Protein 1ZKP (pdb70)

CATH classification: 3.60.15.10

Nearest PDB structures (foldseek):
  1zkp-assembly1_C  TM=1.001E+00  e=1.471E-49  Bacillus anthracis str. Ames
  6kns-assembly1_A  TM=9.919E-01  e=1.277E-35  Bacillus subtilis
  6kns-assembly3_C-2  TM=9.775E-01  e=1.203E-35  Bacillus subtilis
  6kns-assembly2_B-2  TM=9.773E-01  e=1.619E-35  Bacillus subtilis
  6kns-assembly4_D-2  TM=9.733E-01  e=9.485E-36  Bacillus subtilis

Structure (mmCIF, N/CA/C/O backbone):
data_1ZKP
#
_entry.id   1ZKP
#
_cell.length_a   73.375
_cell.length_b   91.190
_cell.length_c   78.466
_cell.angle_alpha   90.00
_cell.angle_beta   115.31
_cell.angle_gamma   90.00
#
_symmetry.space_group_name_H-M   'P 1 21 1'
#
loop_
_entity.id
_entity.type
_entity.pdbx_description
1 polymer 'hypothetical protein BA1088'
2 non-polymer 'ZINC ION'
3 non-polymer 'SODIUM ION'
4 non-polymer 'CHLORIDE ION'
5 water water
#
loop_
_atom_site.group_PDB
_atom_site.id
_atom_site.type_symbol
_atom_site.label_atom_id
_atom_site.label_alt_id
_atom_site.label_comp_id
_atom_site.label_asym_id
_atom_site.label_entity_id
_atom_site.label_seq_id
_atom_site.pdbx_PDB_ins_code
_atom_site.Cartn_x
_atom_site.Cartn_y
_atom_site.Cartn_z
_atom_site.occupancy
_atom_site.B_iso_or_equiv
_atom_site.auth_seq_id
_atom_site.auth_comp_id
_atom_site.auth_asym_id
_atom_site.auth_atom_id
_atom_site.pdbx_PDB_model_num
ATOM 1 N N . LEU A 1 18 ? -29.983 12.026 3.321 1.00 41.19 -6 LEU A N 1
ATOM 2 C CA . LEU A 1 18 ? -29.185 12.567 2.179 1.00 39.53 -6 LEU A CA 1
ATOM 3 C C . LEU A 1 18 ? -27.682 12.411 2.424 1.00 38.08 -6 LEU A C 1
ATOM 4 O O . LEU A 1 18 ? -27.213 12.392 3.571 1.00 37.81 -6 LEU A O 1
ATOM 9 N N . TYR A 1 19 ? -26.939 12.301 1.331 1.00 34.73 -5 TYR A N 1
ATOM 10 C CA . TYR A 1 19 ? -25.518 11.996 1.388 1.00 32.40 -5 TYR A CA 1
ATOM 11 C C . TYR A 1 19 ? -24.666 13.084 0.742 1.00 30.60 -5 TYR A C 1
ATOM 12 O O . TYR A 1 19 ? -23.651 12.796 0.099 1.00 31.14 -5 TYR A O 1
ATOM 21 N N . PHE A 1 20 ? -25.083 14.336 0.918 1.00 29.07 -4 PHE A N 1
ATOM 22 C CA . PHE A 1 20 ? -24.289 15.465 0.439 1.00 26.01 -4 PHE A CA 1
ATOM 23 C C . PHE A 1 20 ? -23.241 15.809 1.480 1.00 24.53 -4 PHE A C 1
ATOM 24 O O . PHE A 1 20 ? -23.551 15.976 2.655 1.00 24.89 -4 PHE A O 1
ATOM 32 N N . GLN A 1 21 ? -22.002 15.915 1.028 1.00 22.62 -3 GLN A N 1
ATOM 33 C CA . GLN A 1 21 ? -20.881 16.123 1.925 1.00 20.73 -3 GLN A CA 1
ATOM 34 C C . GLN A 1 21 ? -20.817 17.563 2.397 1.00 20.99 -3 GLN A C 1
ATOM 35 O O . GLN A 1 21 ? -21.175 18.478 1.647 1.00 21.39 -3 GLN A O 1
ATOM 41 N N . SER A 1 22 ? -20.383 17.740 3.646 1.00 17.63 -2 SER A N 1
ATOM 42 C CA . SER A 1 22 ? -20.047 19.051 4.191 1.00 16.44 -2 SER A CA 1
ATOM 43 C C . SER A 1 22 ? -18.643 19.445 3.758 1.00 15.08 -2 SER A C 1
ATOM 44 O O . SER A 1 22 ? -17.850 18.605 3.304 1.00 16.58 -2 SER A O 1
ATOM 47 N N . ASN A 1 23 ? -18.335 20.732 3.886 1.00 13.56 -1 ASN A N 1
ATOM 48 C CA . ASN A 1 23 ? -16.989 21.239 3.593 1.00 15.00 -1 ASN A CA 1
ATOM 49 C C . ASN A 1 23 ? -16.518 20.967 2.166 1.00 14.73 -1 ASN A C 1
ATOM 50 O O . ASN A 1 23 ? -15.317 20.792 1.899 1.00 17.60 -1 ASN A O 1
ATOM 55 N N . ALA A 1 24 ? -17.481 20.955 1.249 1.00 14.60 0 ALA A N 1
ATOM 56 C CA . ALA A 1 24 ? -17.214 20.686 -0.159 1.00 17.38 0 ALA A CA 1
ATOM 57 C C . ALA A 1 24 ? -17.956 21.678 -1.051 1.00 17.86 0 ALA A C 1
ATOM 58 O O . ALA A 1 24 ? -18.252 21.375 -2.203 1.00 19.64 0 ALA A O 1
ATOM 68 N N . LYS A 1 26 ? -17.944 25.550 -2.793 1.00 14.60 2 LYS A N 1
ATOM 69 C CA . LYS A 1 26 ? -17.087 26.642 -3.238 1.00 13.87 2 LYS A CA 1
ATOM 70 C C . LYS A 1 26 ? -18.006 27.774 -3.683 1.00 16.08 2 LYS A C 1
ATOM 71 O O . LYS A 1 26 ? -18.980 27.537 -4.389 1.00 18.23 2 LYS A O 1
ATOM 85 N N . THR A 1 28 ? -17.776 31.517 -5.581 1.00 11.43 4 THR A N 1
ATOM 86 C CA . THR A 1 28 ? -16.959 32.503 -6.302 1.00 12.07 4 THR A CA 1
ATOM 87 C C . THR A 1 28 ? -17.786 33.765 -6.575 1.00 11.31 4 THR A C 1
ATOM 88 O O . THR A 1 28 ? -18.897 33.679 -7.145 1.00 11.44 4 THR A O 1
ATOM 92 N N . VAL A 1 29 ? -17.257 34.923 -6.200 1.00 11.00 5 VAL A N 1
ATOM 93 C CA . VAL A 1 29 ? -17.909 36.195 -6.521 1.00 9.76 5 VAL A CA 1
ATOM 94 C C . VAL A 1 29 ? -17.753 36.490 -8.002 1.00 10.87 5 VAL A C 1
ATOM 95 O O . VAL A 1 29 ? -16.631 36.618 -8.507 1.00 11.88 5 VAL A O 1
ATOM 99 N N . VAL A 1 30 ? -18.880 36.564 -8.701 1.00 10.29 6 VAL A N 1
ATOM 100 C CA . VAL A 1 30 ? -18.877 36.908 -10.105 1.00 10.57 6 VAL A CA 1
ATOM 101 C C . VAL A 1 30 ? -19.068 38.411 -10.301 1.00 10.47 6 VAL A C 1
ATOM 102 O O . VAL A 1 30 ? -18.297 39.042 -11.041 1.00 11.12 6 VAL A O 1
ATOM 106 N N . GLY A 1 31 ? -20.077 38.981 -9.627 1.00 9.48 7 GLY A N 1
ATOM 107 C CA . GLY A 1 31 ? -20.277 40.436 -9.608 1.00 10.60 7 GLY A CA 1
ATOM 108 C C . GLY A 1 31 ? -20.723 40.896 -8.228 1.00 11.16 7 GLY A C 1
ATOM 109 O O . GLY A 1 31 ? -21.311 40.122 -7.474 1.00 10.86 7 GLY A O 1
ATOM 110 N N . PHE A 1 32 ? -20.426 42.145 -7.893 1.00 11.91 8 PHE A N 1
ATOM 111 C CA . PHE A 1 32 ? -20.559 42.601 -6.511 1.00 11.02 8 PHE A CA 1
ATOM 112 C C . PHE A 1 32 ? -20.947 44.081 -6.381 1.00 11.17 8 PHE A C 1
ATOM 113 O O . PHE A 1 32 ? -21.178 44.536 -5.264 1.00 12.54 8 PHE A O 1
ATOM 121 N N . TRP A 1 33 ? -21.006 44.826 -7.490 1.00 10.66 9 TRP A N 1
ATOM 122 C CA . TRP A 1 33 ? -21.362 46.255 -7.435 1.00 10.91 9 TRP A CA 1
ATOM 123 C C . TRP A 1 33 ? -22.864 46.454 -7.196 1.00 11.35 9 TRP A C 1
ATOM 124 O O . TRP A 1 33 ? -23.671 45.741 -7.765 1.00 12.14 9 TRP A O 1
ATOM 135 N N . GLY A 1 34 ? -23.221 47.434 -6.372 1.00 11.61 10 GLY A N 1
ATOM 136 C CA . GLY A 1 34 ? -24.636 47.778 -6.201 1.00 11.68 10 GLY A CA 1
ATOM 137 C C . GLY A 1 34 ? -25.124 48.631 -7.362 1.00 11.93 10 GLY A C 1
ATOM 138 O O . GLY A 1 34 ? -24.433 49.544 -7.809 1.00 12.00 10 GLY A O 1
ATOM 139 N N . GLY A 1 35 ? -26.325 48.331 -7.848 1.00 10.97 11 GLY A N 1
ATOM 140 C CA . GLY A 1 35 ? -27.021 49.220 -8.806 1.00 12.77 11 GLY A CA 1
ATOM 141 C C . GLY A 1 35 ? -26.566 49.175 -10.260 1.00 11.74 11 GLY A C 1
ATOM 142 O O . GLY A 1 35 ? -27.369 48.971 -11.161 1.00 12.49 11 GLY A O 1
ATOM 143 N N . PHE A 1 36 ? -25.272 49.390 -10.491 1.00 11.82 12 PHE A N 1
ATOM 144 C CA . PHE A 1 36 ? -24.676 49.323 -11.836 1.00 11.44 12 PHE A CA 1
ATOM 145 C C . PHE A 1 36 ? -23.200 48.947 -11.665 1.00 12.49 12 PHE A C 1
ATOM 146 O O . PHE A 1 36 ? -22.635 49.144 -10.590 1.00 12.29 12 PHE A O 1
ATOM 154 N N . PRO A 1 37 ? -22.586 48.359 -12.709 1.00 11.25 13 PRO A N 1
ATOM 155 C CA . PRO A 1 37 ? -21.201 47.911 -12.591 1.00 12.02 13 PRO A CA 1
ATOM 156 C C . PRO A 1 37 ? -20.202 49.022 -12.822 1.00 13.62 13 PRO A C 1
ATOM 157 O O . PRO A 1 37 ? -20.469 49.941 -13.595 1.00 14.72 13 PRO A O 1
ATOM 161 N N A GLU A 1 38 ? -19.068 48.943 -12.131 0.70 14.30 14 GLU A N 1
ATOM 162 N N B GLU A 1 38 ? -19.054 48.938 -12.157 0.30 13.88 14 GLU A N 1
ATOM 163 C CA A GLU A 1 38 ? -17.900 49.748 -12.486 0.70 15.11 14 GLU A CA 1
ATOM 164 C CA B GLU A 1 38 ? -17.915 49.778 -12.523 0.30 14.09 14 GLU A CA 1
ATOM 165 C C A GLU A 1 38 ? -17.225 49.152 -13.723 0.70 15.06 14 GLU A C 1
ATOM 166 C C B GLU A 1 38 ? -17.121 49.092 -13.627 0.30 14.02 14 GLU A C 1
ATOM 167 O O A GLU A 1 38 ? -17.620 48.080 -14.199 0.70 14.14 14 GLU A O 1
ATOM 168 O O B GLU A 1 38 ? -17.331 47.901 -13.902 0.30 13.21 14 GLU A O 1
ATOM 179 N N . ALA A 1 39 ? -16.208 49.845 -14.246 1.00 13.13 15 ALA A N 1
ATOM 180 C CA . ALA A 1 39 ? -15.559 49.429 -15.499 1.00 13.31 15 ALA A CA 1
ATOM 181 C C . ALA A 1 39 ? -15.088 47.975 -15.488 1.00 12.49 15 ALA A C 1
ATOM 182 O O . ALA A 1 39 ? -14.385 47.556 -14.577 1.00 14.14 15 ALA A O 1
ATOM 184 N N . GLY A 1 40 ? -15.479 47.211 -16.516 1.00 13.00 16 GLY A N 1
ATOM 185 C CA . GLY A 1 40 ? -15.024 45.827 -16.686 1.00 14.30 16 GLY A CA 1
ATOM 186 C C . GLY A 1 40 ? -15.498 44.816 -15.654 1.00 14.79 16 GLY A C 1
ATOM 187 O O . GLY A 1 40 ? -14.963 43.701 -15.575 1.00 18.90 16 GLY A O 1
ATOM 188 N N . GLU A 1 41 ? -16.489 45.194 -14.851 1.00 13.02 17 GLU A N 1
ATOM 189 C CA . GLU A 1 41 ? -16.960 44.301 -13.795 1.00 12.84 17 GLU A CA 1
ATOM 190 C C . GLU A 1 41 ? -18.458 44.069 -13.870 1.00 12.37 17 GLU A C 1
ATOM 191 O O . GLU A 1 41 ? -19.035 44.220 -14.953 1.00 12.81 17 GLU A O 1
ATOM 197 N N . ALA A 1 42 ? -19.069 43.646 -12.763 1.00 11.49 18 ALA A N 1
ATOM 198 C CA . ALA A 1 42 ? -20.474 43.226 -12.778 1.00 10.84 18 ALA A CA 1
ATOM 199 C C . ALA A 1 42 ? -21.193 43.565 -11.486 1.00 11.52 18 ALA A C 1
ATOM 200 O O . ALA A 1 42 ? -20.563 43.786 -10.441 1.00 12.10 18 ALA A O 1
ATOM 202 N N . THR A 1 43 ? -22.524 43.598 -11.576 1.00 9.94 19 THR A N 1
ATOM 203 C CA . THR A 1 43 ? -23.371 43.685 -10.384 1.00 11.42 19 THR A CA 1
ATOM 204 C C . THR A 1 43 ? -23.662 42.269 -9.857 1.00 10.87 19 THR A C 1
ATOM 205 O O . THR A 1 43 ? -23.044 41.301 -10.288 1.00 11.24 19 THR A O 1
ATOM 209 N N . SER A 1 44 ? -24.582 42.155 -8.911 1.00 11.18 20 SER A N 1
ATOM 210 C CA . SER A 1 44 ? -24.760 40.936 -8.125 1.00 9.37 20 SER A CA 1
ATOM 211 C C . SER A 1 44 ? -24.800 39.641 -8.915 1.00 9.51 20 SER A C 1
ATOM 212 O O . SER A 1 44 ? -25.648 39.445 -9.793 1.00 11.22 20 SER A O 1
ATOM 215 N N . GLY A 1 45 ? -23.893 38.726 -8.582 1.00 10.12 21 GLY A N 1
ATOM 216 C CA . GLY A 1 45 ? -23.915 37.365 -9.128 1.00 10.45 21 GLY A CA 1
ATOM 217 C C . GLY A 1 45 ? -22.874 36.562 -8.364 1.00 10.11 21 GLY A C 1
ATOM 218 O O . GLY A 1 45 ? -21.722 36.984 -8.243 1.00 10.01 21 GLY A O 1
ATOM 219 N N . TYR A 1 46 ? -23.278 35.415 -7.836 1.00 9.37 22 TYR A N 1
ATOM 220 C CA . TYR A 1 46 ? -22.431 34.584 -6.978 1.00 10.03 22 TYR A CA 1
ATOM 221 C C . TYR A 1 46 ? -22.549 33.143 -7.432 1.00 11.16 22 TYR A C 1
ATOM 222 O O . TYR A 1 46 ? -23.660 32.607 -7.527 1.00 10.89 22 TYR A O 1
ATOM 231 N N . LEU A 1 47 ? -21.422 32.499 -7.725 1.00 10.37 23 LEU A N 1
ATOM 232 C CA . LEU A 1 47 ? -21.450 31.129 -8.212 1.00 10.47 23 LEU A CA 1
ATOM 233 C C . LEU A 1 47 ? -21.193 30.153 -7.061 1.00 10.62 23 LEU A C 1
ATOM 234 O O . LEU A 1 47 ? -20.147 30.212 -6.415 1.00 13.97 23 LEU A O 1
ATOM 239 N N . PHE A 1 48 ? -22.149 29.254 -6.808 1.00 12.09 24 PHE A N 1
ATOM 240 C CA . PHE A 1 48 ? -22.002 28.213 -5.787 1.00 12.13 24 PHE A CA 1
ATOM 241 C C . PHE A 1 48 ? -21.775 26.866 -6.472 1.00 13.28 24 PHE A C 1
ATOM 242 O O . PHE A 1 48 ? -22.515 26.489 -7.369 1.00 13.28 24 PHE A O 1
ATOM 250 N N . GLU A 1 49 ? -20.766 26.115 -6.026 1.00 12.69 25 GLU A N 1
ATOM 251 C CA . GLU A 1 49 ? -20.461 24.815 -6.632 1.00 13.85 25 GLU A CA 1
ATOM 252 C C . GLU A 1 49 ? -20.317 23.759 -5.549 1.00 14.97 25 GLU A C 1
ATOM 253 O O . GLU A 1 49 ? -19.699 24.000 -4.522 1.00 15.00 25 GLU A O 1
ATOM 259 N N . HIS A 1 50 ? -20.893 22.593 -5.793 1.00 14.90 26 HIS A N 1
ATOM 260 C CA . HIS A 1 50 ? -20.797 21.460 -4.868 1.00 15.69 26 HIS A CA 1
ATOM 261 C C . HIS A 1 50 ? -20.877 20.202 -5.714 1.00 17.87 26 HIS A C 1
ATOM 262 O O . HIS A 1 50 ? -21.855 19.999 -6.440 1.00 18.18 26 HIS A O 1
ATOM 269 N N . ASP A 1 51 ? -19.838 19.373 -5.621 1.00 20.14 27 ASP A N 1
ATOM 270 C CA . ASP A 1 51 ? -19.727 18.132 -6.394 1.00 23.26 27 ASP A CA 1
ATOM 271 C C . ASP A 1 51 ? -20.207 18.260 -7.855 1.00 21.08 27 ASP A C 1
ATOM 272 O O . ASP A 1 51 ? -21.031 17.468 -8.330 1.00 22.15 27 ASP A O 1
ATOM 277 N N . GLY A 1 52 ? -19.697 19.274 -8.548 1.00 20.51 28 GLY A N 1
ATOM 278 C CA . GLY A 1 52 ? -19.990 19.461 -9.966 1.00 18.86 28 GLY A CA 1
ATOM 279 C C . GLY A 1 52 ? -21.313 20.136 -10.290 1.00 18.55 28 GLY A C 1
ATOM 280 O O . GLY A 1 52 ? -21.601 20.352 -11.460 1.00 17.67 28 GLY A O 1
ATOM 281 N N . PHE A 1 53 ? -22.115 20.455 -9.274 1.00 16.91 29 PHE A N 1
ATOM 282 C CA . PHE A 1 53 ? -23.382 21.171 -9.492 1.00 15.47 29 PHE A CA 1
ATOM 283 C C . PHE A 1 53 ? -23.111 22.665 -9.383 1.00 16.36 29 PHE A C 1
ATOM 284 O O . PHE A 1 53 ? -22.566 23.120 -8.386 1.00 15.48 29 PHE A O 1
ATOM 292 N N . ARG A 1 54 ? -23.494 23.416 -10.416 1.00 13.74 30 ARG A N 1
ATOM 293 C CA . ARG A 1 54 ? -23.215 24.855 -10.514 1.00 12.62 30 ARG A CA 1
ATOM 294 C C . ARG A 1 54 ? -24.527 25.637 -10.363 1.00 12.68 30 ARG A C 1
ATOM 295 O O . ARG A 1 54 ? -25.386 25.579 -11.246 1.00 12.94 30 ARG A O 1
ATOM 303 N N . LEU A 1 55 ? -24.665 26.347 -9.248 1.00 10.47 31 LEU A N 1
ATOM 304 C CA . LEU A 1 55 ? -25.827 27.198 -8.961 1.00 10.34 31 LEU A CA 1
ATOM 305 C C . LEU A 1 55 ? -25.437 28.666 -9.017 1.00 12.39 31 LEU A C 1
ATOM 306 O O . LEU A 1 55 ? -24.539 29.095 -8.284 1.00 12.41 31 LEU A O 1
ATOM 311 N N . LEU A 1 56 ? -26.103 29.437 -9.871 1.00 10.50 32 LEU A N 1
ATOM 312 C CA . LEU A 1 56 ? -25.849 30.875 -9.938 1.00 10.33 32 LEU A CA 1
ATOM 313 C C . LEU A 1 56 ? -26.884 31.599 -9.083 1.00 11.43 32 LEU A C 1
ATOM 314 O O . LEU A 1 56 ? -28.091 31.460 -9.320 1.00 12.28 32 LEU A O 1
ATOM 319 N N . VAL A 1 57 ? -26.409 32.360 -8.096 1.00 10.79 33 VAL A N 1
ATOM 320 C CA . VAL A 1 57 ? -27.276 33.166 -7.234 1.00 9.78 33 VAL A CA 1
ATOM 321 C C . VAL A 1 57 ? -27.236 34.618 -7.718 1.00 11.21 33 VAL A C 1
ATOM 322 O O . VAL A 1 57 ? -26.199 35.290 -7.646 1.00 10.19 33 VAL A O 1
ATOM 326 N N . ASP A 1 58 ? -28.370 35.077 -8.243 1.00 10.15 34 ASP A N 1
ATOM 327 C CA . ASP A 1 58 ? -28.526 36.378 -8.922 1.00 11.92 34 ASP A CA 1
ATOM 328 C C . ASP A 1 58 ? -27.742 36.463 -10.227 1.00 11.07 34 ASP A C 1
ATOM 329 O O . ASP A 1 58 ? -26.773 35.704 -10.456 1.00 12.03 34 ASP A O 1
ATOM 334 N N . CYS A 1 59 ? -28.183 37.356 -11.115 1.00 10.47 35 CYS A N 1
ATOM 335 C CA . CYS A 1 59 ? -27.694 37.339 -12.476 1.00 10.81 35 CYS A CA 1
ATOM 336 C C . CYS A 1 59 ? -27.774 38.751 -13.061 1.00 10.68 35 CYS A C 1
ATOM 337 O O . CYS A 1 59 ? -28.504 39.019 -14.035 1.00 10.17 35 CYS A O 1
ATOM 340 N N . GLY A 1 60 ? -26.998 39.650 -12.464 1.00 10.65 36 GLY A N 1
ATOM 341 C CA . GLY A 1 60 ? -27.056 41.073 -12.786 1.00 11.09 36 GLY A CA 1
ATOM 342 C C . GLY A 1 60 ? -26.295 41.455 -14.040 1.00 9.21 36 GLY A C 1
ATOM 343 O O . GLY A 1 60 ? -25.938 40.613 -14.867 1.00 11.05 36 GLY A O 1
ATOM 344 N N . SER A 1 61 ? -26.073 42.753 -14.170 1.00 9.90 37 SER A N 1
ATOM 345 C CA . SER A 1 61 ? -25.396 43.322 -15.326 1.00 10.65 37 SER A CA 1
ATOM 346 C C . SER A 1 61 ? -23.928 42.930 -15.348 1.00 12.49 37 SER A C 1
ATOM 347 O O . SER A 1 61 ? -23.234 43.088 -14.358 1.00 11.00 37 SER A O 1
ATOM 350 N N . GLY A 1 62 ? -23.474 42.449 -16.499 1.00 12.25 38 GLY A N 1
ATOM 351 C CA . GLY A 1 62 ? -22.082 42.032 -16.673 1.00 11.29 38 GLY A CA 1
ATOM 352 C C . GLY A 1 62 ? -21.802 40.659 -16.105 1.00 11.06 38 GLY A C 1
ATOM 353 O O . GLY A 1 62 ? -20.670 40.170 -16.226 1.00 12.04 38 GLY A O 1
ATOM 354 N N . VAL A 1 63 ? -22.809 40.008 -15.529 1.00 10.98 39 VAL A N 1
ATOM 355 C CA . VAL A 1 63 ? -22.583 38.721 -14.865 1.00 11.15 39 VAL A CA 1
ATOM 356 C C . VAL A 1 63 ? -22.300 37.601 -15.865 1.00 11.16 39 VAL A C 1
ATOM 357 O O . VAL A 1 63 ? -21.429 36.773 -15.620 1.00 11.54 39 VAL A O 1
ATOM 361 N N . LEU A 1 64 ? -23.010 37.558 -16.986 1.00 11.31 40 LEU A N 1
ATOM 362 C CA . LEU A 1 64 ? -22.765 36.479 -17.950 1.00 11.06 40 LEU A CA 1
ATOM 363 C C . LEU A 1 64 ? -21.348 36.597 -18.523 1.00 11.96 40 LEU A C 1
ATOM 364 O O . LEU A 1 64 ? -20.661 35.588 -18.671 1.00 13.74 40 LEU A O 1
ATOM 369 N N . ALA A 1 65 ? -20.908 37.825 -18.818 1.00 11.92 41 ALA A N 1
ATOM 370 C CA . ALA A 1 65 ? -19.526 38.062 -19.255 1.00 10.82 41 ALA A CA 1
ATOM 371 C C . ALA A 1 65 ? -18.505 37.626 -18.198 1.00 11.49 41 ALA A C 1
ATOM 372 O O . ALA A 1 65 ? -17.533 36.933 -18.519 1.00 11.80 41 ALA A O 1
ATOM 374 N N . GLN A 1 66 ? -18.723 38.007 -16.937 1.00 10.79 42 GLN A N 1
ATOM 375 C CA . GLN A 1 66 ? -17.786 37.662 -15.867 1.00 11.45 42 GLN A CA 1
ATOM 376 C C . GLN A 1 66 ? -17.809 36.181 -15.534 1.00 11.19 42 GLN A C 1
ATOM 377 O O . GLN A 1 66 ? -16.769 35.598 -15.249 1.00 12.30 42 GLN A O 1
ATOM 383 N N . LEU A 1 67 ? -18.991 35.570 -15.599 1.00 10.47 43 LEU A N 1
ATOM 384 C CA . LEU A 1 67 ? -19.153 34.172 -15.217 1.00 11.24 43 LEU A CA 1
ATOM 385 C C . LEU A 1 67 ? -18.233 33.263 -16.027 1.00 12.72 43 LEU A C 1
ATOM 386 O O . LEU A 1 67 ? -17.745 32.262 -15.508 1.00 12.18 43 LEU A O 1
ATOM 391 N N . GLN A 1 68 ? -17.998 33.634 -17.284 1.00 12.34 44 GLN A N 1
ATOM 392 C CA . GLN A 1 68 ? -17.256 32.805 -18.218 1.00 12.58 44 GLN A CA 1
ATOM 393 C C . GLN A 1 68 ? -15.762 32.834 -17.979 1.00 13.90 44 GLN A C 1
ATOM 394 O O . GLN A 1 68 ? -15.018 32.085 -18.627 1.00 14.50 44 GLN A O 1
ATOM 400 N N . LYS A 1 69 ? -15.337 33.621 -16.992 1.00 12.83 45 LYS A N 1
ATOM 401 C CA . LYS A 1 69 ? -13.981 33.474 -16.453 1.00 13.46 45 LYS A CA 1
ATOM 402 C C . LYS A 1 69 ? -13.834 32.178 -15.676 1.00 14.03 45 LYS A C 1
ATOM 403 O O . LYS A 1 69 ? -12.705 31.713 -15.474 1.00 16.39 45 LYS A O 1
ATOM 409 N N . TYR A 1 70 ? -14.961 31.607 -15.231 1.00 12.61 46 TYR A N 1
ATOM 410 C CA . TYR A 1 70 ? -14.999 30.471 -14.291 1.00 13.37 46 TYR A CA 1
ATOM 411 C C . TYR A 1 70 ? -15.612 29.216 -14.897 1.00 15.43 46 TYR A C 1
ATOM 412 O O . TYR A 1 70 ? -15.060 28.125 -14.755 1.00 15.57 46 TYR A O 1
ATOM 421 N N . ILE A 1 71 ? -16.759 29.368 -15.565 1.00 13.69 47 ILE A N 1
ATOM 422 C CA . ILE A 1 71 ? -17.491 28.234 -16.149 1.00 13.66 47 ILE A CA 1
ATOM 423 C C . ILE A 1 71 ? -18.150 28.687 -17.455 1.00 13.88 47 ILE A C 1
ATOM 424 O O . ILE A 1 71 ? -18.253 29.890 -17.701 1.00 15.75 47 ILE A O 1
ATOM 429 N N . THR A 1 72 ? -18.611 27.742 -18.275 1.00 14.09 48 THR A N 1
ATOM 430 C CA . THR A 1 72 ? -19.331 28.072 -19.507 1.00 15.44 48 THR A CA 1
ATOM 431 C C . THR A 1 72 ? -20.819 28.207 -19.204 1.00 15.71 48 THR A C 1
ATOM 432 O O . THR A 1 72 ? -21.284 27.743 -18.160 1.00 15.96 48 THR A O 1
ATOM 436 N N . PRO A 1 73 ? -21.579 28.848 -20.113 1.00 15.24 49 PRO A N 1
ATOM 437 C CA . PRO A 1 73 ? -23.035 28.872 -19.926 1.00 16.00 49 PRO A CA 1
ATOM 438 C C . PRO A 1 73 ? -23.681 27.480 -19.902 1.00 16.05 49 PRO A C 1
ATOM 439 O O . PRO A 1 73 ? -24.701 27.302 -19.228 1.00 17.52 49 PRO A O 1
ATOM 443 N N A SER A 1 74 ? -23.097 26.514 -20.614 0.70 14.75 50 SER A N 1
ATOM 444 N N B SER A 1 74 ? -23.091 26.514 -20.606 0.30 15.75 50 SER A N 1
ATOM 445 C CA A SER A 1 74 ? -23.602 25.135 -20.588 0.70 15.21 50 SER A CA 1
ATOM 446 C CA B SER A 1 74 ? -23.590 25.133 -20.600 0.30 15.90 50 SER A CA 1
ATOM 447 C C A SER A 1 74 ? -23.432 24.509 -19.205 0.70 14.47 50 SER A C 1
ATOM 448 C C B SER A 1 74 ? -23.344 24.423 -19.265 0.30 15.24 50 SER A C 1
ATOM 449 O O A SER A 1 74 ? -24.248 23.680 -18.788 0.70 16.28 50 SER A O 1
ATOM 450 O O B SER A 1 74 ? -24.019 23.442 -18.944 0.30 16.06 50 SER A O 1
ATOM 455 N N . ASP A 1 75 ? -22.374 24.921 -18.498 1.00 14.44 51 ASP A N 1
ATOM 456 C CA . ASP A 1 75 ? -22.049 24.369 -17.183 1.00 14.92 51 ASP A CA 1
ATOM 457 C C . ASP A 1 75 ? -23.059 24.745 -16.089 1.00 13.20 51 ASP A C 1
ATOM 458 O O . ASP A 1 75 ? -23.116 24.102 -15.042 1.00 14.56 51 ASP A O 1
ATOM 463 N N . ILE A 1 76 ? -23.831 25.816 -16.295 1.00 14.11 52 ILE A N 1
ATOM 464 C CA . ILE A 1 76 ? -24.780 26.244 -15.262 1.00 13.01 52 ILE A CA 1
ATOM 465 C C . ILE A 1 76 ? -25.876 25.194 -15.113 1.00 13.75 52 ILE A C 1
ATOM 466 O O . ILE A 1 76 ? -26.467 24.784 -16.106 1.00 12.63 52 ILE A O 1
ATOM 471 N N . ASP A 1 77 ? -26.152 24.766 -13.880 1.00 12.73 53 ASP A N 1
ATOM 472 C CA . ASP A 1 77 ? -27.194 23.772 -13.621 1.00 13.78 53 ASP A CA 1
ATOM 473 C C . ASP A 1 77 ? -28.504 24.396 -13.151 1.00 12.83 53 ASP A C 1
ATOM 474 O O . ASP A 1 77 ? -29.573 23.841 -13.392 1.00 13.80 53 ASP A O 1
ATOM 479 N N . ALA A 1 78 ? -28.418 25.530 -12.458 1.00 11.92 54 ALA A N 1
ATOM 480 C CA . ALA A 1 78 ? -29.614 26.227 -11.980 1.00 11.88 54 ALA A CA 1
ATOM 481 C C . ALA A 1 78 ? -29.271 27.652 -11.641 1.00 12.17 54 ALA A C 1
ATOM 482 O O . ALA A 1 78 ? -28.113 27.955 -11.393 1.00 11.55 54 ALA A O 1
ATOM 484 N N . VAL A 1 79 ? -30.280 28.522 -11.656 1.00 11.18 55 VAL A N 1
ATOM 485 C CA . VAL A 1 79 ? -30.158 29.923 -11.241 1.00 12.50 55 VAL A CA 1
ATOM 486 C C . VAL A 1 79 ? -31.242 30.172 -10.188 1.00 10.56 55 VAL A C 1
ATOM 487 O O . VAL A 1 79 ? -32.361 29.645 -10.312 1.00 11.87 55 VAL A O 1
ATOM 491 N N . VAL A 1 80 ? -30.927 30.964 -9.169 1.00 10.37 56 VAL A N 1
ATOM 492 C CA . VAL A 1 80 ? -31.936 31.404 -8.192 1.00 11.98 56 VAL A CA 1
ATOM 493 C C . VAL A 1 80 ? -31.805 32.901 -7.993 1.00 11.93 56 VAL A C 1
ATOM 494 O O . VAL A 1 80 ? -30.689 33.423 -7.916 1.00 10.68 56 VAL A O 1
ATOM 498 N N . LEU A 1 81 ? -32.943 33.594 -7.926 1.00 11.54 57 LEU A N 1
ATOM 499 C CA . LEU A 1 81 ? -32.969 35.049 -7.928 1.00 10.23 57 LEU A CA 1
ATOM 500 C C . LEU A 1 81 ? -33.631 35.629 -6.677 1.00 11.46 57 LEU A C 1
ATOM 501 O O . LEU A 1 81 ? -34.755 35.233 -6.312 1.00 13.04 57 LEU A O 1
ATOM 506 N N . SER A 1 82 ? -32.967 36.596 -6.046 1.00 10.86 58 SER A N 1
ATOM 507 C CA . SER A 1 82 ? -33.506 37.232 -4.833 1.00 11.61 58 SER A CA 1
ATOM 508 C C . SER A 1 82 ? -34.659 38.177 -5.117 1.00 11.99 58 SER A C 1
ATOM 509 O O . SER A 1 82 ? -35.621 38.260 -4.334 1.00 12.76 58 SER A O 1
ATOM 512 N N . HIS A 1 83 ? -34.528 38.933 -6.199 1.00 10.41 59 HIS A N 1
ATOM 513 C CA . HIS A 1 83 ? -35.526 39.943 -6.597 1.00 11.09 59 HIS A CA 1
ATOM 514 C C . HIS A 1 83 ? -35.293 40.401 -8.025 1.00 12.32 59 HIS A C 1
ATOM 515 O O . HIS A 1 83 ? -34.286 40.024 -8.645 1.00 13.13 59 HIS A O 1
ATOM 522 N N . TYR A 1 84 ? -36.213 41.204 -8.552 1.00 10.43 60 TYR A N 1
ATOM 523 C CA . TYR A 1 84 ? -36.217 41.519 -9.980 1.00 10.20 60 TYR A CA 1
ATOM 524 C C . TYR A 1 84 ? -35.675 42.908 -10.315 1.00 11.58 60 TYR A C 1
ATOM 525 O O . TYR A 1 84 ? -35.855 43.382 -11.436 1.00 13.12 60 TYR A O 1
ATOM 534 N N . HIS A 1 85 ? -34.982 43.537 -9.371 1.00 11.63 61 HIS A N 1
ATOM 535 C CA . HIS A 1 85 ? -34.260 44.762 -9.694 1.00 11.43 61 HIS A CA 1
ATOM 536 C C . HIS A 1 85 ? -33.249 44.490 -10.807 1.00 11.16 61 HIS A C 1
ATOM 537 O O . HIS A 1 85 ? -32.662 43.393 -10.871 1.00 11.41 61 HIS A O 1
ATOM 544 N N . HIS A 1 86 ? -33.032 45.494 -11.654 1.00 10.75 62 HIS A N 1
ATOM 545 C CA . HIS A 1 86 ? -32.182 45.316 -12.843 1.00 11.61 62 HIS A CA 1
ATOM 546 C C . HIS A 1 86 ? -30.789 44.817 -12.508 1.00 11.52 62 HIS A C 1
ATOM 547 O O . HIS A 1 86 ? -30.242 44.009 -13.252 1.00 11.88 62 HIS A O 1
ATOM 554 N N . ASP A 1 87 ? -30.221 45.301 -11.398 1.00 9.77 63 ASP A N 1
ATOM 555 C CA . ASP A 1 87 ? -28.877 44.871 -11.005 1.00 10.61 63 ASP A CA 1
ATOM 556 C C . ASP A 1 87 ? -28.807 43.428 -10.501 1.00 9.44 63 ASP A C 1
ATOM 557 O O . ASP A 1 87 ? -27.712 42.943 -10.166 1.00 10.78 63 ASP A O 1
ATOM 562 N N . HIS A 1 88 ? -29.947 42.728 -10.439 1.00 9.84 64 HIS A N 1
ATOM 563 C CA . HIS A 1 88 ? -29.939 41.313 -10.023 1.00 9.59 64 HIS A CA 1
ATOM 564 C C . HIS A 1 88 ? -30.440 40.367 -11.119 1.00 10.88 64 HIS A C 1
ATOM 565 O O . HIS A 1 88 ? -30.359 39.144 -10.966 1.00 11.21 64 HIS A O 1
ATOM 572 N N . VAL A 1 89 ? -30.976 40.918 -12.210 1.00 11.39 65 VAL A N 1
ATOM 573 C CA . VAL A 1 89 ? -31.533 40.074 -13.270 1.00 11.37 65 VAL A CA 1
ATOM 574 C C . VAL A 1 89 ? -31.195 40.510 -14.697 1.00 11.24 65 VAL A C 1
ATOM 575 O O . VAL A 1 89 ? -31.685 39.896 -15.662 1.00 12.53 65 VAL A O 1
ATOM 579 N N . ALA A 1 90 ? -30.392 41.563 -14.842 1.00 10.29 66 ALA A N 1
ATOM 580 C CA . ALA A 1 90 ? -30.148 42.146 -16.171 1.00 10.45 66 ALA A CA 1
ATOM 581 C C . ALA A 1 90 ? -29.706 41.148 -17.230 1.00 11.23 66 ALA A C 1
ATOM 582 O O . ALA A 1 90 ? -30.086 41.291 -18.397 1.00 12.95 66 ALA A O 1
ATOM 584 N N . ASP A 1 91 ? -28.926 40.140 -16.840 1.00 10.62 67 ASP A N 1
ATOM 585 C CA . ASP A 1 91 ? -28.404 39.193 -17.832 1.00 11.74 67 ASP A CA 1
ATOM 586 C C . ASP A 1 91 ? -29.227 37.917 -18.020 1.00 9.84 67 ASP A C 1
ATOM 587 O O . ASP A 1 91 ? -28.779 37.003 -18.711 1.00 11.24 67 ASP A O 1
ATOM 592 N N . ILE A 1 92 ? -30.423 37.842 -17.436 1.00 10.25 68 ILE A N 1
ATOM 593 C CA . ILE A 1 92 ? -31.247 36.653 -17.666 1.00 11.13 68 ILE A CA 1
ATOM 594 C C . ILE A 1 92 ? -31.576 36.427 -19.143 1.00 10.87 68 ILE A C 1
ATOM 595 O O . ILE A 1 92 ? -31.539 35.301 -19.634 1.00 10.91 68 ILE A O 1
ATOM 600 N N . GLY A 1 93 ? -31.906 37.505 -19.851 1.00 10.34 69 GLY A N 1
ATOM 601 C CA . GLY A 1 93 ? -32.292 37.403 -21.268 1.00 9.76 69 GLY A CA 1
ATOM 602 C C . GLY A 1 93 ? -31.171 36.871 -22.133 1.00 10.05 69 GLY A C 1
ATOM 603 O O . GLY A 1 93 ? -31.362 35.924 -22.893 1.00 10.63 69 GLY A O 1
ATOM 604 N N . VAL A 1 94 ? -29.987 37.476 -22.018 1.00 11.46 70 VAL A N 1
ATOM 605 C CA . VAL A 1 94 ? -28.848 36.957 -22.772 1.00 10.27 70 VAL A CA 1
ATOM 606 C C . VAL A 1 94 ? -28.417 35.563 -22.326 1.00 10.53 70 VAL A C 1
ATOM 607 O O . VAL A 1 94 ? -27.909 34.803 -23.151 1.00 11.90 70 VAL A O 1
ATOM 611 N N . LEU A 1 95 ? -28.641 35.213 -21.058 1.00 10.84 71 LEU A N 1
ATOM 612 C CA . LEU A 1 95 ? -28.425 33.819 -20.638 1.00 10.37 71 LEU A CA 1
ATOM 613 C C . LEU A 1 95 ? -29.376 32.869 -21.386 1.00 11.55 71 LEU A C 1
ATOM 614 O O . LEU A 1 95 ? -28.986 31.800 -21.835 1.00 10.48 71 LEU A O 1
ATOM 619 N N . GLN A 1 96 ? -30.639 33.268 -21.516 1.00 12.35 72 GLN A N 1
ATOM 620 C CA . GLN A 1 96 ? -31.582 32.463 -22.276 1.00 10.83 72 GLN A CA 1
ATOM 621 C C . GLN A 1 96 ? -31.087 32.334 -23.724 1.00 11.36 72 GLN A C 1
ATOM 622 O O . GLN A 1 96 ? -31.125 31.239 -24.312 1.00 11.99 72 GLN A O 1
ATOM 628 N N . TYR A 1 97 ? -30.603 33.438 -24.312 1.00 10.17 73 TYR A N 1
ATOM 629 C CA . TYR A 1 97 ? -30.059 33.356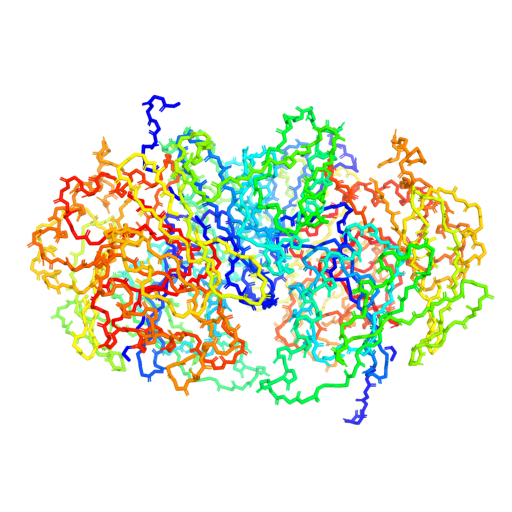 -25.678 1.00 11.30 73 TYR A CA 1
ATOM 630 C C . TYR A 1 97 ? -28.822 32.455 -25.738 1.00 10.89 73 TYR A C 1
ATOM 631 O O . TYR A 1 97 ? -28.661 31.704 -26.712 1.00 12.49 73 TYR A O 1
ATOM 640 N N . ALA A 1 98 ? -27.964 32.526 -24.713 1.00 11.08 74 ALA A N 1
ATOM 641 C CA . ALA A 1 98 ? -26.768 31.689 -24.675 1.00 12.31 74 ALA A CA 1
ATOM 642 C C . ALA A 1 98 ? -27.157 30.214 -24.692 1.00 11.94 74 ALA A C 1
ATOM 643 O O . ALA A 1 98 ? -26.559 29.420 -25.437 1.00 13.32 74 ALA A O 1
ATOM 645 N N . ARG A 1 99 ? -28.175 29.847 -23.915 1.00 10.69 75 ARG A N 1
ATOM 646 C CA . ARG A 1 99 ? -28.586 28.435 -23.882 1.00 12.17 75 ARG A CA 1
ATOM 647 C C . ARG A 1 99 ? -29.161 28.009 -25.226 1.00 14.16 75 ARG A C 1
ATOM 648 O O . ARG A 1 99 ? -28.838 26.938 -25.731 1.00 13.94 75 ARG A O 1
ATOM 656 N N . LEU A 1 100 ? -29.989 28.863 -25.824 1.00 12.49 76 LEU A N 1
ATOM 657 C CA . LEU A 1 100 ? -30.614 28.568 -27.107 1.00 12.89 76 LEU A CA 1
ATOM 658 C C . LEU A 1 100 ? -29.554 28.407 -28.201 1.00 13.79 76 LEU A C 1
ATOM 659 O O . LEU A 1 100 ? -29.581 27.445 -28.976 1.00 14.86 76 LEU A O 1
ATOM 664 N N . ILE A 1 101 ? -28.634 29.364 -28.275 1.00 13.27 77 ILE A N 1
ATOM 665 C CA . ILE A 1 101 ? -27.645 29.374 -29.346 1.00 13.41 77 ILE A CA 1
ATOM 666 C C . ILE A 1 101 ? -26.687 28.205 -29.203 1.00 15.17 77 ILE A C 1
ATOM 667 O O . ILE A 1 101 ? -26.360 27.545 -30.182 1.00 14.36 77 ILE A O 1
ATOM 672 N N . THR A 1 102 ? -26.240 27.958 -27.980 1.00 12.98 78 THR A N 1
ATOM 673 C CA . THR A 1 102 ? -25.347 26.832 -27.701 1.00 13.31 78 THR A CA 1
ATOM 674 C C . THR A 1 102 ? -26.004 25.503 -28.029 1.00 16.04 78 THR A C 1
ATOM 675 O O . THR A 1 102 ? -25.366 24.636 -28.613 1.00 15.89 78 THR A O 1
ATOM 679 N N . SER A 1 103 ? -27.270 25.339 -27.663 1.00 14.87 79 SER A N 1
ATOM 680 C CA . SER A 1 103 ? -27.996 24.108 -27.975 1.00 16.59 79 SER A CA 1
ATOM 681 C C . SER A 1 103 ? -28.043 23.851 -29.463 1.00 18.54 79 SER A C 1
ATOM 682 O O . SER A 1 103 ? -27.831 22.714 -29.897 1.00 21.62 79 SER A O 1
ATOM 685 N N . ALA A 1 104 ? -28.286 24.904 -30.236 1.00 18.65 80 ALA A N 1
ATOM 686 C CA . ALA A 1 104 ? -28.444 24.797 -31.683 1.00 19.41 80 ALA A CA 1
ATOM 687 C C . ALA A 1 104 ? -27.119 24.468 -32.367 1.00 21.76 80 ALA A C 1
ATOM 688 O O . ALA A 1 104 ? -27.082 23.691 -33.332 1.00 24.47 80 ALA A O 1
ATOM 690 N N . THR A 1 105 ? -26.031 25.038 -31.859 1.00 18.73 81 THR A N 1
ATOM 691 C CA . THR A 1 105 ? -24.767 25.028 -32.600 1.00 19.52 81 THR A CA 1
ATOM 692 C C . THR A 1 105 ? -23.734 24.065 -32.057 1.00 21.02 81 THR A C 1
ATOM 693 O O . THR A 1 105 ? -22.809 23.670 -32.789 1.00 24.03 81 THR A O 1
ATOM 697 N N . LYS A 1 106 ? -23.852 23.701 -30.784 1.00 20.28 82 LYS A N 1
ATOM 698 C CA . LYS A 1 106 ? -22.869 22.824 -30.171 1.00 20.77 82 LYS A CA 1
ATOM 699 C C . LYS A 1 106 ? -23.433 21.500 -29.662 1.00 22.66 82 LYS A C 1
ATOM 700 O O . LYS A 1 106 ? -22.664 20.572 -29.413 1.00 25.59 82 LYS A O 1
ATOM 706 N N . GLY A 1 107 ? -24.752 21.407 -29.512 1.00 22.54 83 GLY A N 1
ATOM 707 C CA . GLY A 1 107 ? -25.383 20.200 -28.973 1.00 22.51 83 GLY A CA 1
ATOM 708 C C . GLY A 1 107 ? -26.422 20.570 -27.936 1.00 22.11 83 GLY A C 1
ATOM 709 O O . GLY A 1 107 ? -26.188 21.436 -27.088 1.00 21.78 83 GLY A O 1
ATOM 710 N N A GLN A 1 108 ? -27.564 19.895 -28.001 0.80 20.68 84 GLN A N 1
ATOM 711 N N B GLN A 1 108 ? -27.574 19.909 -28.001 0.20 20.40 84 GLN A N 1
ATOM 712 C CA A GLN A 1 108 ? -28.707 20.201 -27.158 0.80 21.64 84 GLN A CA 1
ATOM 713 C CA B GLN A 1 108 ? -28.737 20.269 -27.190 0.20 19.37 84 GLN A CA 1
ATOM 714 C C A GLN A 1 108 ? -28.329 20.190 -25.675 0.80 19.16 84 GLN A C 1
ATOM 715 C C B GLN A 1 108 ? -28.493 20.147 -25.681 0.20 18.61 84 GLN A C 1
ATOM 716 O O A GLN A 1 108 ? -27.694 19.249 -25.188 0.80 21.72 84 GLN A O 1
ATOM 717 O O B GLN A 1 108 ? -28.114 19.083 -25.183 0.20 18.69 84 GLN A O 1
ATOM 728 N N . LEU A 1 109 ? -28.729 21.253 -24.975 1.00 17.30 85 LEU A N 1
ATOM 729 C CA . LEU A 1 109 ? -28.595 21.337 -23.526 1.00 17.06 85 LEU A CA 1
ATOM 730 C C . LEU A 1 109 ? -29.920 20.983 -22.831 1.00 17.12 85 LEU A C 1
ATOM 731 O O . LEU A 1 109 ? -30.989 21.154 -23.416 1.00 18.15 85 LEU A O 1
ATOM 736 N N . PRO A 1 110 ? -29.850 20.509 -21.572 1.00 17.14 86 PRO A N 1
ATOM 737 C CA . PRO A 1 110 ? -31.084 20.349 -20.803 1.00 17.36 86 PRO A CA 1
ATOM 738 C C . PRO A 1 110 ? -31.683 21.699 -20.433 1.00 17.86 86 PRO A C 1
ATOM 739 O O . PRO A 1 110 ? -30.973 22.716 -20.417 1.00 19.07 86 PRO A O 1
ATOM 743 N N . GLU A 1 111 ? -32.990 21.696 -20.182 1.00 17.15 87 GLU A N 1
ATOM 744 C CA . GLU A 1 111 ? -33.719 22.888 -19.805 1.00 18.11 87 GLU A CA 1
ATOM 745 C C . GLU A 1 111 ? -33.109 23.417 -18.517 1.00 17.27 87 GLU A C 1
ATOM 746 O O . GLU A 1 111 ? -32.875 22.661 -17.579 1.00 20.99 87 GLU A O 1
ATOM 752 N N . LEU A 1 112 ? -32.812 24.714 -18.500 1.00 14.84 88 LEU A N 1
ATOM 753 C CA . LEU A 1 112 ? -32.232 25.350 -17.322 1.00 14.18 88 LEU A CA 1
ATOM 754 C C . LEU A 1 112 ? -33.323 25.884 -16.378 1.00 13.52 88 LEU A C 1
ATOM 755 O O . LEU A 1 112 ? -34.087 26.769 -16.767 1.00 13.81 88 LEU A O 1
ATOM 760 N N . PRO A 1 113 ? -33.415 25.336 -15.153 1.00 13.42 89 PRO A N 1
ATOM 761 C CA . PRO A 1 113 ? -34.392 25.900 -14.218 1.00 13.73 89 PRO A CA 1
ATOM 762 C C . PRO A 1 113 ? -33.894 27.205 -13.612 1.00 13.92 89 PRO A C 1
ATOM 763 O O . PRO A 1 113 ? -32.725 27.309 -13.206 1.00 13.10 89 PRO A O 1
ATOM 767 N N . ILE A 1 114 ? -34.777 28.194 -13.561 1.00 12.64 90 ILE A N 1
ATOM 768 C CA . ILE A 1 114 ? -34.469 29.480 -12.962 1.00 11.70 90 ILE A CA 1
ATOM 769 C C . ILE A 1 114 ? -35.521 29.727 -11.903 1.00 12.16 90 ILE A C 1
ATOM 770 O O . ILE A 1 114 ? -36.711 29.860 -12.208 1.00 13.80 90 ILE A O 1
ATOM 775 N N . TYR A 1 115 ? -35.081 29.745 -10.656 1.00 11.30 91 TYR A N 1
ATOM 776 C CA . TYR A 1 115 ? -35.968 29.843 -9.499 1.00 11.61 91 TYR A CA 1
ATOM 777 C C . TYR A 1 115 ? -36.177 31.293 -9.094 1.00 12.52 91 TYR A C 1
ATOM 778 O O . TYR A 1 115 ? -35.211 32.037 -8.870 1.00 13.55 91 TYR A O 1
ATOM 787 N N . GLY A 1 116 ? -37.437 31.712 -9.003 1.00 12.53 92 GLY A N 1
ATOM 788 C CA . GLY A 1 116 ? -37.741 33.072 -8.606 1.00 13.00 92 GLY A CA 1
ATOM 789 C C . GLY A 1 116 ? -39.037 33.142 -7.811 1.00 12.30 92 GLY A C 1
ATOM 790 O O . GLY A 1 116 ? -39.795 32.162 -7.760 1.00 14.27 92 GLY A O 1
ATOM 791 N N . HIS A 1 117 ? -39.304 34.302 -7.227 1.00 11.17 93 HIS A N 1
ATOM 792 C CA . HIS A 1 117 ? -40.560 34.524 -6.490 1.00 12.08 93 HIS A CA 1
ATOM 793 C C . HIS A 1 117 ? -41.657 34.978 -7.449 1.00 13.53 93 HIS A C 1
ATOM 794 O O . HIS A 1 117 ? -41.387 35.455 -8.537 1.00 12.63 93 HIS A O 1
ATOM 801 N N . THR A 1 118 ? -42.909 34.786 -7.049 1.00 14.07 94 THR A N 1
ATOM 802 C CA . THR A 1 118 ? -44.030 35.067 -7.940 1.00 16.44 94 THR A CA 1
ATOM 803 C C . THR A 1 118 ? -44.821 36.310 -7.536 1.00 15.90 94 THR A C 1
ATOM 804 O O . THR A 1 118 ? -45.944 36.516 -8.011 1.00 17.80 94 THR A O 1
ATOM 808 N N . PHE A 1 119 ? -44.223 37.147 -6.698 1.00 14.47 95 PHE A N 1
ATOM 809 C CA . PHE A 1 119 ? -44.864 38.394 -6.265 1.00 14.85 95 PHE A CA 1
ATOM 810 C C . PHE A 1 119 ? -44.782 39.486 -7.339 1.00 15.90 95 PHE A C 1
ATOM 811 O O . PHE A 1 119 ? -45.547 40.442 -7.307 1.00 16.32 95 PHE A O 1
ATOM 819 N N . ASP A 1 120 ? -43.853 39.333 -8.288 1.00 13.18 96 ASP A N 1
ATOM 820 C CA . ASP A 1 120 ? -43.780 40.157 -9.495 1.00 13.27 96 ASP A CA 1
ATOM 821 C C . ASP A 1 120 ? -44.041 39.186 -10.647 1.00 13.30 96 ASP A C 1
ATOM 822 O O . ASP A 1 120 ? -43.140 38.441 -11.077 1.00 14.27 96 ASP A O 1
ATOM 827 N N . GLU A 1 121 ? -45.293 39.129 -11.101 1.00 14.60 97 GLU A N 1
ATOM 828 C CA . GLU A 1 121 ? -45.694 38.163 -12.130 1.00 15.84 97 GLU A CA 1
ATOM 829 C C . GLU A 1 121 ? -44.973 38.368 -13.472 1.00 14.96 97 GLU A C 1
ATOM 830 O O . GLU A 1 121 ? -44.519 37.413 -14.078 1.00 14.96 97 GLU A O 1
ATOM 836 N N . ASN A 1 122 ? -44.832 39.617 -13.889 1.00 15.04 98 ASN A N 1
ATOM 837 C CA . ASN A 1 122 ? -44.124 39.942 -15.119 1.00 15.68 98 ASN A CA 1
ATOM 838 C C . ASN A 1 122 ? -42.665 39.493 -15.027 1.00 14.22 98 ASN A C 1
ATOM 839 O O . ASN A 1 122 ? -42.138 38.860 -15.946 1.00 15.42 98 ASN A O 1
ATOM 844 N N . GLY A 1 123 ? -42.024 39.781 -13.897 1.00 13.86 99 GLY A N 1
ATOM 845 C CA . GLY A 1 123 ? -40.635 39.363 -13.671 1.00 13.72 99 GLY A CA 1
ATOM 846 C C . GLY A 1 123 ? -40.534 37.850 -13.735 1.00 13.31 99 GLY A C 1
ATOM 847 O O . GLY A 1 123 ? -39.674 37.295 -14.427 1.00 13.91 99 GLY A O 1
ATOM 848 N N . PHE A 1 124 ? -41.407 37.159 -13.006 1.00 11.91 100 PHE A N 1
ATOM 849 C CA . PHE A 1 124 ? -41.374 35.709 -13.010 1.00 11.57 100 PHE A CA 1
ATOM 850 C C . PHE A 1 124 ? -41.607 35.110 -14.405 1.00 13.55 100 PHE A C 1
ATOM 851 O O . PHE A 1 124 ? -40.905 34.176 -14.809 1.00 13.07 100 PHE A O 1
ATOM 859 N N A HIS A 1 125 ? -42.585 35.648 -15.133 0.70 14.25 101 HIS A N 1
ATOM 860 N N B HIS A 1 125 ? -42.589 35.645 -15.132 0.30 13.59 101 HIS A N 1
ATOM 861 C CA A HIS A 1 125 ? -42.893 35.180 -16.487 0.70 15.99 101 HIS A CA 1
ATOM 862 C CA B HIS A 1 125 ? -42.893 35.172 -16.487 0.30 14.40 101 HIS A CA 1
ATOM 863 C C A HIS A 1 125 ? -41.664 35.261 -17.399 0.70 16.61 101 HIS A C 1
ATOM 864 C C B HIS A 1 125 ? -41.680 35.276 -17.417 0.30 15.25 101 HIS A C 1
ATOM 865 O O A HIS A 1 125 ? -41.438 34.370 -18.234 0.70 17.52 101 HIS A O 1
ATOM 866 O O B HIS A 1 125 ? -41.482 34.420 -18.288 0.30 15.92 101 HIS A O 1
ATOM 879 N N . SER A 1 126 ? -40.877 36.321 -17.217 1.00 15.08 102 SER A N 1
ATOM 880 C CA . SER A 1 126 ? -39.684 36.582 -18.042 1.00 15.92 102 SER A CA 1
ATOM 881 C C . SER A 1 126 ? -38.610 35.488 -17.919 1.00 15.65 102 SER A C 1
ATOM 882 O O . SER A 1 126 ? -37.733 35.381 -18.784 1.00 17.22 102 SER A O 1
ATOM 885 N N . LEU A 1 127 ? -38.691 34.676 -16.869 1.00 13.19 103 LEU A N 1
ATOM 886 C CA . LEU A 1 127 ? -37.691 33.626 -16.619 1.00 11.19 103 LEU A CA 1
ATOM 887 C C . LEU A 1 127 ? -37.821 32.424 -17.547 1.00 13.33 103 LEU A C 1
ATOM 888 O O . LEU A 1 127 ? -36.879 31.639 -17.681 1.00 13.84 103 LEU A O 1
ATOM 893 N N . THR A 1 128 ? -38.990 32.266 -18.169 1.00 12.92 104 THR A N 1
ATOM 894 C CA . THR A 1 128 ? -39.242 31.142 -19.055 1.00 13.81 104 THR A CA 1
ATOM 895 C C . THR A 1 128 ? -38.983 31.520 -20.507 1.00 16.24 104 THR A C 1
ATOM 896 O O . THR A 1 128 ? -39.559 32.474 -21.027 1.00 16.76 104 THR A O 1
ATOM 900 N N . HIS A 1 129 ? -38.106 30.757 -21.151 1.00 17.41 105 HIS A N 1
ATOM 901 C CA . HIS A 1 129 ? -37.956 30.822 -22.596 1.00 17.70 105 HIS A CA 1
ATOM 902 C C . HIS A 1 129 ? -37.925 29.383 -23.065 1.00 18.65 105 HIS A C 1
ATOM 903 O O . HIS A 1 129 ? -36.865 28.763 -23.125 1.00 16.63 105 HIS A O 1
ATOM 910 N N . GLU A 1 130 ? -39.098 28.841 -23.371 1.00 21.73 106 GLU A N 1
ATOM 911 C CA . GLU A 1 130 ? -39.216 27.411 -23.666 1.00 23.28 106 GLU A CA 1
ATOM 912 C C . GLU A 1 130 ? -38.562 27.098 -25.011 1.00 21.84 106 GLU A C 1
ATOM 913 O O . GLU A 1 130 ? -38.695 27.881 -25.952 1.00 23.98 106 GLU A O 1
ATOM 919 N N . PRO A 1 131 ? -37.837 25.971 -25.099 1.00 22.69 107 PRO A N 1
ATOM 920 C CA . PRO A 1 131 ? -37.542 24.952 -24.097 1.00 22.39 107 PRO A CA 1
ATOM 921 C C . PRO A 1 131 ? -36.189 25.108 -23.387 1.00 23.23 107 PRO A C 1
ATOM 922 O O . PRO A 1 131 ? -35.698 24.165 -22.763 1.00 26.71 107 PRO A O 1
ATOM 926 N N . HIS A 1 132 ? -35.591 26.293 -23.472 1.00 18.59 108 HIS A N 1
ATOM 927 C CA . HIS A 1 132 ? -34.236 26.507 -22.984 1.00 18.83 108 HIS A CA 1
ATOM 928 C C . HIS A 1 132 ? -34.122 26.822 -21.507 1.00 17.22 108 HIS A C 1
ATOM 929 O O . HIS A 1 132 ? -33.174 26.383 -20.864 1.00 17.03 108 HIS A O 1
ATOM 936 N N . THR A 1 133 ? -35.060 27.612 -20.981 1.00 15.06 109 THR A N 1
ATOM 937 C CA . THR A 1 133 ? -35.099 27.896 -19.559 1.00 14.28 109 THR A CA 1
ATOM 938 C C . THR A 1 133 ? -36.542 27.836 -19.089 1.00 14.20 109 THR A C 1
ATOM 939 O O . THR A 1 133 ? -37.477 28.069 -19.866 1.00 15.69 109 THR A O 1
ATOM 943 N N . LYS A 1 134 ? -36.698 27.531 -17.807 1.00 15.07 110 LYS A N 1
ATOM 944 C CA . LYS A 1 134 ? -38.020 27.410 -17.206 1.00 15.44 110 LYS A CA 1
ATOM 945 C C . LYS A 1 134 ? -38.028 28.073 -15.842 1.00 14.50 110 LYS A C 1
ATOM 946 O O . LYS A 1 134 ? -37.221 27.747 -14.968 1.00 15.36 110 LYS A O 1
ATOM 952 N N . GLY A 1 135 ? -38.929 29.033 -15.673 1.00 14.04 111 GLY A N 1
ATOM 953 C CA . GLY A 1 135 ? -39.159 29.636 -14.380 1.00 13.36 111 GLY A CA 1
ATOM 954 C C . GLY A 1 135 ? -39.792 28.620 -13.449 1.00 13.96 111 GLY A C 1
ATOM 955 O O . GLY A 1 135 ? -40.794 27.983 -13.812 1.00 15.53 111 GLY A O 1
ATOM 956 N N A ILE A 1 136 ? -39.207 28.452 -12.271 0.60 14.40 112 ILE A N 1
ATOM 957 N N B ILE A 1 136 ? -39.184 28.444 -12.277 0.40 13.92 112 ILE A N 1
ATOM 958 C CA A ILE A 1 136 ? -39.786 27.598 -11.236 0.60 15.51 112 ILE A CA 1
ATOM 959 C CA B ILE A 1 136 ? -39.713 27.589 -11.211 0.40 14.03 112 ILE A CA 1
ATOM 960 C C A ILE A 1 136 ? -39.998 28.447 -9.999 0.60 15.95 112 ILE A C 1
ATOM 961 C C B ILE A 1 136 ? -39.997 28.501 -10.016 0.40 15.30 112 ILE A C 1
ATOM 962 O O A ILE A 1 136 ? -39.072 29.095 -9.520 0.60 14.16 112 ILE A O 1
ATOM 963 O O B ILE A 1 136 ? -39.115 29.243 -9.584 0.40 13.31 112 ILE A O 1
ATOM 972 N N . PRO A 1 137 ? -41.233 28.483 -9.491 1.00 15.72 113 PRO A N 1
ATOM 973 C CA . PRO A 1 137 ? -41.503 29.354 -8.354 1.00 16.22 113 PRO A CA 1
ATOM 974 C C . PRO A 1 137 ? -40.821 28.813 -7.107 1.00 18.26 113 PRO A C 1
ATOM 975 O O . PRO A 1 137 ? -40.707 27.584 -6.959 1.00 20.73 113 PRO A O 1
ATOM 979 N N . TYR A 1 138 ? -40.341 29.699 -6.239 1.00 18.24 114 TYR A N 1
ATOM 980 C CA . TYR A 1 138 ? -40.039 29.282 -4.882 1.00 17.01 114 TYR A CA 1
ATOM 981 C C . TYR A 1 138 ? -41.058 29.868 -3.915 1.00 20.15 114 TYR A C 1
ATOM 982 O O . TYR A 1 138 ? -41.639 30.924 -4.175 1.00 18.29 114 TYR A O 1
ATOM 991 N N . ASN A 1 139 ? -41.261 29.151 -2.813 1.00 21.89 115 ASN A N 1
ATOM 992 C CA . ASN A 1 139 ? -42.217 29.505 -1.788 1.00 22.30 115 ASN A CA 1
ATOM 993 C C . ASN A 1 139 ? -41.389 29.927 -0.585 1.00 21.66 115 ASN A C 1
ATOM 994 O O . ASN A 1 139 ? -40.723 29.090 0.021 1.00 20.39 115 ASN A O 1
ATOM 999 N N . PRO A 1 140 ? -41.399 31.231 -0.258 1.00 21.82 116 PRO A N 1
ATOM 1000 C CA . PRO A 1 140 ? -40.521 31.709 0.803 1.00 22.69 116 PRO A CA 1
ATOM 1001 C C . PRO A 1 140 ? -40.820 31.143 2.189 1.00 23.02 116 PRO A C 1
ATOM 1002 O O . PRO A 1 140 ? -40.005 31.291 3.096 1.00 24.52 116 PRO A O 1
ATOM 1006 N N . GLU A 1 141 ? -41.964 30.484 2.340 1.00 24.95 117 GLU A N 1
ATOM 1007 C CA . GLU A 1 141 ? -42.340 29.889 3.623 1.00 27.30 117 GLU A CA 1
ATOM 1008 C C . GLU A 1 141 ? -41.888 28.433 3.738 1.00 26.84 117 GLU A C 1
ATOM 1009 O O . GLU A 1 141 ? -42.118 27.779 4.762 1.00 27.70 117 GLU A O 1
ATOM 1015 N N . GLU A 1 142 ? -41.229 27.934 2.693 1.00 25.66 118 GLU A N 1
ATOM 1016 C CA . GLU A 1 142 ? -40.764 26.558 2.655 1.00 26.18 118 GLU A CA 1
ATOM 1017 C C . GLU A 1 142 ? -39.285 26.449 2.305 1.00 26.05 118 GLU A C 1
ATOM 1018 O O . GLU A 1 142 ? -38.637 27.430 1.912 1.00 25.51 118 GLU A O 1
ATOM 1024 N N . THR A 1 143 ? -38.752 25.246 2.451 1.00 24.11 119 THR A N 1
ATOM 1025 C CA . THR A 1 143 ? -37.355 24.994 2.126 1.00 24.60 119 THR A CA 1
ATOM 1026 C C . THR A 1 143 ? -37.264 24.403 0.728 1.00 24.31 119 THR A C 1
ATOM 1027 O O . THR A 1 143 ? -37.918 23.400 0.408 1.00 25.92 119 THR A O 1
ATOM 1031 N N . LEU A 1 144 ? -36.457 25.049 -0.108 1.00 20.74 120 LEU A N 1
ATOM 1032 C CA . LEU A 1 144 ? -36.259 24.647 -1.493 1.00 19.96 120 LEU A CA 1
ATOM 1033 C C . LEU A 1 144 ? -35.010 23.781 -1.628 1.00 20.63 120 LEU A C 1
ATOM 1034 O O . LEU A 1 144 ? -33.972 24.097 -1.054 1.00 22.74 120 LEU A O 1
ATOM 1039 N N . GLN A 1 145 ? -35.106 22.700 -2.396 1.00 20.75 121 GLN A N 1
ATOM 1040 C CA . GLN A 1 145 ? -33.938 21.889 -2.716 1.00 19.69 121 GLN A CA 1
ATOM 1041 C C . GLN A 1 145 ? -33.546 22.105 -4.172 1.00 20.54 121 GLN A C 1
ATOM 1042 O O . GLN A 1 145 ? -34.362 21.895 -5.075 1.00 21.47 121 GLN A O 1
ATOM 1048 N N . ILE A 1 146 ? -32.300 22.520 -4.396 1.00 18.22 122 ILE A N 1
ATOM 1049 C CA . ILE A 1 146 ? -31.772 22.688 -5.756 1.00 17.25 122 ILE A CA 1
ATOM 1050 C C . ILE A 1 146 ? -30.489 21.879 -5.822 1.00 18.18 122 ILE A C 1
ATOM 1051 O O . ILE A 1 146 ? -29.460 22.311 -5.283 1.00 17.63 122 ILE A O 1
ATOM 1056 N N . GLY A 1 147 ? -30.555 20.697 -6.437 1.00 16.98 123 GLY A N 1
ATOM 1057 C CA . GLY A 1 147 ? -29.418 19.778 -6.428 1.00 17.40 123 GLY A CA 1
ATOM 1058 C C . GLY A 1 147 ? -29.006 19.481 -4.990 1.00 17.41 123 GLY A C 1
ATOM 1059 O O . GLY A 1 147 ? -29.842 19.074 -4.180 1.00 19.47 123 GLY A O 1
ATOM 1060 N N . PRO A 1 148 ? -27.720 19.690 -4.650 1.00 18.45 124 PRO A N 1
ATOM 1061 C CA . PRO A 1 148 ? -27.216 19.410 -3.299 1.00 17.47 124 PRO A CA 1
ATOM 1062 C C . PRO A 1 148 ? -27.528 20.532 -2.302 1.00 17.35 124 PRO A C 1
ATOM 1063 O O . PRO A 1 148 ? -27.211 20.417 -1.114 1.00 18.69 124 PRO A O 1
ATOM 1067 N N . PHE A 1 149 ? -28.105 21.635 -2.785 1.00 15.92 125 PHE A N 1
ATOM 1068 C CA . PHE A 1 149 ? -28.349 22.804 -1.952 1.00 16.11 125 PHE A CA 1
ATOM 1069 C C . PHE A 1 149 ? -29.761 22.849 -1.385 1.00 17.53 125 PHE A C 1
ATOM 1070 O O . PHE A 1 149 ? -30.733 22.657 -2.121 1.00 18.24 125 PHE A O 1
ATOM 1078 N N . SER A 1 150 ? -29.861 23.116 -0.086 1.00 15.55 126 SER A N 1
ATOM 1079 C CA . SER A 1 150 ? -31.147 23.367 0.573 1.00 18.90 126 SER A CA 1
ATOM 1080 C C . SER A 1 150 ? -31.199 24.854 0.882 1.00 18.86 126 SER A C 1
ATOM 1081 O O . SER A 1 150 ? -30.253 25.399 1.438 1.00 19.92 126 SER A O 1
ATOM 1084 N N . ILE A 1 151 ? -32.294 25.515 0.510 1.00 17.01 127 ILE A N 1
ATOM 1085 C CA . ILE A 1 151 ? -32.375 26.955 0.653 1.00 16.91 127 ILE A CA 1
ATOM 1086 C C . ILE A 1 151 ? -33.639 27.332 1.392 1.00 16.30 127 ILE A C 1
ATOM 1087 O O . ILE A 1 151 ? -34.731 26.897 1.021 1.00 18.81 127 ILE A O 1
ATOM 1092 N N . SER A 1 152 ? -33.490 28.136 2.433 1.00 13.72 128 SER A N 1
ATOM 1093 C CA . SER A 1 152 ? -34.650 28.779 3.055 1.00 15.89 128 SER A CA 1
ATOM 1094 C C . SER A 1 152 ? -34.555 30.291 2.869 1.00 15.51 128 SER A C 1
ATOM 1095 O O . SER A 1 152 ? -33.503 30.815 2.493 1.00 17.11 128 SER A O 1
ATOM 1098 N N . PHE A 1 153 ? -35.651 30.992 3.146 1.00 15.84 129 PHE A N 1
ATOM 1099 C CA . PHE A 1 153 ? -35.786 32.390 2.744 1.00 16.23 129 PHE A CA 1
ATOM 1100 C C . PHE A 1 153 ? -36.252 33.277 3.875 1.00 17.58 129 PHE A C 1
ATOM 1101 O O . PHE A 1 153 ? -36.987 32.829 4.765 1.00 18.20 129 PHE A O 1
ATOM 1109 N N . LEU A 1 154 ? -35.824 34.540 3.812 1.00 15.30 130 LEU A N 1
ATOM 1110 C CA . LEU A 1 154 ? -36.274 35.610 4.698 1.00 16.06 130 LEU A CA 1
ATOM 1111 C C . LEU A 1 154 ? -36.694 36.817 3.864 1.00 17.48 130 LEU A C 1
ATOM 1112 O O . LEU A 1 154 ? -35.910 37.341 3.065 1.00 16.57 130 LEU A O 1
ATOM 1117 N N . LYS A 1 155 ? -37.924 37.278 4.054 1.00 15.87 131 LYS A N 1
ATOM 1118 C CA . LYS A 1 155 ? -38.395 38.458 3.351 1.00 15.86 131 LYS A CA 1
ATOM 1119 C C . LYS A 1 155 ? -37.678 39.708 3.859 1.00 15.44 131 LYS A C 1
ATOM 1120 O O . LYS A 1 155 ? -37.668 39.976 5.064 1.00 17.05 131 LYS A O 1
ATOM 1126 N N . THR A 1 156 ? -37.032 40.451 2.954 1.00 15.09 132 THR A N 1
ATOM 1127 C CA . THR A 1 156 ? -36.277 41.637 3.368 1.00 14.41 132 THR A CA 1
ATOM 1128 C C . THR A 1 156 ? -37.133 42.896 3.274 1.00 14.78 132 THR A C 1
ATOM 1129 O O . THR A 1 156 ? -38.280 42.825 2.808 1.00 15.27 132 THR A O 1
ATOM 1133 N N . VAL A 1 157 ? -36.587 44.032 3.717 1.00 14.56 133 VAL A N 1
ATOM 1134 C CA . VAL A 1 157 ? -37.261 45.326 3.584 1.00 16.16 133 VAL A CA 1
ATOM 1135 C C . VAL A 1 157 ? -36.507 46.110 2.525 1.00 16.39 133 VAL A C 1
ATOM 1136 O O . VAL A 1 157 ? -35.349 46.462 2.714 1.00 14.73 133 VAL A O 1
ATOM 1140 N N . HIS A 1 158 ? -37.168 46.358 1.398 1.00 15.69 134 HIS A N 1
ATOM 1141 C CA . HIS A 1 158 ? -36.516 46.868 0.178 1.00 13.83 134 HIS A CA 1
ATOM 1142 C C . HIS A 1 158 ? -37.644 47.379 -0.722 1.00 15.23 134 HIS A C 1
ATOM 1143 O O . HIS A 1 158 ? -38.789 46.935 -0.576 1.00 17.48 134 HIS A O 1
ATOM 1150 N N . PRO A 1 159 ? -37.353 48.354 -1.609 1.00 16.05 135 PRO A N 1
ATOM 1151 C CA . PRO A 1 159 ? -38.444 48.943 -2.420 1.00 16.06 135 PRO A CA 1
ATOM 1152 C C . PRO A 1 159 ? -39.257 47.992 -3.297 1.00 17.67 135 PRO A C 1
ATOM 1153 O O . PRO A 1 159 ? -40.347 48.369 -3.737 1.00 18.91 135 PRO A O 1
ATOM 1157 N N . VAL A 1 160 ? -38.736 46.799 -3.589 1.00 13.03 136 VAL A N 1
ATOM 1158 C CA . VAL A 1 160 ? -39.518 45.752 -4.255 1.00 13.45 136 VAL A CA 1
ATOM 1159 C C . VAL A 1 160 ? -39.378 44.472 -3.428 1.00 14.08 136 VAL A C 1
ATOM 1160 O O . VAL A 1 160 ? -38.456 44.377 -2.600 1.00 14.11 136 VAL A O 1
ATOM 1164 N N . THR A 1 161 ? -40.286 43.515 -3.625 1.00 13.50 137 THR A N 1
ATOM 1165 C CA . THR A 1 161 ? -40.233 42.229 -2.913 1.00 13.27 137 THR A CA 1
ATOM 1166 C C . THR A 1 161 ? -38.884 41.560 -3.125 1.00 13.20 137 THR A C 1
ATOM 1167 O O . THR A 1 161 ? -38.412 41.435 -4.262 1.00 14.05 137 THR A O 1
ATOM 1171 N N . CYS A 1 162 ? -38.288 41.101 -2.029 1.00 13.42 138 CYS A N 1
ATOM 1172 C CA . CYS A 1 162 ? -36.948 40.546 -2.080 1.00 13.25 138 CYS A CA 1
ATOM 1173 C C . CYS A 1 162 ? -36.778 39.520 -0.974 1.00 14.71 138 CYS A C 1
ATOM 1174 O O . CYS A 1 162 ? -37.344 39.662 0.102 1.00 14.32 138 CYS A O 1
ATOM 1177 N N . PHE A 1 163 ? -35.981 38.490 -1.253 1.00 12.69 139 PHE A N 1
ATOM 1178 C CA . PHE A 1 163 ? -35.710 37.451 -0.279 1.00 12.29 139 PHE A CA 1
ATOM 1179 C C . PHE A 1 163 ? -34.228 37.193 -0.096 1.00 11.33 139 PHE A C 1
ATOM 1180 O O . PHE A 1 163 ? -33.502 36.954 -1.072 1.00 13.24 139 PHE A O 1
ATOM 1188 N N . ALA A 1 164 ? -33.814 37.257 1.167 1.00 12.21 140 ALA A N 1
ATOM 1189 C CA . ALA A 1 164 ? -32.500 36.736 1.581 1.00 12.07 140 ALA A CA 1
ATOM 1190 C C . ALA A 1 164 ? -32.554 35.212 1.604 1.00 13.38 140 ALA A C 1
ATOM 1191 O O . ALA A 1 164 ? -33.638 34.613 1.655 1.00 13.36 140 ALA A O 1
ATOM 1201 N N . ARG A 1 166 ? -30.709 31.390 2.945 1.00 14.13 142 ARG A N 1
ATOM 1202 C CA . ARG A 1 166 ? -29.825 30.612 3.817 1.00 13.92 142 ARG A CA 1
ATOM 1203 C C . ARG A 1 166 ? -29.581 29.314 3.055 1.00 14.36 142 ARG A C 1
ATOM 1204 O O . ARG A 1 166 ? -30.489 28.477 2.909 1.00 14.19 142 ARG A O 1
ATOM 1212 N N . ILE A 1 167 ? -28.364 29.168 2.539 1.00 15.02 143 ILE A N 1
ATOM 1213 C CA . ILE A 1 167 ? -28.030 28.104 1.616 1.00 14.49 143 ILE A CA 1
ATOM 1214 C C . ILE A 1 167 ? -27.186 27.072 2.356 1.00 16.06 143 ILE A C 1
ATOM 1215 O O . ILE A 1 167 ? -26.157 27.412 2.946 1.00 15.80 143 ILE A O 1
ATOM 1220 N N . THR A 1 168 ? -27.629 25.819 2.328 1.00 16.80 144 THR A N 1
ATOM 1221 C CA . THR A 1 168 ? -26.923 24.771 3.061 1.00 18.58 144 THR A CA 1
ATOM 1222 C C . THR A 1 168 ? -26.615 23.568 2.185 1.00 18.77 144 THR A C 1
ATOM 1223 O O . THR A 1 168 ? -27.302 23.302 1.208 1.00 17.37 144 THR A O 1
ATOM 1227 N N . ALA A 1 169 ? -25.542 22.873 2.543 1.00 18.51 145 ALA A N 1
ATOM 1228 C CA . ALA A 1 169 ? -25.210 21.576 1.975 1.00 18.21 145 ALA A CA 1
ATOM 1229 C C . ALA A 1 169 ? -24.505 20.831 3.090 1.00 19.02 145 ALA A C 1
ATOM 1230 O O . ALA A 1 169 ? -23.501 21.305 3.622 1.00 19.79 145 ALA A O 1
ATOM 1232 N N . GLY A 1 170 ? -25.054 19.684 3.472 1.00 20.54 146 GLY A N 1
ATOM 1233 C CA . GLY A 1 170 ? -24.603 19.018 4.680 1.00 21.76 146 GLY A CA 1
ATOM 1234 C C . GLY A 1 170 ? -24.731 20.012 5.819 1.00 21.94 146 GLY A C 1
ATOM 1235 O O . GLY A 1 170 ? -25.789 20.627 6.005 1.00 23.38 146 GLY A O 1
ATOM 1236 N N . ASN A 1 171 ? -23.643 20.205 6.551 1.00 22.43 147 ASN A N 1
ATOM 1237 C CA . ASN A 1 171 ? -23.665 21.059 7.721 1.00 20.58 147 ASN A CA 1
ATOM 1238 C C . ASN A 1 171 ? -23.227 22.494 7.414 1.00 19.13 147 ASN A C 1
ATOM 1239 O O . ASN A 1 171 ? -23.201 23.337 8.311 1.00 19.67 147 ASN A O 1
ATOM 1244 N N . ASP A 1 172 ? -22.908 22.769 6.146 1.00 15.79 148 ASP A N 1
ATOM 1245 C CA . ASP A 1 172 ? -22.465 24.112 5.754 1.00 17.09 148 ASP A CA 1
ATOM 1246 C C . ASP A 1 172 ? -23.633 25.104 5.802 1.00 15.62 148 ASP A C 1
ATOM 1247 O O . ASP A 1 172 ? -24.766 24.752 5.457 1.00 17.43 148 ASP A O 1
ATOM 1252 N N . ILE A 1 173 ? -23.335 26.340 6.186 1.00 14.69 149 ILE A N 1
ATOM 1253 C CA . ILE A 1 173 ? -24.334 27.421 6.171 1.00 14.88 149 ILE A CA 1
ATOM 1254 C C . ILE A 1 173 ? -23.745 28.673 5.546 1.00 14.17 149 ILE A C 1
ATOM 1255 O O . ILE A 1 173 ? -22.782 29.236 6.052 1.00 14.75 149 ILE A O 1
ATOM 1260 N N . VAL A 1 174 ? -24.314 29.080 4.411 1.00 13.87 150 VAL A N 1
ATOM 1261 C CA . VAL A 1 174 ? -24.005 30.371 3.810 1.00 14.25 150 VAL A CA 1
ATOM 1262 C C . VAL A 1 174 ? -25.290 31.201 3.768 1.00 13.94 150 VAL A C 1
ATOM 1263 O O . VAL A 1 174 ? -26.312 30.730 3.266 1.00 15.12 150 VAL A O 1
ATOM 1267 N N . VAL A 1 175 ? -25.232 32.418 4.300 1.00 11.25 151 VAL A N 1
ATOM 1268 C CA . VAL A 1 175 ? -26.363 33.328 4.207 1.00 12.28 151 VAL A CA 1
ATOM 1269 C C . VAL A 1 175 ? -26.061 34.477 3.259 1.00 12.50 151 VAL A C 1
ATOM 1270 O O . VAL A 1 175 ? -25.025 35.119 3.368 1.00 12.34 151 VAL A O 1
ATOM 1274 N N . TYR A 1 176 ? -26.988 34.721 2.338 1.00 12.51 152 TYR A N 1
ATOM 1275 C CA . TYR A 1 176 ? -26.918 35.839 1.403 1.00 13.59 152 TYR A CA 1
ATOM 1276 C C . TYR A 1 176 ? -28.028 36.818 1.757 1.00 12.78 152 TYR A C 1
ATOM 1277 O O . TYR A 1 176 ? -29.207 36.441 1.736 1.00 13.34 152 TYR A O 1
ATOM 1286 N N . SER A 1 177 ? -27.665 38.053 2.091 1.00 12.45 153 SER A N 1
ATOM 1287 C CA . SER A 1 177 ? -28.644 39.036 2.567 1.00 13.33 153 SER A CA 1
ATOM 1288 C C . SER A 1 177 ? -29.576 39.506 1.452 1.00 13.88 153 SER A C 1
ATOM 1289 O O . SER A 1 177 ? -30.627 40.083 1.738 1.00 14.87 153 SER A O 1
ATOM 1292 N N . ALA A 1 178 ? -29.194 39.301 0.190 1.00 12.80 154 ALA A N 1
ATOM 1293 C CA . ALA A 1 178 ? -29.805 40.059 -0.910 1.00 12.21 154 ALA A CA 1
ATOM 1294 C C . ALA A 1 178 ? -29.774 41.551 -0.498 1.00 13.65 154 ALA A C 1
ATOM 1295 O O . ALA A 1 178 ? -28.788 42.007 0.075 1.00 14.41 154 ALA A O 1
ATOM 1297 N N . ASP A 1 179 ? -30.832 42.306 -0.758 1.00 11.54 155 ASP A N 1
ATOM 1298 C CA . ASP A 1 179 ? -30.831 43.727 -0.419 1.00 12.84 155 ASP A CA 1
ATOM 1299 C C . ASP A 1 179 ? -31.852 43.962 0.686 1.00 11.68 155 ASP A C 1
ATOM 1300 O O . ASP A 1 179 ? -32.960 43.424 0.629 1.00 14.44 155 ASP A O 1
ATOM 1305 N N . SER A 1 180 ? -31.492 44.772 1.679 1.00 12.64 156 SER A N 1
ATOM 1306 C CA . SER A 1 180 ? -32.421 45.053 2.792 1.00 12.27 156 SER A CA 1
ATOM 1307 C C . SER A 1 180 ? -31.964 46.228 3.623 1.00 13.73 156 SER A C 1
ATOM 1308 O O . SER A 1 180 ? -30.757 46.500 3.720 1.00 14.33 156 SER A O 1
ATOM 1311 N N . SER A 1 181 ? -32.914 46.908 4.259 1.00 14.44 157 SER A N 1
ATOM 1312 C CA . SER A 1 181 ? -32.569 47.736 5.410 1.00 15.33 157 SER A CA 1
ATOM 1313 C C . SER A 1 181 ? -32.500 46.814 6.631 1.00 15.16 157 SER A C 1
ATOM 1314 O O . SER A 1 181 ? -32.967 45.670 6.592 1.00 16.01 157 SER A O 1
ATOM 1317 N N . TYR A 1 182 ? -31.932 47.313 7.722 1.00 17.23 158 TYR A N 1
ATOM 1318 C CA . TYR A 1 182 ? -31.754 46.484 8.903 1.00 18.32 158 TYR A CA 1
ATOM 1319 C C . TYR A 1 182 ? -33.079 46.022 9.501 1.00 18.73 158 TYR A C 1
ATOM 1320 O O . TYR A 1 182 ? -34.018 46.830 9.670 1.00 19.59 158 TYR A O 1
ATOM 1329 N N . ILE A 1 183 ? -33.156 44.723 9.791 1.00 18.56 159 ILE A N 1
ATOM 1330 C CA . ILE A 1 183 ? -34.288 44.151 10.532 1.00 19.92 159 ILE A CA 1
ATOM 1331 C C . ILE A 1 183 ? -33.762 43.114 11.516 1.00 20.02 159 ILE A C 1
ATOM 1332 O O . ILE A 1 183 ? -32.855 42.350 11.180 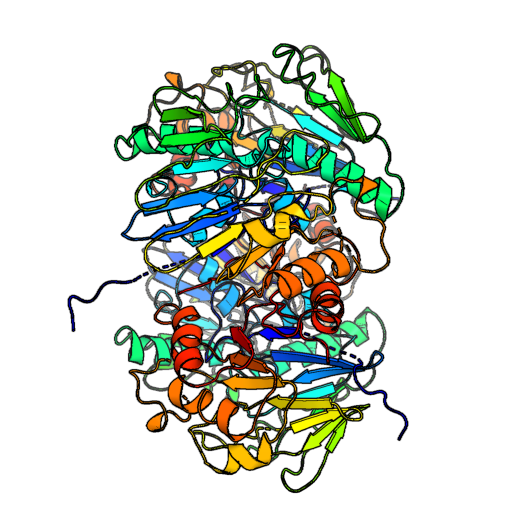1.00 18.67 159 ILE A O 1
ATOM 1337 N N . PRO A 1 184 ? -34.324 43.082 12.742 1.00 20.97 160 PRO A N 1
ATOM 1338 C CA . PRO A 1 184 ? -33.768 42.158 13.732 1.00 21.39 160 PRO A CA 1
ATOM 1339 C C . PRO A 1 184 ? -33.925 40.687 13.370 1.00 19.82 160 PRO A C 1
ATOM 1340 O O . PRO A 1 184 ? -33.200 39.850 13.917 1.00 21.26 160 PRO A O 1
ATOM 1344 N N . GLU A 1 185 ? -34.854 40.368 12.470 1.00 18.93 161 GLU A N 1
ATOM 1345 C CA . GLU A 1 185 ? -35.082 38.997 12.008 1.00 20.75 161 GLU A CA 1
ATOM 1346 C C . GLU A 1 185 ? -33.848 38.404 11.335 1.00 20.05 161 GLU A C 1
ATOM 1347 O O . GLU A 1 185 ? -33.747 37.186 11.192 1.00 19.01 161 GLU A O 1
ATOM 1353 N N . PHE A 1 186 ? -32.920 39.267 10.928 1.00 19.23 162 PHE A N 1
ATOM 1354 C CA . PHE A 1 186 ? -31.659 38.793 10.358 1.00 17.78 162 PHE A CA 1
ATOM 1355 C C . PHE A 1 186 ? -30.827 37.985 11.332 1.00 18.72 162 PHE A C 1
ATOM 1356 O O . PHE A 1 186 ? -30.070 37.109 10.908 1.00 19.02 162 PHE A O 1
ATOM 1364 N N . ILE A 1 187 ? -30.973 38.268 12.629 1.00 18.98 163 ILE A N 1
ATOM 1365 C CA . ILE A 1 187 ? -30.124 37.635 13.651 1.00 20.89 163 ILE A CA 1
ATOM 1366 C C . ILE A 1 187 ? -30.366 36.125 13.771 1.00 21.34 163 ILE A C 1
ATOM 1367 O O . ILE A 1 187 ? -29.425 35.346 13.600 1.00 22.50 163 ILE A O 1
ATOM 1372 N N . PRO A 1 188 ? -31.613 35.700 14.075 1.00 22.11 164 PRO A N 1
ATOM 1373 C CA . PRO A 1 188 ? -31.895 34.262 14.077 1.00 22.12 164 PRO A CA 1
ATOM 1374 C C . PRO A 1 188 ? -31.667 33.592 12.714 1.00 20.93 164 PRO A C 1
ATOM 1375 O O . PRO A 1 188 ? -31.231 32.436 12.656 1.00 22.09 164 PRO A O 1
ATOM 1379 N N . PHE A 1 189 ? -31.955 34.312 11.626 1.00 19.32 165 PHE A N 1
ATOM 1380 C CA . PHE A 1 189 ? -31.852 33.737 10.293 1.00 17.78 165 PHE A CA 1
ATOM 1381 C C . PHE A 1 189 ? -30.392 33.415 9.965 1.00 16.94 165 PHE A C 1
ATOM 1382 O O . PHE A 1 189 ? -30.096 32.389 9.357 1.00 17.43 165 PHE A O 1
ATOM 1390 N N . THR A 1 190 ? -29.506 34.303 10.395 1.00 17.59 166 THR A N 1
ATOM 1391 C CA . THR A 1 190 ? -28.082 34.244 10.060 1.00 16.82 166 THR A CA 1
ATOM 1392 C C . THR A 1 190 ? -27.261 33.470 11.109 1.00 18.06 166 THR A C 1
ATOM 1393 O O . THR A 1 190 ? -26.054 33.267 10.948 1.00 17.36 166 THR A O 1
ATOM 1397 N N . LYS A 1 191 ? -27.939 32.997 12.157 1.00 17.57 167 LYS A N 1
ATOM 1398 C CA . LYS A 1 191 ? -27.280 32.301 13.268 1.00 19.45 167 LYS A CA 1
ATOM 1399 C C . LYS A 1 191 ? -26.244 31.261 12.822 1.00 16.59 167 LYS A C 1
ATOM 1400 O O . LYS A 1 191 ? -26.558 30.332 12.074 1.00 18.17 167 LYS A O 1
ATOM 1406 N N . ASP A 1 192 ? -25.009 31.465 13.282 1.00 16.84 168 ASP A N 1
ATOM 1407 C CA . ASP A 1 192 ? -23.896 30.515 13.117 1.00 18.57 168 ASP A CA 1
ATOM 1408 C C . ASP A 1 192 ? -23.473 30.281 11.659 1.00 18.02 168 ASP A C 1
ATOM 1409 O O . ASP A 1 192 ? -22.828 29.274 11.354 1.00 19.15 168 ASP A O 1
ATOM 1414 N N . ALA A 1 193 ? -23.807 31.217 10.768 1.00 16.12 169 ALA A N 1
ATOM 1415 C CA . ALA A 1 193 ? -23.424 31.075 9.362 1.00 15.56 169 ALA A CA 1
ATOM 1416 C C . ALA A 1 193 ? -21.924 30.992 9.229 1.00 14.54 169 ALA A C 1
ATOM 1417 O O . ALA A 1 193 ? -21.200 31.745 9.876 1.00 17.71 169 ALA A O 1
ATOM 1419 N N . ASP A 1 194 ? -21.468 30.094 8.362 1.00 13.92 170 ASP A N 1
ATOM 1420 C CA . ASP A 1 194 ? -20.042 29.989 8.029 1.00 14.61 170 ASP A CA 1
ATOM 1421 C C . ASP A 1 194 ? -19.595 31.176 7.184 1.00 15.47 170 ASP A C 1
ATOM 1422 O O . ASP A 1 194 ? -18.479 31.678 7.336 1.00 16.23 170 ASP A O 1
ATOM 1427 N N . LEU A 1 195 ? -20.485 31.626 6.305 1.00 14.03 171 LEU A N 1
ATOM 1428 C CA . LEU A 1 195 ? -20.236 32.822 5.503 1.00 15.18 171 LEU A CA 1
ATOM 1429 C C . LEU A 1 195 ? -21.518 33.636 5.429 1.00 12.60 171 LEU A C 1
ATOM 1430 O O . LEU A 1 195 ? -22.577 33.085 5.126 1.00 14.09 171 LEU A O 1
ATOM 1435 N N . PHE A 1 196 ? -21.408 34.929 5.708 1.00 13.36 172 PHE A N 1
ATOM 1436 C CA . PHE A 1 196 ? -22.538 35.859 5.570 1.00 12.68 172 PHE A CA 1
ATOM 1437 C C . PHE A 1 196 ? -22.132 36.827 4.472 1.00 12.79 172 PHE A C 1
ATOM 1438 O O . PHE A 1 196 ? -21.225 37.633 4.661 1.00 12.78 172 PHE A O 1
ATOM 1446 N N . ILE A 1 197 ? -22.776 36.703 3.314 1.00 13.00 173 ILE A N 1
ATOM 1447 C CA . ILE A 1 197 ? -22.587 37.594 2.170 1.00 12.19 173 ILE A CA 1
ATOM 1448 C C . ILE A 1 197 ? -23.624 38.680 2.331 1.00 11.89 173 ILE A C 1
ATOM 1449 O O . ILE A 1 197 ? -24.820 38.428 2.107 1.00 12.60 173 ILE A O 1
ATOM 1454 N N . CYS A 1 198 ? -23.191 39.853 2.773 1.00 11.09 174 CYS A N 1
ATOM 1455 C CA . CYS A 1 198 ? -24.125 40.898 3.161 1.00 11.79 174 CYS A CA 1
ATOM 1456 C C . CYS A 1 198 ? -23.929 42.181 2.367 1.00 11.82 174 CYS A C 1
ATOM 1457 O O . CYS A 1 198 ? -22.825 42.713 2.272 1.00 13.39 174 CYS A O 1
ATOM 1460 N N . GLU A 1 199 ? -25.028 42.712 1.840 1.00 12.94 175 GLU A N 1
ATOM 1461 C CA . GLU A 1 199 ? -24.994 44.010 1.189 1.00 12.83 175 GLU A CA 1
ATOM 1462 C C . GLU A 1 199 ? -24.510 45.070 2.173 1.00 14.15 175 GLU A C 1
ATOM 1463 O O . GLU A 1 199 ? -24.866 45.052 3.355 1.00 17.11 175 GLU A O 1
ATOM 1469 N N . CYS A 1 200 ? -23.691 45.985 1.684 1.00 14.45 176 CYS A N 1
ATOM 1470 C CA . CYS A 1 200 ? -23.207 47.068 2.511 1.00 13.75 176 CYS A CA 1
ATOM 1471 C C . CYS A 1 200 ? -23.110 48.289 1.609 1.00 14.20 176 CYS A C 1
ATOM 1472 O O . CYS A 1 200 ? -22.028 48.696 1.220 1.00 15.77 176 CYS A O 1
ATOM 1475 N N . ASN A 1 201 ? -24.266 48.852 1.268 1.00 14.94 177 ASN A N 1
ATOM 1476 C CA . ASN A 1 201 ? -24.308 49.945 0.300 1.00 14.32 177 ASN A CA 1
ATOM 1477 C C . ASN A 1 201 ? -23.906 51.304 0.871 1.00 14.78 177 ASN A C 1
ATOM 1478 O O . ASN A 1 201 ? -23.555 52.212 0.116 1.00 16.15 177 ASN A O 1
ATOM 1491 N N . TYR A 1 203 ? -21.755 53.747 3.861 1.00 15.52 179 TYR A N 1
ATOM 1492 C CA . TYR A 1 203 ? -20.720 53.929 4.881 1.00 15.02 179 TYR A CA 1
ATOM 1493 C C . TYR A 1 203 ? -21.362 54.252 6.234 1.00 16.53 179 TYR A C 1
ATOM 1494 O O . TYR A 1 203 ? -22.535 54.623 6.294 1.00 16.65 179 TYR A O 1
ATOM 1503 N N . ALA A 1 204 ? -20.578 54.118 7.302 1.00 17.79 180 ALA A N 1
ATOM 1504 C CA . ALA A 1 204 ? -21.049 54.315 8.683 1.00 19.87 180 ALA A CA 1
ATOM 1505 C C . ALA A 1 204 ? -21.752 55.667 8.912 1.00 20.79 180 ALA A C 1
ATOM 1506 O O . ALA A 1 204 ? -22.729 55.753 9.671 1.00 22.42 180 ALA A O 1
ATOM 1508 N N . HIS A 1 205 ? -21.273 56.710 8.247 1.00 21.66 181 HIS A N 1
ATOM 1509 C CA . HIS A 1 205 ? -21.829 58.055 8.431 1.00 23.45 181 HIS A CA 1
ATOM 1510 C C . HIS A 1 205 ? -23.123 58.305 7.653 1.00 23.73 181 HIS A C 1
ATOM 1511 O O . HIS A 1 205 ? -23.690 59.398 7.719 1.00 24.27 181 HIS A O 1
ATOM 1518 N N . GLN A 1 206 ? -23.596 57.292 6.931 1.00 22.57 182 GLN A N 1
ATOM 1519 C CA . GLN A 1 206 ? -24.735 57.470 6.032 1.00 22.01 182 GLN A CA 1
ATOM 1520 C C . GLN A 1 206 ? -25.972 56.714 6.487 1.00 23.08 182 GLN A C 1
ATOM 1521 O O . GLN A 1 206 ? -25.887 55.543 6.863 1.00 23.69 182 GLN A O 1
ATOM 1527 N N . GLU A 1 207 ? -27.126 57.375 6.415 1.00 24.76 183 GLU A N 1
ATOM 1528 C CA . GLU A 1 207 ? -28.405 56.716 6.663 1.00 26.17 183 GLU A CA 1
ATOM 1529 C C . GLU A 1 207 ? -28.736 55.787 5.497 1.00 25.51 183 GLU A C 1
ATOM 1530 O O . GLU A 1 207 ? -28.649 56.185 4.336 1.00 24.69 183 GLU A O 1
ATOM 1536 N N . ALA A 1 208 ? -29.113 54.552 5.816 1.00 23.72 184 ALA A N 1
ATOM 1537 C CA . ALA A 1 208 ? -29.318 53.516 4.801 1.00 24.15 184 ALA A CA 1
ATOM 1538 C C . ALA A 1 208 ? -30.747 52.980 4.713 1.00 24.99 184 ALA A C 1
ATOM 1539 O O . ALA A 1 208 ? -31.176 52.511 3.645 1.00 22.55 184 ALA A O 1
ATOM 1541 N N . ALA A 1 209 ? -31.475 53.039 5.830 1.00 25.27 185 ALA A N 1
ATOM 1542 C CA . ALA A 1 209 ? -32.775 52.374 5.934 1.00 27.95 185 ALA A CA 1
ATOM 1543 C C . ALA A 1 209 ? -33.812 52.916 4.952 1.00 29.33 185 ALA A C 1
ATOM 1544 O O . ALA A 1 209 ? -34.529 52.141 4.315 1.00 28.52 185 ALA A O 1
ATOM 1546 N N . LYS A 1 210 ? -33.880 54.239 4.818 1.00 30.44 186 LYS A N 1
ATOM 1547 C CA . LYS A 1 210 ? -34.793 54.873 3.859 1.00 32.17 186 LYS A CA 1
ATOM 1548 C C . LYS A 1 210 ? -34.687 54.296 2.444 1.00 31.10 186 LYS A C 1
ATOM 1549 O O . LYS A 1 210 ? -35.684 54.223 1.721 1.00 33.63 186 LYS A O 1
ATOM 1555 N N . ALA A 1 211 ? -33.481 53.876 2.070 1.00 28.43 187 ALA A N 1
ATOM 1556 C CA . ALA A 1 211 ? -33.186 53.391 0.719 1.00 25.65 187 ALA A CA 1
ATOM 1557 C C . ALA A 1 211 ? -33.328 51.862 0.577 1.00 23.66 187 ALA A C 1
ATOM 1558 O O . ALA A 1 211 ? -33.142 51.310 -0.512 1.00 23.81 187 ALA A O 1
ATOM 1560 N N . GLY A 1 212 ? -33.658 51.172 1.664 1.00 20.16 188 GLY A N 1
ATOM 1561 C CA . GLY A 1 212 ? -33.728 49.715 1.605 1.00 17.07 188 GLY A CA 1
ATOM 1562 C C . GLY A 1 212 ? -32.364 49.050 1.584 1.00 15.75 188 GLY A C 1
ATOM 1563 O O . GLY A 1 212 ? -32.221 47.968 1.030 1.00 14.41 188 GLY A O 1
ATOM 1564 N N . HIS A 1 213 ? -31.389 49.687 2.236 1.00 15.98 189 HIS A N 1
ATOM 1565 C CA . HIS A 1 213 ? -30.010 49.190 2.316 1.00 15.35 189 HIS A CA 1
ATOM 1566 C C . HIS A 1 213 ? -29.502 49.237 3.752 1.00 16.08 189 HIS A C 1
ATOM 1567 O O . HIS A 1 213 ? -30.199 49.706 4.660 1.00 16.43 189 HIS A O 1
ATOM 1582 N N . ASN A 1 215 ? -25.876 50.087 6.298 1.00 14.66 191 ASN A N 1
ATOM 1583 C CA . ASN A 1 215 ? -24.521 50.609 6.445 1.00 15.69 191 ASN A CA 1
ATOM 1584 C C . ASN A 1 215 ? -23.593 49.629 7.175 1.00 16.59 191 ASN A C 1
ATOM 1585 O O . ASN A 1 215 ? -24.034 48.585 7.683 1.00 16.60 191 ASN A O 1
ATOM 1590 N N . SER A 1 216 ? -22.298 49.935 7.177 1.00 14.71 192 SER A N 1
ATOM 1591 C CA . SER A 1 216 ? -21.304 49.023 7.757 1.00 16.10 192 SER A CA 1
ATOM 1592 C C . SER A 1 216 ? -21.549 48.716 9.236 1.00 16.90 192 SER A C 1
ATOM 1593 O O . SER A 1 216 ? -21.275 47.598 9.694 1.00 16.18 192 SER A O 1
ATOM 1596 N N . THR A 1 217 ? -22.068 49.703 9.966 1.00 16.97 193 THR A N 1
ATOM 1597 C CA . THR A 1 217 ? -22.397 49.553 11.397 1.00 18.19 193 THR A CA 1
ATOM 1598 C C . THR A 1 217 ? -23.459 48.476 11.586 1.00 19.41 193 THR A C 1
ATOM 1599 O O . THR A 1 217 ? -23.337 47.589 12.439 1.00 20.11 193 THR A O 1
ATOM 1603 N N . GLU A 1 218 ? -24.508 48.571 10.780 1.00 17.14 194 GLU A N 1
ATOM 1604 C CA . GLU A 1 218 ? -25.647 47.673 10.868 1.00 18.10 194 GLU A CA 1
ATOM 1605 C C . GLU A 1 218 ? -25.250 46.267 10.479 1.00 18.22 194 GLU A C 1
ATOM 1606 O O . GLU A 1 218 ? -25.592 45.300 11.166 1.00 17.98 194 GLU A O 1
ATOM 1612 N N . VAL A 1 219 ? -24.516 46.163 9.370 1.00 16.95 195 VAL A N 1
ATOM 1613 C CA . VAL A 1 219 ? -24.047 44.873 8.886 1.00 16.25 195 VAL A CA 1
ATOM 1614 C C . VAL A 1 219 ? -23.173 44.190 9.941 1.00 16.25 195 VAL A C 1
ATOM 1615 O O . VAL A 1 219 ? -23.384 43.026 10.271 1.00 17.07 195 VAL A O 1
ATOM 1619 N N . ALA A 1 220 ? -22.219 44.931 10.489 1.00 17.54 196 ALA A N 1
ATOM 1620 C CA . ALA A 1 220 ? -21.320 44.383 11.494 1.00 17.83 196 ALA A CA 1
ATOM 1621 C C . ALA A 1 220 ? -22.086 43.896 12.730 1.00 19.56 196 ALA A C 1
ATOM 1622 O O . ALA A 1 220 ? -21.724 42.865 13.333 1.00 19.02 196 ALA A O 1
ATOM 1624 N N A SER A 1 221 ? -23.146 44.625 13.092 0.70 19.26 197 SER A N 1
ATOM 1625 N N B SER A 1 221 ? -23.151 44.610 13.089 0.30 18.82 197 SER A N 1
ATOM 1626 C CA A SER A 1 221 ? -23.982 44.247 14.241 0.70 20.85 197 SER A CA 1
ATOM 1627 C CA B SER A 1 221 ? -23.971 44.243 14.246 0.30 19.25 197 SER A CA 1
ATOM 1628 C C A SER A 1 221 ? -24.615 42.870 14.053 0.70 20.14 197 SER A C 1
ATOM 1629 C C B SER A 1 221 ? -24.700 42.912 14.073 0.30 18.94 197 SER A C 1
ATOM 1630 O O A SER A 1 221 ? -24.642 42.057 14.982 0.70 19.85 197 SER A O 1
ATOM 1631 O O B SER A 1 221 ? -24.882 42.173 15.041 0.30 18.84 197 SER A O 1
ATOM 1636 N N . ILE A 1 222 ? -25.117 42.610 12.843 1.00 17.78 198 ILE A N 1
ATOM 1637 C CA . ILE A 1 222 ? -25.707 41.316 12.526 1.00 17.71 198 ILE A CA 1
ATOM 1638 C C . ILE A 1 222 ? -24.638 40.224 12.614 1.00 17.34 198 ILE A C 1
ATOM 1639 O O . ILE A 1 222 ? -24.855 39.182 13.232 1.00 17.47 198 ILE A O 1
ATOM 1644 N N . ALA A 1 223 ? -23.480 40.474 12.011 1.00 17.47 199 ALA A N 1
ATOM 1645 C CA . ALA A 1 223 ? -22.399 39.508 12.026 1.00 17.78 199 ALA A CA 1
ATOM 1646 C C . ALA A 1 223 ? -22.032 39.124 13.462 1.00 17.72 199 ALA A C 1
ATOM 1647 O O . ALA A 1 223 ? -21.869 37.948 13.766 1.00 19.00 199 ALA A O 1
ATOM 1649 N N . LYS A 1 224 ? -21.916 40.130 14.327 1.00 18.69 200 LYS A N 1
ATOM 1650 C CA . LYS A 1 224 ? -21.602 39.912 15.739 1.00 19.27 200 LYS A CA 1
ATOM 1651 C C . LYS A 1 224 ? -22.698 39.128 16.473 1.00 21.23 200 LYS A C 1
ATOM 1652 O O . LYS A 1 224 ? -22.409 38.105 17.112 1.00 21.53 200 LYS A O 1
ATOM 1658 N N . ASP A 1 225 ? -23.942 39.601 16.376 1.00 21.81 201 ASP A N 1
ATOM 1659 C CA . ASP A 1 225 ? -25.072 38.984 17.095 1.00 23.26 201 ASP A CA 1
ATOM 1660 C C . ASP A 1 225 ? -25.373 37.555 16.645 1.00 25.11 201 ASP A C 1
ATOM 1661 O O . ASP A 1 225 ? -25.780 36.713 17.458 1.00 24.71 201 ASP A O 1
ATOM 1666 N N . ALA A 1 226 ? -25.177 37.282 15.355 1.00 21.83 202 ALA A N 1
ATOM 1667 C CA . ALA A 1 226 ? -25.472 35.968 14.799 1.00 21.55 202 ALA A CA 1
ATOM 1668 C C . ALA A 1 226 ? -24.260 35.041 14.877 1.00 20.83 202 ALA A C 1
ATOM 1669 O O . ALA A 1 226 ? -24.354 33.873 14.498 1.00 21.73 202 ALA A O 1
ATOM 1671 N N . ASN A 1 227 ? -23.139 35.556 15.375 1.00 20.92 203 ASN A N 1
ATOM 1672 C CA . ASN A 1 227 ? -21.910 34.781 15.500 1.00 22.71 203 ASN A CA 1
ATOM 1673 C C . ASN A 1 227 ? -21.488 34.128 14.192 1.00 21.15 203 ASN A C 1
ATOM 1674 O O . ASN A 1 227 ? -21.252 32.912 14.128 1.00 21.67 203 ASN A O 1
ATOM 1679 N N . VAL A 1 228 ? -21.402 34.936 13.139 1.00 19.33 204 VAL A N 1
ATOM 1680 C CA . VAL A 1 228 ? -20.959 34.409 11.854 1.00 19.43 204 VAL A CA 1
ATOM 1681 C C . VAL A 1 228 ? -19.441 34.229 11.851 1.00 19.34 204 VAL A C 1
ATOM 1682 O O . VAL A 1 228 ? -18.704 34.942 12.551 1.00 19.79 204 VAL A O 1
ATOM 1686 N N . LYS A 1 229 ? -18.980 33.254 11.078 1.00 18.58 205 LYS A N 1
ATOM 1687 C CA . LYS A 1 229 ? -17.556 32.975 10.985 1.00 19.03 205 LYS A CA 1
ATOM 1688 C C . LYS A 1 229 ? -16.833 33.971 10.099 1.00 19.48 205 LYS A C 1
ATOM 1689 O O . LYS A 1 229 ? -15.779 34.461 10.478 1.00 21.73 205 LYS A O 1
ATOM 1695 N N . GLU A 1 230 ? -17.387 34.266 8.922 1.00 16.27 206 GLU A N 1
ATOM 1696 C CA . GLU A 1 230 ? -16.785 35.235 8.013 1.00 16.97 206 GLU A CA 1
ATOM 1697 C C . GLU A 1 230 ? -17.880 36.117 7.447 1.00 13.93 206 GLU A C 1
ATOM 1698 O O . GLU A 1 230 ? -18.958 35.632 7.107 1.00 15.54 206 GLU A O 1
ATOM 1704 N N . LEU A 1 231 ? -17.574 37.406 7.367 1.00 14.32 207 LEU A N 1
ATOM 1705 C CA . LEU A 1 231 ? -18.453 38.402 6.777 1.00 13.11 207 LEU A CA 1
ATOM 1706 C C . LEU A 1 231 ? -17.862 38.901 5.456 1.00 15.63 207 LEU A C 1
ATOM 1707 O O . LEU A 1 231 ? -16.729 39.396 5.418 1.00 15.17 207 LEU A O 1
ATOM 1712 N N . LEU A 1 232 ? -18.645 38.783 4.389 1.00 12.58 208 LEU A N 1
ATOM 1713 C CA . LEU A 1 232 ? -18.273 39.291 3.067 1.00 11.98 208 LEU A CA 1
ATOM 1714 C C . LEU A 1 232 ? -19.154 40.502 2.729 1.00 11.58 208 LEU A C 1
ATOM 1715 O O . LEU A 1 232 ? -20.376 40.356 2.569 1.00 12.98 208 LEU A O 1
ATOM 1720 N N . LEU A 1 233 ? -18.547 41.681 2.658 1.00 12.31 209 LEU A N 1
ATOM 1721 C CA . LEU A 1 233 ? -19.235 42.933 2.341 1.00 10.93 209 LEU A CA 1
ATOM 1722 C C . LEU A 1 233 ? -19.391 43.062 0.845 1.00 13.16 209 LEU A C 1
ATOM 1723 O O . LEU A 1 233 ? -18.404 43.027 0.105 1.00 12.36 209 LEU A O 1
ATOM 1728 N N . THR A 1 234 ? -20.631 43.219 0.389 1.00 12.65 210 THR A N 1
ATOM 1729 C CA . THR A 1 234 ? -20.886 43.274 -1.037 1.00 11.42 210 THR A CA 1
ATOM 1730 C C . THR A 1 234 ? -21.921 44.352 -1.429 1.00 11.94 210 THR A C 1
ATOM 1731 O O . THR A 1 234 ? -22.294 45.182 -0.595 1.00 12.20 210 THR A O 1
ATOM 1735 N N . HIS A 1 235 ? -22.350 44.343 -2.695 1.00 10.70 211 HIS A N 1
ATOM 1736 C CA . HIS A 1 235 ? -23.325 45.327 -3.214 1.00 10.89 211 HIS A CA 1
ATOM 1737 C C . HIS A 1 235 ? -22.785 46.732 -2.961 1.00 11.24 211 HIS A C 1
ATOM 1738 O O . HIS A 1 235 ? -23.459 47.597 -2.404 1.00 11.84 211 HIS A O 1
ATOM 1745 N N . LEU A 1 236 ? -21.537 46.929 -3.365 1.00 12.42 212 LEU A N 1
ATOM 1746 C CA . LEU A 1 236 ? -20.727 48.086 -2.956 1.00 12.24 212 LEU A CA 1
ATOM 1747 C C . LEU A 1 236 ? -21.135 49.391 -3.641 1.00 13.84 212 LEU A C 1
ATOM 1748 O O . LEU A 1 236 ? -21.614 49.381 -4.774 1.00 14.24 212 LEU A O 1
ATOM 1753 N N . PRO A 1 237 ? -20.930 50.528 -2.950 1.00 13.65 213 PRO A N 1
ATOM 1754 C CA . PRO A 1 237 ? -21.234 51.869 -3.476 1.00 15.04 213 PRO A CA 1
ATOM 1755 C C . PRO A 1 237 ? -20.173 52.400 -4.435 1.00 14.13 213 PRO A C 1
ATOM 1756 O O . PRO A 1 237 ? -19.075 51.838 -4.554 1.00 14.97 213 PRO A O 1
ATOM 1760 N N . HIS A 1 238 ? -20.501 53.517 -5.068 1.00 15.35 214 HIS A N 1
ATOM 1761 C CA . HIS A 1 238 ? -19.695 54.090 -6.135 1.00 16.82 214 HIS A CA 1
ATOM 1762 C C . HIS A 1 238 ? -19.058 55.418 -5.739 1.00 18.06 214 HIS A C 1
ATOM 1763 O O . HIS A 1 238 ? -18.536 56.131 -6.589 1.00 20.66 214 HIS A O 1
ATOM 1770 N N . THR A 1 239 ? -19.122 55.742 -4.450 1.00 19.03 215 THR A N 1
ATOM 1771 C CA . THR A 1 239 ? -18.376 56.880 -3.902 1.00 19.56 215 THR A CA 1
ATOM 1772 C C . THR A 1 239 ? -17.406 56.351 -2.853 1.00 20.23 215 THR A C 1
ATOM 1773 O O . THR A 1 239 ? -17.565 55.231 -2.347 1.00 21.04 215 THR A O 1
ATOM 1777 N N . GLY A 1 240 ? -16.395 57.154 -2.536 1.00 20.93 216 GLY A N 1
ATOM 1778 C CA . GLY A 1 240 ? -15.451 56.830 -1.469 1.00 20.74 216 GLY A CA 1
ATOM 1779 C C . GLY A 1 240 ? -14.518 55.680 -1.792 1.00 20.99 216 GLY A C 1
ATOM 1780 O O . GLY A 1 240 ? -14.388 55.259 -2.954 1.00 22.14 216 GLY A O 1
ATOM 1781 N N . ASN A 1 241 ? -13.859 55.188 -0.751 1.00 19.11 217 ASN A N 1
ATOM 1782 C CA . ASN A 1 241 ? -12.974 54.037 -0.842 1.00 19.63 217 ASN A CA 1
ATOM 1783 C C . ASN A 1 241 ? -13.656 52.879 -0.106 1.00 18.21 217 ASN A C 1
ATOM 1784 O O . ASN A 1 241 ? -13.697 52.879 1.113 1.00 17.02 217 ASN A O 1
ATOM 1789 N N . PRO A 1 242 ? -14.235 51.919 -0.849 1.00 18.33 218 PRO A N 1
ATOM 1790 C CA . PRO A 1 242 ? -14.972 50.845 -0.183 1.00 17.39 218 PRO A CA 1
ATOM 1791 C C . PRO A 1 242 ? -14.181 50.058 0.882 1.00 17.60 218 PRO A C 1
ATOM 1792 O O . PRO A 1 242 ? -14.781 49.462 1.768 1.00 16.89 218 PRO A O 1
ATOM 1796 N N . ALA A 1 243 ? -12.852 50.046 0.815 1.00 17.15 219 ALA A N 1
ATOM 1797 C CA . ALA A 1 243 ? -12.051 49.408 1.869 1.00 17.68 219 ALA A CA 1
ATOM 1798 C C . ALA A 1 243 ? -12.347 49.994 3.262 1.00 16.64 219 ALA A C 1
ATOM 1799 O O . ALA A 1 243 ? -12.190 49.318 4.288 1.00 18.13 219 ALA A O 1
ATOM 1801 N N . ASP A 1 244 ? -12.810 51.243 3.288 1.00 17.75 220 ASP A N 1
ATOM 1802 C CA . ASP A 1 244 ? -13.200 51.899 4.540 1.00 17.61 220 ASP A CA 1
ATOM 1803 C C . ASP A 1 244 ? -14.370 51.190 5.216 1.00 17.92 220 ASP A C 1
ATOM 1804 O O . ASP A 1 244 ? -14.481 51.206 6.445 1.00 19.22 220 ASP A O 1
ATOM 1809 N N . LEU A 1 245 ? -15.233 50.545 4.424 1.00 15.59 221 LEU A N 1
ATOM 1810 C CA . LEU A 1 245 ? -16.311 49.730 5.000 1.00 15.89 221 LEU A CA 1
ATOM 1811 C C . LEU A 1 245 ? -15.776 48.619 5.905 1.00 15.98 221 LEU A C 1
ATOM 1812 O O . LEU A 1 245 ? -16.369 48.301 6.940 1.00 17.22 221 LEU A O 1
ATOM 1817 N N . VAL A 1 246 ? -14.643 48.028 5.517 1.00 15.25 222 VAL A N 1
ATOM 1818 C CA . VAL A 1 246 ? -14.030 46.980 6.319 1.00 16.41 222 VAL A CA 1
ATOM 1819 C C . VAL A 1 246 ? -13.531 47.570 7.646 1.00 17.65 222 VAL A C 1
ATOM 1820 O O . VAL A 1 246 ? -13.768 47.003 8.701 1.00 18.44 222 VAL A O 1
ATOM 1824 N N . THR A 1 247 ? -12.867 48.717 7.567 1.00 17.15 223 THR A N 1
ATOM 1825 C CA . THR A 1 247 ? -12.363 49.393 8.766 1.00 18.81 223 THR A CA 1
ATOM 1826 C C . THR A 1 247 ? -13.494 49.739 9.726 1.00 19.03 223 THR A C 1
ATOM 1827 O O . THR A 1 247 ? -13.370 49.566 10.938 1.00 20.95 223 THR A O 1
ATOM 1831 N N . GLU A 1 248 ? -14.601 50.215 9.179 1.00 17.89 224 GLU A N 1
ATOM 1832 C CA . GLU A 1 248 ? -15.748 50.575 9.997 1.00 17.90 224 GLU A CA 1
ATOM 1833 C C . GLU A 1 248 ? -16.337 49.325 10.643 1.00 19.25 224 GLU A C 1
ATOM 1834 O O . GLU A 1 248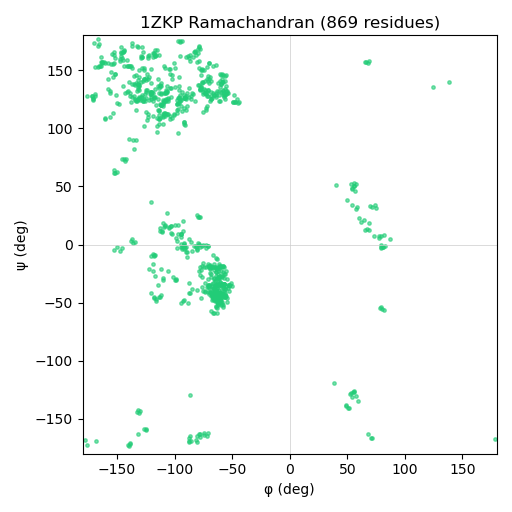 ? -16.610 49.306 11.846 1.00 19.75 224 GLU A O 1
ATOM 1840 N N . ALA A 1 249 ? -16.525 48.268 9.851 1.00 17.21 225 ALA A N 1
ATOM 1841 C CA . ALA A 1 249 ? -17.131 47.046 10.367 1.00 17.43 225 ALA A CA 1
ATOM 1842 C C . ALA A 1 249 ? -16.286 46.382 11.457 1.00 18.63 225 ALA A C 1
ATOM 1843 O O . ALA A 1 249 ? -16.835 45.812 12.403 1.00 19.65 225 ALA A O 1
ATOM 1845 N N . LYS A 1 250 ? -14.963 46.475 11.318 1.00 19.17 226 LYS A N 1
ATOM 1846 C CA . LYS A 1 250 ? -14.017 45.853 12.251 1.00 21.53 226 LYS A CA 1
ATOM 1847 C C . LYS A 1 250 ? -14.109 46.427 13.658 1.00 22.67 226 LYS A C 1
ATOM 1848 O O . LYS A 1 250 ? -13.716 45.769 14.626 1.00 24.85 226 LYS A O 1
ATOM 1854 N N . GLN A 1 251 ? -14.601 47.657 13.765 1.00 23.87 227 GLN A N 1
ATOM 1855 C CA . GLN A 1 251 ? -14.769 48.291 15.083 1.00 24.44 227 GLN A CA 1
ATOM 1856 C C . GLN A 1 251 ? -15.798 47.537 15.930 1.00 24.95 227 GLN A C 1
ATOM 1857 O O . GLN A 1 251 ? -15.770 47.607 17.164 1.00 26.69 227 GLN A O 1
ATOM 1863 N N . ILE A 1 252 ? -16.689 46.804 15.261 1.00 22.81 228 ILE A N 1
ATOM 1864 C CA . ILE A 1 252 ? -17.835 46.150 15.886 1.00 23.05 228 ILE A CA 1
ATOM 1865 C C . ILE A 1 252 ? -17.736 44.624 15.858 1.00 22.41 228 ILE A C 1
ATOM 1866 O O . ILE A 1 252 ? -18.001 43.965 16.866 1.00 23.42 228 ILE A O 1
ATOM 1871 N N . PHE A 1 253 ? -17.358 44.070 14.703 1.00 20.04 229 PHE A N 1
ATOM 1872 C CA . PHE A 1 253 ? -17.313 42.622 14.507 1.00 20.49 229 PHE A CA 1
ATOM 1873 C C . PHE A 1 253 ? -15.849 42.189 14.484 1.00 21.07 229 PHE A C 1
ATOM 1874 O O . PHE A 1 253 ? -15.049 42.769 13.752 1.00 21.76 229 PHE A O 1
ATOM 1882 N N A SER A 1 254 ? -15.519 41.189 15.299 0.80 21.72 230 SER A N 1
ATOM 1883 N N B SER A 1 254 ? -15.517 41.182 15.293 0.20 20.82 230 SER A N 1
ATOM 1884 C CA A SER A 1 254 ? -14.124 40.748 15.471 0.80 21.83 230 SER A CA 1
ATOM 1885 C CA B SER A 1 254 ? -14.129 40.730 15.479 0.20 20.39 230 SER A CA 1
ATOM 1886 C C A SER A 1 254 ? -13.719 39.575 14.576 0.80 22.05 230 SER A C 1
ATOM 1887 C C B SER A 1 254 ? -13.781 39.428 14.745 0.20 20.54 230 SER A C 1
ATOM 1888 O O A SER A 1 254 ? -12.531 39.232 14.511 0.80 23.70 230 SER A O 1
ATOM 1889 O O B SER A 1 254 ? -12.709 38.852 14.953 0.20 20.44 230 SER A O 1
ATOM 1894 N N . GLY A 1 255 ? -14.688 38.966 13.893 1.00 20.83 231 GLY A N 1
ATOM 1895 C CA . GLY A 1 255 ? -14.418 37.828 13.006 1.00 20.18 231 GLY A CA 1
ATOM 1896 C C . GLY A 1 255 ? -13.766 38.282 11.704 1.00 18.10 231 GLY A C 1
ATOM 1897 O O . GLY A 1 255 ? -13.437 39.448 11.537 1.00 18.96 231 GLY A O 1
ATOM 1898 N N . HIS A 1 256 ? -13.584 37.348 10.776 1.00 18.98 232 HIS A N 1
ATOM 1899 C CA . HIS A 1 256 ? -12.981 37.667 9.482 1.00 17.56 232 HIS A CA 1
ATOM 1900 C C . HIS A 1 256 ? -13.926 38.491 8.607 1.00 16.61 232 HIS A C 1
ATOM 1901 O O . HIS A 1 256 ? -15.112 38.164 8.489 1.00 16.38 232 HIS A O 1
ATOM 1908 N N . ILE A 1 257 ? -13.384 39.563 8.029 1.00 15.31 233 ILE A N 1
ATOM 1909 C CA . ILE A 1 257 ? -14.140 40.458 7.142 1.00 15.05 233 ILE A CA 1
ATOM 1910 C C . ILE A 1 257 ? -13.419 40.569 5.798 1.00 16.90 233 ILE A C 1
ATOM 1911 O O . ILE A 1 257 ? -12.216 40.855 5.736 1.00 17.74 233 ILE A O 1
ATOM 1916 N N . THR A 1 258 ? -14.155 40.296 4.727 1.00 15.86 234 THR A N 1
ATOM 1917 C CA . THR A 1 258 ? -13.633 40.367 3.374 1.00 14.97 234 THR A CA 1
ATOM 1918 C C . THR A 1 258 ? -14.460 41.391 2.614 1.00 14.61 234 THR A C 1
ATOM 1919 O O . THR A 1 258 ? -15.677 41.454 2.797 1.00 14.37 234 THR A O 1
ATOM 1923 N N . LEU A 1 259 ? -13.794 42.205 1.797 1.00 14.16 235 LEU A N 1
ATOM 1924 C CA . LEU A 1 259 ? -14.460 43.076 0.835 1.00 13.01 235 LEU A CA 1
ATOM 1925 C C . LEU A 1 259 ? -14.612 42.325 -0.492 1.00 13.64 235 LEU A C 1
ATOM 1926 O O . LEU A 1 259 ? -13.615 41.857 -1.062 1.00 13.27 235 LEU A O 1
ATOM 1931 N N . ALA A 1 260 ? -15.842 42.235 -0.994 1.00 12.77 236 ALA A N 1
ATOM 1932 C CA . ALA A 1 260 ? -16.091 41.542 -2.255 1.00 12.85 236 ALA A CA 1
ATOM 1933 C C . ALA A 1 260 ? -15.271 42.173 -3.371 1.00 11.33 236 ALA A C 1
ATOM 1934 O O . ALA A 1 260 ? -15.091 43.399 -3.419 1.00 12.33 236 ALA A O 1
ATOM 1936 N N . HIS A 1 261 ? -14.747 41.300 -4.223 1.00 11.80 237 HIS A N 1
ATOM 1937 C CA . HIS A 1 261 ? -14.015 41.661 -5.428 1.00 11.63 237 HIS A CA 1
ATOM 1938 C C . HIS A 1 261 ? -14.188 40.538 -6.450 1.00 11.60 237 HIS A C 1
ATOM 1939 O O . HIS A 1 261 ? -14.536 39.409 -6.095 1.00 11.44 237 HIS A O 1
ATOM 1946 N N . SER A 1 262 ? -13.946 40.852 -7.723 1.00 12.02 238 SER A N 1
ATOM 1947 C CA . SER A 1 262 ? -14.124 39.828 -8.775 1.00 11.61 238 SER A CA 1
ATOM 1948 C C . SER A 1 262 ? -13.252 38.600 -8.499 1.00 12.49 238 SER A C 1
ATOM 1949 O O . SER A 1 262 ? -12.043 38.718 -8.260 1.00 14.21 238 SER A O 1
ATOM 1952 N N . GLY A 1 263 ? -13.870 37.432 -8.523 1.00 10.68 239 GLY A N 1
ATOM 1953 C CA . GLY A 1 263 ? -13.123 36.183 -8.376 1.00 11.86 239 GLY A CA 1
ATOM 1954 C C . GLY A 1 263 ? -12.728 35.800 -6.973 1.00 13.35 239 GLY A C 1
ATOM 1955 O O . GLY A 1 263 ? -11.998 34.814 -6.804 1.00 13.53 239 GLY A O 1
ATOM 1956 N N . TYR A 1 264 ? -13.204 36.525 -5.958 1.00 11.65 240 TYR A N 1
ATOM 1957 C CA . TYR A 1 264 ? -13.000 36.055 -4.593 1.00 10.89 240 TYR A CA 1
ATOM 1958 C C . TYR A 1 264 ? -13.588 34.666 -4.444 1.00 13.71 240 TYR A C 1
ATOM 1959 O O . TYR A 1 264 ? -14.747 34.448 -4.802 1.00 12.37 240 TYR A O 1
ATOM 1968 N N . VAL A 1 265 ? -12.791 33.722 -3.948 1.00 12.03 241 VAL A N 1
ATOM 1969 C CA . VAL A 1 265 ? -13.238 32.344 -3.711 1.00 12.38 241 VAL A CA 1
ATOM 1970 C C . VAL A 1 265 ? -13.302 32.029 -2.221 1.00 13.74 241 VAL A C 1
ATOM 1971 O O . VAL A 1 265 ? -12.314 32.227 -1.503 1.00 13.88 241 VAL A O 1
ATOM 1975 N N . TRP A 1 266 ? -14.434 31.492 -1.775 1.00 13.11 242 TRP A N 1
ATOM 1976 C CA . TRP A 1 266 ? -14.575 30.986 -0.414 1.00 13.63 242 TRP A CA 1
ATOM 1977 C C . TRP A 1 266 ? -14.856 29.490 -0.490 1.00 12.87 242 TRP A C 1
ATOM 1978 O O . TRP A 1 266 ? -15.674 29.044 -1.308 1.00 14.61 242 TRP A O 1
ATOM 1989 N N . ASN A 1 267 ? -14.156 28.710 0.336 1.00 12.80 243 ASN A N 1
ATOM 1990 C CA . ASN A 1 267 ? -14.379 27.266 0.425 1.00 13.19 243 ASN A CA 1
ATOM 1991 C C . ASN A 1 267 ? -14.926 26.929 1.794 1.00 13.88 243 ASN A C 1
ATOM 1992 O O . ASN A 1 267 ? -14.382 27.374 2.805 1.00 16.46 243 ASN A O 1
ATOM 1997 N N . SER A 1 268 ? -16.018 26.166 1.839 1.00 14.49 244 SER A N 1
ATOM 1998 C CA . SER A 1 268 ? -16.610 25.777 3.113 1.00 15.77 244 SER A CA 1
ATOM 1999 C C . SER A 1 268 ? -15.765 24.725 3.802 1.00 18.41 244 SER A C 1
ATOM 2000 O O . SER A 1 268 ? -14.927 24.092 3.159 1.00 21.08 244 SER A O 1
ATOM 2004 N N . ASN B 1 17 ? -15.067 66.071 11.913 1.00 40.33 -7 ASN B N 1
ATOM 2005 C CA . ASN B 1 17 ? -14.184 67.261 11.740 1.00 38.48 -7 ASN B CA 1
ATOM 2006 C C . ASN B 1 17 ? -13.659 67.351 10.307 1.00 38.86 -7 ASN B C 1
ATOM 2007 O O . ASN B 1 17 ? -13.054 66.402 9.797 1.00 39.15 -7 ASN B O 1
ATOM 2012 N N . LEU B 1 18 ? -13.893 68.499 9.667 1.00 36.93 -6 LEU B N 1
ATOM 2013 C CA . LEU B 1 18 ? -13.559 68.693 8.249 1.00 35.99 -6 LEU B CA 1
ATOM 2014 C C . LEU B 1 18 ? -12.060 68.671 7.947 1.00 34.20 -6 LEU B C 1
ATOM 2015 O O . LEU B 1 18 ? -11.661 68.517 6.788 1.00 32.37 -6 LEU B O 1
ATOM 2020 N N . TYR B 1 19 ? -11.240 68.831 8.985 1.00 32.70 -5 TYR B N 1
ATOM 2021 C CA . TYR B 1 19 ? -9.791 68.874 8.822 1.00 31.63 -5 TYR B CA 1
ATOM 2022 C C . TYR B 1 19 ? -9.115 67.542 9.142 1.00 31.25 -5 TYR B C 1
ATOM 2023 O O . TYR B 1 19 ? -7.884 67.456 9.149 1.00 30.73 -5 TYR B O 1
ATOM 2032 N N . PHE B 1 20 ? -9.919 66.513 9.411 1.00 31.65 -4 PHE B N 1
ATOM 2033 C CA . PHE B 1 20 ? -9.403 65.157 9.609 1.00 33.30 -4 PHE B CA 1
ATOM 2034 C C . PHE B 1 20 ? -8.675 64.664 8.360 1.00 32.44 -4 PHE B C 1
ATOM 2035 O O . PHE B 1 20 ? -9.157 64.855 7.244 1.00 32.75 -4 PHE B O 1
ATOM 2043 N N . GLN B 1 21 ? -7.510 64.052 8.553 1.00 32.40 -3 GLN B N 1
ATOM 2044 C CA . GLN B 1 21 ? -6.815 63.341 7.478 1.00 34.10 -3 GLN B CA 1
ATOM 2045 C C . GLN B 1 21 ? -6.454 61.936 7.967 1.00 36.30 -3 GLN B C 1
ATOM 2046 O O . GLN B 1 21 ? -6.408 61.695 9.172 1.00 37.28 -3 GLN B O 1
ATOM 2052 N N . SER B 1 22 ? -6.195 61.020 7.038 1.00 37.67 -2 SER B N 1
ATOM 2053 C CA . SER B 1 22 ? -5.906 59.625 7.397 1.00 39.52 -2 SER B CA 1
ATOM 2054 C C . SER B 1 22 ? -4.410 59.306 7.319 1.00 39.64 -2 SER B C 1
ATOM 2055 O O . SER B 1 22 ? -3.914 58.821 6.296 1.00 40.14 -2 SER B O 1
ATOM 2058 N N . ALA B 1 24 ? -2.823 56.966 9.612 1.00 29.98 0 ALA B N 1
ATOM 2059 C CA . ALA B 1 24 ? -2.395 55.590 9.846 1.00 27.33 0 ALA B CA 1
ATOM 2060 C C . ALA B 1 24 ? -1.818 54.924 8.601 1.00 24.30 0 ALA B C 1
ATOM 2061 O O . ALA B 1 24 ? -2.101 55.326 7.466 1.00 25.29 0 ALA B O 1
ATOM 2070 N N . LYS B 1 26 ? -1.276 52.431 5.577 1.00 13.76 2 LYS B N 1
ATOM 2071 C CA . LYS B 1 26 ? -2.103 51.699 4.625 1.00 14.00 2 LYS B CA 1
ATOM 2072 C C . LYS B 1 26 ? -1.158 50.880 3.754 1.00 14.26 2 LYS B C 1
ATOM 2073 O O . LYS B 1 26 ? -0.078 51.356 3.390 1.00 16.91 2 LYS B O 1
ATOM 2087 N N . THR B 1 28 ? -1.316 48.614 0.147 1.00 10.29 4 THR B N 1
ATOM 2088 C CA . THR B 1 28 ? -2.053 48.119 -1.013 1.00 10.58 4 THR B CA 1
ATOM 2089 C C . THR B 1 28 ? -1.221 47.100 -1.782 1.00 9.99 4 THR B C 1
ATOM 2090 O O . THR B 1 28 ? -0.067 47.376 -2.142 1.00 9.99 4 THR B O 1
ATOM 2094 N N . VAL B 1 29 ? -1.794 45.924 -2.035 1.00 9.11 5 VAL B N 1
ATOM 2095 C CA . VAL B 1 29 ? -1.147 44.921 -2.883 1.00 9.76 5 VAL B CA 1
ATOM 2096 C C . VAL B 1 29 ? -1.186 45.387 -4.327 1.00 10.43 5 VAL B C 1
ATOM 2097 O O . VAL B 1 29 ? -2.265 45.567 -4.911 1.00 10.67 5 VAL B O 1
ATOM 2101 N N . VAL B 1 30 ? -0.008 45.569 -4.915 1.00 8.77 6 VAL B N 1
ATOM 2102 C CA . VAL B 1 30 ? 0.091 45.937 -6.322 1.00 10.32 6 VAL B CA 1
ATOM 2103 C C . VAL B 1 30 ? 0.264 44.687 -7.181 1.00 9.08 6 VAL B C 1
ATOM 2104 O O . VAL B 1 30 ? -0.468 44.490 -8.150 1.00 11.70 6 VAL B O 1
ATOM 2108 N N . GLY B 1 31 ? 1.212 43.832 -6.804 1.00 9.44 7 GLY B N 1
ATOM 2109 C CA . GLY B 1 31 ? 1.355 42.527 -7.423 1.00 9.76 7 GLY B CA 1
ATOM 2110 C C . GLY B 1 31 ? 1.725 41.463 -6.406 1.00 9.43 7 GLY B C 1
ATOM 2111 O O . GLY B 1 31 ? 2.261 41.782 -5.330 1.00 9.80 7 GLY B O 1
ATOM 2112 N N . PHE B 1 32 ? 1.456 40.207 -6.748 1.00 9.32 8 PHE B N 1
ATOM 2113 C CA . PHE B 1 32 ? 1.497 39.148 -5.730 1.00 10.47 8 PHE B CA 1
ATOM 2114 C C . PHE B 1 32 ? 1.819 37.744 -6.276 1.00 9.86 8 PHE B C 1
ATOM 2115 O O . PHE B 1 32 ? 1.915 36.808 -5.490 1.00 11.05 8 PHE B O 1
ATOM 2123 N N . TRP B 1 33 ? 1.924 37.599 -7.603 1.00 9.28 9 TRP B N 1
ATOM 2124 C CA . TRP B 1 33 ? 2.217 36.292 -8.210 1.00 9.53 9 TRP B CA 1
ATOM 2125 C C . TRP B 1 33 ? 3.664 35.919 -7.996 1.00 10.04 9 TRP B C 1
ATOM 2126 O O . TRP B 1 33 ? 4.540 36.778 -8.076 1.00 12.22 9 TRP B O 1
ATOM 2137 N N . GLY B 1 34 ? 3.918 34.645 -7.718 1.00 9.68 10 GLY B N 1
ATOM 2138 C CA . GLY B 1 34 ? 5.307 34.196 -7.649 1.00 10.69 10 GLY B CA 1
ATOM 2139 C C . GLY B 1 34 ? 5.877 33.953 -9.041 1.00 12.51 10 GLY B C 1
ATOM 2140 O O . GLY B 1 34 ? 5.229 33.377 -9.896 1.00 12.15 10 GLY B O 1
ATOM 2141 N N . GLY B 1 35 ? 7.112 34.389 -9.267 1.00 10.87 11 GLY B N 1
ATOM 2142 C CA . GLY B 1 35 ? 7.840 33.999 -10.470 1.00 13.15 11 GLY B CA 1
ATOM 2143 C C . GLY B 1 35 ? 7.503 34.760 -11.738 1.00 12.43 11 GLY B C 1
ATOM 2144 O O . GLY B 1 35 ? 8.377 35.324 -12.386 1.00 13.24 11 GLY B O 1
ATOM 2145 N N . PHE B 1 36 ? 6.222 34.763 -12.089 1.00 10.18 12 PHE B N 1
ATOM 2146 C CA . PHE B 1 36 ? 5.721 35.473 -13.263 1.00 10.33 12 PHE B CA 1
ATOM 2147 C C . PHE B 1 36 ? 4.238 35.790 -13.054 1.00 10.57 12 PHE B C 1
ATOM 2148 O O . PHE B 1 36 ? 3.589 35.132 -12.261 1.00 11.13 12 PHE B O 1
ATOM 2156 N N . PRO B 1 37 ? 3.722 36.833 -13.727 1.00 10.87 13 PRO B N 1
ATOM 2157 C CA . PRO B 1 37 ? 2.334 37.234 -13.491 1.00 10.77 13 PRO B CA 1
ATOM 2158 C C . PRO B 1 37 ? 1.347 36.423 -14.307 1.00 13.18 13 PRO B C 1
ATOM 2159 O O . PRO B 1 37 ? 1.662 35.975 -15.408 1.00 13.48 13 PRO B O 1
ATOM 2163 N N A GLU B 1 38 ? 0.149 36.247 -13.754 0.70 12.81 14 GLU B N 1
ATOM 2164 N N B GLU B 1 38 ? 0.144 36.244 -13.777 0.30 12.67 14 GLU B N 1
ATOM 2165 C CA A GLU B 1 38 ? -0.999 35.777 -14.533 0.70 13.90 14 GLU B CA 1
ATOM 2166 C CA B GLU B 1 38 ? -0.953 35.757 -14.607 0.30 13.06 14 GLU B CA 1
ATOM 2167 C C A GLU B 1 38 ? -1.596 36.940 -15.338 0.70 14.23 14 GLU B C 1
ATOM 2168 C C B GLU B 1 38 ? -1.665 36.939 -15.267 0.30 13.42 14 GLU B C 1
ATOM 2169 O O A GLU B 1 38 ? -1.178 38.094 -15.195 0.70 14.26 14 GLU B O 1
ATOM 2170 O O B GLU B 1 38 ? -1.374 38.101 -14.957 0.30 13.31 14 GLU B O 1
ATOM 2181 N N . ALA B 1 39 ? -2.583 36.634 -16.184 1.00 13.39 15 ALA B N 1
ATOM 2182 C CA . ALA B 1 39 ? -3.182 37.636 -17.071 1.00 13.17 15 ALA B CA 1
ATOM 2183 C C . ALA B 1 39 ? -3.635 38.892 -16.356 1.00 13.33 15 ALA B C 1
ATOM 2184 O O . ALA B 1 39 ? -4.393 38.809 -15.380 1.00 14.60 15 ALA B O 1
ATOM 2186 N N . GLY B 1 40 ? -3.164 40.046 -16.833 1.00 13.42 16 GLY B N 1
ATOM 2187 C CA . GLY B 1 40 ? -3.590 41.337 -16.328 1.00 13.39 16 GLY B CA 1
ATOM 2188 C C . GLY B 1 40 ? -3.159 41.685 -14.908 1.00 14.32 16 GLY B C 1
ATOM 2189 O O . GLY B 1 40 ? -3.742 42.584 -14.260 1.00 16.69 16 GLY B O 1
ATOM 2190 N N . GLU B 1 41 ? -2.152 40.981 -14.403 1.00 13.36 17 GLU B N 1
ATOM 2191 C CA . GLU B 1 41 ? -1.755 41.172 -13.007 1.00 12.49 17 GLU B CA 1
ATOM 2192 C C . GLU B 1 41 ? -0.249 41.342 -12.902 1.00 11.68 17 GLU B C 1
ATOM 2193 O O . GLU B 1 41 ? 0.400 41.667 -13.896 1.00 12.77 17 GLU B O 1
ATOM 2199 N N . ALA B 1 42 ? 0.306 41.181 -11.704 1.00 10.44 18 ALA B N 1
ATOM 2200 C CA . ALA B 1 42 ? 1.715 41.534 -11.488 1.00 10.24 18 ALA B CA 1
ATOM 2201 C C . ALA B 1 42 ? 2.379 40.590 -10.494 1.00 10.72 18 ALA B C 1
ATOM 2202 O O . ALA B 1 42 ? 1.694 39.930 -9.701 1.00 10.40 18 ALA B O 1
ATOM 2204 N N . THR B 1 43 ? 3.712 40.513 -10.541 1.00 9.77 19 THR B N 1
ATOM 2205 C CA . THR B 1 43 ? 4.474 39.829 -9.481 1.00 10.01 19 THR B CA 1
ATOM 2206 C C . THR B 1 43 ? 4.749 40.832 -8.335 1.00 9.92 19 THR B C 1
ATOM 2207 O O . THR B 1 43 ? 4.157 41.901 -8.281 1.00 10.40 19 THR B O 1
ATOM 2211 N N . SER B 1 44 ? 5.610 40.461 -7.391 1.00 10.32 20 SER B N 1
ATOM 2212 C CA . SER B 1 44 ? 5.756 41.171 -6.114 1.00 10.06 20 SER B CA 1
ATOM 2213 C C . SER B 1 44 ? 5.871 42.686 -6.186 1.00 10.49 20 SER B C 1
ATOM 2214 O O . SER B 1 44 ? 6.780 43.215 -6.827 1.00 10.39 20 SER B O 1
ATOM 2217 N N . GLY B 1 45 ? 4.961 43.370 -5.492 1.00 9.56 21 GLY B N 1
ATOM 2218 C CA . GLY B 1 45 ? 4.982 44.830 -5.355 1.00 9.33 21 GLY B CA 1
ATOM 2219 C C . GLY B 1 45 ? 3.942 45.232 -4.330 1.00 9.40 21 GLY B C 1
ATOM 2220 O O . GLY B 1 45 ? 2.778 44.869 -4.470 1.00 9.95 21 GLY B O 1
ATOM 2221 N N . TYR B 1 46 ? 4.343 45.959 -3.293 1.00 8.77 22 TYR B N 1
ATOM 2222 C CA . TYR B 1 46 ? 3.433 46.318 -2.196 1.00 9.68 22 TYR B CA 1
ATOM 2223 C C . TYR B 1 46 ? 3.610 47.792 -1.876 1.00 9.65 22 TYR B C 1
ATOM 2224 O O . TYR B 1 46 ? 4.736 48.231 -1.624 1.00 10.49 22 TYR B O 1
ATOM 2233 N N . LEU B 1 47 ? 2.527 48.572 -1.922 1.00 10.06 23 LEU B N 1
ATOM 2234 C CA . LEU B 1 47 ? 2.612 50.019 -1.715 1.00 9.40 23 LEU B CA 1
ATOM 2235 C C . LEU B 1 47 ? 2.252 50.350 -0.281 1.00 10.54 23 LEU B C 1
ATOM 2236 O O . LEU B 1 47 ? 1.156 50.036 0.160 1.00 11.91 23 LEU B O 1
ATOM 2241 N N . PHE B 1 48 ? 3.174 50.971 0.438 1.00 10.12 24 PHE B N 1
ATOM 2242 C CA . PHE B 1 48 ? 2.962 51.378 1.812 1.00 10.35 24 PHE B CA 1
ATOM 2243 C C . PHE B 1 48 ? 2.813 52.899 1.830 1.00 11.33 24 PHE B C 1
ATOM 2244 O O . PHE B 1 48 ? 3.614 53.597 1.200 1.00 11.11 24 PHE B O 1
ATOM 2252 N N . GLU B 1 49 ? 1.793 53.410 2.536 1.00 11.93 25 GLU B N 1
ATOM 2253 C CA . GLU B 1 49 ? 1.603 54.857 2.653 1.00 11.42 25 GLU B CA 1
ATOM 2254 C C . GLU B 1 49 ? 1.375 55.258 4.098 1.00 11.91 25 GLU B C 1
ATOM 2255 O O . GLU B 1 49 ? 0.603 54.618 4.825 1.00 14.20 25 GLU B O 1
ATOM 2261 N N . HIS B 1 50 ? 2.048 56.321 4.514 1.00 11.38 26 HIS B N 1
ATOM 2262 C CA . HIS B 1 50 ? 1.856 56.876 5.859 1.00 13.11 26 HIS B CA 1
ATOM 2263 C C . HIS B 1 50 ? 2.262 58.340 5.807 1.00 13.75 26 HIS B C 1
ATOM 2264 O O . HIS B 1 50 ? 3.323 58.654 5.287 1.00 13.48 26 HIS B O 1
ATOM 2271 N N . ASP B 1 51 ? 1.413 59.240 6.310 1.00 16.15 27 ASP B N 1
ATOM 2272 C CA . ASP B 1 51 ? 1.757 60.681 6.339 1.00 17.60 27 ASP B CA 1
ATOM 2273 C C . ASP B 1 51 ? 2.081 61.244 4.939 1.00 16.24 27 ASP B C 1
ATOM 2274 O O . ASP B 1 51 ? 2.908 62.157 4.813 1.00 17.93 27 ASP B O 1
ATOM 2279 N N . GLY B 1 52 ? 1.459 60.697 3.893 1.00 14.56 28 GLY B N 1
ATOM 2280 C CA . GLY B 1 52 ? 1.746 61.151 2.527 1.00 15.53 28 GLY B CA 1
ATOM 2281 C C . GLY B 1 52 ? 3.047 60.638 1.930 1.00 15.77 28 GLY B C 1
ATOM 2282 O O . GLY B 1 52 ? 3.435 61.037 0.837 1.00 15.56 28 GLY B O 1
ATOM 2283 N N . PHE B 1 53 ? 3.726 59.753 2.648 1.00 13.27 29 PHE B N 1
ATOM 2284 C CA . PHE B 1 53 ? 4.944 59.136 2.136 1.00 11.44 29 PHE B CA 1
ATOM 2285 C C . PHE B 1 53 ? 4.596 57.807 1.479 1.00 11.86 29 PHE B C 1
ATOM 2286 O O . PHE B 1 53 ? 3.981 56.943 2.108 1.00 12.87 29 PHE B O 1
ATOM 2294 N N . ARG B 1 54 ? 4.981 57.664 0.209 1.00 10.08 30 ARG B N 1
ATOM 2295 C CA . ARG B 1 54 ? 4.679 56.465 -0.575 1.00 11.02 30 ARG B CA 1
ATOM 2296 C C . ARG B 1 54 ? 5.936 55.645 -0.760 1.00 10.73 30 ARG B C 1
ATOM 2297 O O . ARG B 1 54 ? 6.860 56.077 -1.458 1.00 11.85 30 ARG B O 1
ATOM 2305 N N . LEU B 1 55 ? 5.945 54.469 -0.126 1.00 10.03 31 LEU B N 1
ATOM 2306 C CA . LEU B 1 55 ? 7.081 53.537 -0.174 1.00 9.66 31 LEU B CA 1
ATOM 2307 C C . LEU B 1 55 ? 6.656 52.290 -0.942 1.00 10.66 31 LEU B C 1
ATOM 2308 O O . LEU B 1 55 ? 5.688 51.620 -0.549 1.00 10.90 31 LEU B O 1
ATOM 2313 N N . LEU B 1 56 ? 7.349 51.988 -2.034 1.00 9.84 32 LEU B N 1
ATOM 2314 C CA . LEU B 1 56 ? 7.074 50.771 -2.786 1.00 9.53 32 LEU B CA 1
ATOM 2315 C C . LEU B 1 56 ? 8.064 49.690 -2.376 1.00 10.32 32 LEU B C 1
ATOM 2316 O O . LEU B 1 56 ? 9.284 49.897 -2.470 1.00 10.32 32 LEU B O 1
ATOM 2321 N N . VAL B 1 57 ? 7.536 48.543 -1.941 1.00 10.31 33 VAL B N 1
ATOM 2322 C CA . VAL B 1 57 ? 8.321 47.387 -1.489 1.00 9.17 33 VAL B CA 1
ATOM 2323 C C . VAL B 1 57 ? 8.269 46.359 -2.609 1.00 9.75 33 VAL B C 1
ATOM 2324 O O . VAL B 1 57 ? 7.213 45.787 -2.915 1.00 10.39 33 VAL B O 1
ATOM 2328 N N . ASP B 1 58 ? 9.425 46.167 -3.240 1.00 9.50 34 ASP B N 1
ATOM 2329 C CA . ASP B 1 58 ? 9.597 45.351 -4.442 1.00 9.72 34 ASP B CA 1
ATOM 2330 C C . ASP B 1 58 ? 8.929 45.944 -5.690 1.00 10.34 34 ASP B C 1
ATOM 2331 O O . ASP B 1 58 ? 8.010 46.769 -5.607 1.00 10.80 34 ASP B O 1
ATOM 2336 N N . CYS B 1 59 ? 9.435 45.556 -6.852 1.00 10.09 35 CYS B N 1
ATOM 2337 C CA . CYS B 1 59 ? 9.070 46.224 -8.086 1.00 10.77 35 CYS B CA 1
ATOM 2338 C C . CYS B 1 59 ? 9.127 45.244 -9.251 1.00 10.08 35 CYS B C 1
ATOM 2339 O O . CYS B 1 59 ? 9.890 45.420 -10.207 1.00 10.70 35 CYS B O 1
ATOM 2342 N N . GLY B 1 60 ? 8.288 44.217 -9.163 1.00 9.84 36 GLY B N 1
ATOM 2343 C CA . GLY B 1 60 ? 8.316 43.124 -10.133 1.00 10.97 36 GLY B CA 1
ATOM 2344 C C . GLY B 1 60 ? 7.640 43.405 -11.464 1.00 8.10 36 GLY B C 1
ATOM 2345 O O . GLY B 1 60 ? 7.368 44.557 -11.836 1.00 10.10 36 GLY B O 1
ATOM 2346 N N . SER B 1 61 ? 7.361 42.326 -12.180 1.00 9.80 37 SER B N 1
ATOM 2347 C CA . SER B 1 61 ? 6.778 42.418 -13.513 1.00 10.50 37 SER B CA 1
ATOM 2348 C C . SER B 1 61 ? 5.311 42.823 -13.465 1.00 11.59 37 SER B C 1
ATOM 2349 O O . SER B 1 61 ? 4.530 42.251 -12.696 1.00 10.97 37 SER B O 1
ATOM 2352 N N . GLY B 1 62 ? 4.963 43.828 -14.257 1.00 11.47 38 GLY B N 1
ATOM 2353 C CA . GLY B 1 62 ? 3.604 44.373 -14.286 1.00 11.43 38 GLY B CA 1
ATOM 2354 C C . GLY B 1 62 ? 3.312 45.349 -13.169 1.00 12.33 38 GLY B C 1
ATOM 2355 O O . GLY B 1 62 ? 2.187 45.889 -13.091 1.00 12.45 38 GLY B O 1
ATOM 2356 N N . VAL B 1 63 ? 4.279 45.570 -12.283 1.00 10.61 39 VAL B N 1
ATOM 2357 C CA . VAL B 1 63 ? 4.045 46.412 -11.104 1.00 9.32 39 VAL B CA 1
ATOM 2358 C C . VAL B 1 63 ? 3.864 47.875 -11.449 1.00 10.52 39 VAL B C 1
ATOM 2359 O O . VAL B 1 63 ? 2.982 48.530 -10.889 1.00 10.84 39 VAL B O 1
ATOM 2363 N N . LEU B 1 64 ? 4.660 48.404 -12.378 1.00 10.26 40 LEU B N 1
ATOM 2364 C CA . LEU B 1 64 ? 4.497 49.811 -12.749 1.00 10.72 40 LEU B CA 1
ATOM 2365 C C . LEU B 1 64 ? 3.119 50.034 -13.382 1.00 10.88 40 LEU B C 1
ATOM 2366 O O . LEU B 1 64 ? 2.457 51.023 -13.068 1.00 11.96 40 LEU B O 1
ATOM 2371 N N . ALA B 1 65 ? 2.684 49.105 -14.234 1.00 10.46 41 ALA B N 1
ATOM 2372 C CA . ALA B 1 65 ? 1.336 49.188 -14.815 1.00 10.93 41 ALA B CA 1
ATOM 2373 C C . ALA B 1 65 ? 0.233 49.142 -13.738 1.00 12.98 41 ALA B C 1
ATOM 2374 O O . ALA B 1 65 ? -0.727 49.939 -13.759 1.00 13.33 41 ALA B O 1
ATOM 2376 N N . GLN B 1 66 ? 0.345 48.195 -12.818 1.00 11.01 42 GLN B N 1
ATOM 2377 C CA . GLN B 1 66 ? -0.676 48.070 -11.764 1.00 11.37 42 GLN B CA 1
ATOM 2378 C C . GLN B 1 66 ? -0.643 49.209 -10.763 1.00 10.97 42 GLN B C 1
ATOM 2379 O O . GLN B 1 66 ? -1.677 49.618 -10.260 1.00 11.56 42 GLN B O 1
ATOM 2385 N N . LEU B 1 67 ? 0.542 49.730 -10.462 1.00 10.60 43 LEU B N 1
ATOM 2386 C CA . LEU B 1 67 ? 0.677 50.772 -9.453 1.00 10.81 43 LEU B CA 1
ATOM 2387 C C . LEU B 1 67 ? -0.159 51.992 -9.766 1.00 11.39 43 LEU B C 1
ATOM 2388 O O . LEU B 1 67 ? -0.676 52.656 -8.856 1.00 11.46 43 LEU B O 1
ATOM 2393 N N . GLN B 1 68 ? -0.258 52.294 -11.055 1.00 10.96 44 GLN B N 1
ATOM 2394 C CA . GLN B 1 68 ? -0.928 53.501 -11.483 1.00 10.88 44 GLN B CA 1
ATOM 2395 C C . GLN B 1 68 ? -2.456 53.422 -11.400 1.00 12.11 44 GLN B C 1
ATOM 2396 O O . GLN B 1 68 ? -3.133 54.408 -11.703 1.00 14.36 44 GLN B O 1
ATOM 2402 N N . LYS B 1 69 ? -2.989 52.279 -10.964 1.00 12.47 45 LYS B N 1
ATOM 2403 C CA . LYS B 1 69 ? -4.368 52.242 -10.460 1.00 13.83 45 LYS B CA 1
ATOM 2404 C C . LYS B 1 69 ? -4.537 52.996 -9.134 1.00 15.29 45 LYS B C 1
ATOM 2405 O O . LYS B 1 69 ? -5.666 53.364 -8.782 1.00 17.04 45 LYS B O 1
ATOM 2411 N N . TYR B 1 70 ? -3.437 53.228 -8.402 1.00 12.94 46 TYR B N 1
ATOM 2412 C CA . TYR B 1 70 ? -3.465 53.757 -7.026 1.00 12.67 46 TYR B CA 1
ATOM 2413 C C . TYR B 1 70 ? -2.771 55.110 -6.900 1.00 13.93 46 TYR B C 1
ATOM 2414 O O . TYR B 1 70 ? -3.294 56.027 -6.262 1.00 16.19 46 TYR B O 1
ATOM 2423 N N . ILE B 1 71 ? -1.583 55.223 -7.499 1.00 12.39 47 ILE B N 1
ATOM 2424 C CA . ILE B 1 71 ? -0.805 56.465 -7.474 1.00 12.38 47 ILE B CA 1
ATOM 2425 C C . ILE B 1 71 ? -0.075 56.655 -8.802 1.00 12.64 47 ILE B C 1
ATOM 2426 O O . ILE B 1 71 ? 0.049 55.721 -9.563 1.00 15.07 47 ILE B O 1
ATOM 2431 N N . THR B 1 72 ? 0.448 57.853 -9.049 1.00 14.16 48 THR B N 1
ATOM 2432 C CA . THR B 1 72 ? 1.264 58.079 -10.240 1.00 14.08 48 THR B CA 1
ATOM 2433 C C . THR B 1 72 ? 2.732 57.744 -9.933 1.00 14.04 48 THR B C 1
ATOM 2434 O O . THR B 1 72 ? 3.132 57.698 -8.771 1.00 13.84 48 THR B O 1
ATOM 2438 N N . PRO B 1 73 ? 3.554 57.503 -10.970 1.00 14.95 49 PRO B N 1
ATOM 2439 C CA . PRO B 1 73 ? 4.996 57.306 -10.747 1.00 13.88 49 PRO B CA 1
ATOM 2440 C C . PRO B 1 73 ? 5.682 58.490 -10.070 1.00 14.68 49 PRO B C 1
ATOM 2441 O O . PRO B 1 73 ? 6.660 58.271 -9.351 1.00 14.89 49 PRO B O 1
ATOM 2445 N N . SER B 1 74 ? 5.152 59.699 -10.252 1.00 14.55 50 SER B N 1
ATOM 2446 C CA . SER B 1 74 ? 5.675 60.896 -9.574 1.00 14.69 50 SER B CA 1
ATOM 2447 C C . SER B 1 74 ? 5.477 60.849 -8.073 1.00 14.26 50 SER B C 1
ATOM 2448 O O . SER B 1 74 ? 6.257 61.441 -7.316 1.00 16.10 50 SER B O 1
ATOM 2451 N N . ASP B 1 75 ? 4.416 60.165 -7.646 1.00 13.55 51 ASP B N 1
ATOM 2452 C CA . ASP B 1 75 ? 4.068 60.080 -6.227 1.00 13.87 51 ASP B CA 1
ATOM 2453 C C . ASP B 1 75 ? 4.960 59.129 -5.421 1.00 13.06 51 ASP B C 1
ATOM 2454 O O . ASP B 1 75 ? 4.947 59.182 -4.191 1.00 13.65 51 ASP B O 1
ATOM 2459 N N . ILE B 1 76 ? 5.715 58.251 -6.084 1.00 11.88 52 ILE B N 1
ATOM 2460 C CA . ILE B 1 76 ? 6.592 57.344 -5.343 1.00 11.91 52 ILE B CA 1
ATOM 2461 C C . ILE B 1 76 ? 7.688 58.173 -4.647 1.00 11.70 52 ILE B C 1
ATOM 2462 O O . ILE B 1 76 ? 8.363 58.991 -5.294 1.00 12.55 52 ILE B O 1
ATOM 2467 N N . ASP B 1 77 ? 7.866 57.955 -3.347 1.00 12.13 53 ASP B N 1
ATOM 2468 C CA . ASP B 1 77 ? 8.913 58.657 -2.589 1.00 11.95 53 ASP B CA 1
ATOM 2469 C C . ASP B 1 77 ? 10.171 57.825 -2.400 1.00 12.52 53 ASP B C 1
ATOM 2470 O O . ASP B 1 77 ? 11.274 58.375 -2.294 1.00 13.58 53 ASP B O 1
ATOM 2475 N N . ALA B 1 78 ? 10.027 56.500 -2.346 1.00 11.65 54 ALA B N 1
ATOM 2476 C CA . ALA B 1 78 ? 11.181 55.600 -2.227 1.00 10.34 54 ALA B CA 1
ATOM 2477 C C . ALA B 1 78 ? 10.723 54.220 -2.619 1.00 10.56 54 ALA B C 1
ATOM 2478 O O . ALA B 1 78 ? 9.531 53.926 -2.559 1.00 11.71 54 ALA B O 1
ATOM 2480 N N . VAL B 1 79 ? 11.682 53.392 -3.024 1.00 9.96 55 VAL B N 1
ATOM 2481 C CA . VAL B 1 79 ? 11.501 51.982 -3.338 1.00 10.08 55 VAL B CA 1
ATOM 2482 C C . VAL B 1 79 ? 12.479 51.220 -2.441 1.00 10.41 55 VAL B C 1
ATOM 2483 O O . VAL B 1 79 ? 13.596 51.710 -2.183 1.00 11.20 55 VAL B O 1
ATOM 2487 N N . VAL B 1 80 ? 12.082 50.057 -1.936 1.00 9.73 56 VAL B N 1
ATOM 2488 C CA . VAL B 1 80 ? 13.028 49.198 -1.219 1.00 9.62 56 VAL B CA 1
ATOM 2489 C C . VAL B 1 80 ? 12.876 47.791 -1.772 1.00 10.77 56 VAL B C 1
ATOM 2490 O O . VAL B 1 80 ? 11.741 47.340 -1.999 1.00 11.08 56 VAL B O 1
ATOM 2494 N N . LEU B 1 81 ? 14.004 47.105 -1.985 1.00 9.65 57 LEU B N 1
ATOM 2495 C CA . LEU B 1 81 ? 14.010 45.824 -2.692 1.00 9.82 57 LEU B CA 1
ATOM 2496 C C . LEU B 1 81 ? 14.518 44.697 -1.813 1.00 10.15 57 LEU B C 1
ATOM 2497 O O . LEU B 1 81 ? 15.591 44.818 -1.197 1.00 10.96 57 LEU B O 1
ATOM 2502 N N . SER B 1 82 ? 13.776 43.589 -1.765 1.00 9.12 58 SER B N 1
ATOM 2503 C CA . SER B 1 82 ? 14.189 42.422 -0.961 1.00 9.49 58 SER B CA 1
ATOM 2504 C C . SER B 1 82 ? 15.352 41.647 -1.579 1.00 11.50 58 SER B C 1
ATOM 2505 O O . SER B 1 82 ? 16.253 41.163 -0.865 1.00 9.97 58 SER B O 1
ATOM 2508 N N . HIS B 1 83 ? 15.301 41.490 -2.899 1.00 9.70 59 HIS B N 1
ATOM 2509 C CA . HIS B 1 83 ? 16.318 40.776 -3.655 1.00 10.52 59 HIS B CA 1
ATOM 2510 C C . HIS B 1 83 ? 16.137 41.056 -5.130 1.00 10.51 59 HIS B C 1
ATOM 2511 O O . HIS B 1 83 ? 15.185 41.742 -5.518 1.00 11.62 59 HIS B O 1
ATOM 2518 N N . TYR B 1 84 ? 17.041 40.526 -5.944 1.00 10.33 60 TYR B N 1
ATOM 2519 C CA . TYR B 1 84 ? 17.135 40.918 -7.346 1.00 11.01 60 TYR B CA 1
ATOM 2520 C C . TYR B 1 84 ? 16.663 39.856 -8.350 1.00 11.55 60 TYR B C 1
ATOM 2521 O O . TYR B 1 84 ? 16.907 39.969 -9.548 1.00 11.94 60 TYR B O 1
ATOM 2530 N N . HIS B 1 85 ? 15.935 38.857 -7.862 1.00 11.20 61 HIS B N 1
ATOM 2531 C CA . HIS B 1 85 ? 15.202 37.978 -8.773 1.00 11.55 61 HIS B CA 1
ATOM 2532 C C . HIS B 1 85 ? 14.269 38.801 -9.682 1.00 9.95 61 HIS B C 1
ATOM 2533 O O . HIS B 1 85 ? 13.720 39.838 -9.261 1.00 10.46 61 HIS B O 1
ATOM 2540 N N . HIS B 1 86 ? 14.098 38.350 -10.925 1.00 10.44 62 HIS B N 1
ATOM 2541 C CA . HIS B 1 86 ? 13.341 39.096 -11.931 1.00 10.99 62 HIS B CA 1
ATOM 2542 C C . HIS B 1 86 ? 11.948 39.462 -11.441 1.00 10.32 62 HIS B C 1
ATOM 2543 O O . HIS B 1 86 ? 11.454 40.540 -11.756 1.00 10.68 62 HIS B O 1
ATOM 2550 N N . ASP B 1 87 ? 11.309 38.567 -10.683 1.00 10.56 63 ASP B N 1
ATOM 2551 C CA . ASP B 1 87 ? 9.941 38.812 -10.215 1.00 10.72 63 ASP B CA 1
ATOM 2552 C C . ASP B 1 87 ? 9.845 39.879 -9.117 1.00 10.91 63 ASP B C 1
ATOM 2553 O O . ASP B 1 87 ? 8.748 40.238 -8.696 1.00 10.89 63 ASP B O 1
ATOM 2558 N N . HIS B 1 88 ? 10.993 40.394 -8.678 1.00 9.78 64 HIS B N 1
ATOM 2559 C CA . HIS B 1 88 ? 11.019 41.433 -7.681 1.00 9.67 64 HIS B CA 1
ATOM 2560 C C . HIS B 1 88 ? 11.627 42.731 -8.180 1.00 10.17 64 HIS B C 1
ATOM 2561 O O . HIS B 1 88 ? 11.520 43.746 -7.491 1.00 11.88 64 HIS B O 1
ATOM 2568 N N . VAL B 1 89 ? 12.218 42.720 -9.379 1.00 9.24 65 VAL B N 1
ATOM 2569 C CA . VAL B 1 89 ? 12.868 43.934 -9.916 1.00 11.70 65 VAL B CA 1
ATOM 2570 C C . VAL B 1 89 ? 12.622 44.248 -11.400 1.00 11.67 65 VAL B C 1
ATOM 2571 O O . VAL B 1 89 ? 13.155 45.232 -11.940 1.00 12.19 65 VAL B O 1
ATOM 2575 N N . ALA B 1 90 ? 11.770 43.463 -12.050 1.00 10.15 66 ALA B N 1
ATOM 2576 C CA . ALA B 1 90 ? 11.585 43.581 -13.502 1.00 11.07 66 ALA B CA 1
ATOM 2577 C C . ALA B 1 90 ? 11.255 44.990 -13.974 1.00 12.22 66 ALA B C 1
ATOM 2578 O O . ALA B 1 90 ? 11.681 45.371 -15.062 1.00 13.41 66 ALA B O 1
ATOM 2580 N N . ASP B 1 91 ? 10.506 45.752 -13.171 1.00 9.99 67 ASP B N 1
ATOM 2581 C CA . ASP B 1 91 ? 10.056 47.076 -13.614 1.00 10.10 67 ASP B CA 1
ATOM 2582 C C . ASP B 1 91 ? 10.906 48.247 -13.151 1.00 10.91 67 ASP B C 1
ATOM 2583 O O . ASP B 1 91 ? 10.547 49.405 -13.370 1.00 11.22 67 ASP B O 1
ATOM 2588 N N . ILE B 1 92 ? 12.054 47.973 -12.553 1.00 10.00 68 ILE B N 1
ATOM 2589 C CA . ILE B 1 92 ? 12.896 49.093 -12.140 1.00 10.73 68 ILE B CA 1
ATOM 2590 C C . ILE B 1 92 ? 13.346 49.971 -13.323 1.00 9.80 68 ILE B C 1
ATOM 2591 O O . ILE B 1 92 ? 13.346 51.197 -13.220 1.00 9.91 68 ILE B O 1
ATOM 2596 N N . GLY B 1 93 ? 13.721 49.354 -14.443 1.00 9.94 69 GLY B N 1
ATOM 2597 C CA . GLY B 1 93 ? 14.213 50.122 -15.592 1.00 10.71 69 GLY B CA 1
ATOM 2598 C C . GLY B 1 93 ? 13.137 51.037 -16.167 1.00 9.79 69 GLY B C 1
ATOM 2599 O O . GLY B 1 93 ? 13.375 52.232 -16.409 1.00 10.89 69 GLY B O 1
ATOM 2600 N N . VAL B 1 94 ? 11.936 50.509 -16.387 1.00 10.97 70 VAL B N 1
ATOM 2601 C CA . VAL B 1 94 ? 10.860 51.378 -16.896 1.00 10.20 70 VAL B CA 1
ATOM 2602 C C . VAL B 1 94 ? 10.414 52.419 -15.867 1.00 9.79 70 VAL B C 1
ATOM 2603 O O . VAL B 1 94 ? 9.971 53.503 -16.257 1.00 10.79 70 VAL B O 1
ATOM 2607 N N . LEU B 1 95 ? 10.561 52.114 -14.576 1.00 9.20 71 LEU B N 1
ATOM 2608 C CA . LEU B 1 95 ? 10.348 53.145 -13.561 1.00 10.07 71 LEU B CA 1
ATOM 2609 C C . LEU B 1 95 ? 11.365 54.286 -13.722 1.00 9.61 71 LEU B C 1
ATOM 2610 O O . LEU B 1 95 ? 11.004 55.467 -13.643 1.00 10.25 71 LEU B O 1
ATOM 2615 N N . GLN B 1 96 ? 12.629 53.943 -13.938 1.00 11.12 72 GLN B N 1
ATOM 2616 C CA . GLN B 1 96 ? 13.642 54.961 -14.214 1.00 11.29 72 GLN B CA 1
ATOM 2617 C C . GLN B 1 96 ? 13.233 55.803 -15.426 1.00 11.77 72 GLN B C 1
ATOM 2618 O O . GLN B 1 96 ? 13.291 57.033 -15.363 1.00 12.24 72 GLN B O 1
ATOM 2624 N N . TYR B 1 97 ? 12.744 55.157 -16.485 1.00 11.22 73 TYR B N 1
ATOM 2625 C CA . TYR B 1 97 ? 12.280 55.901 -17.652 1.00 11.97 73 TYR B CA 1
ATOM 2626 C C . TYR B 1 97 ? 11.059 56.762 -17.310 1.00 13.19 73 TYR B C 1
ATOM 2627 O O . TYR B 1 97 ? 10.948 57.899 -17.782 1.00 12.89 73 TYR B O 1
ATOM 2636 N N . ALA B 1 98 ? 10.144 56.251 -16.484 1.00 10.97 74 ALA B N 1
ATOM 2637 C CA . ALA B 1 98 ? 8.957 57.024 -16.144 1.00 11.97 74 ALA B CA 1
ATOM 2638 C C . ALA B 1 98 ? 9.359 58.316 -15.430 1.00 11.33 74 ALA B C 1
ATOM 2639 O O . ALA B 1 98 ? 8.782 59.388 -15.663 1.00 12.82 74 ALA B O 1
ATOM 2641 N N . ARG B 1 99 ? 10.354 58.227 -14.557 1.00 10.21 75 ARG B N 1
ATOM 2642 C CA . ARG B 1 99 ? 10.803 59.423 -13.826 1.00 10.80 75 ARG B CA 1
ATOM 2643 C C . ARG B 1 99 ? 11.477 60.413 -14.774 1.00 12.67 75 ARG B C 1
ATOM 2644 O O . ARG B 1 99 ? 11.204 61.614 -14.726 1.00 14.79 75 ARG B O 1
ATOM 2652 N N . LEU B 1 100 ? 12.341 59.899 -15.649 1.00 11.14 76 LEU B N 1
ATOM 2653 C CA . LEU B 1 100 ? 13.010 60.736 -16.661 1.00 12.09 76 LEU B CA 1
ATOM 2654 C C . LEU B 1 100 ? 11.982 61.445 -17.555 1.00 13.44 76 LEU B C 1
ATOM 2655 O O . LEU B 1 100 ? 12.041 62.671 -17.737 1.00 15.18 76 LEU B O 1
ATOM 2660 N N . ILE B 1 101 ? 11.050 60.680 -18.115 1.00 13.65 77 ILE B N 1
ATOM 2661 C CA . ILE B 1 101 ? 10.090 61.219 -19.076 1.00 14.92 77 ILE B CA 1
ATOM 2662 C C . ILE B 1 101 ? 9.202 62.257 -18.405 1.00 15.07 77 ILE B C 1
ATOM 2663 O O . ILE B 1 101 ? 8.989 63.349 -18.951 1.00 14.44 77 ILE B O 1
ATOM 2668 N N . THR B 1 102 ? 8.702 61.931 -17.221 1.00 14.28 78 THR B N 1
ATOM 2669 C CA . THR B 1 102 ? 7.845 62.855 -16.480 1.00 13.69 78 THR B CA 1
ATOM 2670 C C . THR B 1 102 ? 8.564 64.153 -16.119 1.00 14.83 78 THR B C 1
ATOM 2671 O O . THR B 1 102 ? 7.995 65.228 -16.266 1.00 16.13 78 THR B O 1
ATOM 2675 N N . SER B 1 103 ? 9.810 64.057 -15.659 1.00 14.76 79 SER B N 1
ATOM 2676 C CA . SER B 1 103 ? 10.615 65.241 -15.370 1.00 14.72 79 SER B CA 1
ATOM 2677 C C . SER B 1 103 ? 10.776 66.163 -16.573 1.00 17.14 79 SER B C 1
ATOM 2678 O O . SER B 1 103 ? 10.701 67.384 -16.428 1.00 17.98 79 SER B O 1
ATOM 2681 N N . ALA B 1 104 ? 10.967 65.578 -17.753 1.00 15.67 80 ALA B N 1
ATOM 2682 C CA . ALA B 1 104 ? 11.267 66.352 -18.960 1.00 17.25 80 ALA B CA 1
ATOM 2683 C C . ALA B 1 104 ? 10.041 67.002 -19.560 1.00 20.63 80 ALA B C 1
ATOM 2684 O O . ALA B 1 104 ? 10.150 68.034 -20.236 1.00 23.55 80 ALA B O 1
ATOM 2686 N N . THR B 1 105 ? 8.879 66.412 -19.315 1.00 18.96 81 THR B N 1
ATOM 2687 C CA . THR B 1 105 ? 7.668 66.806 -20.026 1.00 20.88 81 THR B CA 1
ATOM 2688 C C . THR B 1 105 ? 6.660 67.536 -19.144 1.00 22.31 81 THR B C 1
ATOM 2689 O O . THR B 1 105 ? 5.917 68.390 -19.633 1.00 27.37 81 THR B O 1
ATOM 2693 N N . LYS B 1 106 ? 6.626 67.215 -17.854 1.00 20.19 82 LYS B N 1
ATOM 2694 C CA . LYS B 1 106 ? 5.601 67.769 -16.964 1.00 20.66 82 LYS B CA 1
ATOM 2695 C C . LYS B 1 106 ? 6.177 68.686 -15.893 1.00 21.99 82 LYS B C 1
ATOM 2696 O O . LYS B 1 106 ? 5.544 69.671 -15.507 1.00 24.07 82 LYS B O 1
ATOM 2702 N N . GLY B 1 107 ? 7.367 68.358 -15.410 1.00 19.47 83 GLY B N 1
ATOM 2703 C CA . GLY B 1 107 ? 8.033 69.150 -14.384 1.00 16.19 83 GLY B CA 1
ATOM 2704 C C . GLY B 1 107 ? 9.026 68.292 -13.629 1.00 17.26 83 GLY B C 1
ATOM 2705 O O . GLY B 1 107 ? 8.755 67.118 -13.354 1.00 17.47 83 GLY B O 1
ATOM 2706 N N A GLN B 1 108 ? 10.174 68.872 -13.304 0.80 17.69 84 GLN B N 1
ATOM 2707 N N B GLN B 1 108 ? 10.163 68.884 -13.267 0.20 16.68 84 GLN B N 1
ATOM 2708 C CA A GLN B 1 108 ? 11.235 68.143 -12.631 0.80 18.08 84 GLN B CA 1
ATOM 2709 C CA B GLN B 1 108 ? 11.263 68.174 -12.598 0.20 16.23 84 GLN B CA 1
ATOM 2710 C C A GLN B 1 108 ? 10.769 67.445 -11.352 0.80 16.37 84 GLN B C 1
ATOM 2711 C C B GLN B 1 108 ? 10.872 67.472 -11.295 0.20 15.68 84 GLN B C 1
ATOM 2712 O O A GLN B 1 108 ? 10.103 68.051 -10.497 0.80 18.03 84 GLN B O 1
ATOM 2713 O O B GLN B 1 108 ? 10.366 68.104 -10.362 0.20 15.57 84 GLN B O 1
ATOM 2724 N N . LEU B 1 109 ? 11.126 66.166 -11.244 1.00 15.41 85 LEU B N 1
ATOM 2725 C CA . LEU B 1 109 ? 10.890 65.369 -10.049 1.00 15.17 85 LEU B CA 1
ATOM 2726 C C . LEU B 1 109 ? 12.175 65.249 -9.227 1.00 15.07 85 LEU B C 1
ATOM 2727 O O . LEU B 1 109 ? 13.280 65.324 -9.783 1.00 15.23 85 LEU B O 1
ATOM 2732 N N . PRO B 1 110 ? 12.044 65.035 -7.907 1.00 14.05 86 PRO B N 1
ATOM 2733 C CA . PRO B 1 110 ? 13.257 64.778 -7.152 1.00 14.09 86 PRO B CA 1
ATOM 2734 C C . PRO B 1 110 ? 13.845 63.413 -7.487 1.00 14.86 86 PRO B C 1
ATOM 2735 O O . PRO B 1 110 ? 13.108 62.515 -7.913 1.00 14.63 86 PRO B O 1
ATOM 2739 N N . GLU B 1 111 ? 15.145 63.247 -7.272 1.00 12.29 87 GLU B N 1
ATOM 2740 C CA . GLU B 1 111 ? 15.804 61.958 -7.397 1.00 12.36 87 GLU B CA 1
ATOM 2741 C C . GLU B 1 111 ? 15.083 60.934 -6.522 1.00 13.87 87 GLU B C 1
ATOM 2742 O O . GLU B 1 111 ? 14.822 61.177 -5.342 1.00 14.83 87 GLU B O 1
ATOM 2748 N N . LEU B 1 112 ? 14.763 59.787 -7.121 1.00 11.42 88 LEU B N 1
ATOM 2749 C CA . LEU B 1 112 ? 14.074 58.715 -6.412 1.00 10.77 88 LEU B CA 1
ATOM 2750 C C . LEU B 1 112 ? 15.093 57.751 -5.802 1.00 11.15 88 LEU B C 1
ATOM 2751 O O . LEU B 1 112 ? 15.847 57.120 -6.544 1.00 11.59 88 LEU B O 1
ATOM 2756 N N . PRO B 1 113 ? 15.127 57.629 -4.453 1.00 11.57 89 PRO B N 1
ATOM 2757 C CA . PRO B 1 113 ? 16.048 56.634 -3.851 1.00 10.01 89 PRO B CA 1
ATOM 2758 C C . PRO B 1 113 ? 15.480 55.237 -3.958 1.00 11.57 89 PRO B C 1
ATOM 2759 O O . PRO B 1 113 ? 14.289 55.018 -3.688 1.00 12.82 89 PRO B O 1
ATOM 2763 N N . ILE B 1 114 ? 16.324 54.314 -4.387 1.00 11.33 90 ILE B N 1
ATOM 2764 C CA . ILE B 1 114 ? 15.960 52.916 -4.473 1.00 10.85 90 ILE B CA 1
ATOM 2765 C C . ILE B 1 114 ? 16.913 52.173 -3.547 1.00 10.61 90 ILE B C 1
ATOM 2766 O O . ILE B 1 114 ? 18.116 52.070 -3.820 1.00 12.25 90 ILE B O 1
ATOM 2771 N N . TYR B 1 115 ? 16.378 51.653 -2.450 1.00 10.90 91 TYR B N 1
ATOM 2772 C CA . TYR B 1 115 ? 17.195 51.010 -1.424 1.00 11.82 91 TYR B CA 1
ATOM 2773 C C . TYR B 1 115 ? 17.310 49.530 -1.752 1.00 11.88 91 TYR B C 1
ATOM 2774 O O . TYR B 1 115 ? 16.300 48.855 -1.993 1.00 12.26 91 TYR B O 1
ATOM 2783 N N . GLY B 1 116 ? 18.530 49.007 -1.804 1.00 12.42 92 GLY B N 1
ATOM 2784 C CA . GLY B 1 116 ? 18.769 47.608 -2.119 1.00 12.31 92 GLY B CA 1
ATOM 2785 C C . GLY B 1 116 ? 19.990 47.117 -1.362 1.00 12.14 92 GLY B C 1
ATOM 2786 O O . GLY B 1 116 ? 20.789 47.934 -0.867 1.00 13.79 92 GLY B O 1
ATOM 2787 N N . HIS B 1 117 ? 20.131 45.801 -1.253 1.00 11.27 93 HIS B N 1
ATOM 2788 C CA . HIS B 1 117 ? 21.341 45.237 -0.645 1.00 12.66 93 HIS B CA 1
ATOM 2789 C C . HIS B 1 117 ? 22.463 45.267 -1.677 1.00 14.23 93 HIS B C 1
ATOM 2790 O O . HIS B 1 117 ? 22.225 45.366 -2.889 1.00 12.24 93 HIS B O 1
ATOM 2797 N N . THR B 1 118 ? 23.702 45.225 -1.192 1.00 14.86 94 THR B N 1
ATOM 2798 C CA . THR B 1 118 ? 24.840 45.377 -2.096 1.00 15.95 94 THR B CA 1
ATOM 2799 C C . THR B 1 118 ? 25.543 44.059 -2.368 1.00 17.06 94 THR B C 1
ATOM 2800 O O . THR B 1 118 ? 26.662 44.056 -2.876 1.00 18.46 94 THR B O 1
ATOM 2804 N N . PHE B 1 119 ? 24.898 42.942 -2.041 1.00 15.34 95 PHE B N 1
ATOM 2805 C CA . PHE B 1 119 ? 25.500 41.627 -2.268 1.00 16.10 95 PHE B CA 1
ATOM 2806 C C . PHE B 1 119 ? 25.410 41.169 -3.715 1.00 17.41 95 PHE B C 1
ATOM 2807 O O . PHE B 1 119 ? 26.181 40.323 -4.145 1.00 22.15 95 PHE B O 1
ATOM 2815 N N . ASP B 1 120 ? 24.461 41.718 -4.462 1.00 15.17 96 ASP B N 1
ATOM 2816 C CA . ASP B 1 120 ? 24.378 41.515 -5.898 1.00 13.44 96 ASP B CA 1
ATOM 2817 C C . ASP B 1 120 ? 24.892 42.809 -6.503 1.00 14.06 96 ASP B C 1
ATOM 2818 O O . ASP B 1 120 ? 24.157 43.795 -6.603 1.00 13.01 96 ASP B O 1
ATOM 2823 N N A GLU B 1 121 ? 26.157 42.800 -6.920 0.50 12.78 97 GLU B N 1
ATOM 2824 N N B GLU B 1 121 ? 26.156 42.830 -6.920 0.50 12.72 97 GLU B N 1
ATOM 2825 C CA A GLU B 1 121 ? 26.814 44.025 -7.349 0.50 13.76 97 GLU B CA 1
ATOM 2826 C CA B GLU B 1 121 ? 26.754 44.099 -7.318 0.50 13.39 97 GLU B CA 1
ATOM 2827 C C A GLU B 1 121 ? 26.173 44.641 -8.576 0.50 13.04 97 GLU B C 1
ATOM 2828 C C B GLU B 1 121 ? 26.172 44.671 -8.599 0.50 12.98 97 GLU B C 1
ATOM 2829 O O A GLU B 1 121 ? 25.899 45.842 -8.599 0.50 12.80 97 GLU B O 1
ATOM 2830 O O B GLU B 1 121 ? 25.942 45.877 -8.685 0.50 13.20 97 GLU B O 1
ATOM 2841 N N . ASN B 1 122 ? 25.934 43.807 -9.584 1.00 13.11 98 ASN B N 1
ATOM 2842 C CA . ASN B 1 122 ? 25.382 44.279 -10.852 1.00 12.39 98 ASN B CA 1
ATOM 2843 C C . ASN B 1 122 ? 23.944 44.782 -10.646 1.00 12.71 98 ASN B C 1
ATOM 2844 O O . ASN B 1 122 ? 23.563 45.809 -11.207 1.00 13.56 98 ASN B O 1
ATOM 2849 N N . GLY B 1 123 ? 23.159 44.039 -9.868 1.00 13.21 99 GLY B N 1
ATOM 2850 C CA . GLY B 1 123 ? 21.793 44.455 -9.567 1.00 12.92 99 GLY B CA 1
ATOM 2851 C C . GLY B 1 123 ? 21.764 45.782 -8.838 1.00 12.52 99 GLY B C 1
ATOM 2852 O O . GLY B 1 123 ? 20.984 46.677 -9.182 1.00 13.79 99 GLY B O 1
ATOM 2853 N N . PHE B 1 124 ? 22.592 45.926 -7.804 1.00 11.35 100 PHE B N 1
ATOM 2854 C CA . PHE B 1 124 ? 22.628 47.184 -7.082 1.00 11.69 100 PHE B CA 1
ATOM 2855 C C . PHE B 1 124 ? 23.028 48.349 -7.994 1.00 11.94 100 PHE B C 1
ATOM 2856 O O . PHE B 1 124 ? 22.447 49.438 -7.934 1.00 12.96 100 PHE B O 1
ATOM 2864 N N . HIS B 1 125 ? 24.046 48.137 -8.827 1.00 12.27 101 HIS B N 1
ATOM 2865 C CA . HIS B 1 125 ? 24.493 49.172 -9.738 1.00 15.35 101 HIS B CA 1
ATOM 2866 C C . HIS B 1 125 ? 23.388 49.652 -10.676 1.00 15.33 101 HIS B C 1
ATOM 2867 O O . HIS B 1 125 ? 23.296 50.856 -10.972 1.00 15.22 101 HIS B O 1
ATOM 2874 N N A SER B 1 126 ? 22.544 48.712 -11.112 0.60 13.20 102 SER B N 1
ATOM 2875 N N B SER B 1 126 ? 22.549 48.720 -11.123 0.40 14.20 102 SER B N 1
ATOM 2876 C CA A SER B 1 126 ? 21.469 49.005 -12.066 0.60 15.22 102 SER B CA 1
ATOM 2877 C CA B SER B 1 126 ? 21.489 49.031 -12.082 0.40 15.27 102 SER B CA 1
ATOM 2878 C C A SER B 1 126 ? 20.501 50.047 -11.503 0.60 14.04 102 SER B C 1
ATOM 2879 C C B SER B 1 126 ? 20.374 49.887 -11.480 0.40 14.40 102 SER B C 1
ATOM 2880 O O A SER B 1 126 ? 19.823 50.751 -12.259 0.60 13.96 102 SER B O 1
ATOM 2881 O O B SER B 1 126 ? 19.459 50.302 -12.190 0.40 12.60 102 SER B O 1
ATOM 2886 N N . LEU B 1 127 ? 20.449 50.141 -10.176 1.00 13.01 103 LEU B N 1
ATOM 2887 C CA . LEU B 1 127 ? 19.437 50.974 -9.509 1.00 12.82 103 LEU B CA 1
ATOM 2888 C C . LEU B 1 127 ? 19.629 52.450 -9.737 1.00 12.65 103 LEU B C 1
ATOM 2889 O O . LEU B 1 127 ? 18.696 53.229 -9.540 1.00 13.89 103 LEU B O 1
ATOM 2894 N N . THR B 1 128 ? 20.837 52.843 -10.145 1.00 13.12 104 THR B N 1
ATOM 2895 C CA . THR B 1 128 ? 21.139 54.245 -10.385 1.00 14.73 104 THR B CA 1
ATOM 2896 C C . THR B 1 128 ? 20.974 54.582 -11.847 1.00 15.69 104 THR B C 1
ATOM 2897 O O . THR B 1 128 ? 21.556 53.934 -12.714 1.00 16.33 104 THR B O 1
ATOM 2901 N N . HIS B 1 129 ? 20.149 55.587 -12.114 1.00 14.60 105 HIS B N 1
ATOM 2902 C CA . HIS B 1 129 ? 20.063 56.215 -13.424 1.00 15.41 105 HIS B CA 1
ATOM 2903 C C . HIS B 1 129 ? 20.028 57.709 -13.123 1.00 16.17 105 HIS B C 1
ATOM 2904 O O . HIS B 1 129 ? 18.974 58.303 -12.909 1.00 14.57 105 HIS B O 1
ATOM 2911 N N . GLU B 1 130 ? 21.216 58.301 -13.079 1.00 17.86 106 GLU B N 1
ATOM 2912 C CA . GLU B 1 130 ? 21.377 59.699 -12.701 1.00 18.80 106 GLU B CA 1
ATOM 2913 C C . GLU B 1 130 ? 20.778 60.612 -13.769 1.00 17.52 106 GLU B C 1
ATOM 2914 O O . GLU B 1 130 ? 20.920 60.326 -14.961 1.00 18.07 106 GLU B O 1
ATOM 2920 N N . PRO B 1 131 ? 20.115 61.713 -13.359 1.00 17.38 107 PRO B N 1
ATOM 2921 C CA . PRO B 1 131 ? 19.812 62.159 -12.000 1.00 16.93 107 PRO B CA 1
ATOM 2922 C C . PRO B 1 131 ? 18.457 61.702 -11.446 1.00 16.54 107 PRO B C 1
ATOM 2923 O O . PRO B 1 131 ? 18.026 62.197 -10.400 1.00 19.27 107 PRO B O 1
ATOM 2927 N N . HIS B 1 132 ? 17.805 60.770 -12.143 1.00 14.23 108 HIS B N 1
ATOM 2928 C CA . HIS B 1 132 ? 16.417 60.390 -11.859 1.00 14.19 108 HIS B CA 1
ATOM 2929 C C . HIS B 1 132 ? 16.220 59.425 -10.705 1.00 14.91 108 HIS B C 1
ATOM 2930 O O . HIS B 1 132 ? 15.232 59.531 -9.981 1.00 12.76 108 HIS B O 1
ATOM 2937 N N . THR B 1 133 ? 17.106 58.440 -10.575 1.00 12.30 109 THR B N 1
ATOM 2938 C CA . THR B 1 133 ? 17.018 57.482 -9.481 1.00 12.62 109 THR B CA 1
ATOM 2939 C C . THR B 1 133 ? 18.415 57.213 -8.973 1.00 11.72 109 THR B C 1
ATOM 2940 O O . THR B 1 133 ? 19.407 57.357 -9.716 1.00 13.21 109 THR B O 1
ATOM 2944 N N . LYS B 1 134 ? 18.499 56.827 -7.708 1.00 11.14 110 LYS B N 1
ATOM 2945 C CA . LYS B 1 134 ? 19.792 56.522 -7.106 1.00 13.48 110 LYS B CA 1
ATOM 2946 C C . LYS B 1 134 ? 19.704 55.301 -6.222 1.00 12.61 110 LYS B C 1
ATOM 2947 O O . LYS B 1 134 ? 18.852 55.231 -5.326 1.00 12.01 110 LYS B O 1
ATOM 2953 N N . GLY B 1 135 ? 20.593 54.345 -6.461 1.00 11.82 111 GLY B N 1
ATOM 2954 C CA . GLY B 1 135 ? 20.741 53.203 -5.566 1.00 11.70 111 GLY B CA 1
ATOM 2955 C C . GLY B 1 135 ? 21.323 53.611 -4.221 1.00 13.29 111 GLY B C 1
ATOM 2956 O O . GLY B 1 135 ? 22.376 54.257 -4.159 1.00 13.72 111 GLY B O 1
ATOM 2957 N N . ILE B 1 136 ? 20.632 53.265 -3.147 1.00 12.14 112 ILE B N 1
ATOM 2958 C CA . ILE B 1 136 ? 21.108 53.542 -1.786 1.00 13.47 112 ILE B CA 1
ATOM 2959 C C . ILE B 1 136 ? 21.238 52.214 -1.045 1.00 14.75 112 ILE B C 1
ATOM 2960 O O . ILE B 1 136 ? 20.291 51.448 -0.988 1.00 13.75 112 ILE B O 1
ATOM 2965 N N . PRO B 1 137 ? 22.410 51.909 -0.479 1.00 15.01 113 PRO B N 1
ATOM 2966 C CA . PRO B 1 137 ? 22.516 50.631 0.197 1.00 16.06 113 PRO B CA 1
ATOM 2967 C C . PRO B 1 137 ? 21.691 50.589 1.473 1.00 17.57 113 PRO B C 1
ATOM 2968 O O . PRO B 1 137 ? 21.540 51.608 2.164 1.00 20.15 113 PRO B O 1
ATOM 2972 N N . TYR B 1 138 ? 21.111 49.432 1.763 1.00 14.84 114 TYR B N 1
ATOM 2973 C CA . TYR B 1 138 ? 20.740 49.141 3.140 1.00 15.00 114 TYR B CA 1
ATOM 2974 C C . TYR B 1 138 ? 21.725 48.146 3.728 1.00 16.20 114 TYR B C 1
ATOM 2975 O O . TYR B 1 138 ? 22.326 47.336 3.012 1.00 16.35 114 TYR B O 1
ATOM 2984 N N . ASN B 1 139 ? 21.885 48.243 5.042 1.00 19.34 115 ASN B N 1
ATOM 2985 C CA . ASN B 1 139 ? 22.793 47.404 5.795 1.00 20.78 115 ASN B CA 1
ATOM 2986 C C . ASN B 1 139 ? 21.890 46.548 6.673 1.00 19.94 115 ASN B C 1
ATOM 2987 O O . ASN B 1 139 ? 21.237 47.076 7.569 1.00 19.59 115 ASN B O 1
ATOM 2992 N N . PRO B 1 140 ? 21.827 45.234 6.398 1.00 19.79 116 PRO B N 1
ATOM 2993 C CA . PRO B 1 140 ? 20.906 44.350 7.107 1.00 21.44 116 PRO B CA 1
ATOM 2994 C C . PRO B 1 140 ? 21.141 44.256 8.606 1.00 22.41 116 PRO B C 1
ATOM 2995 O O . PRO B 1 140 ? 20.242 43.815 9.331 1.00 23.24 116 PRO B O 1
ATOM 2999 N N . GLU B 1 141 ? 22.324 44.681 9.059 1.00 20.95 117 GLU B N 1
ATOM 3000 C CA . GLU B 1 141 ? 22.676 44.723 10.482 1.00 25.35 117 GLU B CA 1
ATOM 3001 C C . GLU B 1 141 ? 22.236 46.002 11.203 1.00 23.02 117 GLU B C 1
ATOM 3002 O O . GLU B 1 141 ? 22.530 46.182 12.387 1.00 24.94 117 GLU B O 1
ATOM 3008 N N . GLU B 1 142 ? 21.558 46.898 10.490 1.00 19.68 118 GLU B N 1
ATOM 3009 C CA . GLU B 1 142 ? 21.153 48.188 11.040 1.00 20.24 118 GLU B CA 1
ATOM 3010 C C . GLU B 1 142 ? 19.697 48.461 10.692 1.00 18.14 118 GLU B C 1
ATOM 3011 O O . GLU B 1 142 ? 19.239 48.074 9.621 1.00 19.67 118 GLU B O 1
ATOM 3017 N N . THR B 1 143 ? 18.976 49.125 11.590 1.00 17.55 119 THR B N 1
ATOM 3018 C CA . THR B 1 143 ? 17.625 49.575 11.290 1.00 15.55 119 THR B CA 1
ATOM 3019 C C . THR B 1 143 ? 17.712 50.773 10.349 1.00 15.45 119 THR B C 1
ATOM 3020 O O . THR B 1 143 ? 18.535 51.672 10.541 1.00 16.77 119 THR B O 1
ATOM 3024 N N . LEU B 1 144 ? 16.888 50.750 9.309 1.00 13.48 120 LEU B N 1
ATOM 3025 C CA . LEU B 1 144 ? 16.867 51.785 8.279 1.00 14.69 120 LEU B CA 1
ATOM 3026 C C . LEU B 1 144 ? 15.641 52.668 8.429 1.00 13.94 120 LEU B C 1
ATOM 3027 O O . LEU B 1 144 ? 14.551 52.159 8.670 1.00 15.02 120 LEU B O 1
ATOM 3032 N N . GLN B 1 145 ? 15.803 53.983 8.300 1.00 14.83 121 GLN B N 1
ATOM 3033 C CA . GLN B 1 145 ? 14.663 54.898 8.338 1.00 15.91 121 GLN B CA 1
ATOM 3034 C C . GLN B 1 145 ? 14.414 55.356 6.912 1.00 15.94 121 GLN B C 1
ATOM 3035 O O . GLN B 1 145 ? 15.321 55.883 6.256 1.00 17.30 121 GLN B O 1
ATOM 3041 N N . ILE B 1 146 ? 13.197 55.134 6.420 1.00 14.65 122 ILE B N 1
ATOM 3042 C CA . ILE B 1 146 ? 12.801 55.662 5.111 1.00 14.43 122 ILE B CA 1
ATOM 3043 C C . ILE B 1 146 ? 11.547 56.498 5.336 1.00 15.45 122 ILE B C 1
ATOM 3044 O O . ILE B 1 146 ? 10.474 55.963 5.607 1.00 14.67 122 ILE B O 1
ATOM 3049 N N . GLY B 1 147 ? 11.691 57.816 5.261 1.00 14.65 123 GLY B N 1
ATOM 3050 C CA . GLY B 1 147 ? 10.588 58.689 5.641 1.00 15.37 123 GLY B CA 1
ATOM 3051 C C . GLY B 1 147 ? 10.096 58.336 7.038 1.00 13.97 123 GLY B C 1
ATOM 3052 O O . GLY B 1 147 ? 10.901 58.235 7.967 1.00 15.91 123 GLY B O 1
ATOM 3053 N N . PRO B 1 148 ? 8.781 58.105 7.202 1.00 13.69 124 PRO B N 1
ATOM 3054 C CA . PRO B 1 148 ? 8.252 57.819 8.531 1.00 14.41 124 PRO B CA 1
ATOM 3055 C C . PRO B 1 148 ? 8.307 56.342 8.878 1.00 14.28 124 PRO B C 1
ATOM 3056 O O . PRO B 1 148 ? 7.789 55.955 9.923 1.00 14.38 124 PRO B O 1
ATOM 3060 N N . PHE B 1 149 ? 8.900 55.534 7.997 1.00 12.35 125 PHE B N 1
ATOM 3061 C CA . PHE B 1 149 ? 8.985 54.090 8.191 1.00 13.14 125 PHE B CA 1
ATOM 3062 C C . PHE B 1 149 ? 10.327 53.682 8.764 1.00 13.55 125 PHE B C 1
ATOM 3063 O O . PHE B 1 149 ? 11.372 54.178 8.341 1.00 13.69 125 PHE B O 1
ATOM 3071 N N A SER B 1 150 ? 10.280 52.788 9.743 0.60 12.81 126 SER B N 1
ATOM 3072 N N B SER B 1 150 ? 10.306 52.758 9.718 0.40 12.44 126 SER B N 1
ATOM 3073 C CA A SER B 1 150 ? 11.464 52.142 10.275 0.60 13.61 126 SER B CA 1
ATOM 3074 C CA B SER B 1 150 ? 11.537 52.174 10.233 0.40 12.52 126 SER B CA 1
ATOM 3075 C C A SER B 1 150 ? 11.475 50.734 9.688 0.60 12.49 126 SER B C 1
ATOM 3076 C C B SER B 1 150 ? 11.558 50.687 9.913 0.40 12.04 126 SER B C 1
ATOM 3077 O O A SER B 1 150 ? 10.431 50.091 9.602 0.60 12.33 126 SER B O 1
ATOM 3078 O O B SER B 1 150 ? 10.619 49.954 10.258 0.40 10.57 126 SER B O 1
ATOM 3083 N N . ILE B 1 151 ? 12.634 50.252 9.259 1.00 12.07 127 ILE B N 1
ATOM 3084 C CA . ILE B 1 151 ? 12.709 48.901 8.706 1.00 11.26 127 ILE B CA 1
ATOM 3085 C C . ILE B 1 151 ? 13.884 48.112 9.266 1.00 12.14 127 ILE B C 1
ATOM 3086 O O . ILE B 1 151 ? 15.029 48.593 9.214 1.00 13.15 127 ILE B O 1
ATOM 3091 N N . SER B 1 152 ? 13.606 46.927 9.816 1.00 12.60 128 SER B N 1
ATOM 3092 C CA . SER B 1 152 ? 14.663 45.993 10.249 1.00 10.83 128 SER B CA 1
ATOM 3093 C C . SER B 1 152 ? 14.649 44.817 9.287 1.00 13.46 128 SER B C 1
ATOM 3094 O O . SER B 1 152 ? 13.606 44.496 8.710 1.00 12.48 128 SER B O 1
ATOM 3097 N N . PHE B 1 153 ? 15.784 44.143 9.134 1.00 11.66 129 PHE B N 1
ATOM 3098 C CA . PHE B 1 153 ? 15.942 43.113 8.118 1.00 11.44 129 PHE B CA 1
ATOM 3099 C C . PHE B 1 153 ? 16.281 41.762 8.722 1.00 12.56 129 PHE B C 1
ATOM 3100 O O . PHE B 1 153 ? 16.890 41.678 9.797 1.00 15.35 129 PHE B O 1
ATOM 3108 N N . LEU B 1 154 ? 15.874 40.712 8.019 1.00 11.43 130 LEU B N 1
ATOM 3109 C CA . LEU B 1 154 ? 16.244 39.348 8.373 1.00 12.28 130 LEU B CA 1
ATOM 3110 C C . LEU B 1 154 ? 16.697 38.633 7.117 1.00 13.20 130 LEU B C 1
ATOM 3111 O O . LEU B 1 154 ? 15.940 38.546 6.144 1.00 12.02 130 LEU B O 1
ATOM 3116 N N . LYS B 1 155 ? 17.922 38.105 7.126 1.00 12.72 131 LYS B N 1
ATOM 3117 C CA . LYS B 1 155 ? 18.421 37.368 5.978 1.00 12.35 131 LYS B CA 1
ATOM 3118 C C . LYS B 1 155 ? 17.638 36.069 5.840 1.00 12.87 131 LYS B C 1
ATOM 3119 O O . LYS B 1 155 ? 17.498 35.302 6.806 1.00 13.60 131 LYS B O 1
ATOM 3125 N N . THR B 1 156 ? 17.114 35.838 4.646 1.00 11.92 132 THR B N 1
ATOM 3126 C CA . THR B 1 156 ? 16.315 34.640 4.393 1.00 12.73 132 THR B CA 1
ATOM 3127 C C . THR B 1 156 ? 17.165 33.531 3.761 1.00 13.31 132 THR B C 1
ATOM 3128 O O . THR B 1 156 ? 18.339 33.739 3.443 1.00 13.65 132 THR B O 1
ATOM 3132 N N . VAL B 1 157 ? 16.571 32.358 3.581 1.00 12.27 133 VAL B N 1
ATOM 3133 C CA . VAL B 1 157 ? 17.245 31.235 2.921 1.00 13.69 133 VAL B CA 1
ATOM 3134 C C . VAL B 1 157 ? 16.566 31.054 1.561 1.00 14.10 133 VAL B C 1
ATOM 3135 O O . VAL B 1 157 ? 15.391 30.692 1.482 1.00 13.28 133 VAL B O 1
ATOM 3139 N N . HIS B 1 158 ? 17.299 31.338 0.489 1.00 11.72 134 HIS B N 1
ATOM 3140 C CA . HIS B 1 158 ? 16.749 31.433 -0.861 1.00 13.73 134 HIS B CA 1
ATOM 3141 C C . HIS B 1 158 ? 17.944 31.353 -1.820 1.00 14.58 134 HIS B C 1
ATOM 3142 O O . HIS B 1 158 ? 19.080 31.647 -1.418 1.00 18.55 134 HIS B O 1
ATOM 3149 N N . PRO B 1 159 ? 17.721 30.929 -3.073 1.00 14.63 135 PRO B N 1
ATOM 3150 C CA . PRO B 1 159 ? 18.880 30.731 -3.961 1.00 15.17 135 PRO B CA 1
ATOM 3151 C C . PRO B 1 159 ? 19.740 31.963 -4.253 1.00 15.67 135 PRO B C 1
ATOM 3152 O O . PRO B 1 159 ? 20.883 31.808 -4.706 1.00 17.78 135 PRO B O 1
ATOM 3156 N N . VAL B 1 160 ? 19.209 33.168 -4.048 1.00 14.40 136 VAL B N 1
ATOM 3157 C CA . VAL B 1 160 ? 20.041 34.384 -4.049 1.00 14.29 136 VAL B CA 1
ATOM 3158 C C . VAL B 1 160 ? 19.879 35.119 -2.722 1.00 13.08 136 VAL B C 1
ATOM 3159 O O . VAL B 1 160 ? 18.903 34.895 -2.000 1.00 14.31 136 VAL B O 1
ATOM 3163 N N . THR B 1 161 ? 20.816 36.018 -2.419 1.00 14.28 137 THR B N 1
ATOM 3164 C CA . THR B 1 161 ? 20.754 36.808 -1.186 1.00 13.70 137 THR B CA 1
ATOM 3165 C C . THR B 1 161 ? 19.444 37.587 -1.141 1.00 13.34 137 THR B C 1
ATOM 3166 O O . THR B 1 161 ? 19.051 38.218 -2.136 1.00 13.18 137 THR B O 1
ATOM 3170 N N . CYS B 1 162 ? 18.763 37.510 -0.004 1.00 12.27 138 CYS B N 1
ATOM 3171 C CA . CYS B 1 162 ? 17.429 38.090 0.135 1.00 12.35 138 CYS B CA 1
ATOM 3172 C C . CYS B 1 162 ? 17.173 38.481 1.586 1.00 13.00 138 CYS B C 1
ATOM 3173 O O . CYS B 1 162 ? 17.662 37.824 2.506 1.00 13.32 138 CYS B O 1
ATOM 3176 N N . PHE B 1 163 ? 16.413 39.563 1.786 1.00 10.21 139 PHE B N 1
ATOM 3177 C CA . PHE B 1 163 ? 16.078 40.015 3.122 1.00 10.79 139 PHE B CA 1
ATOM 3178 C C . PHE B 1 163 ? 14.592 40.240 3.313 1.00 9.87 139 PHE B C 1
ATOM 3179 O O . PHE B 1 163 ? 13.946 40.973 2.533 1.00 11.66 139 PHE B O 1
ATOM 3187 N N . ALA B 1 164 ? 14.066 39.610 4.359 1.00 10.44 140 ALA B N 1
ATOM 3188 C CA . ALA B 1 164 ? 12.725 39.926 4.880 1.00 10.03 140 ALA B CA 1
ATOM 3189 C C . ALA B 1 164 ? 12.777 41.256 5.635 1.00 12.12 140 ALA B C 1
ATOM 3190 O O . ALA B 1 164 ? 13.862 41.706 6.056 1.00 12.79 140 ALA B O 1
ATOM 3200 N N . ARG B 1 166 ? 10.798 44.011 8.588 1.00 11.08 142 ARG B N 1
ATOM 3201 C CA . ARG B 1 166 ? 9.815 44.390 9.605 1.00 11.29 142 ARG B CA 1
ATOM 3202 C C . ARG B 1 166 ? 9.675 45.897 9.513 1.00 11.70 142 ARG B C 1
ATOM 3203 O O . ARG B 1 166 ? 10.643 46.622 9.780 1.00 12.54 142 ARG B O 1
ATOM 3211 N N . ILE B 1 167 ? 8.490 46.354 9.096 1.00 12.01 143 ILE B N 1
ATOM 3212 C CA . ILE B 1 167 ? 8.237 47.747 8.722 1.00 11.17 143 ILE B CA 1
ATOM 3213 C C . ILE B 1 167 ? 7.277 48.357 9.734 1.00 12.61 143 ILE B C 1
ATOM 3214 O O . ILE B 1 167 ? 6.146 47.862 9.918 1.00 14.05 143 ILE B O 1
ATOM 3219 N N A THR B 1 168 ? 7.716 49.420 10.404 0.70 13.20 144 THR B N 1
ATOM 3220 N N B THR B 1 168 ? 7.723 49.421 10.398 0.30 13.28 144 THR B N 1
ATOM 3221 C CA A THR B 1 168 ? 6.905 50.047 11.446 0.70 13.70 144 THR B CA 1
ATOM 3222 C CA B THR B 1 168 ? 6.941 50.068 11.449 0.30 13.62 144 THR B CA 1
ATOM 3223 C C A THR B 1 168 ? 6.710 51.547 11.216 0.70 14.28 144 THR B C 1
ATOM 3224 C C B THR B 1 168 ? 6.691 51.544 11.137 0.30 14.64 144 THR B C 1
ATOM 3225 O O A THR B 1 168 ? 7.637 52.252 10.802 0.70 14.04 144 THR B O 1
ATOM 3226 O O B THR B 1 168 ? 7.568 52.233 10.605 0.30 14.27 144 THR B O 1
ATOM 3233 N N . ALA B 1 169 ? 5.484 52.010 11.457 1.00 15.61 145 ALA B N 1
ATOM 3234 C CA . ALA B 1 169 ? 5.129 53.432 11.372 1.00 18.16 145 ALA B CA 1
ATOM 3235 C C . ALA B 1 169 ? 3.994 53.633 12.353 1.00 20.44 145 ALA B C 1
ATOM 3236 O O . ALA B 1 169 ? 3.060 52.816 12.414 1.00 19.20 145 ALA B O 1
ATOM 3238 N N . GLY B 1 170 ? 4.074 54.706 13.133 1.00 23.56 146 GLY B N 1
ATOM 3239 C CA . GLY B 1 170 ? 3.091 54.909 14.195 1.00 24.72 146 GLY B CA 1
ATOM 3240 C C . GLY B 1 170 ? 3.030 53.680 15.078 1.00 24.77 146 GLY B C 1
ATOM 3241 O O . GLY B 1 170 ? 4.061 53.148 15.499 1.00 26.89 146 GLY B O 1
ATOM 3242 N N . ASN B 1 171 ? 1.815 53.204 15.327 1.00 25.58 147 ASN B N 1
ATOM 3243 C CA . ASN B 1 171 ? 1.609 52.054 16.203 1.00 24.99 147 ASN B CA 1
ATOM 3244 C C . ASN B 1 171 ? 1.399 50.718 15.479 1.00 24.14 147 ASN B C 1
ATOM 3245 O O . ASN B 1 171 ? 0.922 49.753 16.074 1.00 24.74 147 ASN B O 1
ATOM 3250 N N . ASP B 1 172 ? 1.766 50.666 14.202 1.00 19.60 148 ASP B N 1
ATOM 3251 C CA . ASP B 1 172 ? 1.504 49.489 13.372 1.00 19.11 148 ASP B CA 1
ATOM 3252 C C . ASP B 1 172 ? 2.779 48.782 12.932 1.00 16.11 148 ASP B C 1
ATOM 3253 O O . ASP B 1 172 ? 3.778 49.432 12.645 1.00 16.43 148 ASP B O 1
ATOM 3258 N N . ILE B 1 173 ? 2.734 47.454 12.886 1.00 13.68 149 ILE B N 1
ATOM 3259 C CA . ILE B 1 173 ? 3.890 46.642 12.483 1.00 14.06 149 ILE B CA 1
ATOM 3260 C C . ILE B 1 173 ? 3.456 45.694 11.374 1.00 12.63 149 ILE B C 1
ATOM 3261 O O . ILE B 1 173 ? 2.503 44.933 11.563 1.00 11.55 149 ILE B O 1
ATOM 3266 N N . VAL B 1 174 ? 4.146 45.765 10.232 1.00 11.66 150 VAL B N 1
ATOM 3267 C CA . VAL B 1 174 ? 3.912 44.860 9.111 1.00 11.77 150 VAL B CA 1
ATOM 3268 C C . VAL B 1 174 ? 5.219 44.130 8.831 1.00 11.33 150 VAL B C 1
ATOM 3269 O O . VAL B 1 174 ? 6.268 44.762 8.670 1.00 12.56 150 VAL B O 1
ATOM 3273 N N . VAL B 1 175 ? 5.150 42.809 8.743 1.00 10.50 151 VAL B N 1
ATOM 3274 C CA . VAL B 1 175 ? 6.294 41.995 8.362 1.00 10.80 151 VAL B CA 1
ATOM 3275 C C . VAL B 1 175 ? 6.088 41.434 6.963 1.00 11.61 151 VAL B C 1
ATOM 3276 O O . VAL B 1 175 ? 5.035 40.859 6.668 1.00 11.71 151 VAL B O 1
ATOM 3280 N N . TYR B 1 176 ? 7.097 41.597 6.113 1.00 10.05 152 TYR B N 1
ATOM 3281 C CA . TYR B 1 176 ? 7.103 41.042 4.765 1.00 10.81 152 TYR B CA 1
ATOM 3282 C C . TYR B 1 176 ? 8.170 39.967 4.716 1.00 11.72 152 TYR B C 1
ATOM 3283 O O . TYR B 1 176 ? 9.352 40.255 4.947 1.00 12.10 152 TYR B O 1
ATOM 3292 N N . SER B 1 177 ? 7.775 38.738 4.415 1.00 11.74 153 SER B N 1
ATOM 3293 C CA . SER B 1 177 ? 8.733 37.613 4.425 1.00 10.92 153 SER B CA 1
ATOM 3294 C C . SER B 1 177 ? 9.769 37.683 3.309 1.00 11.56 153 SER B C 1
ATOM 3295 O O . SER B 1 177 ? 10.767 36.974 3.365 1.00 12.55 153 SER B O 1
ATOM 3298 N N . ALA B 1 178 ? 9.502 38.466 2.265 1.00 10.66 154 ALA B N 1
ATOM 3299 C CA . ALA B 1 178 ? 10.179 38.289 0.972 1.00 11.12 154 ALA B CA 1
ATOM 3300 C C . ALA B 1 178 ? 10.109 36.794 0.597 1.00 13.03 154 ALA B C 1
ATOM 3301 O O . ALA B 1 178 ? 9.062 36.173 0.802 1.00 15.86 154 ALA B O 1
ATOM 3303 N N . ASP B 1 179 ? 11.183 36.197 0.082 1.00 11.99 155 ASP B N 1
ATOM 3304 C CA . ASP B 1 179 ? 11.138 34.782 -0.302 1.00 12.87 155 ASP B CA 1
ATOM 3305 C C . ASP B 1 179 ? 12.074 34.018 0.641 1.00 12.24 155 ASP B C 1
ATOM 3306 O O . ASP B 1 179 ? 13.200 34.463 0.913 1.00 12.90 155 ASP B O 1
ATOM 3311 N N . SER B 1 180 ? 11.612 32.879 1.152 1.00 11.23 156 SER B N 1
ATOM 3312 C CA . SER B 1 180 ? 12.447 32.061 2.033 1.00 12.35 156 SER B CA 1
ATOM 3313 C C . SER B 1 180 ? 11.908 30.660 2.192 1.00 12.54 156 SER B C 1
ATOM 3314 O O . SER B 1 180 ? 10.700 30.432 2.124 1.00 11.90 156 SER B O 1
ATOM 3317 N N . SER B 1 181 ? 12.807 29.725 2.477 1.00 13.42 157 SER B N 1
ATOM 3318 C CA . SER B 1 181 ? 12.401 28.471 3.100 1.00 12.18 157 SER B CA 1
ATOM 3319 C C . SER B 1 181 ? 12.281 28.710 4.598 1.00 14.26 157 SER B C 1
ATOM 3320 O O . SER B 1 181 ? 12.756 29.726 5.131 1.00 14.56 157 SER B O 1
ATOM 3323 N N . TYR B 1 182 ? 11.641 27.773 5.285 1.00 14.52 158 TYR B N 1
ATOM 3324 C CA . TYR B 1 182 ? 11.351 27.962 6.686 1.00 15.70 158 TYR B CA 1
ATOM 3325 C C . TYR B 1 182 ? 12.617 28.061 7.540 1.00 15.66 158 TYR B C 1
ATOM 3326 O O . TYR B 1 182 ? 13.505 27.191 7.453 1.00 16.42 158 TYR B O 1
ATOM 3335 N N . ILE B 1 183 ? 12.686 29.114 8.358 1.00 17.24 159 ILE B N 1
ATOM 3336 C CA . ILE B 1 183 ? 13.697 29.256 9.426 1.00 16.57 159 ILE B CA 1
ATOM 3337 C C . ILE B 1 183 ? 13.020 29.710 10.727 1.00 16.29 159 ILE B C 1
ATOM 3338 O O . ILE B 1 183 ? 12.129 30.571 10.707 1.00 17.17 159 ILE B O 1
ATOM 3343 N N . PRO B 1 184 ? 13.432 29.137 11.874 1.00 17.08 160 PRO B N 1
ATOM 3344 C CA . PRO B 1 184 ? 12.801 29.503 13.140 1.00 17.26 160 PRO B CA 1
ATOM 3345 C C . PRO B 1 184 ? 13.020 30.975 13.534 1.00 15.30 160 PRO B C 1
ATOM 3346 O O . PRO B 1 184 ? 12.243 31.521 14.322 1.00 17.18 160 PRO B O 1
ATOM 3350 N N . GLU B 1 185 ? 14.036 31.618 12.960 1.00 17.68 161 GLU B N 1
ATOM 3351 C CA . GLU B 1 185 ? 14.293 33.043 13.234 1.00 17.84 161 GLU B CA 1
ATOM 3352 C C . GLU B 1 185 ? 13.114 33.933 12.793 1.00 17.02 161 GLU B C 1
ATOM 3353 O O . GLU B 1 185 ? 12.976 35.070 13.236 1.00 15.79 161 GLU B O 1
ATOM 3359 N N . PHE B 1 186 ? 12.248 33.408 11.928 1.00 13.64 162 PHE B N 1
ATOM 3360 C CA . PHE B 1 186 ? 11.050 34.161 11.567 1.00 13.53 162 PHE B CA 1
ATOM 3361 C C . PHE B 1 186 ? 10.147 34.428 12.755 1.00 13.08 162 PHE B C 1
ATOM 3362 O O . PHE B 1 186 ? 9.443 35.433 12.786 1.00 14.26 162 PHE B O 1
ATOM 3370 N N . ILE B 1 187 ? 10.177 33.547 13.749 1.00 14.12 163 ILE B N 1
ATOM 3371 C CA . ILE B 1 187 ? 9.211 33.652 14.840 1.00 15.14 163 ILE B CA 1
ATOM 3372 C C . ILE B 1 187 ? 9.415 34.930 15.664 1.00 15.84 163 ILE B C 1
ATOM 3373 O O . ILE B 1 187 ? 8.504 35.752 15.737 1.00 15.82 163 ILE B O 1
ATOM 3378 N N . PRO B 1 188 ? 10.611 35.123 16.264 1.00 16.91 164 PRO B N 1
ATOM 3379 C CA . PRO B 1 188 ? 10.808 36.408 16.951 1.00 16.05 164 PRO B CA 1
ATOM 3380 C C . PRO B 1 188 ? 10.738 37.645 16.040 1.00 15.09 164 PRO B C 1
ATOM 3381 O O . PRO B 1 188 ? 10.274 38.713 16.480 1.00 16.58 164 PRO B O 1
ATOM 3385 N N . PHE B 1 189 ? 11.179 37.498 14.792 1.00 14.56 165 PHE B N 1
ATOM 3386 C CA . PHE B 1 189 ? 11.145 38.613 13.848 1.00 13.54 165 PHE B CA 1
ATOM 3387 C C . PHE B 1 189 ? 9.716 39.091 13.601 1.00 13.37 165 PHE B C 1
ATOM 3388 O O . PHE B 1 189 ? 9.476 40.281 13.459 1.00 13.59 165 PHE B O 1
ATOM 3396 N N . THR B 1 190 ? 8.772 38.151 13.588 1.00 12.65 166 THR B N 1
ATOM 3397 C CA . THR B 1 190 ? 7.393 38.420 13.198 1.00 12.81 166 THR B CA 1
ATOM 3398 C C . THR B 1 190 ? 6.459 38.587 14.405 1.00 13.72 166 THR B C 1
ATOM 3399 O O . THR B 1 190 ? 5.271 38.868 14.253 1.00 13.80 166 THR B O 1
ATOM 3403 N N A LYS B 1 191 ? 7.006 38.405 15.606 0.50 14.35 167 LYS B N 1
ATOM 3404 N N B LYS B 1 191 ? 7.027 38.462 15.602 0.50 14.58 167 LYS B N 1
ATOM 3405 C CA A LYS B 1 191 ? 6.186 38.386 16.815 0.50 14.77 167 LYS B CA 1
ATOM 3406 C CA B LYS B 1 191 ? 6.274 38.565 16.852 0.50 15.30 167 LYS B CA 1
ATOM 3407 C C A LYS B 1 191 ? 5.276 39.606 16.923 0.50 14.46 167 LYS B C 1
ATOM 3408 C C B LYS B 1 191 ? 5.248 39.688 16.869 0.50 14.68 167 LYS B C 1
ATOM 3409 O O A LYS B 1 191 ? 5.717 40.749 16.811 0.50 15.37 167 LYS B O 1
ATOM 3410 O O B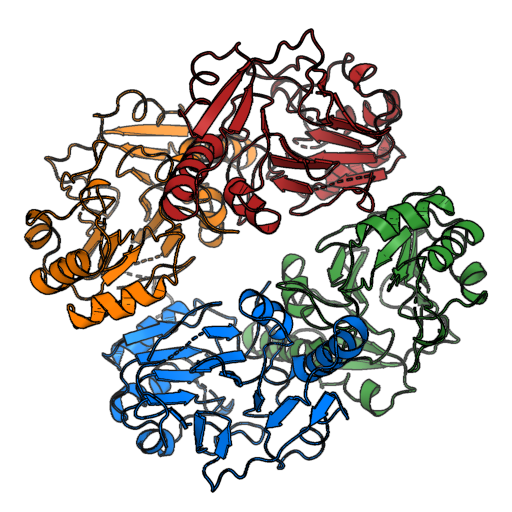 LYS B 1 191 ? 5.586 40.860 16.670 0.50 15.19 167 LYS B O 1
ATOM 3421 N N . ASP B 1 192 ? 3.989 39.318 17.109 1.00 14.95 168 ASP B N 1
ATOM 3422 C CA . ASP B 1 192 ? 2.923 40.295 17.348 1.00 14.08 168 ASP B CA 1
ATOM 3423 C C . ASP B 1 192 ? 2.681 41.256 16.186 1.00 13.56 168 ASP B C 1
ATOM 3424 O O . ASP B 1 192 ? 2.086 42.328 16.374 1.00 15.65 168 ASP B O 1
ATOM 3429 N N . ALA B 1 193 ? 3.128 40.875 14.991 1.00 13.89 169 ALA B N 1
ATOM 3430 C CA . ALA B 1 193 ? 2.846 41.681 13.800 1.00 12.52 169 ALA B CA 1
ATOM 3431 C C . ALA B 1 193 ? 1.343 41.925 13.610 1.00 11.78 169 ALA B C 1
ATOM 3432 O O . ALA B 1 193 ? 0.541 41.005 13.735 1.00 13.73 169 ALA B O 1
ATOM 3434 N N . ASP B 1 194 ? 0.971 43.160 13.282 1.00 11.89 170 ASP B N 1
ATOM 3435 C CA . ASP B 1 194 ? -0.417 43.436 12.870 1.00 12.45 170 ASP B CA 1
ATOM 3436 C C . ASP B 1 194 ? -0.773 42.742 11.553 1.00 14.31 170 ASP B C 1
ATOM 3437 O O . ASP B 1 194 ? -1.897 42.260 11.383 1.00 15.63 170 ASP B O 1
ATOM 3442 N N . LEU B 1 195 ? 0.188 42.697 10.631 1.00 12.83 171 LEU B N 1
ATOM 3443 C CA . LEU B 1 195 ? 0.035 42.007 9.364 1.00 11.24 171 LEU B CA 1
ATOM 3444 C C . LEU B 1 195 ? 1.328 41.293 9.004 1.00 11.32 171 LEU B C 1
ATOM 3445 O O . LEU B 1 195 ? 2.392 41.900 9.061 1.00 11.58 171 LEU B O 1
ATOM 3450 N N . PHE B 1 196 ? 1.215 40.026 8.621 1.00 11.05 172 PHE B N 1
ATOM 3451 C CA . PHE B 1 196 ? 2.331 39.225 8.107 1.00 9.71 172 PHE B CA 1
ATOM 3452 C C . PHE B 1 196 ? 2.037 38.932 6.644 1.00 11.39 172 PHE B C 1
ATOM 3453 O O . PHE B 1 196 ? 1.098 38.170 6.332 1.00 11.57 172 PHE B O 1
ATOM 3461 N N . ILE B 1 197 ? 2.792 39.582 5.756 1.00 9.61 173 ILE B N 1
ATOM 3462 C CA . ILE B 1 197 ? 2.684 39.339 4.321 1.00 8.97 173 ILE B CA 1
ATOM 3463 C C . ILE B 1 197 ? 3.707 38.262 4.036 1.00 10.33 173 ILE B C 1
ATOM 3464 O O . ILE B 1 197 ? 4.907 38.530 4.057 1.00 11.19 173 ILE B O 1
ATOM 3469 N N . CYS B 1 198 ? 3.250 37.030 3.815 1.00 11.45 174 CYS B N 1
ATOM 3470 C CA . CYS B 1 198 ? 4.171 35.912 3.757 1.00 10.61 174 CYS B CA 1
ATOM 3471 C C . CYS B 1 198 ? 4.034 35.137 2.466 1.00 11.66 174 CYS B C 1
ATOM 3472 O O . CYS B 1 198 ? 2.912 34.780 2.056 1.00 11.28 174 CYS B O 1
ATOM 3475 N N . GLU B 1 199 ? 5.168 34.849 1.837 1.00 10.03 175 GLU B N 1
ATOM 3476 C CA . GLU B 1 199 ? 5.168 34.029 0.646 1.00 11.18 175 GLU B CA 1
ATOM 3477 C C . GLU B 1 199 ? 4.598 32.652 0.980 1.00 12.30 175 GLU B C 1
ATOM 3478 O O . GLU B 1 199 ? 4.870 32.096 2.056 1.00 14.09 175 GLU B O 1
ATOM 3484 N N . CYS B 1 200 ? 3.805 32.109 0.073 1.00 12.56 176 CYS B N 1
ATOM 3485 C CA . CYS B 1 200 ? 3.272 30.778 0.255 1.00 13.44 176 CYS B CA 1
ATOM 3486 C C . CYS B 1 200 ? 3.227 30.102 -1.097 1.00 11.92 176 CYS B C 1
ATOM 3487 O O . CYS B 1 200 ? 2.146 29.903 -1.670 1.00 13.17 176 CYS B O 1
ATOM 3490 N N . ASN B 1 201 ? 4.398 29.742 -1.607 1.00 11.55 177 ASN B N 1
ATOM 3491 C CA . ASN B 1 201 ? 4.483 29.286 -2.984 1.00 12.75 177 ASN B CA 1
ATOM 3492 C C . ASN B 1 201 ? 4.040 27.842 -3.161 1.00 11.82 177 ASN B C 1
ATOM 3493 O O . ASN B 1 201 ? 3.694 27.438 -4.279 1.00 14.09 177 ASN B O 1
ATOM 3506 N N . TYR B 1 203 ? 1.754 24.308 -1.855 1.00 12.08 179 TYR B N 1
ATOM 3507 C CA . TYR B 1 203 ? 0.657 23.691 -1.107 1.00 11.58 179 TYR B CA 1
ATOM 3508 C C . TYR B 1 203 ? 1.205 22.761 -0.018 1.00 12.01 179 TYR B C 1
ATOM 3509 O O . TYR B 1 203 ? 2.386 22.361 -0.062 1.00 12.65 179 TYR B O 1
ATOM 3518 N N . ALA B 1 204 ? 0.342 22.435 0.945 1.00 12.24 180 ALA B N 1
ATOM 3519 C CA . ALA B 1 204 ? 0.740 21.658 2.138 1.00 13.75 180 ALA B CA 1
ATOM 3520 C C . ALA B 1 204 ? 1.462 20.330 1.829 1.00 16.67 180 ALA B C 1
ATOM 3521 O O . ALA B 1 204 ? 2.392 19.932 2.551 1.00 17.04 180 ALA B O 1
ATOM 3523 N N . HIS B 1 205 ? 1.072 19.670 0.740 1.00 15.21 181 HIS B N 1
ATOM 3524 C CA . HIS B 1 205 ? 1.664 18.378 0.383 1.00 16.44 181 HIS B CA 1
ATOM 3525 C C . HIS B 1 205 ? 2.986 18.480 -0.371 1.00 16.61 181 HIS B C 1
ATOM 3526 O O . HIS B 1 205 ? 3.597 17.463 -0.702 1.00 18.40 181 HIS B O 1
ATOM 3533 N N . GLN B 1 206 ? 3.437 19.704 -0.644 1.00 14.93 182 GLN B N 1
ATOM 3534 C CA . GLN B 1 206 ? 4.560 19.906 -1.540 1.00 17.64 182 GLN B CA 1
ATOM 3535 C C . GLN B 1 206 ? 5.831 20.240 -0.791 1.00 17.88 182 GLN B C 1
ATOM 3536 O O . GLN B 1 206 ? 5.796 20.861 0.280 1.00 17.91 182 GLN B O 1
ATOM 3542 N N A GLU B 1 207 ? 6.954 19.816 -1.360 0.50 19.88 183 GLU B N 1
ATOM 3543 N N B GLU B 1 207 ? 6.950 19.804 -1.365 0.50 19.37 183 GLU B N 1
ATOM 3544 C CA A GLU B 1 207 ? 8.262 20.175 -0.843 0.50 21.21 183 GLU B CA 1
ATOM 3545 C CA B GLU B 1 207 ? 8.285 20.159 -0.902 0.50 20.29 183 GLU B CA 1
ATOM 3546 C C A GLU B 1 207 ? 8.639 21.567 -1.308 0.50 20.10 183 GLU B C 1
ATOM 3547 C C B GLU B 1 207 ? 8.567 21.595 -1.321 0.50 19.43 183 GLU B C 1
ATOM 3548 O O A GLU B 1 207 ? 8.775 21.823 -2.509 0.50 20.44 183 GLU B O 1
ATOM 3549 O O B GLU B 1 207 ? 8.569 21.910 -2.516 0.50 20.06 183 GLU B O 1
ATOM 3560 N N . ALA B 1 208 ? 8.801 22.458 -0.335 1.00 19.58 184 ALA B N 1
ATOM 3561 C CA . ALA B 1 208 ? 9.055 23.875 -0.596 1.00 19.67 184 ALA B CA 1
ATOM 3562 C C . ALA B 1 208 ? 10.491 24.301 -0.342 1.00 19.29 184 ALA B C 1
ATOM 3563 O O . ALA B 1 208 ? 11.014 25.151 -1.063 1.00 18.00 184 ALA B O 1
ATOM 3565 N N . ALA B 1 209 ? 11.111 23.741 0.694 1.00 20.04 185 ALA B N 1
ATOM 3566 C CA . ALA B 1 209 ? 12.445 24.187 1.113 1.00 21.70 185 ALA B CA 1
ATOM 3567 C C . ALA B 1 209 ? 13.474 24.113 -0.010 1.00 21.88 185 ALA B C 1
ATOM 3568 O O . ALA B 1 209 ? 14.311 25.009 -0.142 1.00 21.52 185 ALA B O 1
ATOM 3570 N N . LYS B 1 210 ? 13.399 23.064 -0.832 1.00 23.12 186 LYS B N 1
ATOM 3571 C CA . LYS B 1 210 ? 14.366 22.855 -1.928 1.00 23.99 186 LYS B CA 1
ATOM 3572 C C . LYS B 1 210 ? 14.443 24.025 -2.917 1.00 23.63 186 LYS B C 1
ATOM 3573 O O . LYS B 1 210 ? 15.494 24.275 -3.510 1.00 24.72 186 LYS B O 1
ATOM 3579 N N . ALA B 1 211 ? 13.333 24.747 -3.073 1.00 20.27 187 ALA B N 1
ATOM 3580 C CA . ALA B 1 211 ? 13.253 25.894 -3.974 1.00 19.56 187 ALA B CA 1
ATOM 3581 C C . ALA B 1 211 ? 13.431 27.234 -3.254 1.00 18.40 187 ALA B C 1
ATOM 3582 O O . ALA B 1 211 ? 13.298 28.285 -3.876 1.00 20.18 187 ALA B O 1
ATOM 3584 N N . GLY B 1 212 ? 13.693 27.199 -1.950 1.00 17.13 188 GLY B N 1
ATOM 3585 C CA . GLY B 1 212 ? 13.843 28.427 -1.181 1.00 15.24 188 GLY B CA 1
ATOM 3586 C C . GLY B 1 212 ? 12.505 29.094 -0.940 1.00 15.01 188 GLY B C 1
ATOM 3587 O O . GLY B 1 212 ? 12.426 30.322 -0.893 1.00 14.09 188 GLY B O 1
ATOM 3588 N N . HIS B 1 213 ? 11.471 28.264 -0.778 1.00 15.14 189 HIS B N 1
ATOM 3589 C CA . HIS B 1 213 ? 10.102 28.728 -0.519 1.00 13.73 189 HIS B CA 1
ATOM 3590 C C . HIS B 1 213 ? 9.503 28.010 0.669 1.00 14.99 189 HIS B C 1
ATOM 3591 O O . HIS B 1 213 ? 10.129 27.128 1.248 1.00 13.51 189 HIS B O 1
ATOM 3606 N N . ASN B 1 215 ? 5.673 26.279 2.300 1.00 13.11 191 ASN B N 1
ATOM 3607 C CA . ASN B 1 215 ? 4.319 25.808 2.041 1.00 11.91 191 ASN B CA 1
ATOM 3608 C C . ASN B 1 215 ? 3.346 26.309 3.110 1.00 12.62 191 ASN B C 1
ATOM 3609 O O . ASN B 1 215 ? 3.747 26.924 4.110 1.00 13.14 191 ASN B O 1
ATOM 3614 N N . SER B 1 216 ? 2.059 26.061 2.901 1.00 12.93 192 SER B N 1
ATOM 3615 C CA . SER B 1 216 ? 1.042 26.646 3.764 1.00 13.48 192 SER B CA 1
ATOM 3616 C C . SER B 1 216 ? 1.150 26.221 5.228 1.00 13.71 192 SER B C 1
ATOM 3617 O O . SER B 1 216 ? 0.896 27.022 6.122 1.00 14.53 192 SER B O 1
ATOM 3620 N N . THR B 1 217 ? 1.576 24.976 5.452 1.00 15.13 193 THR B N 1
ATOM 3621 C CA . THR B 1 217 ? 1.804 24.462 6.806 1.00 16.43 193 THR B CA 1
ATOM 3622 C C . THR B 1 217 ? 2.886 25.272 7.544 1.00 13.94 193 THR B C 1
ATOM 3623 O O . THR B 1 217 ? 2.688 25.693 8.702 1.00 16.14 193 THR B O 1
ATOM 3627 N N . GLU B 1 218 ? 4.006 25.495 6.864 1.00 14.42 194 GLU B N 1
ATOM 3628 C CA . GLU B 1 218 ? 5.151 26.206 7.461 1.00 14.36 194 GLU B CA 1
ATOM 3629 C C . GLU B 1 218 ? 4.798 27.669 7.724 1.00 13.46 194 GLU B C 1
ATOM 3630 O O . GLU B 1 218 ? 5.114 28.207 8.778 1.00 14.11 194 GLU B O 1
ATOM 3636 N N . VAL B 1 219 ? 4.110 28.302 6.770 1.00 12.36 195 VAL B N 1
ATOM 3637 C CA . VAL B 1 219 ? 3.662 29.695 6.937 1.00 12.07 195 VAL B CA 1
ATOM 3638 C C . VAL B 1 219 ? 2.720 29.831 8.120 1.00 11.65 195 VAL B C 1
ATOM 3639 O O . VAL B 1 219 ? 2.864 30.716 8.936 1.00 12.59 195 VAL B O 1
ATOM 3643 N N . ALA B 1 220 ? 1.745 28.941 8.197 1.00 12.80 196 ALA B N 1
ATOM 3644 C CA . ALA B 1 220 ? 0.762 28.989 9.253 1.00 14.23 196 ALA B CA 1
ATOM 3645 C C . ALA B 1 220 ? 1.417 28.758 10.611 1.00 12.72 196 ALA B C 1
ATOM 3646 O O . ALA B 1 220 ? 0.987 29.338 11.597 1.00 13.69 196 ALA B O 1
ATOM 3648 N N . SER B 1 221 ? 2.446 27.906 10.644 1.00 14.46 197 SER B N 1
ATOM 3649 C CA . SER B 1 221 ? 3.198 27.682 11.879 1.00 15.21 197 SER B CA 1
ATOM 3650 C C . SER B 1 221 ? 3.834 28.961 12.392 1.00 13.35 197 SER B C 1
ATOM 3651 O O . SER B 1 221 ? 3.783 29.235 13.596 1.00 15.97 197 SER B O 1
ATOM 3654 N N . ILE B 1 222 ? 4.408 29.752 11.482 1.00 13.38 198 ILE B N 1
ATOM 3655 C CA . ILE B 1 222 ? 4.967 31.061 11.871 1.00 13.68 198 ILE B CA 1
ATOM 3656 C C . ILE B 1 222 ? 3.874 31.979 12.409 1.00 12.91 198 ILE B C 1
ATOM 3657 O O . ILE B 1 222 ? 4.035 32.591 13.462 1.00 14.58 198 ILE B O 1
ATOM 3662 N N . ALA B 1 223 ? 2.769 32.112 11.671 1.00 12.78 199 ALA B N 1
ATOM 3663 C CA . ALA B 1 223 ? 1.688 32.997 12.116 1.00 12.15 199 ALA B CA 1
ATOM 3664 C C . ALA B 1 223 ? 1.199 32.621 13.516 1.00 12.79 199 ALA B C 1
ATOM 3665 O O . ALA B 1 223 ? 0.975 33.490 14.362 1.00 14.45 199 ALA B O 1
ATOM 3667 N N . LYS B 1 224 ? 1.036 31.320 13.754 1.00 13.42 200 LYS B N 1
ATOM 3668 C CA . LYS B 1 224 ? 0.629 30.823 15.071 1.00 15.00 200 LYS B CA 1
ATOM 3669 C C . LYS B 1 224 ? 1.680 31.126 16.145 1.00 13.04 200 LYS B C 1
ATOM 3670 O O . LYS B 1 224 ? 1.363 31.712 17.184 1.00 16.38 200 LYS B O 1
ATOM 3676 N N . ASP B 1 225 ? 2.916 30.711 15.882 1.00 13.96 201 ASP B N 1
ATOM 3677 C CA . ASP B 1 225 ? 3.997 30.825 16.878 1.00 15.43 201 ASP B CA 1
ATOM 3678 C C . ASP B 1 225 ? 4.344 32.286 17.214 1.00 15.46 201 ASP B C 1
ATOM 3679 O O . ASP B 1 225 ? 4.722 32.599 18.349 1.00 17.03 201 ASP B O 1
ATOM 3684 N N . ALA B 1 226 ? 4.191 33.177 16.235 1.00 13.51 202 ALA B N 1
ATOM 3685 C CA . ALA B 1 226 ? 4.460 34.606 16.410 1.00 14.35 202 ALA B CA 1
ATOM 3686 C C . ALA B 1 226 ? 3.236 35.398 16.868 1.00 14.26 202 ALA B C 1
ATOM 3687 O O . ALA B 1 226 ? 3.349 36.592 17.169 1.00 16.67 202 ALA B O 1
ATOM 3689 N N . ASN B 1 227 ? 2.071 34.752 16.920 1.00 14.73 203 ASN B N 1
ATOM 3690 C CA . ASN B 1 227 ? 0.837 35.405 17.335 1.00 16.48 203 ASN B CA 1
ATOM 3691 C C . ASN B 1 227 ? 0.513 36.636 16.466 1.00 15.22 203 ASN B C 1
ATOM 3692 O O . ASN B 1 227 ? 0.183 37.705 16.971 1.00 17.32 203 ASN B O 1
ATOM 3697 N N . VAL B 1 228 ? 0.623 36.489 15.141 1.00 14.31 204 VAL B N 1
ATOM 3698 C CA . VAL B 1 228 ? 0.282 37.612 14.263 1.00 14.39 204 VAL B CA 1
ATOM 3699 C C . VAL B 1 228 ? -1.230 37.834 14.250 1.00 14.74 204 VAL B C 1
ATOM 3700 O O . VAL B 1 228 ? -2.013 36.890 14.503 1.00 15.45 204 VAL B O 1
ATOM 3704 N N A LYS B 1 229 ? -1.637 39.079 14.017 0.50 14.56 205 LYS B N 1
ATOM 3705 N N B LYS B 1 229 ? -1.650 39.044 13.900 0.50 14.38 205 LYS B N 1
ATOM 3706 C CA A LYS B 1 229 ? -3.050 39.468 14.122 0.50 14.35 205 LYS B CA 1
ATOM 3707 C CA B LYS B 1 229 ? -3.078 39.338 13.810 0.50 14.44 205 LYS B CA 1
ATOM 3708 C C A LYS B 1 229 ? -3.784 39.128 12.839 0.50 14.85 205 LYS B C 1
ATOM 3709 C C B LYS B 1 229 ? -3.657 38.849 12.490 0.50 15.66 205 LYS B C 1
ATOM 3710 O O A LYS B 1 229 ? -4.983 38.832 12.851 0.50 15.84 205 LYS B O 1
ATOM 3711 O O B LYS B 1 229 ? -4.652 38.102 12.491 0.50 16.49 205 LYS B O 1
ATOM 3722 N N A GLU B 1 230 ? -3.050 39.199 11.719 0.40 13.14 206 GLU B N 1
ATOM 3723 N N B GLU B 1 230 ? -3.038 39.263 11.377 0.60 13.44 206 GLU B N 1
ATOM 3724 C CA A GLU B 1 230 ? -3.534 38.803 10.378 0.40 13.22 206 GLU B CA 1
ATOM 3725 C CA B GLU B 1 230 ? -3.578 39.021 10.056 0.60 13.65 206 GLU B CA 1
ATOM 3726 C C A GLU B 1 230 ? -2.401 38.237 9.519 0.40 12.23 206 GLU B C 1
ATOM 3727 C C B GLU B 1 230 ? -2.467 38.452 9.233 0.60 12.38 206 GLU B C 1
ATOM 3728 O O A GLU B 1 230 ? -1.243 38.658 9.647 0.40 12.11 206 GLU B O 1
ATOM 3729 O O B GLU B 1 230 ? -1.361 39.005 9.190 0.60 11.23 206 GLU B O 1
ATOM 3740 N N . LEU B 1 231 ? -2.760 37.312 8.625 1.00 11.49 207 LEU B N 1
ATOM 3741 C CA . LEU B 1 231 ? -1.843 36.647 7.736 1.00 11.64 207 LEU B CA 1
ATOM 3742 C C . LEU B 1 231 ? -2.318 36.856 6.304 1.00 12.49 207 LEU B C 1
ATOM 3743 O O . LEU B 1 231 ? -3.461 36.534 5.982 1.00 12.50 207 LEU B O 1
ATOM 3748 N N . LEU B 1 232 ? -1.447 37.388 5.451 1.00 10.48 208 LEU B N 1
ATOM 3749 C CA . LEU B 1 232 ? -1.734 37.566 4.029 1.00 9.23 208 LEU B CA 1
ATOM 3750 C C . LEU B 1 232 ? -0.795 36.651 3.239 1.00 9.99 208 LEU B C 1
ATOM 3751 O O . LEU B 1 232 ? 0.431 36.825 3.263 1.00 12.06 208 LEU B O 1
ATOM 3756 N N . LEU B 1 233 ? -1.372 35.670 2.543 1.00 10.29 209 LEU B N 1
ATOM 3757 C CA . LEU B 1 233 ? -0.614 34.694 1.759 1.00 8.85 209 LEU B CA 1
ATOM 3758 C C . LEU B 1 233 ? -0.362 35.278 0.387 1.00 10.75 209 LEU B C 1
ATOM 3759 O O . LEU B 1 233 ? -1.291 35.705 -0.293 1.00 11.06 209 LEU B O 1
ATOM 3764 N N . THR B 1 234 ? 0.898 35.285 -0.037 1.00 10.30 210 THR B N 1
ATOM 3765 C CA . THR B 1 234 ? 1.267 35.923 -1.297 1.00 9.68 210 THR B CA 1
ATOM 3766 C C . THR B 1 234 ? 2.323 35.098 -2.048 1.00 10.52 210 THR B C 1
ATOM 3767 O O . THR B 1 234 ? 2.629 33.969 -1.657 1.00 10.38 210 THR B O 1
ATOM 3771 N N . HIS B 1 235 ? 2.856 35.655 -3.133 1.00 10.80 211 HIS B N 1
ATOM 3772 C CA . HIS B 1 235 ? 3.856 34.960 -3.981 1.00 10.67 211 HIS B CA 1
ATOM 3773 C C . HIS B 1 235 ? 3.289 33.612 -4.452 1.00 11.89 211 HIS B C 1
ATOM 3774 O O . HIS B 1 235 ? 3.907 32.557 -4.321 1.00 11.69 211 HIS B O 1
ATOM 3781 N N . LEU B 1 236 ? 2.087 33.699 -4.996 1.00 9.74 212 LEU B N 1
ATOM 3782 C CA . LEU B 1 236 ? 1.233 32.550 -5.216 1.00 11.75 212 LEU B CA 1
ATOM 3783 C C . LEU B 1 236 ? 1.631 31.688 -6.402 1.00 11.24 212 LEU B C 1
ATOM 3784 O O . LEU B 1 236 ? 2.201 32.180 -7.391 1.00 11.24 212 LEU B O 1
ATOM 3789 N N . PRO B 1 237 ? 1.339 30.378 -6.307 1.00 12.25 213 PRO B N 1
ATOM 3790 C CA . PRO B 1 237 ? 1.669 29.427 -7.367 1.00 13.07 213 PRO B CA 1
ATOM 3791 C C . PRO B 1 237 ? 0.693 29.428 -8.536 1.00 13.88 213 PRO B C 1
ATOM 3792 O O . PRO B 1 237 ? -0.407 29.992 -8.455 1.00 13.58 213 PRO B O 1
ATOM 3796 N N . HIS B 1 238 ? 1.105 28.748 -9.603 1.00 14.29 214 HIS B N 1
ATOM 3797 C CA . HIS B 1 238 ? 0.396 28.763 -10.873 1.00 15.26 214 HIS B CA 1
ATOM 3798 C C . HIS B 1 238 ? -0.276 27.427 -11.216 1.00 16.85 214 HIS B C 1
ATOM 3799 O O . HIS B 1 238 ? -0.756 27.236 -12.336 1.00 20.32 214 HIS B O 1
ATOM 3806 N N . THR B 1 239 ? -0.315 26.529 -10.245 1.00 16.04 215 THR B N 1
ATOM 3807 C CA . THR B 1 239 ? -1.087 25.289 -10.365 1.00 16.98 215 THR B CA 1
ATOM 3808 C C . THR B 1 239 ? -2.155 25.289 -9.291 1.00 15.41 215 THR B C 1
ATOM 3809 O O . THR B 1 239 ? -2.090 26.065 -8.335 1.00 17.12 215 THR B O 1
ATOM 3813 N N . GLY B 1 240 ? -3.134 24.410 -9.446 1.00 15.54 216 GLY B N 1
ATOM 3814 C CA . GLY B 1 240 ? -4.152 24.227 -8.416 1.00 15.58 216 GLY B CA 1
ATOM 3815 C C . GLY B 1 240 ? -5.059 25.431 -8.256 1.00 15.33 216 GLY B C 1
ATOM 3816 O O . GLY B 1 240 ? -5.144 26.308 -9.137 1.00 16.64 216 GLY B O 1
ATOM 3817 N N . ASN B 1 241 ? -5.744 25.453 -7.118 1.00 15.11 217 ASN B N 1
ATOM 3818 C CA . ASN B 1 241 ? -6.665 26.518 -6.755 1.00 13.83 217 ASN B CA 1
ATOM 3819 C C . ASN B 1 241 ? -6.093 27.219 -5.535 1.00 14.58 217 ASN B C 1
ATOM 3820 O O . ASN B 1 241 ? -6.183 26.677 -4.435 1.00 14.12 217 ASN B O 1
ATOM 3825 N N . PRO B 1 242 ? -5.465 28.402 -5.726 1.00 13.84 218 PRO B N 1
ATOM 3826 C CA . PRO B 1 242 ? -4.738 28.999 -4.600 1.00 14.13 218 PRO B CA 1
ATOM 3827 C C . PRO B 1 242 ? -5.534 29.284 -3.325 1.00 13.86 218 PRO B C 1
ATOM 3828 O O . PRO B 1 242 ? -4.939 29.330 -2.252 1.00 13.11 218 PRO B O 1
ATOM 3832 N N . ALA B 1 243 ? -6.854 29.443 -3.403 1.00 13.32 219 ALA B N 1
ATOM 3833 C CA . ALA B 1 243 ? -7.634 29.597 -2.185 1.00 14.69 219 ALA B CA 1
ATOM 3834 C C . ALA B 1 243 ? -7.534 28.374 -1.269 1.00 13.37 219 ALA B C 1
ATOM 3835 O O . ALA B 1 243 ? -7.797 28.468 -0.070 1.00 14.87 219 ALA B O 1
ATOM 3837 N N . ASP B 1 244 ? -7.139 27.225 -1.831 1.00 13.33 220 ASP B N 1
ATOM 3838 C CA . ASP B 1 244 ? -6.897 26.030 -1.020 1.00 13.10 220 ASP B CA 1
ATOM 3839 C C . ASP B 1 244 ? -5.786 26.273 0.022 1.00 12.33 220 ASP B C 1
ATOM 3840 O O . ASP B 1 244 ? -5.762 25.648 1.083 1.00 12.50 220 ASP B O 1
ATOM 3845 N N . LEU B 1 245 ? -4.866 27.190 -0.278 1.00 11.77 221 LEU B N 1
ATOM 3846 C CA . LEU B 1 245 ? -3.824 27.556 0.692 1.00 12.03 221 LEU B CA 1
ATOM 3847 C C . LEU B 1 245 ? -4.441 28.130 1.972 1.00 10.65 221 LEU B C 1
ATOM 3848 O O . LEU B 1 245 ? -3.926 27.922 3.071 1.00 12.67 221 LEU B O 1
ATOM 3853 N N . VAL B 1 246 ? -5.543 28.863 1.825 1.00 11.31 222 VAL B N 1
ATOM 3854 C CA . VAL B 1 246 ? -6.254 29.422 2.966 1.00 12.40 222 VAL B CA 1
ATOM 3855 C C . VAL B 1 246 ? -6.846 28.293 3.809 1.00 13.48 222 VAL B C 1
ATOM 3856 O O . VAL B 1 246 ? -6.666 28.269 5.034 1.00 12.83 222 VAL B O 1
ATOM 3860 N N . THR B 1 247 ? -7.514 27.350 3.143 1.00 13.54 223 THR B N 1
ATOM 3861 C CA . THR B 1 247 ? -8.066 26.176 3.821 1.00 14.30 223 THR B CA 1
ATOM 3862 C C . THR B 1 247 ? -7.017 25.431 4.620 1.00 14.92 223 THR B C 1
ATOM 3863 O O . THR B 1 247 ? -7.253 25.066 5.785 1.00 17.23 223 THR B O 1
ATOM 3867 N N . GLU B 1 248 ? -5.855 25.223 3.997 1.00 13.26 224 GLU B N 1
ATOM 3868 C CA . GLU B 1 248 ? -4.741 24.491 4.620 1.00 12.54 224 GLU B CA 1
ATOM 3869 C C . GLU B 1 248 ? -4.193 25.246 5.833 1.00 14.48 224 GLU B C 1
ATOM 3870 O O . GLU B 1 248 ? -4.015 24.678 6.922 1.00 15.52 224 GLU B O 1
ATOM 3876 N N . ALA B 1 249 ? -3.943 26.531 5.656 1.00 13.14 225 ALA B N 1
ATOM 3877 C CA . ALA B 1 249 ? -3.382 27.346 6.720 1.00 12.42 225 ALA B CA 1
ATOM 3878 C C . ALA B 1 249 ? -4.311 27.471 7.927 1.00 13.22 225 ALA B C 1
ATOM 3879 O O . ALA B 1 249 ? -3.833 27.516 9.061 1.00 14.15 225 ALA B O 1
ATOM 3881 N N . LYS B 1 250 ? -5.627 27.528 7.701 1.00 13.64 226 LYS B N 1
ATOM 3882 C CA . LYS B 1 250 ? -6.587 27.718 8.805 1.00 15.02 226 LYS B CA 1
ATOM 3883 C C . LYS B 1 250 ? -6.626 26.527 9.779 1.00 15.66 226 LYS B C 1
ATOM 3884 O O . LYS B 1 250 ? -7.053 26.661 10.924 1.00 17.21 226 LYS B O 1
ATOM 3890 N N . GLN B 1 251 ? -6.187 25.361 9.318 1.00 13.66 227 GLN B N 1
ATOM 3891 C CA . GLN B 1 251 ? -6.122 24.184 10.193 1.00 14.64 227 GLN B CA 1
ATOM 3892 C C . GLN B 1 251 ? -5.049 24.313 11.269 1.00 15.88 227 GLN B C 1
ATOM 3893 O O . GLN B 1 251 ? -5.101 23.595 12.273 1.00 17.84 227 GLN B O 1
ATOM 3899 N N . ILE B 1 252 ? -4.100 25.238 11.067 1.00 13.82 228 ILE B N 1
ATOM 3900 C CA . ILE B 1 252 ? -2.971 25.415 11.979 1.00 14.43 228 ILE B CA 1
ATOM 3901 C C . ILE B 1 252 ? -3.053 26.770 12.686 1.00 13.34 228 ILE B C 1
ATOM 3902 O O . ILE B 1 252 ? -2.852 26.855 13.908 1.00 16.53 228 ILE B O 1
ATOM 3907 N N . PHE B 1 253 ? -3.351 27.826 11.919 1.00 12.69 229 PHE B N 1
ATOM 3908 C CA . PHE B 1 253 ? -3.416 29.191 12.449 1.00 14.10 229 PHE B CA 1
ATOM 3909 C C . PHE B 1 253 ? -4.878 29.631 12.563 1.00 14.93 229 PHE B C 1
ATOM 3910 O O . PHE B 1 253 ? -5.641 29.557 11.576 1.00 14.94 229 PHE B O 1
ATOM 3918 N N . SER B 1 254 ? -5.264 30.075 13.761 1.00 16.66 230 SER B N 1
ATOM 3919 C CA . SER B 1 254 ? -6.665 30.404 14.077 1.00 17.09 230 SER B CA 1
ATOM 3920 C C . SER B 1 254 ? -7.075 31.855 13.794 1.00 18.50 230 SER B C 1
ATOM 3921 O O . SER B 1 254 ? -8.250 32.199 13.910 1.00 20.08 230 SER B O 1
ATOM 3924 N N . GLY B 1 255 ? -6.122 32.701 13.425 1.00 17.08 231 GLY B N 1
ATOM 3925 C CA . GLY B 1 255 ? -6.419 34.105 13.188 1.00 15.35 231 GLY B CA 1
ATOM 3926 C C . GLY B 1 255 ? -6.889 34.385 11.769 1.00 14.29 231 GLY B C 1
ATOM 3927 O O . GLY B 1 255 ? -7.247 33.476 11.027 1.00 14.72 231 GLY B O 1
ATOM 3928 N N . HIS B 1 256 ? -6.869 35.660 11.395 1.00 13.80 232 HIS B N 1
ATOM 3929 C CA . HIS B 1 256 ? -7.399 36.063 10.084 1.00 13.84 232 HIS B CA 1
ATOM 3930 C C . HIS B 1 256 ? -6.430 35.695 8.976 1.00 13.11 232 HIS B C 1
ATOM 3931 O O . HIS B 1 256 ? -5.236 35.999 9.077 1.00 13.39 232 HIS B O 1
ATOM 3938 N N . ILE B 1 257 ? -6.942 35.059 7.919 1.00 12.05 233 ILE B N 1
ATOM 3939 C CA . ILE B 1 257 ? -6.106 34.637 6.795 1.00 12.54 233 ILE B CA 1
ATOM 3940 C C . ILE B 1 257 ? -6.744 35.091 5.497 1.00 13.84 233 ILE B C 1
ATOM 3941 O O . ILE B 1 257 ? -7.925 34.805 5.232 1.00 14.88 233 ILE B O 1
ATOM 3946 N N . THR B 1 258 ? -5.951 35.795 4.697 1.00 14.19 234 THR B N 1
ATOM 3947 C CA . THR B 1 258 ? -6.416 36.362 3.435 1.00 14.19 234 THR B CA 1
ATOM 3948 C C . THR B 1 258 ? -5.440 35.966 2.334 1.00 11.78 234 THR B C 1
ATOM 3949 O O . THR B 1 258 ? -4.232 35.998 2.552 1.00 12.88 234 THR B O 1
ATOM 3953 N N . LEU B 1 259 ? -5.960 35.632 1.155 1.00 11.68 235 LEU B N 1
ATOM 3954 C CA . LEU B 1 259 ? -5.157 35.443 -0.043 1.00 12.55 235 LEU B CA 1
ATOM 3955 C C . LEU B 1 259 ? -4.925 36.791 -0.719 1.00 12.66 235 LEU B C 1
ATOM 3956 O O . LEU B 1 259 ? -5.862 37.571 -0.946 1.00 13.10 235 LEU B O 1
ATOM 3961 N N . ALA B 1 260 ? -3.672 37.080 -1.052 1.00 12.24 236 ALA B N 1
ATOM 3962 C CA . ALA B 1 260 ? -3.380 38.297 -1.784 1.00 12.35 236 ALA B CA 1
ATOM 3963 C C . ALA B 1 260 ? -4.113 38.309 -3.122 1.00 11.61 236 ALA B C 1
ATOM 3964 O O . ALA B 1 260 ? -4.291 37.278 -3.764 1.00 12.47 236 ALA B O 1
ATOM 3966 N N . HIS B 1 261 ? -4.512 39.515 -3.517 1.00 11.75 237 HIS B N 1
ATOM 3967 C CA . HIS B 1 261 ? -5.115 39.777 -4.814 1.00 11.95 237 HIS B CA 1
ATOM 3968 C C . HIS B 1 261 ? -4.872 41.250 -5.192 1.00 10.53 237 HIS B C 1
ATOM 3969 O O . HIS B 1 261 ? -4.545 42.068 -4.330 1.00 10.94 237 HIS B O 1
ATOM 3976 N N . SER B 1 262 ? -5.054 41.586 -6.479 1.00 10.91 238 SER B N 1
ATOM 3977 C CA . SER B 1 262 ? -4.838 42.951 -6.933 1.00 11.29 238 SER B CA 1
ATOM 3978 C C . SER B 1 262 ? -5.667 43.963 -6.165 1.00 11.78 238 SER B C 1
ATOM 3979 O O . SER B 1 262 ? -6.902 43.854 -6.090 1.00 12.82 238 SER B O 1
ATOM 3982 N N . GLY B 1 263 ? -5.004 44.959 -5.600 1.00 10.85 239 GLY B N 1
ATOM 3983 C CA . GLY B 1 263 ? -5.720 46.036 -4.925 1.00 12.08 239 GLY B CA 1
ATOM 3984 C C . GLY B 1 263 ? -6.250 45.731 -3.548 1.00 12.33 239 GLY B C 1
ATOM 3985 O O . GLY B 1 263 ? -6.979 46.560 -2.986 1.00 13.70 239 GLY B O 1
ATOM 3986 N N . TYR B 1 264 ? -5.899 44.571 -2.981 1.00 11.10 240 TYR B N 1
ATOM 3987 C CA . TYR B 1 264 ? -6.202 44.337 -1.560 1.00 11.43 240 TYR B CA 1
ATOM 3988 C C . TYR B 1 264 ? -5.623 45.483 -0.721 1.00 12.70 240 TYR B C 1
ATOM 3989 O O . TYR B 1 264 ? -4.443 45.821 -0.869 1.00 11.65 240 TYR B O 1
ATOM 3998 N N . VAL B 1 265 ? -6.420 46.050 0.183 1.00 13.22 241 VAL B N 1
ATOM 3999 C CA . VAL B 1 265 ? -5.970 47.129 1.066 1.00 12.28 241 VAL B CA 1
ATOM 4000 C C . VAL B 1 265 ? -6.025 46.683 2.533 1.00 13.46 241 VAL B C 1
ATOM 4001 O O . VAL B 1 265 ? -7.055 46.175 3.003 1.00 15.19 241 VAL B O 1
ATOM 4005 N N . TRP B 1 266 ? -4.900 46.838 3.234 1.00 12.56 242 TRP B N 1
ATOM 4006 C CA . TRP B 1 266 ? -4.854 46.652 4.673 1.00 12.87 242 TRP B CA 1
ATOM 4007 C C . TRP B 1 266 ? -4.704 48.013 5.363 1.00 14.42 242 TRP B C 1
ATOM 4008 O O . TRP B 1 266 ? -3.858 48.832 4.993 1.00 14.62 242 TRP B O 1
ATOM 4019 N N . ASN B 1 267 ? -5.539 48.251 6.372 1.00 16.48 243 ASN B N 1
ATOM 4020 C CA . ASN B 1 267 ? -5.540 49.510 7.106 1.00 21.54 243 ASN B CA 1
ATOM 4021 C C . ASN B 1 267 ? -5.372 49.167 8.560 1.00 25.75 243 ASN B C 1
ATOM 4022 O O . ASN B 1 267 ? -5.908 48.163 9.036 1.00 24.19 243 ASN B O 1
ATOM 4027 N N . SER B 1 268 ? -4.631 50.020 9.258 1.00 29.74 244 SER B N 1
ATOM 4028 C CA . SER B 1 268 ? -4.605 50.045 10.714 1.00 32.78 244 SER B CA 1
ATOM 4029 C C . SER B 1 268 ? -6.005 50.085 11.318 1.00 34.95 244 SER B C 1
ATOM 4030 O O . SER B 1 268 ? -6.930 50.675 10.760 1.00 35.14 244 SER B O 1
ATOM 4034 N N . ALA C 1 24 ? -14.180 65.975 -35.628 1.00 30.12 0 ALA C N 1
ATOM 4035 C CA . ALA C 1 24 ? -14.911 65.098 -36.586 1.00 28.98 0 ALA C CA 1
ATOM 4036 C C . ALA C 1 24 ? -15.383 63.812 -35.896 1.00 26.90 0 ALA C C 1
ATOM 4037 O O . ALA C 1 24 ? -14.970 63.510 -34.774 1.00 29.09 0 ALA C O 1
ATOM 4047 N N . LYS C 1 26 ? -16.107 60.113 -34.514 1.00 17.37 2 LYS C N 1
ATOM 4048 C CA . LYS C 1 26 ? -15.345 58.971 -34.021 1.00 17.24 2 LYS C CA 1
ATOM 4049 C C . LYS C 1 26 ? -16.351 57.882 -33.619 1.00 15.59 2 LYS C C 1
ATOM 4050 O O . LYS C 1 26 ? -17.452 58.196 -33.171 1.00 15.91 2 LYS C O 1
ATOM 4064 N N . THR C 1 28 ? -16.286 54.114 -31.376 1.00 10.49 4 THR C N 1
ATOM 4065 C CA . THR C 1 28 ? -15.593 53.089 -30.593 1.00 10.07 4 THR C CA 1
ATOM 4066 C C . THR C 1 28 ? -16.507 51.875 -30.426 1.00 10.23 4 THR C C 1
ATOM 4067 O O . THR C 1 28 ? -17.654 52.025 -29.990 1.00 10.68 4 THR C O 1
ATOM 4071 N N . VAL C 1 29 ? -16.003 50.689 -30.763 1.00 10.91 5 VAL C N 1
ATOM 4072 C CA . VAL C 1 29 ? -16.723 49.441 -30.482 1.00 11.02 5 VAL C CA 1
ATOM 4073 C C . VAL C 1 29 ? -16.652 49.155 -28.984 1.00 11.87 5 VAL C C 1
ATOM 4074 O O . VAL C 1 29 ? -15.566 48.933 -28.419 1.00 12.08 5 VAL C O 1
ATOM 4078 N N . VAL C 1 30 ? -17.809 49.176 -28.332 1.00 10.29 6 VAL C N 1
ATOM 4079 C CA . VAL C 1 30 ? -17.909 48.863 -26.905 1.00 10.07 6 VAL C CA 1
ATOM 4080 C C . VAL C 1 30 ? -18.189 47.365 -26.752 1.00 11.16 6 VAL C C 1
ATOM 4081 O O . VAL C 1 30 ? -17.519 46.673 -25.964 1.00 11.51 6 VAL C O 1
ATOM 4085 N N . GLY C 1 31 ? -19.165 46.856 -27.515 1.00 9.47 7 GLY C N 1
ATOM 4086 C CA . GLY C 1 31 ? -19.458 45.414 -27.540 1.00 11.06 7 GLY C CA 1
ATOM 4087 C C . GLY C 1 31 ? -19.856 44.988 -28.939 1.00 9.43 7 GLY C C 1
ATOM 4088 O O . GLY C 1 31 ? -20.379 45.804 -29.714 1.00 10.17 7 GLY C O 1
ATOM 4089 N N . PHE C 1 32 ? -19.636 43.714 -29.258 1.00 9.23 8 PHE C N 1
ATOM 4090 C CA . PHE C 1 32 ? -19.744 43.257 -30.645 1.00 8.88 8 PHE C CA 1
ATOM 4091 C C . PHE C 1 32 ? -20.183 41.787 -30.786 1.00 10.19 8 PHE C C 1
ATOM 4092 O O . PHE C 1 32 ? -20.326 41.297 -31.907 1.00 10.68 8 PHE C O 1
ATOM 4100 N N . TRP C 1 33 ? -20.372 41.074 -29.680 1.00 9.33 9 TRP C N 1
ATOM 4101 C CA . TRP C 1 33 ? -20.775 39.664 -29.764 1.00 9.82 9 TRP C CA 1
ATOM 4102 C C . TRP C 1 33 ? -22.241 39.540 -30.120 1.00 10.57 9 TRP C C 1
ATOM 4103 O O . TRP C 1 33 ? -23.074 40.294 -29.608 1.00 11.01 9 TRP C O 1
ATOM 4114 N N . GLY C 1 34 ? -22.553 38.578 -30.981 1.00 9.95 10 GLY C N 1
ATOM 4115 C CA . GLY C 1 34 ? -23.963 38.272 -31.259 1.00 11.06 10 GLY C CA 1
ATOM 4116 C C . GLY C 1 34 ? -24.614 37.470 -30.142 1.00 10.89 10 GLY C C 1
ATOM 4117 O O . GLY C 1 34 ? -24.025 36.515 -29.650 1.00 11.22 10 GLY C O 1
ATOM 4118 N N . GLY C 1 35 ? -25.831 37.848 -29.760 1.00 10.97 11 GLY C N 1
ATOM 4119 C CA . GLY C 1 35 ? -26.639 37.017 -28.871 1.00 11.06 11 GLY C CA 1
ATOM 4120 C C . GLY C 1 35 ? -26.302 37.070 -27.393 1.00 9.78 11 GLY C C 1
ATOM 4121 O O . GLY C 1 35 ? -27.173 37.320 -26.554 1.00 10.92 11 GLY C O 1
ATOM 4122 N N . PHE C 1 36 ? -25.033 36.834 -27.062 1.00 10.95 12 PHE C N 1
ATOM 4123 C CA . PHE C 1 36 ? -24.575 36.831 -25.677 1.00 9.55 12 PHE C CA 1
ATOM 4124 C C . PHE C 1 36 ? -23.066 37.091 -25.717 1.00 9.23 12 PHE C C 1
ATOM 4125 O O . PHE C 1 36 ? -22.425 36.844 -26.741 1.00 10.42 12 PHE C O 1
ATOM 4133 N N . PRO C 1 37 ? -22.503 37.617 -24.621 1.00 10.55 13 PRO C N 1
ATOM 4134 C CA . PRO C 1 37 ? -21.093 37.990 -24.676 1.00 10.71 13 PRO C CA 1
ATOM 4135 C C . PRO C 1 37 ? -20.182 36.824 -24.343 1.00 11.02 13 PRO C C 1
ATOM 4136 O O . PRO C 1 37 ? -20.564 35.928 -23.592 1.00 14.06 13 PRO C O 1
ATOM 4140 N N A GLU C 1 38 ? -18.982 36.855 -24.908 0.80 12.63 14 GLU C N 1
ATOM 4141 N N B GLU C 1 38 ? -18.973 36.839 -24.890 0.20 12.14 14 GLU C N 1
ATOM 4142 C CA A GLU C 1 38 ? -17.886 35.983 -24.459 0.80 12.95 14 GLU C CA 1
ATOM 4143 C CA B GLU C 1 38 ? -17.937 35.926 -24.415 0.20 12.33 14 GLU C CA 1
ATOM 4144 C C A GLU C 1 38 ? -17.261 36.553 -23.191 0.80 13.02 14 GLU C C 1
ATOM 4145 C C B GLU C 1 38 ? -17.214 36.564 -23.236 0.20 12.66 14 GLU C C 1
ATOM 4146 O O A GLU C 1 38 ? -17.574 37.678 -22.781 0.80 12.78 14 GLU C O 1
ATOM 4147 O O B GLU C 1 38 ? -17.423 37.745 -22.939 0.20 12.52 14 GLU C O 1
ATOM 4158 N N . ALA C 1 39 ? -16.373 35.779 -22.564 1.00 13.58 15 ALA C N 1
ATOM 4159 C CA . ALA C 1 39 ? -15.764 36.186 -21.305 1.00 13.29 15 ALA C CA 1
ATOM 4160 C C . ALA C 1 39 ? -15.210 37.595 -21.303 1.00 11.98 15 ALA C C 1
ATOM 4161 O O . ALA C 1 39 ? -14.431 37.979 -22.190 1.00 14.71 15 ALA C O 1
ATOM 4163 N N . GLY C 1 40 ? -15.606 38.368 -20.291 1.00 12.64 16 GLY C N 1
ATOM 4164 C CA . GLY C 1 40 ? -15.094 39.720 -20.104 1.00 13.61 16 GLY C CA 1
ATOM 4165 C C . GLY C 1 40 ? -15.450 40.755 -21.167 1.00 14.57 16 GLY C C 1
ATOM 4166 O O . GLY C 1 40 ? -14.857 41.848 -21.205 1.00 17.35 16 GLY C O 1
ATOM 4167 N N . GLU C 1 41 ? -16.397 40.428 -22.043 1.00 13.08 17 GLU C N 1
ATOM 4168 C CA . GLU C 1 41 ? -16.740 41.348 -23.138 1.00 12.25 17 GLU C CA 1
ATOM 4169 C C . GLU C 1 41 ? -18.222 41.693 -23.160 1.00 11.39 17 GLU C C 1
ATOM 4170 O O . GLU C 1 41 ? -18.876 41.589 -22.118 1.00 11.91 17 GLU C O 1
ATOM 4176 N N . ALA C 1 42 ? -18.732 42.134 -24.305 1.00 12.01 18 ALA C N 1
ATOM 4177 C CA . ALA C 1 42 ? -20.105 42.660 -24.373 1.00 10.82 18 ALA C CA 1
ATOM 4178 C C . ALA C 1 42 ? -20.759 42.362 -25.716 1.00 10.08 18 ALA C C 1
ATOM 4179 O O . ALA C 1 42 ? -20.076 42.115 -26.714 1.00 10.69 18 ALA C O 1
ATOM 4181 N N . THR C 1 43 ? -22.099 42.406 -25.727 1.00 8.81 19 THR C N 1
ATOM 4182 C CA . THR C 1 43 ? -22.849 42.349 -26.971 1.00 9.13 19 THR C CA 1
ATOM 4183 C C . THR C 1 43 ? -23.019 43.774 -27.536 1.00 10.35 19 THR C C 1
ATOM 4184 O O . THR C 1 43 ? -22.338 44.708 -27.096 1.00 11.00 19 THR C O 1
ATOM 4188 N N . SER C 1 44 ? -23.897 43.941 -28.514 1.00 9.78 20 SER C N 1
ATOM 4189 C CA . SER C 1 44 ? -23.945 45.161 -29.306 1.00 9.72 20 SER C CA 1
ATOM 4190 C C . SER C 1 44 ? -23.954 46.467 -28.505 1.00 10.04 20 SER C C 1
ATOM 4191 O O . SER C 1 44 ? -24.850 46.700 -27.718 1.00 9.86 20 SER C O 1
ATOM 4194 N N . GLY C 1 45 ? -22.972 47.329 -28.776 1.00 9.06 21 GLY C N 1
ATOM 4195 C CA . GLY C 1 45 ? -22.946 48.693 -28.255 1.00 9.43 21 GLY C CA 1
ATOM 4196 C C . GLY C 1 45 ? -21.816 49.450 -28.941 1.00 9.03 21 GLY C C 1
ATOM 4197 O O . GLY C 1 45 ? -20.659 49.003 -28.936 1.00 9.86 21 GLY C O 1
ATOM 4198 N N . TYR C 1 46 ? -22.136 50.585 -29.545 1.00 9.06 22 TYR C N 1
ATOM 4199 C CA . TYR C 1 46 ? -21.166 51.373 -30.336 1.00 8.01 22 TYR C CA 1
ATOM 4200 C C . TYR C 1 46 ? -21.251 52.802 -29.885 1.00 9.64 22 TYR C C 1
ATOM 4201 O O . TYR C 1 46 ? -22.342 53.395 -29.877 1.00 10.70 22 TYR C O 1
ATOM 4210 N N . LEU C 1 47 ? -20.118 53.374 -29.494 1.00 9.04 23 LEU C N 1
ATOM 4211 C CA . LEU C 1 47 ? -20.099 54.741 -29.009 1.00 9.25 23 LEU C CA 1
ATOM 4212 C C . LEU C 1 47 ? -19.677 55.694 -30.111 1.00 10.44 23 LEU C C 1
ATOM 4213 O O . LEU C 1 47 ? -18.547 55.617 -30.598 1.00 10.80 23 LEU C O 1
ATOM 4218 N N . PHE C 1 48 ? -20.587 56.573 -30.499 1.00 10.62 24 PHE C N 1
ATOM 4219 C CA . PHE C 1 48 ? -20.319 57.622 -31.485 1.00 12.05 24 PHE C CA 1
ATOM 4220 C C . PHE C 1 48 ? -20.041 58.942 -30.778 1.00 12.15 24 PHE C C 1
ATOM 4221 O O . PHE C 1 48 ? -20.721 59.301 -29.806 1.00 12.35 24 PHE C O 1
ATOM 4229 N N . GLU C 1 49 ? -19.005 59.633 -31.243 1.00 13.91 25 GLU C N 1
ATOM 4230 C CA . GLU C 1 49 ? -18.646 60.942 -30.679 1.00 14.07 25 GLU C CA 1
ATOM 4231 C C . GLU C 1 49 ? -18.406 61.964 -31.785 1.00 15.10 25 GLU C C 1
ATOM 4232 O O . GLU C 1 49 ? -17.698 61.685 -32.747 1.00 16.09 25 GLU C O 1
ATOM 4238 N N . HIS C 1 50 ? -19.008 63.142 -31.640 1.00 14.12 26 HIS C N 1
ATOM 4239 C CA . HIS C 1 50 ? -18.798 64.240 -32.583 1.00 15.29 26 HIS C CA 1
ATOM 4240 C C . HIS C 1 50 ? -18.986 65.527 -31.809 1.00 15.70 26 HIS C C 1
ATOM 4241 O O . HIS C 1 50 ? -19.993 65.692 -31.122 1.00 15.30 26 HIS C O 1
ATOM 4248 N N . ASP C 1 51 ? -18.017 66.440 -31.917 1.00 16.98 27 ASP C N 1
ATOM 4249 C CA . ASP C 1 51 ? -18.104 67.760 -31.254 1.00 18.23 27 ASP C CA 1
ATOM 4250 C C . ASP C 1 51 ? -18.478 67.678 -29.758 1.00 17.56 27 ASP C C 1
ATOM 4251 O O . ASP C 1 51 ? -19.233 68.511 -29.253 1.00 18.18 27 ASP C O 1
ATOM 4256 N N . GLY C 1 52 ? -17.950 66.669 -29.065 1.00 16.02 28 GLY C N 1
ATOM 4257 C CA . GLY C 1 52 ? -18.176 66.468 -27.636 1.00 16.21 28 GLY C CA 1
ATOM 4258 C C . GLY C 1 52 ? -19.480 65.763 -27.295 1.00 14.99 28 GLY C C 1
ATOM 4259 O O . GLY C 1 52 ? -19.769 65.535 -26.126 1.00 14.96 28 GLY C O 1
ATOM 4260 N N . PHE C 1 53 ? -20.269 65.441 -28.313 1.00 13.27 29 PHE C N 1
ATOM 4261 C CA . PHE C 1 53 ? -21.539 64.755 -28.094 1.00 12.48 29 PHE C CA 1
ATOM 4262 C C . PHE C 1 53 ? -21.337 63.246 -28.162 1.00 14.02 29 PHE C C 1
ATOM 4263 O O . PHE C 1 53 ? -20.789 62.738 -29.147 1.00 14.24 29 PHE C O 1
ATOM 4271 N N . ARG C 1 54 ? -21.795 62.555 -27.124 1.00 12.52 30 ARG C N 1
ATOM 4272 C CA . ARG C 1 54 ? -21.619 61.100 -26.971 1.00 10.94 30 ARG C CA 1
ATOM 4273 C C . ARG C 1 54 ? -22.954 60.395 -27.179 1.00 11.50 30 ARG C C 1
ATOM 4274 O O . ARG C 1 54 ? -23.890 60.541 -26.357 1.00 12.02 30 ARG C O 1
ATOM 4282 N N . LEU C 1 55 ? -23.036 59.677 -28.295 1.00 11.08 31 LEU C N 1
ATOM 4283 C CA . LEU C 1 55 ? -24.232 58.923 -28.663 1.00 10.51 31 LEU C CA 1
ATOM 4284 C C . LEU C 1 55 ? -23.955 57.428 -28.604 1.00 9.65 31 LEU C C 1
ATOM 4285 O O . LEU C 1 55 ? -23.077 56.943 -29.304 1.00 11.37 31 LEU C O 1
ATOM 4290 N N . LEU C 1 56 ? -24.699 56.707 -27.770 1.00 10.00 32 LEU C N 1
ATOM 4291 C CA . LEU C 1 56 ? -24.506 55.265 -27.663 1.00 9.69 32 LEU C CA 1
ATOM 4292 C C . LEU C 1 56 ? -25.542 54.597 -28.553 1.00 9.85 32 LEU C C 1
ATOM 4293 O O . LEU C 1 56 ? -26.746 54.853 -28.384 1.00 10.04 32 LEU C O 1
ATOM 4298 N N . VAL C 1 57 ? -25.076 53.798 -29.511 1.00 9.78 33 VAL C N 1
ATOM 4299 C CA . VAL C 1 57 ? -25.931 53.029 -30.421 1.00 9.24 33 VAL C CA 1
ATOM 4300 C C . VAL C 1 57 ? -25.978 51.578 -29.923 1.00 11.31 33 VAL C C 1
ATOM 4301 O O . VAL C 1 57 ? -24.979 50.858 -29.963 1.00 10.70 33 VAL C O 1
ATOM 4305 N N . ASP C 1 58 ? -27.163 51.196 -29.454 1.00 10.39 34 ASP C N 1
ATOM 4306 C CA . ASP C 1 58 ? -27.461 49.914 -28.805 1.00 9.25 34 ASP C CA 1
ATOM 4307 C C . ASP C 1 58 ? -26.790 49.806 -27.429 1.00 9.78 34 ASP C C 1
ATOM 4308 O O . ASP C 1 58 ? -25.871 50.552 -27.125 1.00 12.37 34 ASP C O 1
ATOM 4313 N N . CYS C 1 59 ? -27.318 48.944 -26.574 1.00 9.84 35 CYS C N 1
ATOM 4314 C CA . CYS C 1 59 ? -26.948 48.935 -25.163 1.00 10.16 35 CYS C CA 1
ATOM 4315 C C . CYS C 1 59 ? -27.142 47.531 -24.601 1.00 10.86 35 CYS C C 1
ATOM 4316 O O . CYS C 1 59 ? -27.939 47.294 -23.672 1.00 10.56 35 CYS C O 1
ATOM 4319 N N . GLY C 1 60 ? -26.398 46.599 -25.172 1.00 9.69 36 GLY C N 1
ATOM 4320 C CA . GLY C 1 60 ? -26.532 45.171 -24.829 1.00 9.08 36 GLY C CA 1
ATOM 4321 C C . GLY C 1 60 ? -25.876 44.742 -23.532 1.00 10.03 36 GLY C C 1
ATOM 4322 O O . GLY C 1 60 ? -25.533 45.571 -22.663 1.00 11.31 36 GLY C O 1
ATOM 4323 N N . SER C 1 61 ? -25.696 43.430 -23.409 1.00 10.32 37 SER C N 1
ATOM 4324 C CA . SER C 1 61 ? -25.168 42.846 -22.178 1.00 10.48 37 SER C CA 1
ATOM 4325 C C . SER C 1 61 ? -23.679 43.135 -22.043 1.00 11.02 37 SER C C 1
ATOM 4326 O O . SER C 1 61 ? -22.913 42.962 -22.996 1.00 11.69 37 SER C O 1
ATOM 4329 N N . GLY C 1 62 ? -23.276 43.587 -20.856 1.00 10.50 38 GLY C N 1
ATOM 4330 C CA . GLY C 1 62 ? -21.882 43.930 -20.605 1.00 11.62 38 GLY C CA 1
ATOM 4331 C C . GLY C 1 62 ? -21.482 45.290 -21.141 1.00 12.19 38 GLY C C 1
ATOM 4332 O O . GLY C 1 62 ? -20.326 45.714 -20.959 1.00 12.79 38 GLY C O 1
ATOM 4333 N N . VAL C 1 63 ? -22.403 45.978 -21.819 1.00 11.34 39 VAL C N 1
ATOM 4334 C CA . VAL C 1 63 ? -22.079 47.267 -22.436 1.00 10.82 39 VAL C CA 1
ATOM 4335 C C . VAL C 1 63 ? -21.815 48.362 -21.419 1.00 11.01 39 VAL C C 1
ATOM 4336 O O . VAL C 1 63 ? -20.878 49.143 -21.592 1.00 12.14 39 VAL C O 1
ATOM 4340 N N . LEU C 1 64 ? -22.603 48.445 -20.349 1.00 10.91 40 LEU C N 1
ATOM 4341 C CA . LEU C 1 64 ? -22.329 49.506 -19.364 1.00 11.16 40 LEU C CA 1
ATOM 4342 C C . LEU C 1 64 ? -20.958 49.294 -18.689 1.00 12.64 40 LEU C C 1
ATOM 4343 O O . LEU C 1 64 ? -20.207 50.256 -18.497 1.00 14.20 40 LEU C O 1
ATOM 4348 N N . ALA C 1 65 ? -20.619 48.048 -18.370 1.00 12.48 41 ALA C N 1
ATOM 4349 C CA . ALA C 1 65 ? -19.285 47.733 -17.840 1.00 12.73 41 ALA C CA 1
ATOM 4350 C C . ALA C 1 65 ? -18.165 48.111 -18.814 1.00 12.86 41 ALA C C 1
ATOM 4351 O O . ALA C 1 65 ? -17.163 48.733 -18.403 1.00 13.77 41 ALA C O 1
ATOM 4353 N N . GLN C 1 66 ? -18.319 47.755 -20.090 1.00 11.85 42 GLN C N 1
ATOM 4354 C CA . GLN C 1 66 ? -17.285 48.039 -21.086 1.00 10.51 42 GLN C CA 1
ATOM 4355 C C . GLN C 1 66 ? -17.202 49.519 -21.415 1.00 10.89 42 GLN C C 1
ATOM 4356 O O . GLN C 1 66 ? -16.110 50.040 -21.655 1.00 11.33 42 GLN C O 1
ATOM 4362 N N . LEU C 1 67 ? -18.346 50.198 -21.418 1.00 10.55 43 LEU C N 1
ATOM 4363 C CA . LEU C 1 67 ? -18.422 51.593 -21.822 1.00 10.77 43 LEU C CA 1
ATOM 4364 C C . LEU C 1 67 ? -17.503 52.464 -20.981 1.00 11.24 43 LEU C C 1
ATOM 4365 O O . LEU C 1 67 ? -16.932 53.442 -21.476 1.00 11.71 43 LEU C O 1
ATOM 4370 N N . GLN C 1 68 ? -17.360 52.079 -19.715 1.00 11.13 44 GLN C N 1
ATOM 4371 C CA . GLN C 1 68 ? -16.639 52.903 -18.748 1.00 11.58 44 GLN C CA 1
ATOM 4372 C C . GLN C 1 68 ? -15.128 52.775 -18.870 1.00 13.56 44 GLN C C 1
ATOM 4373 O O . GLN C 1 68 ? -14.392 53.423 -18.120 1.00 15.25 44 GLN C O 1
ATOM 4379 N N . LYS C 1 69 ? -14.676 51.946 -19.807 1.00 13.36 45 LYS C N 1
ATOM 4380 C CA . LYS C 1 69 ? -13.281 52.003 -20.261 1.00 12.67 45 LYS C CA 1
ATOM 4381 C C . LYS C 1 69 ? -13.025 53.279 -21.063 1.00 16.04 45 LYS C C 1
ATOM 4382 O O . LYS C 1 69 ? -11.870 53.696 -21.196 1.00 17.34 45 LYS C O 1
ATOM 4388 N N . TYR C 1 70 ? -14.094 53.913 -21.557 1.00 13.13 46 TYR C N 1
ATOM 4389 C CA . TYR C 1 70 ? -13.991 55.040 -22.498 1.00 14.72 46 TYR C CA 1
ATOM 4390 C C . TYR C 1 70 ? -14.544 56.339 -21.934 1.00 15.90 46 TYR C C 1
ATOM 4391 O O . TYR C 1 70 ? -13.896 57.385 -22.039 1.00 16.63 46 TYR C O 1
ATOM 4400 N N . ILE C 1 71 ? -15.750 56.271 -21.371 1.00 13.78 47 ILE C N 1
ATOM 4401 C CA . ILE C 1 71 ? -16.448 57.434 -20.826 1.00 12.82 47 ILE C CA 1
ATOM 4402 C C . ILE C 1 71 ? -17.220 57.029 -19.581 1.00 13.78 47 ILE C C 1
ATOM 4403 O O . ILE C 1 71 ? -17.414 55.839 -19.320 1.00 15.38 47 ILE C O 1
ATOM 4408 N N . THR C 1 72 ? -17.695 58.016 -18.829 1.00 15.05 48 THR C N 1
ATOM 4409 C CA . THR C 1 72 ? -18.498 57.740 -17.645 1.00 14.00 48 THR C CA 1
ATOM 4410 C C . THR C 1 72 ? -19.975 57.684 -18.015 1.00 14.24 48 THR C C 1
ATOM 4411 O O . THR C 1 72 ? -20.373 58.184 -19.076 1.00 14.41 48 THR C O 1
ATOM 4415 N N . PRO C 1 73 ? -20.810 57.068 -17.157 1.00 15.37 49 PRO C N 1
ATOM 4416 C CA . PRO C 1 73 ? -22.250 57.125 -17.452 1.00 15.84 49 PRO C CA 1
ATOM 4417 C C . PRO C 1 73 ? -22.815 58.546 -17.551 1.00 15.67 49 PRO C C 1
ATOM 4418 O O . PRO C 1 73 ? -23.737 58.771 -18.342 1.00 14.16 49 PRO C O 1
ATOM 4422 N N A SER C 1 74 ? -22.261 59.481 -16.779 0.50 14.85 50 SER C N 1
ATOM 4423 N N B SER C 1 74 ? -22.264 59.495 -16.796 0.50 15.61 50 SER C N 1
ATOM 4424 C CA A SER C 1 74 ? -22.660 60.888 -16.853 0.50 14.57 50 SER C CA 1
ATOM 4425 C CA B SER C 1 74 ? -22.719 60.886 -16.879 0.50 16.08 50 SER C CA 1
ATOM 4426 C C A SER C 1 74 ? -22.396 61.475 -18.234 0.50 15.28 50 SER C C 1
ATOM 4427 C C B SER C 1 74 ? -22.354 61.537 -18.213 0.50 16.17 50 SER C C 1
ATOM 4428 O O A SER C 1 74 ? -23.154 62.327 -18.705 0.50 16.09 50 SER C O 1
ATOM 4429 O O B SER C 1 74 ? -22.992 62.511 -18.623 0.50 17.22 50 SER C O 1
ATOM 4434 N N . ASP C 1 75 ? -21.321 61.006 -18.869 1.00 15.22 51 ASP C N 1
ATOM 4435 C CA . ASP C 1 75 ? -20.866 61.530 -20.165 1.00 14.95 51 ASP C CA 1
ATOM 4436 C C . ASP C 1 75 ? -21.808 61.200 -21.326 1.00 14.98 51 ASP C C 1
ATOM 4437 O O . ASP C 1 75 ? -21.761 61.857 -22.368 1.00 14.63 51 ASP C O 1
ATOM 4442 N N . ILE C 1 76 ? -22.640 60.168 -21.180 1.00 12.88 52 ILE C N 1
ATOM 4443 C CA . ILE C 1 76 ? -23.566 59.815 -22.262 1.00 13.48 52 ILE C CA 1
ATOM 4444 C C . ILE C 1 76 ? -24.561 60.946 -22.487 1.00 12.88 52 ILE C C 1
ATOM 4445 O O . ILE C 1 76 ? -25.189 61.410 -21.538 1.00 13.32 52 ILE C O 1
ATOM 4450 N N . ASP C 1 77 ? -24.725 61.364 -23.745 1.00 11.25 53 ASP C N 1
ATOM 4451 C CA . ASP C 1 77 ? -25.660 62.439 -24.068 1.00 12.28 53 ASP C CA 1
ATOM 4452 C C . ASP C 1 77 ? -26.986 61.904 -24.583 1.00 12.16 53 ASP C C 1
ATOM 4453 O O . ASP C 1 77 ? -28.023 62.530 -24.367 1.00 13.59 53 ASP C O 1
ATOM 4458 N N . ALA C 1 78 ? -26.956 60.747 -25.243 1.00 11.77 54 ALA C N 1
ATOM 4459 C CA . ALA C 1 78 ? -28.169 60.129 -25.771 1.00 11.28 54 ALA C CA 1
ATOM 4460 C C . ALA C 1 78 ? -27.876 58.676 -26.091 1.00 11.27 54 ALA C C 1
ATOM 4461 O O . ALA C 1 78 ? -26.717 58.304 -26.272 1.00 10.57 54 ALA C O 1
ATOM 4463 N N . VAL C 1 79 ? -28.940 57.876 -26.209 1.00 9.28 55 VAL C N 1
ATOM 4464 C CA . VAL C 1 79 ? -28.851 56.479 -26.609 1.00 9.69 55 VAL C CA 1
ATOM 4465 C C . VAL C 1 79 ? -29.880 56.286 -27.711 1.00 10.62 55 VAL C C 1
ATOM 4466 O O . VAL C 1 79 ? -30.936 56.907 -27.657 1.00 10.90 55 VAL C O 1
ATOM 4470 N N . VAL C 1 80 ? -29.576 55.452 -28.698 1.00 11.13 56 VAL C N 1
ATOM 4471 C CA . VAL C 1 80 ? -30.542 55.097 -29.748 1.00 10.42 56 VAL C CA 1
ATOM 4472 C C . VAL C 1 80 ? -30.496 53.586 -29.967 1.00 11.10 56 VAL C C 1
ATOM 4473 O O . VAL C 1 80 ? -29.409 53.001 -29.956 1.00 10.67 56 VAL C O 1
ATOM 4477 N N . LEU C 1 81 ? -31.662 52.955 -30.117 1.00 10.36 57 LEU C N 1
ATOM 4478 C CA . LEU C 1 81 ? -31.782 51.484 -30.115 1.00 9.79 57 LEU C CA 1
ATOM 4479 C C . LEU C 1 81 ? -32.374 50.955 -31.401 1.00 9.54 57 LEU C C 1
ATOM 4480 O O . LEU C 1 81 ? -33.411 51.449 -31.857 1.00 11.18 57 LEU C O 1
ATOM 4485 N N . SER C 1 82 ? -31.742 49.944 -31.986 1.00 10.09 58 SER C N 1
ATOM 4486 C CA . SER C 1 82 ? -32.217 49.372 -33.231 1.00 9.33 58 SER C CA 1
ATOM 4487 C C . SER C 1 82 ? -33.441 48.492 -33.031 1.00 10.00 58 SER C C 1
ATOM 4488 O O . SER C 1 82 ? -34.335 48.465 -33.882 1.00 10.44 58 SER C O 1
ATOM 4491 N N . HIS C 1 83 ? -33.444 47.722 -31.947 1.00 9.17 59 HIS C N 1
ATOM 4492 C CA . HIS C 1 83 ? -34.492 46.757 -31.644 1.00 9.68 59 HIS C CA 1
ATOM 4493 C C . HIS C 1 83 ? -34.360 46.298 -30.206 1.00 10.26 59 HIS C C 1
ATOM 4494 O O . HIS C 1 83 ? -33.378 46.650 -29.532 1.00 11.51 59 HIS C O 1
ATOM 4501 N N . TYR C 1 84 ? -35.358 45.553 -29.738 1.00 9.78 60 TYR C N 1
ATOM 4502 C CA . TYR C 1 84 ? -35.465 45.235 -28.321 1.00 9.77 60 TYR C CA 1
ATOM 4503 C C . TYR C 1 84 ? -35.050 43.825 -27.925 1.00 10.00 60 TYR C C 1
ATOM 4504 O O . TYR C 1 84 ? -35.346 43.380 -26.805 1.00 12.20 60 TYR C O 1
ATOM 4513 N N . HIS C 1 85 ? -34.337 43.125 -28.816 1.00 9.47 61 HIS C N 1
ATOM 4514 C CA . HIS C 1 85 ? -33.712 41.856 -28.451 1.00 8.91 61 HIS C CA 1
ATOM 4515 C C . HIS C 1 85 ? -32.757 42.097 -27.273 1.00 9.35 61 HIS C C 1
ATOM 4516 O O . HIS C 1 85 ? -32.122 43.168 -27.159 1.00 9.14 61 HIS C O 1
ATOM 4523 N N . HIS C 1 86 ? -32.659 41.096 -26.403 1.00 9.54 62 HIS C N 1
ATOM 4524 C CA . HIS C 1 86 ? -31.862 41.255 -25.171 1.00 9.97 62 HIS C CA 1
ATOM 4525 C C . HIS C 1 86 ? -30.410 41.682 -25.425 1.00 10.57 62 HIS C C 1
ATOM 4526 O O . HIS C 1 86 ? -29.847 42.438 -24.640 1.00 10.37 62 HIS C O 1
ATOM 4533 N N . ASP C 1 87 ? -29.807 41.189 -26.506 1.00 9.02 63 ASP C N 1
ATOM 4534 C CA . ASP C 1 87 ? -28.408 41.502 -26.806 1.00 9.96 63 ASP C CA 1
ATOM 4535 C C . ASP C 1 87 ? -28.211 42.935 -27.294 1.00 10.37 63 ASP C C 1
ATOM 4536 O O . ASP C 1 87 ? -27.071 43.355 -27.510 1.00 9.60 63 ASP C O 1
ATOM 4541 N N . HIS C 1 88 ? -29.295 43.710 -27.397 1.00 8.30 64 HIS C N 1
ATOM 4542 C CA . HIS C 1 88 ? -29.204 45.105 -27.807 1.00 9.49 64 HIS C CA 1
ATOM 4543 C C . HIS C 1 88 ? -29.749 46.063 -26.761 1.00 9.50 64 HIS C C 1
ATOM 4544 O O . HIS C 1 88 ? -29.582 47.283 -26.919 1.00 10.28 64 HIS C O 1
ATOM 4551 N N . VAL C 1 89 ? -30.420 45.541 -25.717 1.00 10.54 65 VAL C N 1
ATOM 4552 C CA . VAL C 1 89 ? -31.002 46.410 -24.687 1.00 10.68 65 VAL C CA 1
ATOM 4553 C C . VAL C 1 89 ? -30.755 45.974 -23.241 1.00 10.54 65 VAL C C 1
ATOM 4554 O O . VAL C 1 89 ? -31.238 46.629 -22.312 1.00 12.40 65 VAL C O 1
ATOM 4558 N N . ALA C 1 90 ? -30.005 44.895 -23.033 1.00 9.88 66 ALA C N 1
ATOM 4559 C CA . ALA C 1 90 ? -29.893 44.321 -21.677 1.00 10.17 66 ALA C CA 1
ATOM 4560 C C . ALA C 1 90 ? -29.483 45.305 -20.581 1.00 12.26 66 ALA C C 1
ATOM 4561 O O . ALA C 1 90 ? -29.942 45.183 -19.432 1.00 13.72 66 ALA C O 1
ATOM 4563 N N . ASP C 1 91 ? -28.631 46.271 -20.927 1.00 9.86 67 ASP C N 1
ATOM 4564 C CA . ASP C 1 91 ? -28.114 47.181 -19.917 1.00 10.62 67 ASP C CA 1
ATOM 4565 C C . ASP C 1 91 ? -28.875 48.489 -19.766 1.00 10.50 67 ASP C C 1
ATOM 4566 O O . ASP C 1 91 ? -28.436 49.378 -19.029 1.00 12.01 67 ASP C O 1
ATOM 4571 N N . ILE C 1 92 ? -30.030 48.616 -20.416 1.00 10.67 68 ILE C N 1
ATOM 4572 C CA . ILE C 1 92 ? -30.784 49.864 -20.279 1.00 11.56 68 ILE C CA 1
ATOM 4573 C C . ILE C 1 92 ? -31.209 50.115 -18.828 1.00 10.86 68 ILE C C 1
ATOM 4574 O O . ILE C 1 92 ? -31.126 51.248 -18.347 1.00 10.87 68 ILE C O 1
ATOM 4579 N N . GLY C 1 93 ? -31.655 49.064 -18.150 1.00 10.41 69 GLY C N 1
ATOM 4580 C CA . GLY C 1 93 ? -32.146 49.202 -16.770 1.00 12.47 69 GLY C CA 1
ATOM 4581 C C . GLY C 1 93 ? -31.052 49.671 -15.825 1.00 12.07 69 GLY C C 1
ATOM 4582 O O . GLY C 1 93 ? -31.231 50.626 -15.050 1.00 11.99 69 GLY C O 1
ATOM 4583 N N . VAL C 1 94 ? -29.887 49.014 -15.870 1.00 10.97 70 VAL C N 1
ATOM 4584 C CA . VAL C 1 94 ? -28.806 49.447 -14.977 1.00 10.94 70 VAL C CA 1
ATOM 4585 C C . VAL C 1 94 ? -28.243 50.810 -15.380 1.00 12.05 70 VAL C C 1
ATOM 4586 O O . VAL C 1 94 ? -27.668 51.510 -14.545 1.00 12.44 70 VAL C O 1
ATOM 4590 N N . LEU C 1 95 ? -28.383 51.171 -16.655 1.00 11.15 71 LEU C N 1
ATOM 4591 C CA . LEU C 1 95 ? -28.039 52.526 -17.077 1.00 10.91 71 LEU C CA 1
ATOM 4592 C C . LEU C 1 95 ? -28.975 53.553 -16.438 1.00 11.43 71 LEU C C 1
ATOM 4593 O O . LEU C 1 95 ? -28.523 54.611 -15.960 1.00 11.78 71 LEU C O 1
ATOM 4598 N N . GLN C 1 96 ? -30.270 53.231 -16.415 1.00 11.10 72 GLN C N 1
ATOM 4599 C CA . GLN C 1 96 ? -31.217 54.064 -15.657 1.00 12.32 72 GLN C CA 1
ATOM 4600 C C . GLN C 1 96 ? -30.812 54.189 -14.191 1.00 11.90 72 GLN C C 1
ATOM 4601 O O . GLN C 1 96 ? -30.812 55.296 -13.636 1.00 13.82 72 GLN C O 1
ATOM 4607 N N . TYR C 1 97 ? -30.422 53.075 -13.566 1.00 11.68 73 TYR C N 1
ATOM 4608 C CA . TYR C 1 97 ? -29.954 53.141 -12.177 1.00 12.68 73 TYR C CA 1
ATOM 4609 C C . TYR C 1 97 ? -28.675 53.965 -12.055 1.00 13.52 73 TYR C C 1
ATOM 4610 O O . TYR C 1 97 ? -28.525 54.710 -11.094 1.00 15.07 73 TYR C O 1
ATOM 4619 N N . ALA C 1 98 ? -27.752 53.824 -13.010 1.00 12.83 74 ALA C N 1
ATOM 4620 C CA . ALA C 1 98 ? -26.498 54.596 -12.989 1.00 13.32 74 ALA C CA 1
ATOM 4621 C C . ALA C 1 98 ? -26.781 56.097 -12.994 1.00 13.55 74 ALA C C 1
ATOM 4622 O O . ALA C 1 98 ? -26.128 56.850 -12.263 1.00 14.66 74 ALA C O 1
ATOM 4624 N N . ARG C 1 99 ? -27.758 56.521 -13.794 1.00 13.27 75 ARG C N 1
ATOM 4625 C CA . ARG C 1 99 ? -28.076 57.955 -13.856 1.00 12.25 75 ARG C CA 1
ATOM 4626 C C . ARG C 1 99 ? -28.716 58.410 -12.555 1.00 14.47 75 ARG C C 1
ATOM 4627 O O . ARG C 1 99 ? -28.350 59.454 -12.052 1.00 16.27 75 ARG C O 1
ATOM 4635 N N . LEU C 1 100 ? -29.639 57.602 -12.021 1.00 12.94 76 LEU C N 1
ATOM 4636 C CA . LEU C 1 100 ? -30.330 57.894 -10.754 1.00 16.35 76 LEU C CA 1
ATOM 4637 C C . LEU C 1 100 ? -29.332 58.023 -9.613 1.00 16.71 76 LEU C C 1
ATOM 4638 O O . LEU C 1 100 ? -29.328 59.011 -8.869 1.00 17.04 76 LEU C O 1
ATOM 4643 N N . ILE C 1 101 ? -28.475 57.017 -9.478 1.00 16.63 77 ILE C N 1
ATOM 4644 C CA . ILE C 1 101 ? -27.522 56.956 -8.376 1.00 17.23 77 ILE C CA 1
ATOM 4645 C C . ILE C 1 101 ? -26.524 58.108 -8.463 1.00 17.29 77 ILE C C 1
ATOM 4646 O O . ILE C 1 101 ? -26.247 58.772 -7.461 1.00 18.80 77 ILE C O 1
ATOM 4651 N N . THR C 1 102 ? -26.003 58.352 -9.662 1.00 17.70 78 THR C N 1
ATOM 4652 C CA . THR C 1 102 ? -25.035 59.424 -9.866 1.00 17.24 78 THR C CA 1
ATOM 4653 C C . THR C 1 102 ? -25.654 60.784 -9.549 1.00 19.02 78 THR C C 1
ATOM 4654 O O . THR C 1 102 ? -25.024 61.609 -8.884 1.00 19.56 78 THR C O 1
ATOM 4658 N N . SER C 1 103 ? -26.890 61.003 -9.984 1.00 18.54 79 SER C N 1
ATOM 4659 C CA . SER C 1 103 ? -27.573 62.270 -9.695 1.00 19.60 79 SER C CA 1
ATOM 4660 C C . SER C 1 103 ? -27.728 62.496 -8.195 1.00 22.78 79 SER C C 1
ATOM 4661 O O . SER C 1 103 ? -27.524 63.617 -7.713 1.00 25.32 79 SER C O 1
ATOM 4664 N N . ALA C 1 104 ? -28.079 61.434 -7.473 1.00 22.66 80 ALA C N 1
ATOM 4665 C CA . ALA C 1 104 ? -28.335 61.519 -6.032 1.00 23.29 80 ALA C CA 1
ATOM 4666 C C 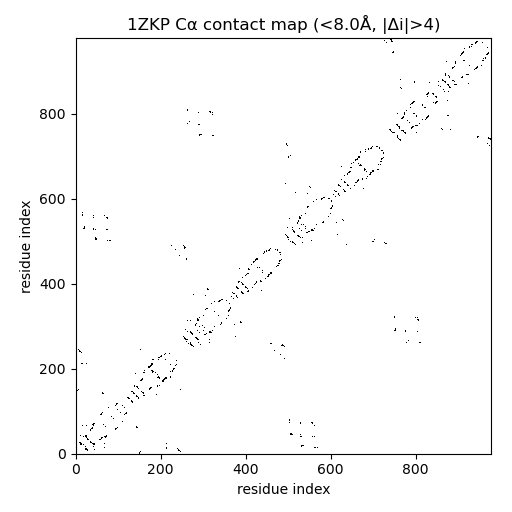. ALA C 1 104 ? -27.066 61.740 -5.216 1.00 25.56 80 ALA C C 1
ATOM 4667 O O . ALA C 1 104 ? -27.111 62.365 -4.157 1.00 28.06 80 ALA C O 1
ATOM 4669 N N . THR C 1 105 ? -25.936 61.244 -5.711 1.00 26.02 81 THR C N 1
ATOM 4670 C CA . THR C 1 105 ? -24.710 61.211 -4.913 1.00 27.14 81 THR C CA 1
ATOM 4671 C C . THR C 1 105 ? -23.626 62.167 -5.374 1.00 29.01 81 THR C C 1
ATOM 4672 O O . THR C 1 105 ? -22.820 62.625 -4.560 1.00 31.05 81 THR C O 1
ATOM 4676 N N . LYS C 1 106 ? -23.593 62.470 -6.668 1.00 29.33 82 LYS C N 1
ATOM 4677 C CA . LYS C 1 106 ? -22.509 63.278 -7.228 1.00 31.99 82 LYS C CA 1
ATOM 4678 C C . LYS C 1 106 ? -22.990 64.592 -7.852 1.00 32.35 82 LYS C C 1
ATOM 4679 O O . LYS C 1 106 ? -22.179 65.442 -8.216 1.00 35.12 82 LYS C O 1
ATOM 4685 N N . GLY C 1 107 ? -24.307 64.758 -7.957 1.00 31.87 83 GLY C N 1
ATOM 4686 C CA . GLY C 1 107 ? -24.889 65.967 -8.538 1.00 30.97 83 GLY C CA 1
ATOM 4687 C C . GLY C 1 107 ? -25.835 65.663 -9.688 1.00 30.24 83 GLY C C 1
ATOM 4688 O O . GLY C 1 107 ? -25.525 64.848 -10.564 1.00 28.62 83 GLY C O 1
ATOM 4689 N N . GLN C 1 108 ? -26.984 66.334 -9.675 1.00 28.48 84 GLN C N 1
ATOM 4690 C CA . GLN C 1 108 ? -28.047 66.141 -10.655 1.00 29.06 84 GLN C CA 1
ATOM 4691 C C . GLN C 1 108 ? -27.562 66.152 -12.111 1.00 27.51 84 GLN C C 1
ATOM 4692 O O . GLN C 1 108 ? -26.842 67.058 -12.537 1.00 26.80 84 GLN C O 1
ATOM 4698 N N . LEU C 1 109 ? -27.950 65.119 -12.853 1.00 23.98 85 LEU C N 1
ATOM 4699 C CA . LEU C 1 109 ? -27.657 65.017 -14.277 1.00 21.47 85 LEU C CA 1
ATOM 4700 C C . LEU C 1 109 ? -28.873 65.420 -15.097 1.00 20.10 85 LEU C C 1
ATOM 4701 O O . LEU C 1 109 ? -30.000 65.326 -14.610 1.00 22.43 85 LEU C O 1
ATOM 4706 N N . PRO C 1 110 ? -28.656 65.858 -16.352 1.00 19.66 86 PRO C N 1
ATOM 4707 C CA . PRO C 1 110 ? -29.791 66.095 -17.241 1.00 19.94 86 PRO C CA 1
ATOM 4708 C C . PRO C 1 110 ? -30.537 64.792 -17.525 1.00 19.02 86 PRO C C 1
ATOM 4709 O O . PRO C 1 110 ? -29.960 63.701 -17.464 1.00 17.76 86 PRO C O 1
ATOM 4713 N N . GLU C 1 111 ? -31.814 64.904 -17.849 1.00 17.35 87 GLU C N 1
ATOM 4714 C CA . GLU C 1 111 ? -32.589 63.742 -18.271 1.00 17.13 87 GLU C CA 1
ATOM 4715 C C . GLU C 1 111 ? -31.972 63.166 -19.552 1.00 18.06 87 GLU C C 1
ATOM 4716 O O . GLU C 1 111 ? -31.641 63.914 -20.486 1.00 20.25 87 GLU C O 1
ATOM 4722 N N . LEU C 1 112 ? -31.784 61.845 -19.570 1.00 14.82 88 LEU C N 1
ATOM 4723 C CA . LEU C 1 112 ? -31.125 61.162 -20.705 1.00 14.16 88 LEU C CA 1
ATOM 4724 C C . LEU C 1 112 ? -32.170 60.658 -21.701 1.00 13.89 88 LEU C C 1
ATOM 4725 O O . LEU C 1 112 ? -32.984 59.814 -21.345 1.00 13.36 88 LEU C O 1
ATOM 4730 N N . PRO C 1 113 ? -32.174 61.199 -22.935 1.00 12.25 89 PRO C N 1
ATOM 4731 C CA . PRO C 1 113 ? -33.096 60.689 -23.948 1.00 12.95 89 PRO C CA 1
ATOM 4732 C C . PRO C 1 113 ? -32.604 59.359 -24.527 1.00 12.01 89 PRO C C 1
ATOM 4733 O O . PRO C 1 113 ? -31.413 59.207 -24.851 1.00 12.60 89 PRO C O 1
ATOM 4737 N N . ILE C 1 114 ? -33.522 58.408 -24.626 1.00 11.84 90 ILE C N 1
ATOM 4738 C CA . ILE C 1 114 ? -33.267 57.092 -25.181 1.00 11.39 90 ILE C CA 1
ATOM 4739 C C . ILE C 1 114 ? -34.248 56.912 -26.315 1.00 12.13 90 ILE C C 1
ATOM 4740 O O . ILE C 1 114 ? -35.458 56.840 -26.079 1.00 12.28 90 ILE C O 1
ATOM 4745 N N . TYR C 1 115 ? -33.732 56.922 -27.537 1.00 11.05 91 TYR C N 1
ATOM 4746 C CA . TYR C 1 115 ? -34.549 56.867 -28.734 1.00 11.15 91 TYR C CA 1
ATOM 4747 C C . TYR C 1 115 ? -34.795 55.418 -29.136 1.00 12.00 91 TYR C C 1
ATOM 4748 O O . TYR C 1 115 ? -33.860 54.622 -29.245 1.00 12.57 91 TYR C O 1
ATOM 4757 N N . GLY C 1 116 ? -36.050 55.074 -29.393 1.00 11.82 92 GLY C N 1
ATOM 4758 C CA . GLY C 1 116 ? -36.384 53.725 -29.801 1.00 12.42 92 GLY C CA 1
ATOM 4759 C C . GLY C 1 116 ? -37.637 53.739 -30.641 1.00 13.04 92 GLY C C 1
ATOM 4760 O O . GLY C 1 116 ? -38.362 54.750 -30.685 1.00 13.49 92 GLY C O 1
ATOM 4761 N N . HIS C 1 117 ? -37.891 52.627 -31.312 1.00 11.37 93 HIS C N 1
ATOM 4762 C CA . HIS C 1 117 ? -39.132 52.524 -32.093 1.00 12.36 93 HIS C CA 1
ATOM 4763 C C . HIS C 1 117 ? -40.311 52.180 -31.188 1.00 12.66 93 HIS C C 1
ATOM 4764 O O . HIS C 1 117 ? -40.137 51.665 -30.088 1.00 11.79 93 HIS C O 1
ATOM 4771 N N . THR C 1 118 ? -41.521 52.502 -31.641 1.00 13.17 94 THR C N 1
ATOM 4772 C CA . THR C 1 118 ? -42.679 52.361 -30.772 1.00 15.80 94 THR C CA 1
ATOM 4773 C C . THR C 1 118 ? -43.521 51.136 -31.081 1.00 16.55 94 THR C C 1
ATOM 4774 O O . THR C 1 118 ? -44.614 50.971 -30.508 1.00 18.15 94 THR C O 1
ATOM 4778 N N . PHE C 1 119 ? -43.024 50.248 -31.938 1.00 16.16 95 PHE C N 1
ATOM 4779 C CA . PHE C 1 119 ? -43.813 49.075 -32.337 1.00 15.83 95 PHE C CA 1
ATOM 4780 C C . PHE C 1 119 ? -43.849 48.010 -31.257 1.00 17.37 95 PHE C C 1
ATOM 4781 O O . PHE C 1 119 ? -44.817 47.253 -31.163 1.00 19.66 95 PHE C O 1
ATOM 4789 N N . ASP C 1 120 ? -42.802 47.956 -30.435 1.00 14.89 96 ASP C N 1
ATOM 4790 C CA . ASP C 1 120 ? -42.763 47.082 -29.262 1.00 14.65 96 ASP C CA 1
ATOM 4791 C C . ASP C 1 120 ? -43.171 47.982 -28.103 1.00 14.70 96 ASP C C 1
ATOM 4792 O O . ASP C 1 120 ? -42.360 48.725 -27.535 1.00 14.30 96 ASP C O 1
ATOM 4797 N N . GLU C 1 121 ? -44.462 47.944 -27.751 1.00 13.07 97 GLU C N 1
ATOM 4798 C CA . GLU C 1 121 ? -44.991 48.903 -26.806 1.00 13.39 97 GLU C CA 1
ATOM 4799 C C . GLU C 1 121 ? -44.363 48.780 -25.429 1.00 11.75 97 GLU C C 1
ATOM 4800 O O . GLU C 1 121 ? -44.043 49.806 -24.813 1.00 13.56 97 GLU C O 1
ATOM 4806 N N . ASN C 1 122 ? -44.196 47.538 -24.955 1.00 13.55 98 ASN C N 1
ATOM 4807 C CA . ASN C 1 122 ? -43.663 47.300 -23.613 1.00 13.44 98 ASN C CA 1
ATOM 4808 C C . ASN C 1 122 ? -42.192 47.726 -23.591 1.00 12.37 98 ASN C C 1
ATOM 4809 O O . ASN C 1 122 ? -41.727 48.337 -22.632 1.00 14.08 98 ASN C O 1
ATOM 4814 N N . GLY C 1 123 ? -41.485 47.392 -24.669 1.00 13.19 99 GLY C N 1
ATOM 4815 C CA . GLY C 1 123 ? -40.053 47.727 -24.772 1.00 12.10 99 GLY C CA 1
ATOM 4816 C C . GLY C 1 123 ? -39.870 49.237 -24.788 1.00 13.16 99 GLY C C 1
ATOM 4817 O O . GLY C 1 123 ? -39.039 49.799 -24.061 1.00 12.91 99 GLY C O 1
ATOM 4818 N N . PHE C 1 124 ? -40.661 49.924 -25.602 1.00 11.57 100 PHE C N 1
ATOM 4819 C CA . PHE C 1 124 ? -40.566 51.379 -25.627 1.00 12.71 100 PHE C CA 1
ATOM 4820 C C . PHE C 1 124 ? -40.906 51.999 -24.265 1.00 14.52 100 PHE C C 1
ATOM 4821 O O . PHE C 1 124 ? -40.230 52.906 -23.789 1.00 13.43 100 PHE C O 1
ATOM 4829 N N . HIS C 1 125 ? -41.965 51.509 -23.627 1.00 14.29 101 HIS C N 1
ATOM 4830 C CA . HIS C 1 125 ? -42.366 52.056 -22.337 1.00 15.65 101 HIS C CA 1
ATOM 4831 C C . HIS C 1 125 ? -41.249 51.945 -21.277 1.00 14.72 101 HIS C C 1
ATOM 4832 O O . HIS C 1 125 ? -41.071 52.847 -20.435 1.00 15.47 101 HIS C O 1
ATOM 4839 N N A SER C 1 126 ? -40.503 50.840 -21.333 0.50 13.68 102 SER C N 1
ATOM 4840 N N B SER C 1 126 ? -40.497 50.851 -21.339 0.50 14.43 102 SER C N 1
ATOM 4841 C CA A SER C 1 126 ? -39.422 50.561 -20.382 0.50 13.54 102 SER C CA 1
ATOM 4842 C CA B SER C 1 126 ? -39.441 50.568 -20.370 0.50 14.44 102 SER C CA 1
ATOM 4843 C C A SER C 1 126 ? -38.332 51.629 -20.366 0.50 12.93 102 SER C C 1
ATOM 4844 C C B SER C 1 126 ? -38.229 51.492 -20.450 0.50 14.26 102 SER C C 1
ATOM 4845 O O A SER C 1 126 ? -37.655 51.821 -19.350 0.50 14.20 102 SER C O 1
ATOM 4846 O O B SER C 1 126 ? -37.357 51.447 -19.573 0.50 14.87 102 SER C O 1
ATOM 4851 N N . LEU C 1 127 ? -38.178 52.318 -21.495 1.00 12.30 103 LEU C N 1
ATOM 4852 C CA . LEU C 1 127 ? -37.082 53.275 -21.676 1.00 13.66 103 LEU C CA 1
ATOM 4853 C C . LEU C 1 127 ? -37.199 54.493 -20.770 1.00 14.45 103 LEU C C 1
ATOM 4854 O O . LEU C 1 127 ? -36.197 55.189 -20.540 1.00 13.27 103 LEU C O 1
ATOM 4859 N N . THR C 1 128 ? -38.416 54.748 -20.278 1.00 14.30 104 THR C N 1
ATOM 4860 C CA . THR C 1 128 ? -38.641 55.885 -19.400 1.00 16.73 104 THR C CA 1
ATOM 4861 C C . THR C 1 128 ? -38.481 55.510 -17.928 1.00 16.63 104 THR C C 1
ATOM 4862 O O . THR C 1 128 ? -39.101 54.564 -17.435 1.00 18.21 104 THR C O 1
ATOM 4866 N N . HIS C 1 129 ? -37.627 56.258 -17.240 1.00 17.57 105 HIS C N 1
ATOM 4867 C CA . HIS C 1 129 ? -37.552 56.193 -15.788 1.00 18.38 105 HIS C CA 1
ATOM 4868 C C . HIS C 1 129 ? -37.374 57.628 -15.324 1.00 19.18 105 HIS C C 1
ATOM 4869 O O . HIS C 1 129 ? -36.252 58.113 -15.204 1.00 17.70 105 HIS C O 1
ATOM 4876 N N . GLU C 1 130 ? -38.500 58.299 -15.068 1.00 20.69 106 GLU C N 1
ATOM 4877 C CA . GLU C 1 130 ? -38.519 59.735 -14.785 1.00 23.01 106 GLU C CA 1
ATOM 4878 C C . GLU C 1 130 ? -37.895 60.009 -13.425 1.00 21.36 106 GLU C C 1
ATOM 4879 O O . GLU C 1 130 ? -38.073 59.204 -12.503 1.00 22.45 106 GLU C O 1
ATOM 4885 N N . PRO C 1 131 ? -37.133 61.118 -13.302 1.00 21.49 107 PRO C N 1
ATOM 4886 C CA . PRO C 1 131 ? -36.688 62.086 -14.298 1.00 21.86 107 PRO C CA 1
ATOM 4887 C C . PRO C 1 131 ? -35.316 61.780 -14.919 1.00 20.62 107 PRO C C 1
ATOM 4888 O O . PRO C 1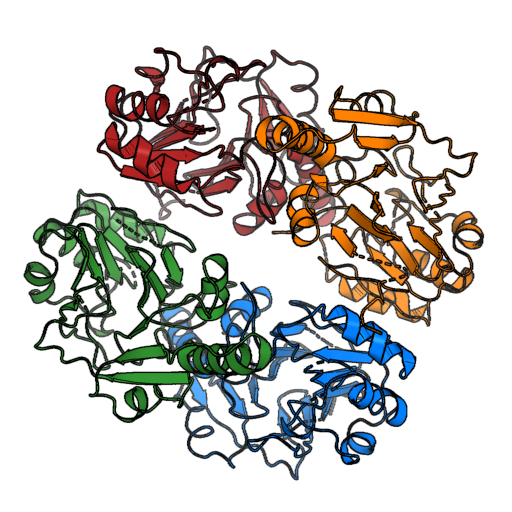 131 ? -34.667 62.673 -15.478 1.00 22.66 107 PRO C O 1
ATOM 4892 N N . HIS C 1 132 ? -34.885 60.526 -14.833 1.00 17.34 108 HIS C N 1
ATOM 4893 C CA . HIS C 1 132 ? -33.503 60.163 -15.165 1.00 17.62 108 HIS C CA 1
ATOM 4894 C C . HIS C 1 132 ? -33.311 59.863 -16.639 1.00 16.65 108 HIS C C 1
ATOM 4895 O O . HIS C 1 132 ? -32.313 60.261 -17.233 1.00 15.65 108 HIS C O 1
ATOM 4902 N N . THR C 1 133 ? -34.267 59.142 -17.214 1.00 15.77 109 THR C N 1
ATOM 4903 C CA . THR C 1 133 ? -34.249 58.833 -18.636 1.00 14.92 109 THR C CA 1
ATOM 4904 C C . THR C 1 133 ? -35.647 58.976 -19.206 1.00 14.11 109 THR C C 1
ATOM 4905 O O . THR C 1 133 ? -36.645 58.832 -18.484 1.00 14.37 109 THR C O 1
ATOM 4909 N N . LYS C 1 134 ? -35.718 59.265 -20.500 1.00 13.20 110 LYS C N 1
ATOM 4910 C CA . LYS C 1 134 ? -36.995 59.414 -21.1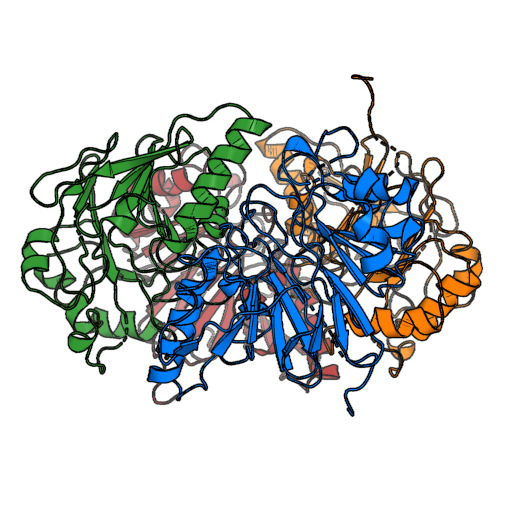81 1.00 15.34 110 LYS C CA 1
ATOM 4911 C C . LYS C 1 134 ? -36.960 58.721 -22.525 1.00 13.66 110 LYS C C 1
ATOM 4912 O O . LYS C 1 134 ? -36.065 58.993 -23.320 1.00 13.88 110 LYS C O 1
ATOM 4918 N N . GLY C 1 135 ? -37.934 57.847 -22.777 1.00 13.17 111 GLY C N 1
ATOM 4919 C CA . GLY C 1 135 ? -38.076 57.240 -24.099 1.00 14.07 111 GLY C CA 1
ATOM 4920 C C . GLY C 1 135 ? -38.570 58.278 -25.089 1.00 14.56 111 GLY C C 1
ATOM 4921 O O . GLY C 1 135 ? -39.583 58.953 -24.844 1.00 17.04 111 GLY C O 1
ATOM 4922 N N . ILE C 1 136 ? -37.859 58.398 -26.206 1.00 13.00 112 ILE C N 1
ATOM 4923 C CA . ILE C 1 136 ? -38.209 59.326 -27.278 1.00 13.83 112 ILE C CA 1
ATOM 4924 C C . ILE C 1 136 ? -38.468 58.497 -28.523 1.00 14.08 112 ILE C C 1
ATOM 4925 O O . ILE C 1 136 ? -37.622 57.722 -28.938 1.00 13.02 112 ILE C O 1
ATOM 4930 N N . PRO C 1 137 ? -39.658 58.622 -29.121 1.00 13.93 113 PRO C N 1
ATOM 4931 C CA . PRO C 1 137 ? -39.911 57.812 -30.296 1.00 14.73 113 PRO C CA 1
ATOM 4932 C C . PRO C 1 137 ? -39.094 58.276 -31.495 1.00 16.43 113 PRO C C 1
ATOM 4933 O O . PRO C 1 137 ? -38.898 59.488 -31.686 1.00 22.04 113 PRO C O 1
ATOM 4937 N N . TYR C 1 138 ? -38.585 57.341 -32.292 1.00 15.20 114 TYR C N 1
ATOM 4938 C CA . TYR C 1 138 ? -38.206 57.691 -33.652 1.00 14.74 114 TYR C CA 1
ATOM 4939 C C . TYR C 1 138 ? -39.229 57.183 -34.660 1.00 15.66 114 TYR C C 1
ATOM 4940 O O . TYR C 1 138 ? -39.936 56.198 -34.411 1.00 16.81 114 TYR C O 1
ATOM 4949 N N . ASN C 1 139 ? -39.335 57.902 -35.769 1.00 18.63 115 ASN C N 1
ATOM 4950 C CA . ASN C 1 139 ? -40.219 57.546 -36.854 1.00 20.04 115 ASN C CA 1
ATOM 4951 C C . ASN C 1 139 ? -39.337 57.047 -37.989 1.00 17.85 115 ASN C C 1
ATOM 4952 O O . ASN C 1 139 ? -38.551 57.817 -38.551 1.00 17.28 115 ASN C O 1
ATOM 4957 N N . PRO C 1 140 ? -39.423 55.744 -38.308 1.00 17.42 116 PRO C N 1
ATOM 4958 C CA . PRO C 1 140 ? -38.524 55.177 -39.317 1.00 18.17 116 PRO C CA 1
ATOM 4959 C C . PRO C 1 140 ? -38.688 55.753 -40.719 1.00 18.69 116 PRO C C 1
ATOM 4960 O O . PRO C 1 140 ? -37.835 55.519 -41.573 1.00 19.49 116 PRO C O 1
ATOM 4964 N N . GLU C 1 141 ? -39.766 56.503 -40.941 1.00 19.68 117 GLU C N 1
ATOM 4965 C CA . GLU C 1 141 ? -40.016 57.120 -42.250 1.00 22.22 117 GLU C CA 1
ATOM 4966 C C . GLU C 1 141 ? -39.433 58.524 -42.347 1.00 21.66 117 GLU C C 1
ATOM 4967 O O . GLU C 1 141 ? -39.539 59.177 -43.393 1.00 25.66 117 GLU C O 1
ATOM 4973 N N . GLU C 1 142 ? -38.824 58.991 -41.256 1.00 20.18 118 GLU C N 1
ATOM 4974 C CA . GLU C 1 142 ? -38.286 60.344 -41.180 1.00 20.41 118 GLU C CA 1
ATOM 4975 C C . GLU C 1 142 ? -36.829 60.342 -40.743 1.00 20.34 118 GLU C C 1
ATOM 4976 O O . GLU C 1 142 ? -36.307 59.315 -40.290 1.00 19.95 118 GLU C O 1
ATOM 4982 N N . THR C 1 143 ? -36.172 61.486 -40.920 1.00 18.21 119 THR C N 1
ATOM 4983 C CA . THR C 1 143 ? -34.797 61.674 -40.469 1.00 18.15 119 THR C CA 1
ATOM 4984 C C . THR C 1 143 ? -34.831 62.257 -39.054 1.00 18.02 119 THR C C 1
ATOM 4985 O O . THR C 1 143 ? -35.535 63.239 -38.782 1.00 20.15 119 THR C O 1
ATOM 4989 N N . LEU C 1 144 ? -34.098 61.617 -38.152 1.00 15.34 120 LEU C N 1
ATOM 4990 C CA . LEU C 1 144 ? -34.069 61.991 -36.751 1.00 15.25 120 LEU C CA 1
ATOM 4991 C C . LEU C 1 144 ? -32.833 62.850 -36.509 1.00 15.10 120 LEU C C 1
ATOM 4992 O O . LEU C 1 144 ? -31.750 62.554 -37.038 1.00 16.46 120 LEU C O 1
ATOM 4997 N N A GLN C 1 145 ? -32.978 63.889 -35.691 0.50 15.44 121 GLN C N 1
ATOM 4998 N N B GLN C 1 145 ? -32.993 63.919 -35.742 0.50 15.31 121 GLN C N 1
ATOM 4999 C CA A GLN C 1 145 ? -31.845 64.739 -35.318 0.50 15.80 121 GLN C CA 1
ATOM 5000 C CA B GLN C 1 145 ? -31.843 64.685 -35.304 0.50 15.27 121 GLN C CA 1
ATOM 5001 C C A GLN C 1 145 ? -31.523 64.572 -33.837 0.50 15.69 121 GLN C C 1
ATOM 5002 C C B GLN C 1 145 ? -31.591 64.367 -33.842 0.50 14.93 121 GLN C C 1
ATOM 5003 O O A GLN C 1 145 ? -32.338 64.915 -32.982 0.50 16.96 121 GLN C O 1
ATOM 5004 O O B GLN C 1 145 ? -32.516 64.374 -33.021 0.50 14.63 121 GLN C O 1
ATOM 5015 N N . ILE C 1 146 ? -30.336 64.039 -33.547 1.00 15.18 122 ILE C N 1
ATOM 5016 C CA . ILE C 1 146 ? -29.875 63.860 -32.173 1.00 14.98 122 ILE C CA 1
ATOM 5017 C C . ILE C 1 146 ? -28.617 64.701 -31.991 1.00 15.11 122 ILE C C 1
ATOM 5018 O O . ILE C 1 146 ? -27.530 64.289 -32.408 1.00 15.77 122 ILE C O 1
ATOM 5023 N N . GLY C 1 147 ? -28.765 65.890 -31.400 1.00 16.89 123 GLY C N 1
ATOM 5024 C CA . GLY C 1 147 ? -27.629 66.797 -31.298 1.00 17.46 123 GLY C CA 1
ATOM 5025 C C . GLY C 1 147 ? -27.065 67.034 -32.694 1.00 17.26 123 GLY C C 1
ATOM 5026 O O . GLY C 1 147 ? -27.828 67.360 -33.604 1.00 17.60 123 GLY C O 1
ATOM 5027 N N . PRO C 1 148 ? -25.750 66.821 -32.888 1.00 16.49 124 PRO C N 1
ATOM 5028 C CA . PRO C 1 148 ? -25.112 67.023 -34.204 1.00 16.05 124 PRO C CA 1
ATOM 5029 C C . PRO C 1 148 ? -25.274 65.851 -35.197 1.00 16.92 124 PRO C C 1
ATOM 5030 O O . PRO C 1 148 ? -24.823 65.937 -36.348 1.00 17.96 124 PRO C O 1
ATOM 5034 N N . PHE C 1 149 ? -25.920 64.774 -34.756 1.00 14.99 125 PHE C N 1
ATOM 5035 C CA . PHE C 1 149 ? -26.123 63.607 -35.613 1.00 15.25 125 PHE C CA 1
ATOM 5036 C C . PHE C 1 149 ? -27.480 63.614 -36.296 1.00 15.12 125 PHE C C 1
ATOM 5037 O O . PHE C 1 149 ? -28.494 63.983 -35.690 1.00 17.00 125 PHE C O 1
ATOM 5045 N N A SER C 1 150 ? -27.490 63.170 -37.552 0.50 14.41 126 SER C N 1
ATOM 5046 N N B SER C 1 150 ? -27.489 63.245 -37.567 0.50 12.47 126 SER C N 1
ATOM 5047 C CA A SER C 1 150 ? -28.713 62.980 -38.337 0.50 15.98 126 SER C CA 1
ATOM 5048 C CA B SER C 1 150 ? -28.735 62.943 -38.245 0.50 13.07 126 SER C CA 1
ATOM 5049 C C A SER C 1 150 ? -28.844 61.505 -38.751 0.50 14.87 126 SER C C 1
ATOM 5050 C C B SER C 1 150 ? -28.774 61.438 -38.469 0.50 12.05 126 SER C C 1
ATOM 5051 O O A SER C 1 150 ? -27.938 60.953 -39.391 0.50 15.57 126 SER C O 1
ATOM 5052 O O B SER C 1 150 ? -27.738 60.787 -38.674 0.50 12.75 126 SER C O 1
ATOM 5057 N N . ILE C 1 151 ? -29.973 60.884 -38.405 1.00 13.12 127 ILE C N 1
ATOM 5058 C CA . ILE C 1 151 ? -30.156 59.448 -38.585 1.00 12.64 127 ILE C CA 1
ATOM 5059 C C . ILE C 1 151 ? -31.378 59.136 -39.441 1.00 13.82 127 ILE C C 1
ATOM 5060 O O . ILE C 1 151 ? -32.494 59.590 -39.127 1.00 15.33 127 ILE C O 1
ATOM 5065 N N . SER C 1 152 ? -31.182 58.363 -40.503 1.00 12.79 128 SER C N 1
ATOM 5066 C CA . SER C 1 152 ? -32.314 57.791 -41.225 1.00 12.39 128 SER C CA 1
ATOM 5067 C C . SER C 1 152 ? -32.290 56.273 -41.047 1.00 13.06 128 SER C C 1
ATOM 5068 O O . SER C 1 152 ? -31.265 55.701 -40.643 1.00 13.55 128 SER C O 1
ATOM 5071 N N . PHE C 1 153 ? -33.421 55.642 -41.339 1.00 12.24 129 PHE C N 1
ATOM 5072 C CA . PHE C 1 153 ? -33.680 54.255 -40.935 1.00 11.36 129 PHE C CA 1
ATOM 5073 C C . PHE C 1 153 ? -34.090 53.373 -42.093 1.00 13.02 129 PHE C C 1
ATOM 5074 O O . PHE C 1 153 ? -34.707 53.834 -43.066 1.00 15.04 129 PHE C O 1
ATOM 5082 N N . LEU C 1 154 ? -33.747 52.090 -41.971 1.00 12.41 130 LEU C N 1
ATOM 5083 C CA . LEU C 1 154 ? -34.191 51.077 -42.920 1.00 12.62 130 LEU C CA 1
ATOM 5084 C C . LEU C 1 154 ? -34.734 49.897 -42.128 1.00 12.77 130 LEU C C 1
ATOM 5085 O O . LEU C 1 154 ? -34.033 49.347 -41.280 1.00 13.12 130 LEU C O 1
ATOM 5090 N N . LYS C 1 155 ? -35.975 49.503 -42.405 1.00 13.01 131 LYS C N 1
ATOM 5091 C CA . LYS C 1 155 ? -36.564 48.353 -41.739 1.00 12.80 131 LYS C CA 1
ATOM 5092 C C . LYS C 1 155 ? -35.866 47.082 -42.183 1.00 11.32 131 LYS C C 1
ATOM 5093 O O . LYS C 1 155 ? -35.744 46.822 -43.383 1.00 13.37 131 LYS C O 1
ATOM 5099 N N . THR C 1 156 ? -35.368 46.299 -41.225 1.00 12.62 132 THR C N 1
ATOM 5100 C CA . THR C 1 156 ? -34.640 45.081 -41.582 1.00 12.36 132 THR C CA 1
ATOM 5101 C C . THR C 1 156 ? -35.565 43.868 -41.545 1.00 14.28 132 THR C C 1
ATOM 5102 O O . THR C 1 156 ? -36.731 43.986 -41.169 1.00 14.53 132 THR C O 1
ATOM 5106 N N . VAL C 1 157 ? -35.041 42.715 -41.946 1.00 12.74 133 VAL C N 1
ATOM 5107 C CA . VAL C 1 157 ? -35.794 41.462 -41.872 1.00 13.13 133 VAL C CA 1
ATOM 5108 C C . VAL C 1 157 ? -35.156 40.632 -40.761 1.00 12.90 133 VAL C C 1
ATOM 5109 O O . VAL C 1 157 ? -34.003 40.224 -40.873 1.00 12.50 133 VAL C O 1
ATOM 5113 N N . HIS C 1 158 ? -35.900 40.418 -39.681 1.00 12.49 134 HIS C N 1
ATOM 5114 C CA . HIS C 1 158 ? -35.342 39.857 -38.449 1.00 12.00 134 HIS C CA 1
ATOM 5115 C C . HIS C 1 158 ? -36.553 39.368 -37.642 1.00 12.19 134 HIS C C 1
ATOM 5116 O O . HIS C 1 158 ? -37.675 39.817 -37.911 1.00 14.48 134 HIS C O 1
ATOM 5123 N N . PRO C 1 159 ? -36.367 38.413 -36.713 1.00 12.50 135 PRO C N 1
ATOM 5124 C CA . PRO C 1 159 ? -37.542 37.887 -35.982 1.00 13.01 135 PRO C CA 1
ATOM 5125 C C . PRO C 1 159 ? -38.385 38.885 -35.187 1.00 14.81 135 PRO C C 1
ATOM 5126 O O . PRO C 1 159 ? -39.531 38.577 -34.847 1.00 17.49 135 PRO C O 1
ATOM 5130 N N . VAL C 1 160 ? -37.828 40.056 -34.870 1.00 11.98 136 VAL C N 1
ATOM 5131 C CA . VAL C 1 160 ? -38.575 41.156 -34.287 1.00 13.26 136 VAL C CA 1
ATOM 5132 C C . VAL C 1 160 ? -38.319 42.411 -35.105 1.00 12.49 136 VAL C C 1
ATOM 5133 O O . VAL C 1 160 ? -37.329 42.484 -35.852 1.00 13.98 136 VAL C O 1
ATOM 5137 N N . THR C 1 161 ? -39.200 43.394 -34.952 1.00 13.37 137 THR C N 1
ATOM 5138 C CA . THR C 1 161 ? -39.079 44.663 -35.662 1.00 14.01 137 THR C CA 1
ATOM 5139 C C . THR C 1 161 ? -37.734 45.303 -35.334 1.00 12.06 137 THR C C 1
ATOM 5140 O O . THR C 1 161 ? -37.342 45.380 -34.160 1.00 13.60 137 THR C O 1
ATOM 5144 N N . CYS C 1 162 ? -37.032 45.760 -36.367 1.00 10.50 138 CYS C N 1
ATOM 5145 C CA . CYS C 1 162 ? -35.663 46.257 -36.195 1.00 11.28 138 CYS C CA 1
ATOM 5146 C C . CYS C 1 162 ? -35.338 47.239 -37.303 1.00 11.92 138 CYS C C 1
ATOM 5147 O O . CYS C 1 162 ? -35.835 47.121 -38.427 1.00 11.67 138 CYS C O 1
ATOM 5150 N N . PHE C 1 163 ? -34.496 48.219 -36.986 1.00 11.73 139 PHE C N 1
ATOM 5151 C CA . PHE C 1 163 ? -34.113 49.236 -37.964 1.00 11.42 139 PHE C CA 1
ATOM 5152 C C . PHE C 1 163 ? -32.607 49.433 -38.022 1.00 10.21 139 PHE C C 1
ATOM 5153 O O . PHE C 1 163 ? -31.962 49.660 -36.986 1.00 10.47 139 PHE C O 1
ATOM 5161 N N . ALA C 1 164 ? -32.084 49.318 -39.235 1.00 9.60 140 ALA C N 1
ATOM 5162 C CA . ALA C 1 164 ? -30.733 49.761 -39.565 1.00 10.21 140 ALA C CA 1
ATOM 5163 C C . ALA C 1 164 ? -30.701 51.293 -39.566 1.00 11.49 140 ALA C C 1
ATOM 5164 O O . ALA C 1 164 ? -31.739 51.954 -39.708 1.00 11.46 140 ALA C O 1
ATOM 5174 N N . ARG C 1 166 ? -28.568 55.002 -40.829 1.00 11.46 142 ARG C N 1
ATOM 5175 C CA . ARG C 1 166 ? -27.566 55.741 -41.589 1.00 11.61 142 ARG C CA 1
ATOM 5176 C C . ARG C 1 166 ? -27.302 57.025 -40.812 1.00 11.22 142 ARG C C 1
ATOM 5177 O O . ARG C 1 166 ? -28.179 57.885 -40.704 1.00 12.44 142 ARG C O 1
ATOM 5185 N N . ILE C 1 167 ? -26.113 57.109 -40.225 1.00 11.18 143 ILE C N 1
ATOM 5186 C CA . ILE C 1 167 ? -25.786 58.124 -39.234 1.00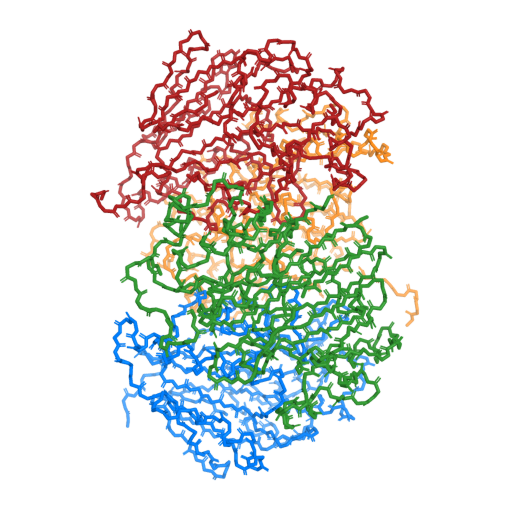 11.63 143 ILE C CA 1
ATOM 5187 C C . ILE C 1 167 ? -24.806 59.097 -39.853 1.00 13.48 143 ILE C C 1
ATOM 5188 O O . ILE C 1 167 ? -23.733 58.703 -40.331 1.00 13.97 143 ILE C O 1
ATOM 5193 N N . THR C 1 168 ? -25.184 60.374 -39.856 1.00 13.02 144 THR C N 1
ATOM 5194 C CA . THR C 1 168 ? -24.342 61.391 -40.469 1.00 16.25 144 THR C CA 1
ATOM 5195 C C . THR C 1 168 ? -24.007 62.499 -39.485 1.00 15.21 144 THR C C 1
ATOM 5196 O O . THR C 1 168 ? -24.795 62.836 -38.600 1.00 16.43 144 THR C O 1
ATOM 5200 N N . ALA C 1 169 ? -22.809 63.045 -39.647 1.00 17.31 145 ALA C N 1
ATOM 5201 C CA . ALA C 1 169 ? -22.400 64.232 -38.916 1.00 20.40 145 ALA C CA 1
ATOM 5202 C C . ALA C 1 169 ? -21.315 64.833 -39.774 1.00 21.62 145 ALA C C 1
ATOM 5203 O O . ALA C 1 169 ? -20.416 64.121 -40.239 1.00 21.92 145 ALA C O 1
ATOM 5205 N N . GLY C 1 170 ? -21.414 66.134 -40.010 1.00 24.24 146 GLY C N 1
ATOM 5206 C CA . GLY C 1 170 ? -20.523 66.774 -40.971 1.00 24.63 146 GLY C CA 1
ATOM 5207 C C . GLY C 1 170 ? -20.669 66.095 -42.318 1.00 23.50 146 GLY C C 1
ATOM 5208 O O . GLY C 1 170 ? -21.789 65.877 -42.796 1.00 25.87 146 GLY C O 1
ATOM 5209 N N . ASN C 1 171 ? -19.537 65.728 -42.916 1.00 23.22 147 ASN C N 1
ATOM 5210 C CA . ASN C 1 171 ? -19.544 65.092 -44.225 1.00 25.10 147 ASN C CA 1
ATOM 5211 C C . ASN C 1 171 ? -19.334 63.570 -44.161 1.00 24.35 147 ASN C C 1
ATOM 5212 O O . ASN C 1 171 ? -19.149 62.907 -45.186 1.00 25.90 147 ASN C O 1
ATOM 5217 N N . ASP C 1 172 ? -19.356 63.027 -42.947 1.00 20.35 148 ASP C N 1
ATOM 5218 C CA . ASP C 1 172 ? -19.122 61.596 -42.744 1.00 20.13 148 ASP C CA 1
ATOM 5219 C C . ASP C 1 172 ? -20.434 60.820 -42.659 1.00 15.47 148 ASP C C 1
ATOM 5220 O O . ASP C 1 172 ? -21.451 61.327 -42.156 1.00 17.97 148 ASP C O 1
ATOM 5225 N N . ILE C 1 173 ? -20.397 59.603 -43.202 1.00 14.81 149 ILE C N 1
ATOM 5226 C CA . ILE C 1 173 ? -21.560 58.708 -43.217 1.00 14.31 149 ILE C CA 1
ATOM 5227 C C . ILE C 1 173 ? -21.151 57.361 -42.637 1.00 13.04 149 ILE C C 1
ATOM 5228 O O . ILE C 1 173 ? -20.240 56.716 -43.140 1.00 14.51 149 ILE C O 1
ATOM 5233 N N . VAL C 1 174 ? -21.859 56.931 -41.597 1.00 11.69 150 VAL C N 1
ATOM 5234 C CA . VAL C 1 174 ? -21.681 55.592 -41.039 1.00 11.54 150 VAL C CA 1
ATOM 5235 C C . VAL C 1 174 ? -23.012 54.861 -41.100 1.00 11.49 150 VAL C C 1
ATOM 5236 O O . VAL C 1 174 ? -24.041 55.398 -40.682 1.00 13.14 150 VAL C O 1
ATOM 5240 N N . VAL C 1 175 ? -23.000 53.645 -41.639 1.00 10.35 151 VAL C N 1
ATOM 5241 C CA . VAL C 1 175 ? -24.232 52.858 -41.688 1.00 12.01 151 VAL C CA 1
ATOM 5242 C C . VAL C 1 175 ? -24.060 51.681 -40.746 1.00 10.63 151 VAL C C 1
ATOM 5243 O O . VAL C 1 175 ? -23.054 50.977 -40.794 1.00 12.05 151 VAL C O 1
ATOM 5247 N N . TYR C 1 176 ? -25.052 51.487 -39.889 1.00 10.09 152 TYR C N 1
ATOM 5248 C CA . TYR C 1 176 ? -25.118 50.352 -38.978 1.00 10.59 152 TYR C CA 1
ATOM 5249 C C . TYR C 1 176 ? -26.234 49.430 -39.418 1.00 12.08 152 TYR C C 1
ATOM 5250 O O . TYR C 1 176 ? -27.398 49.842 -39.454 1.00 11.36 152 TYR C O 1
ATOM 5259 N N . SER C 1 177 ? -25.911 48.179 -39.722 1.00 11.20 153 SER C N 1
ATOM 5260 C CA . SER C 1 177 ? -26.915 47.261 -40.254 1.00 11.20 153 SER C CA 1
ATOM 5261 C C . SER C 1 177 ? -27.963 46.880 -39.228 1.00 11.32 153 SER C C 1
ATOM 5262 O O . SER C 1 177 ? -29.033 46.378 -39.616 1.00 11.62 153 SER C O 1
ATOM 5265 N N . ALA C 1 178 ? -27.660 47.046 -37.934 1.00 11.30 154 ALA C N 1
ATOM 5266 C CA . ALA C 1 178 ? -28.425 46.338 -36.894 1.00 10.85 154 ALA C CA 1
ATOM 5267 C C . ALA C 1 178 ? -28.425 44.845 -37.294 1.00 11.96 154 ALA C C 1
ATOM 5268 O O . ALA C 1 178 ? -27.400 44.350 -37.777 1.00 12.64 154 ALA C O 1
ATOM 5270 N N . ASP C 1 179 ? -29.534 44.132 -37.111 1.00 10.41 155 ASP C N 1
ATOM 5271 C CA . ASP C 1 179 ? -29.567 42.715 -37.451 1.00 10.47 155 ASP C CA 1
ATOM 5272 C C . ASP C 1 179 ? -30.536 42.527 -38.605 1.00 10.82 155 ASP C C 1
ATOM 5273 O O . ASP C 1 179 ? -31.630 43.099 -38.603 1.00 11.47 155 ASP C O 1
ATOM 5278 N N . SER C 1 180 ? -30.141 41.722 -39.585 1.00 10.99 156 SER C N 1
ATOM 5279 C CA . SER C 1 180 ? -31.018 41.472 -40.742 1.00 10.53 156 SER C CA 1
ATOM 5280 C C . SER C 1 180 ? -30.545 40.286 -41.545 1.00 11.18 156 SER C C 1
ATOM 5281 O O . SER C 1 180 ? -29.335 39.988 -41.590 1.00 10.63 156 SER C O 1
ATOM 5284 N N . SER C 1 181 ? -31.489 39.642 -42.239 1.00 12.50 157 SER C N 1
ATOM 5285 C CA . SER C 1 181 ? -31.115 38.824 -43.382 1.00 13.42 157 SER C CA 1
ATOM 5286 C C . SER C 1 181 ? -30.887 39.760 -44.575 1.00 13.15 157 SER C C 1
ATOM 5287 O O . SER C 1 181 ? -31.291 40.929 -44.543 1.00 14.31 157 SER C O 1
ATOM 5290 N N . TYR C 1 182 ? -30.239 39.242 -45.617 1.00 13.47 158 TYR C N 1
ATOM 5291 C CA . TYR C 1 182 ? -29.898 40.059 -46.772 1.00 12.16 158 TYR C CA 1
ATOM 5292 C C . TYR C 1 182 ? -31.157 40.559 -47.482 1.00 12.70 158 TYR C C 1
ATOM 5293 O O . TYR C 1 182 ? -32.043 39.766 -47.800 1.00 14.03 158 TYR C O 1
ATOM 5302 N N . ILE C 1 183 ? -31.222 41.874 -47.676 1.00 12.58 159 ILE C N 1
ATOM 5303 C CA . ILE C 1 183 ? -32.236 42.517 -48.533 1.00 12.72 159 ILE C CA 1
ATOM 5304 C C . ILE C 1 183 ? -31.582 43.512 -49.480 1.00 13.90 159 ILE C C 1
ATOM 5305 O O . ILE C 1 183 ? -30.654 44.210 -49.080 1.00 14.62 159 ILE C O 1
ATOM 5310 N N . PRO C 1 184 ? -32.057 43.595 -50.738 1.00 12.94 160 PRO C N 1
ATOM 5311 C CA . PRO C 1 184 ? -31.359 44.476 -51.674 1.00 14.61 160 PRO C CA 1
ATOM 5312 C C . PRO C 1 184 ? -31.486 45.962 -51.338 1.00 13.98 160 PRO C C 1
ATOM 5313 O O . PRO C 1 184 ? -30.682 46.771 -51.811 1.00 15.21 160 PRO C O 1
ATOM 5317 N N . GLU C 1 185 ? -32.485 46.308 -50.533 1.00 13.59 161 GLU C N 1
ATOM 5318 C CA . GLU C 1 185 ? -32.678 47.694 -50.089 1.00 15.96 161 GLU C CA 1
ATOM 5319 C C . GLU C 1 185 ? -31.469 48.231 -49.324 1.00 14.93 161 GLU C C 1
ATOM 5320 O O . GLU C 1 185 ? -31.323 49.442 -49.177 1.00 15.20 161 GLU C O 1
ATOM 5326 N N . PHE C 1 186 ? -30.614 47.335 -48.827 1.00 13.15 162 PHE C N 1
ATOM 5327 C CA . PHE C 1 186 ? -29.392 47.756 -48.169 1.00 12.73 162 PHE C CA 1
ATOM 5328 C C . PHE C 1 186 ? -28.454 48.518 -49.089 1.00 14.35 162 PHE C C 1
ATOM 5329 O O . PHE C 1 186 ? -27.694 49.375 -48.628 1.00 16.12 162 PHE C O 1
ATOM 5337 N N . ILE C 1 187 ? -28.520 48.234 -50.386 1.00 14.37 163 ILE C N 1
ATOM 5338 C CA . ILE C 1 187 ? -27.554 48.818 -51.320 1.00 16.09 163 ILE C CA 1
ATOM 5339 C C . ILE C 1 187 ? -27.739 50.348 -51.477 1.00 16.35 163 ILE C C 1
ATOM 5340 O O . ILE C 1 187 ? -26.796 51.101 -51.217 1.00 16.97 163 ILE C O 1
ATOM 5345 N N . PRO C 1 188 ? -28.938 50.819 -51.876 1.00 17.39 164 PRO C N 1
ATOM 5346 C CA . PRO C 1 188 ? -29.089 52.287 -51.878 1.00 16.93 164 PRO C CA 1
ATOM 5347 C C . PRO C 1 188 ? -28.916 52.938 -50.510 1.00 17.22 164 PRO C C 1
ATOM 5348 O O . PRO C 1 188 ? -28.437 54.070 -50.413 1.00 17.16 164 PRO C O 1
ATOM 5352 N N . PHE C 1 189 ? -29.310 52.235 -49.455 1.00 14.89 165 PHE C N 1
ATOM 5353 C CA . PHE C 1 189 ? -29.264 52.807 -48.106 1.00 13.64 165 PHE C CA 1
ATOM 5354 C C . PHE C 1 189 ? -27.813 53.027 -47.649 1.00 14.48 165 PHE C C 1
ATOM 5355 O O . PHE C 1 189 ? -27.513 53.993 -46.935 1.00 16.58 165 PHE C O 1
ATOM 5363 N N . THR C 1 190 ? -26.934 52.129 -48.084 1.00 14.12 166 THR C N 1
ATOM 5364 C CA . THR C 1 190 ? -25.558 52.084 -47.634 1.00 12.67 166 THR C CA 1
ATOM 5365 C C . THR C 1 190 ? -24.593 52.783 -48.617 1.00 13.56 166 THR C C 1
ATOM 5366 O O . THR C 1 190 ? -23.388 52.916 -48.356 1.00 14.78 166 THR C O 1
ATOM 5370 N N . LYS C 1 191 ? -25.140 53.257 -49.731 1.00 15.36 167 LYS C N 1
ATOM 5371 C CA . LYS C 1 191 ? -24.340 53.881 -50.790 1.00 16.36 167 LYS C CA 1
ATOM 5372 C C . LYS C 1 191 ? -23.308 54.893 -50.281 1.00 16.49 167 LYS C C 1
ATOM 5373 O O . LYS C 1 191 ? -23.655 55.847 -49.567 1.00 15.42 167 LYS C O 1
ATOM 5379 N N . ASP C 1 192 ? -22.056 54.657 -50.672 1.00 16.07 168 ASP C N 1
ATOM 5380 C CA . ASP C 1 192 ? -20.919 55.550 -50.396 1.00 17.31 168 ASP C CA 1
ATOM 5381 C C . ASP C 1 192 ? -20.594 55.758 -48.918 1.00 16.62 168 ASP C C 1
ATOM 5382 O O . ASP C 1 192 ? -19.918 56.725 -48.567 1.00 16.51 168 ASP C O 1
ATOM 5387 N N . ALA C 1 193 ? -21.062 54.860 -48.055 1.00 14.31 169 ALA C N 1
ATOM 5388 C CA . ALA C 1 193 ? -20.782 55.009 -46.632 1.00 14.48 169 ALA C CA 1
ATOM 5389 C C . ALA C 1 193 ? -19.277 55.003 -46.373 1.00 14.67 169 ALA C C 1
ATOM 5390 O O . ALA C 1 193 ? -18.538 54.183 -46.949 1.00 15.62 169 ALA C O 1
ATOM 5392 N N . ASP C 1 194 ? -18.823 55.891 -45.483 1.00 12.98 170 ASP C N 1
ATOM 5393 C CA . ASP C 1 194 ? -17.423 55.863 -45.048 1.00 14.69 170 ASP C CA 1
ATOM 5394 C C . ASP C 1 194 ? -17.114 54.617 -44.227 1.00 13.75 170 ASP C C 1
ATOM 5395 O O . ASP C 1 194 ? -16.029 54.047 -44.324 1.00 15.32 170 ASP C O 1
ATOM 5400 N N . LEU C 1 195 ? -18.101 54.188 -43.439 1.00 13.18 171 LEU C N 1
ATOM 5401 C CA . LEU C 1 195 ? -17.974 52.965 -42.645 1.00 13.23 171 LEU C CA 1
ATOM 5402 C C . LEU C 1 195 ? -19.297 52.252 -42.666 1.00 11.76 171 LEU C C 1
ATOM 5403 O O . LEU C 1 195 ? -20.327 52.877 -42.406 1.00 11.40 171 LEU C O 1
ATOM 5408 N N . PHE C 1 196 ? -19.256 50.947 -42.960 1.00 12.07 172 PHE C N 1
ATOM 5409 C CA . PHE C 1 196 ? -20.418 50.062 -42.852 1.00 10.60 172 PHE C CA 1
ATOM 5410 C C . PHE C 1 196 ? -20.152 49.082 -41.730 1.00 10.82 172 PHE C C 1
ATOM 5411 O O . PHE C 1 196 ? -19.272 48.220 -41.852 1.00 12.14 172 PHE C O 1
ATOM 5419 N N . ILE C 1 197 ? -20.875 49.271 -40.618 1.00 10.41 173 ILE C N 1
ATOM 5420 C CA . ILE C 1 197 ? -20.838 48.386 -39.452 1.00 10.28 173 ILE C CA 1
ATOM 5421 C C . ILE C 1 197 ? -21.921 47.351 -39.686 1.00 11.13 173 ILE C C 1
ATOM 5422 O O . ILE C 1 197 ? -23.120 47.643 -39.531 1.00 11.92 173 ILE C O 1
ATOM 5427 N N . CYS C 1 198 ? -21.518 46.155 -40.084 1.00 11.45 174 CYS C N 1
ATOM 5428 C CA . CYS C 1 198 ? -22.490 45.173 -40.525 1.00 10.32 174 CYS C CA 1
ATOM 5429 C C . CYS C 1 198 ? -22.412 43.873 -39.756 1.00 11.65 174 CYS C C 1
ATOM 5430 O O . CYS C 1 198 ? -21.339 43.286 -39.595 1.00 12.10 174 CYS C O 1
ATOM 5433 N N . GLU C 1 199 ? -23.572 43.397 -39.327 1.00 10.48 175 GLU C N 1
ATOM 5434 C CA . GLU C 1 199 ? -23.631 42.098 -38.679 1.00 11.52 175 GLU C CA 1
ATOM 5435 C C . GLU C 1 199 ? -23.185 41.016 -39.647 1.00 12.47 175 GLU C C 1
ATOM 5436 O O . GLU C 1 199 ? -23.510 41.026 -40.854 1.00 13.77 175 GLU C O 1
ATOM 5442 N N . CYS C 1 200 ? -22.417 40.080 -39.124 1.00 11.95 176 CYS C N 1
ATOM 5443 C CA . CYS C 1 200 ? -21.953 38.968 -39.924 1.00 13.11 176 CYS C CA 1
ATOM 5444 C C . CYS C 1 200 ? -21.978 37.730 -39.037 1.00 11.59 176 CYS C C 1
ATOM 5445 O O . CYS C 1 200 ? -20.938 37.234 -38.583 1.00 13.92 176 CYS C O 1
ATOM 5448 N N . ASN C 1 201 ? -23.180 37.239 -38.770 1.00 10.79 177 ASN C N 1
ATOM 5449 C CA . ASN C 1 201 ? -23.321 36.179 -37.778 1.00 12.81 177 ASN C CA 1
ATOM 5450 C C . ASN C 1 201 ? -22.958 34.801 -38.316 1.00 11.69 177 ASN C C 1
ATOM 5451 O O . ASN C 1 201 ? -22.690 33.892 -37.534 1.00 13.12 177 ASN C O 1
ATOM 5464 N N . TYR C 1 203 ? -20.801 32.223 -41.222 1.00 11.47 179 TYR C N 1
ATOM 5465 C CA . TYR C 1 203 ? -19.721 31.995 -42.178 1.00 12.08 179 TYR C CA 1
ATOM 5466 C C . TYR C 1 203 ? -20.301 31.716 -43.558 1.00 12.53 179 TYR C C 1
ATOM 5467 O O . TYR C 1 203 ? -21.488 31.423 -43.684 1.00 13.04 179 TYR C O 1
ATOM 5476 N N . ALA C 1 204 ? -19.452 31.803 -44.589 1.00 12.71 180 ALA C N 1
ATOM 5477 C CA . ALA C 1 204 ? -19.905 31.730 -45.983 1.00 13.87 180 ALA C CA 1
ATOM 5478 C C . ALA C 1 204 ? -20.664 30.433 -46.269 1.00 13.83 180 ALA C C 1
ATOM 5479 O O . ALA C 1 204 ? -21.594 30.423 -47.073 1.00 17.27 180 ALA C O 1
ATOM 5481 N N . HIS C 1 205 ? -20.268 29.345 -45.610 1.00 13.85 181 HIS C N 1
ATOM 5482 C CA . HIS C 1 205 ? -20.888 28.034 -45.870 1.00 15.37 181 HIS C CA 1
ATOM 5483 C C . HIS C 1 205 ? -22.233 27.839 -45.157 1.00 17.65 181 HIS C C 1
ATOM 5484 O O . HIS C 1 205 ? -22.897 26.813 -45.346 1.00 19.22 181 HIS C O 1
ATOM 5491 N N . GLN C 1 206 ? -22.634 28.809 -44.340 1.00 15.05 182 GLN C N 1
ATOM 5492 C CA . GLN C 1 206 ? -23.833 28.671 -43.525 1.00 15.75 182 GLN C CA 1
ATOM 5493 C C . GLN C 1 206 ? -25.009 29.489 -44.017 1.00 17.31 182 GLN C C 1
ATOM 5494 O O . GLN C 1 206 ? -24.852 30.653 -44.407 1.00 18.89 182 GLN C O 1
ATOM 5500 N N A GLU C 1 207 ? -26.196 28.887 -43.997 0.40 18.37 183 GLU C N 1
ATOM 5501 N N B GLU C 1 207 ? -26.175 28.853 -43.988 0.60 18.41 183 GLU C N 1
ATOM 5502 C CA A GLU C 1 207 ? -27.413 29.599 -44.377 0.40 19.40 183 GLU C CA 1
ATOM 5503 C CA B GLU C 1 207 ? -27.455 29.501 -44.190 0.60 19.78 183 GLU C CA 1
ATOM 5504 C C A GLU C 1 207 ? -27.860 30.529 -43.249 0.40 18.81 183 GLU C C 1
ATOM 5505 C C B GLU C 1 207 ? -27.638 30.585 -43.134 0.60 18.13 183 GLU C C 1
ATOM 5506 O O A GLU C 1 207 ? -28.154 30.091 -42.134 0.40 18.57 183 GLU C O 1
ATOM 5507 O O B GLU C 1 207 ? -27.532 30.299 -41.937 0.60 17.81 183 GLU C O 1
ATOM 5518 N N . ALA C 1 208 ? -27.904 31.818 -43.575 1.00 16.99 184 ALA C N 1
ATOM 5519 C CA . ALA C 1 208 ? -28.152 32.905 -42.616 1.00 18.40 184 ALA C CA 1
ATOM 5520 C C . ALA C 1 208 ? -29.560 33.499 -42.642 1.00 19.42 184 ALA C C 1
ATOM 5521 O O . ALA C 1 208 ? -30.082 33.891 -41.590 1.00 18.85 184 ALA C O 1
ATOM 5523 N N . ALA C 1 209 ? -30.154 33.574 -43.835 1.00 19.74 185 ALA C N 1
ATOM 5524 C CA . ALA C 1 209 ? -31.434 34.261 -44.014 1.00 21.95 185 ALA C CA 1
ATOM 5525 C C . ALA C 1 209 ? -32.541 33.750 -43.103 1.00 23.72 185 ALA C C 1
ATOM 5526 O O . ALA C 1 209 ? -33.279 34.542 -42.517 1.00 23.04 185 ALA C O 1
ATOM 5528 N N . LYS C 1 210 ? -32.660 32.431 -42.968 1.00 25.37 186 LYS C N 1
ATOM 5529 C CA . LYS C 1 210 ? -33.739 31.872 -42.153 1.00 26.64 186 LYS C CA 1
ATOM 5530 C C . LYS C 1 210 ? -33.665 32.284 -40.671 1.00 25.65 186 LYS C C 1
ATOM 5531 O O . LYS C 1 210 ? -34.687 32.308 -39.988 1.00 27.85 186 LYS C O 1
ATOM 5537 N N . ALA C 1 211 ? -32.467 32.653 -40.203 1.00 23.94 187 ALA C N 1
ATOM 5538 C CA . ALA C 1 211 ? -32.248 33.159 -38.835 1.00 21.34 187 ALA C CA 1
ATOM 5539 C C . ALA C 1 211 ? -32.327 34.697 -38.691 1.00 19.46 187 ALA C C 1
ATOM 5540 O O . ALA C 1 211 ? -32.151 35.250 -37.594 1.00 21.27 187 ALA C O 1
ATOM 5542 N N . GLY C 1 212 ? -32.602 35.398 -39.783 1.00 17.70 188 GLY C N 1
ATOM 5543 C CA . GLY C 1 212 ? -32.630 36.858 -39.718 1.00 14.87 188 GLY C CA 1
ATOM 5544 C C . GLY C 1 212 ? -31.248 37.466 -39.561 1.00 13.32 188 GLY C C 1
ATOM 5545 O O . GLY C 1 212 ? -31.092 38.534 -38.948 1.00 12.64 188 GLY C O 1
ATOM 5546 N N . HIS C 1 213 ? -30.259 36.792 -40.145 1.00 12.62 189 HIS C N 1
ATOM 5547 C CA . HIS C 1 213 ? -28.858 37.218 -40.134 1.00 11.06 189 HIS C CA 1
ATOM 5548 C C . HIS C 1 213 ? -28.253 37.128 -41.524 1.00 11.45 189 HIS C C 1
ATOM 5549 O O . HIS C 1 213 ? -28.900 36.644 -42.479 1.00 11.82 189 HIS C O 1
ATOM 5564 N N . ASN C 1 215 ? -24.527 36.186 -43.837 1.00 12.24 191 ASN C N 1
ATOM 5565 C CA . ASN C 1 215 ? -23.198 35.579 -43.914 1.00 11.64 191 ASN C CA 1
ATOM 5566 C C . ASN C 1 215 ? -22.192 36.475 -44.621 1.00 12.05 191 ASN C C 1
ATOM 5567 O O . ASN C 1 215 ? -22.542 37.522 -45.176 1.00 12.16 191 ASN C O 1
ATOM 5572 N N . SER C 1 216 ? -20.919 36.084 -44.559 1.00 13.39 192 SER C N 1
ATOM 5573 C CA . SER C 1 216 ? -19.842 36.942 -45.038 1.00 13.52 192 SER C CA 1
ATOM 5574 C C . SER C 1 216 ? -19.996 37.271 -46.521 1.00 14.45 192 SER C C 1
ATOM 5575 O O . SER C 1 216 ? -19.636 38.368 -46.962 1.00 14.90 192 SER C O 1
ATOM 5578 N N . THR C 1 217 ? -20.525 36.328 -47.293 1.00 13.94 193 THR C N 1
ATOM 5579 C CA . THR C 1 217 ? -20.703 36.537 -48.737 1.00 15.16 193 THR C CA 1
ATOM 5580 C C . THR C 1 217 ? -21.713 37.651 -48.987 1.00 16.08 193 THR C C 1
ATOM 5581 O O . THR C 1 217 ? -21.485 38.539 -49.819 1.00 16.20 193 THR C O 1
ATOM 5585 N N . GLU C 1 218 ? -22.813 37.608 -48.241 1.00 13.99 194 GLU C N 1
ATOM 5586 C CA . GLU C 1 218 ? -23.894 38.574 -48.393 1.00 13.90 194 GLU C CA 1
ATOM 5587 C C . GLU C 1 218 ? -23.449 39.960 -47.956 1.00 13.57 194 GLU C C 1
ATOM 5588 O O . GLU C 1 218 ? -23.711 40.946 -48.634 1.00 13.84 194 GLU C O 1
ATOM 5594 N N . VAL C 1 219 ? -22.761 40.017 -46.818 1.00 11.65 195 VAL C N 1
ATOM 5595 C CA . VAL C 1 219 ? -22.230 41.274 -46.287 1.00 13.22 195 VAL C CA 1
ATOM 5596 C C . VAL C 1 219 ? -21.254 41.917 -47.273 1.00 13.48 195 VAL C C 1
ATOM 5597 O O . VAL C 1 219 ? -21.349 43.122 -47.557 1.00 13.82 195 VAL C O 1
ATOM 5601 N N . ALA C 1 220 ? -20.346 41.104 -47.812 1.00 12.91 196 ALA C N 1
ATOM 5602 C CA . ALA C 1 220 ? -19.350 41.598 -48.762 1.00 14.01 196 ALA C CA 1
ATOM 5603 C C . ALA C 1 220 ? -20.029 42.108 -50.033 1.00 14.58 196 ALA C C 1
ATOM 5604 O O . ALA C 1 220 ? -19.566 43.083 -50.634 1.00 14.76 196 ALA C O 1
ATOM 5606 N N A SER C 1 221 ? -21.123 41.451 -50.421 0.50 14.38 197 SER C N 1
ATOM 5607 N N B SER C 1 221 ? -21.119 41.457 -50.440 0.50 13.89 197 SER C N 1
ATOM 5608 C CA A SER C 1 221 ? -21.891 41.825 -51.607 0.50 15.06 197 SER C CA 1
ATOM 5609 C CA B SER C 1 221 ? -21.839 41.876 -51.639 0.50 14.07 197 SER C CA 1
ATOM 5610 C C A SER C 1 221 ? -22.484 43.231 -51.477 0.50 14.80 197 SER C C 1
ATOM 5611 C C B SER C 1 221 ? -22.407 43.285 -51.460 0.50 13.98 197 SER C C 1
ATOM 5612 O O A SER C 1 221 ? -22.496 44.000 -52.440 0.50 16.19 197 SER C O 1
ATOM 5613 O O B SER C 1 221 ? -22.318 44.116 -52.368 0.50 14.97 197 SER C O 1
ATOM 5618 N N . ILE C 1 222 ? -22.974 43.566 -50.285 1.00 13.04 198 ILE C N 1
ATOM 5619 C CA . ILE C 1 222 ? -23.487 44.910 -50.015 1.00 12.81 198 ILE C CA 1
ATOM 5620 C C . ILE C 1 222 ? -22.345 45.920 -50.056 1.00 13.31 198 ILE C C 1
ATOM 5621 O O . ILE C 1 222 ? -22.451 46.960 -50.704 1.00 14.82 198 ILE C O 1
ATOM 5626 N N . ALA C 1 223 ? -21.250 45.626 -49.366 1.00 12.75 199 ALA C N 1
ATOM 5627 C CA . ALA C 1 223 ? -20.117 46.562 -49.320 1.00 13.56 199 ALA C CA 1
ATOM 5628 C C . ALA C 1 223 ? -19.599 46.876 -50.725 1.00 14.73 199 ALA C C 1
ATOM 5629 O O . ALA C 1 223 ? -19.324 48.038 -51.057 1.00 15.29 199 ALA C O 1
ATOM 5631 N N . LYS C 1 224 ? -19.497 45.842 -51.557 1.00 14.54 200 LYS C N 1
ATOM 5632 C CA . LYS C 1 224 ? -19.105 46.021 -52.957 1.00 14.96 200 LYS C CA 1
ATOM 5633 C C . LYS C 1 224 ? -20.126 46.857 -53.733 1.00 13.79 200 LYS C C 1
ATOM 5634 O O . LYS C 1 224 ? -19.777 47.877 -54.358 1.00 15.44 200 LYS C O 1
ATOM 5640 N N . ASP C 1 225 ? -21.390 46.438 -53.702 1.00 14.35 201 ASP C N 1
ATOM 5641 C CA . ASP C 1 225 ? -22.411 47.088 -54.538 1.00 15.14 201 ASP C CA 1
ATOM 5642 C C . ASP C 1 225 ? -22.676 48.537 -54.116 1.00 16.56 201 ASP C C 1
ATOM 5643 O O . ASP C 1 225 ? -22.987 49.387 -54.949 1.00 17.29 201 ASP C O 1
ATOM 5648 N N . ALA C 1 226 ? -22.559 48.800 -52.817 1.00 14.67 202 ALA C N 1
ATOM 5649 C CA . ALA C 1 226 ? -22.759 50.141 -52.239 1.00 14.73 202 ALA C CA 1
ATOM 5650 C C . ALA C 1 226 ? -21.507 51.033 -52.298 1.00 16.80 202 ALA C C 1
ATOM 5651 O O . ALA C 1 226 ? -21.570 52.220 -51.935 1.00 16.89 202 ALA C O 1
ATOM 5653 N N . ASN C 1 227 ? -20.385 50.466 -52.742 1.00 15.69 203 ASN C N 1
ATOM 5654 C CA . ASN C 1 227 ? -19.110 51.192 -52.807 1.00 17.66 203 ASN C CA 1
ATOM 5655 C C . ASN C 1 227 ? -18.734 51.806 -51.457 1.00 17.09 203 ASN C C 1
ATOM 5656 O O . ASN C 1 227 ? -18.396 52.997 -51.364 1.00 18.87 203 ASN C O 1
ATOM 5661 N N . VAL C 1 228 ? -18.817 50.999 -50.404 1.00 16.43 204 VAL C N 1
ATOM 5662 C CA . VAL C 1 228 ? -18.410 51.492 -49.088 1.00 15.91 204 VAL C CA 1
ATOM 5663 C C . VAL C 1 228 ? -16.880 51.562 -48.985 1.00 16.62 204 VAL C C 1
ATOM 5664 O O . VAL C 1 228 ? -16.155 50.797 -49.648 1.00 17.35 204 VAL C O 1
ATOM 5668 N N A LYS C 1 229 ? -16.396 52.458 -48.127 0.50 16.15 205 LYS C N 1
ATOM 5669 N N B LYS C 1 229 ? -16.396 52.477 -48.158 0.50 16.16 205 LYS C N 1
ATOM 5670 C CA A LYS C 1 229 ? -14.952 52.703 -47.963 0.50 15.80 205 LYS C CA 1
ATOM 5671 C CA B LYS C 1 229 ? -14.959 52.653 -48.001 0.50 15.84 205 LYS C CA 1
ATOM 5672 C C A LYS C 1 229 ? -14.290 51.794 -46.924 0.50 16.64 205 LYS C C 1
ATOM 5673 C C B LYS C 1 229 ? -14.384 51.580 -47.085 0.50 16.55 205 LYS C C 1
ATOM 5674 O O A LYS C 1 229 ? -13.130 51.391 -47.077 0.50 17.01 205 LYS C O 1
ATOM 5675 O O B LYS C 1 229 ? -13.431 50.884 -47.449 0.50 17.63 205 LYS C O 1
ATOM 5686 N N A GLU C 1 230 ? -15.008 51.506 -45.843 0.50 14.71 206 GLU C N 1
ATOM 5687 N N B GLU C 1 230 ? -14.964 51.449 -45.893 0.50 15.54 206 GLU C N 1
ATOM 5688 C CA A GLU C 1 230 ? -14.541 50.523 -44.876 0.50 14.52 206 GLU C CA 1
ATOM 5689 C CA B GLU C 1 230 ? -14.469 50.497 -44.906 0.50 15.27 206 GLU C CA 1
ATOM 5690 C C A GLU C 1 230 ? -15.699 49.626 -44.479 0.50 12.86 206 GLU C C 1
ATOM 5691 C C B GLU C 1 230 ? -15.616 49.668 -44.342 0.50 13.44 206 GLU C C 1
ATOM 5692 O O A GLU C 1 230 ? -16.844 50.071 -44.403 0.50 13.12 206 GLU C O 1
ATOM 5693 O O B GLU C 1 230 ? -16.665 50.209 -44.001 0.50 13.08 206 GLU C O 1
ATOM 5704 N N . LEU C 1 231 ? -15.384 48.360 -44.231 1.00 12.69 207 LEU C N 1
ATOM 5705 C CA . LEU C 1 231 ? -16.378 47.393 -43.765 1.00 12.89 207 LEU C CA 1
ATOM 5706 C C . LEU C 1 231 ? -15.933 46.864 -42.413 1.00 13.64 207 LEU C C 1
ATOM 5707 O O . LEU C 1 231 ? -14.803 46.391 -42.278 1.00 15.35 207 LEU C O 1
ATOM 5712 N N . LEU C 1 232 ? -16.806 46.961 -41.409 1.00 12.90 208 LEU C N 1
ATOM 5713 C CA . LEU C 1 232 ? -16.538 46.439 -40.075 1.00 12.12 208 LEU C CA 1
ATOM 5714 C C . LEU C 1 232 ? -17.504 45.283 -39.790 1.00 12.36 208 LEU C C 1
ATOM 5715 O O . LEU C 1 232 ? -18.732 45.495 -39.691 1.00 11.67 208 LEU C O 1
ATOM 5720 N N . LEU C 1 233 ? -16.956 44.078 -39.642 1.00 13.34 209 LEU C N 1
ATOM 5721 C CA . LEU C 1 233 ? -17.768 42.871 -39.397 1.00 11.26 209 LEU C CA 1
ATOM 5722 C C . LEU C 1 233 ? -18.017 42.740 -37.908 1.00 10.75 209 LEU C C 1
ATOM 5723 O O . LEU C 1 233 ? -17.070 42.692 -37.103 1.00 11.08 209 LEU C O 1
ATOM 5728 N N . THR C 1 234 ? -19.289 42.651 -37.538 1.00 10.60 210 THR C N 1
ATOM 5729 C CA . THR C 1 234 ? -19.646 42.609 -36.129 1.00 10.28 210 THR C CA 1
ATOM 5730 C C . THR C 1 234 ? -20.770 41.590 -35.824 1.00 9.68 210 THR C C 1
ATOM 5731 O O . THR C 1 234 ? -21.135 40.770 -36.692 1.00 10.10 210 THR C O 1
ATOM 5735 N N . HIS C 1 235 ? -21.279 41.613 -34.594 1.00 9.07 211 HIS C N 1
ATOM 5736 C CA . HIS C 1 235 ? -22.351 40.683 -34.156 1.00 8.65 211 HIS C CA 1
ATOM 5737 C C . HIS C 1 235 ? -21.884 39.240 -34.393 1.00 9.95 211 HIS C C 1
ATOM 5738 O O . HIS C 1 235 ? -22.574 38.433 -35.020 1.00 11.13 211 HIS C O 1
ATOM 5745 N N . LEU C 1 236 ? -20.700 38.943 -33.862 1.00 9.44 212 LEU C N 1
ATOM 5746 C CA . LEU C 1 236 ? -19.940 37.763 -34.256 1.00 11.31 212 LEU C CA 1
ATOM 5747 C C . LEU C 1 236 ? -20.454 36.486 -33.614 1.00 11.89 212 LEU C C 1
ATOM 5748 O O . LEU C 1 236 ? -21.021 36.511 -32.518 1.00 11.16 212 LEU C O 1
ATOM 5753 N N . PRO C 1 237 ? -20.256 35.347 -34.305 1.00 11.81 213 PRO C N 1
ATOM 5754 C CA . PRO C 1 237 ? -20.649 34.021 -33.826 1.00 12.53 213 PRO C CA 1
ATOM 5755 C C . PRO C 1 237 ? -19.697 33.437 -32.792 1.00 12.66 213 PRO C C 1
ATOM 5756 O O . PRO C 1 237 ? -18.591 33.963 -32.595 1.00 13.96 213 PRO C O 1
ATOM 5760 N N . HIS C 1 238 ? -20.137 32.358 -32.145 1.00 12.19 214 HIS C N 1
ATOM 5761 C CA . HIS C 1 238 ? -19.411 31.753 -31.029 1.00 13.04 214 HIS C CA 1
ATOM 5762 C C . HIS C 1 238 ? -18.821 30.400 -31.382 1.00 15.56 214 HIS C C 1
ATOM 5763 O O . HIS C 1 238 ? -18.373 29.667 -30.506 1.00 16.93 214 HIS C O 1
ATOM 5770 N N . THR C 1 239 ? -18.829 30.081 -32.673 1.00 13.98 215 THR C N 1
ATOM 5771 C CA . THR C 1 239 ? -18.145 28.889 -33.181 1.00 16.65 215 THR C CA 1
ATOM 5772 C C . THR C 1 239 ? -17.141 29.317 -34.231 1.00 15.11 215 THR C C 1
ATOM 5773 O O . THR C 1 239 ? -17.221 30.433 -34.755 1.00 15.77 215 THR C O 1
ATOM 5777 N N . GLY C 1 240 ? -16.195 28.428 -34.538 1.00 16.12 216 GLY C N 1
ATOM 5778 C CA . GLY C 1 240 ? -15.232 28.674 -35.616 1.00 17.07 216 GLY C CA 1
ATOM 5779 C C . GLY C 1 240 ? -14.211 29.735 -35.279 1.00 17.01 216 GLY C C 1
ATOM 5780 O O . GLY C 1 240 ? -14.050 30.123 -34.119 1.00 19.58 216 GLY C O 1
ATOM 5781 N N . ASN C 1 241 ? -13.507 30.178 -36.310 1.00 15.65 217 ASN C N 1
ATOM 5782 C CA . ASN C 1 241 ? -12.526 31.235 -36.199 1.00 17.01 217 ASN C CA 1
ATOM 5783 C C . ASN C 1 241 ? -13.025 32.450 -36.975 1.00 16.06 217 ASN C C 1
ATOM 5784 O O . ASN C 1 241 ? -12.974 32.456 -38.198 1.00 16.52 217 ASN C O 1
ATOM 5789 N N . PRO C 1 242 ? -13.520 33.478 -36.267 1.00 17.12 218 PRO C N 1
ATOM 5790 C CA . PRO C 1 242 ? -14.081 34.648 -36.943 1.00 16.63 218 PRO C CA 1
ATOM 5791 C C . PRO C 1 242 ? -13.119 35.348 -37.912 1.00 16.75 218 PRO C C 1
ATOM 5792 O O . PRO C 1 242 ? -13.570 36.063 -38.804 1.00 15.82 218 PRO C O 1
ATOM 5796 N N . ALA C 1 243 ? -11.809 35.133 -37.782 1.00 17.31 219 ALA C N 1
ATOM 5797 C CA . ALA C 1 243 ? -10.884 35.693 -38.783 1.00 17.22 219 ALA C CA 1
ATOM 5798 C C . ALA C 1 243 ? -11.196 35.184 -40.197 1.00 16.03 219 ALA C C 1
ATOM 5799 O O . ALA C 1 243 ? -10.944 35.883 -41.195 1.00 17.20 219 ALA C O 1
ATOM 5801 N N . ASP C 1 244 ? -11.765 33.982 -40.289 1.00 14.48 220 ASP C N 1
ATOM 5802 C CA . ASP C 1 244 ? -12.193 33.439 -41.580 1.00 16.57 220 ASP C CA 1
ATOM 5803 C C . ASP C 1 244 ? -13.257 34.297 -42.266 1.00 15.84 220 ASP C C 1
ATOM 5804 O O . ASP C 1 244 ? -13.363 34.277 -43.502 1.00 15.77 220 ASP C O 1
ATOM 5809 N N . LEU C 1 245 ? -14.042 35.041 -41.482 1.00 13.39 221 LEU C N 1
ATOM 5810 C CA . LEU C 1 245 ? -15.029 35.955 -42.062 1.00 14.41 221 LEU C CA 1
ATOM 5811 C C . LEU C 1 245 ? -14.382 37.043 -42.915 1.00 13.89 221 LEU C C 1
ATOM 5812 O O . LEU C 1 245 ? -14.904 37.426 -43.960 1.00 14.46 221 LEU C O 1
ATOM 5817 N N . VAL C 1 246 ? -13.243 37.543 -42.451 1.00 15.36 222 VAL C N 1
ATOM 5818 C CA . VAL C 1 246 ? -12.467 38.536 -43.189 1.00 15.89 222 VAL C CA 1
ATOM 5819 C C . VAL C 1 246 ? -11.997 37.948 -44.521 1.00 15.17 222 VAL C C 1
ATOM 5820 O O . VAL C 1 246 ? -12.235 38.533 -45.583 1.00 15.76 222 VAL C O 1
ATOM 5824 N N . THR C 1 247 ? -11.362 36.780 -44.457 1.00 15.70 223 THR C N 1
ATOM 5825 C CA . THR C 1 247 ? -10.870 36.086 -45.643 1.00 15.77 223 THR C CA 1
ATOM 5826 C C . THR C 1 247 ? -12.000 35.834 -46.648 1.00 17.41 223 THR C C 1
ATOM 5827 O O . THR C 1 247 ? -11.841 36.076 -47.847 1.00 19.20 223 THR C O 1
ATOM 5831 N N . GLU C 1 248 ? -13.140 35.370 -46.142 1.00 15.86 224 GLU C N 1
ATOM 5832 C CA . GLU C 1 248 ? -14.302 35.114 -46.985 1.00 16.93 224 GLU C CA 1
ATOM 5833 C C . GLU C 1 248 ? -14.806 36.405 -47.646 1.00 17.17 224 GLU C C 1
ATOM 5834 O O . GLU C 1 248 ? -15.059 36.437 -48.861 1.00 17.90 224 GLU C O 1
ATOM 5840 N N . ALA C 1 249 ? -14.930 37.476 -46.862 1.00 17.29 225 ALA C N 1
ATOM 5841 C CA . ALA C 1 249 ? -15.440 38.739 -47.392 1.00 17.03 225 ALA C CA 1
ATOM 5842 C C . ALA C 1 249 ? -14.507 39.361 -48.444 1.00 17.94 225 ALA C C 1
ATOM 5843 O O . ALA C 1 249 ? -14.966 39.960 -49.424 1.00 17.26 225 ALA C O 1
ATOM 5845 N N . LYS C 1 250 ? -13.206 39.199 -48.237 1.00 18.20 226 LYS C N 1
ATOM 5846 C CA . LYS C 1 250 ? -12.190 39.727 -49.154 1.00 20.30 226 LYS C CA 1
ATOM 5847 C C . LYS C 1 250 ? -12.249 39.121 -50.554 1.00 22.90 226 LYS C C 1
ATOM 5848 O O . LYS C 1 250 ? -11.707 39.702 -51.498 1.00 22.26 226 LYS C O 1
ATOM 5854 N N . GLN C 1 251 ? -12.873 37.954 -50.692 1.00 23.36 227 GLN C N 1
ATOM 5855 C CA . GLN C 1 251 ? -13.007 37.325 -52.013 1.00 24.64 227 GLN C CA 1
ATOM 5856 C C . GLN C 1 251 ? -13.991 38.093 -52.899 1.00 26.14 227 GLN C C 1
ATOM 5857 O O . GLN C 1 251 ? -14.019 37.915 -54.124 1.00 26.82 227 GLN C O 1
ATOM 5863 N N . ILE C 1 252 ? -14.796 38.947 -52.273 1.00 21.45 228 ILE C N 1
ATOM 5864 C CA . ILE C 1 252 ? -15.884 39.650 -52.959 1.00 21.06 228 ILE C CA 1
ATOM 5865 C C . ILE C 1 252 ? -15.707 41.162 -52.882 1.00 21.18 228 ILE C C 1
ATOM 5866 O O . ILE C 1 252 ? -15.956 41.862 -53.863 1.00 22.15 228 ILE C O 1
ATOM 5871 N N . PHE C 1 253 ? -15.297 41.654 -51.713 1.00 19.34 229 PHE C N 1
ATOM 5872 C CA . PHE C 1 253 ? -15.127 43.090 -51.471 1.00 20.21 229 PHE C CA 1
ATOM 5873 C C . PHE C 1 253 ? -13.655 43.471 -51.375 1.00 20.93 229 PHE C C 1
ATOM 5874 O O . PHE C 1 253 ? -12.905 42.930 -50.561 1.00 21.34 229 PHE C O 1
ATOM 5882 N N . SER C 1 254 ? -13.249 44.424 -52.207 1.00 22.45 230 SER C N 1
ATOM 5883 C CA . SER C 1 254 ? -11.834 44.775 -52.317 1.00 23.75 230 SER C CA 1
ATOM 5884 C C . SER C 1 254 ? -11.394 45.944 -51.434 1.00 24.08 230 SER C C 1
ATOM 5885 O O . SER C 1 254 ? -10.208 46.304 -51.429 1.00 26.24 230 SER C O 1
ATOM 5888 N N . GLY C 1 255 ? -12.328 46.546 -50.696 1.00 23.07 231 GLY C N 1
ATOM 5889 C CA . GLY C 1 255 ? -11.995 47.649 -49.795 1.00 21.65 231 GLY C CA 1
ATOM 5890 C C . GLY C 1 255 ? -11.435 47.204 -48.449 1.00 19.11 231 GLY C C 1
ATOM 5891 O O . GLY C 1 255 ? -11.097 46.035 -48.253 1.00 20.35 231 GLY C O 1
ATOM 5892 N N . HIS C 1 256 ? -11.344 48.144 -47.515 1.00 18.93 232 HIS C N 1
ATOM 5893 C CA . HIS C 1 256 ? -10.787 47.862 -46.197 1.00 17.64 232 HIS C CA 1
ATOM 5894 C C . HIS C 1 256 ? -11.792 47.073 -45.346 1.00 17.43 232 HIS C C 1
ATOM 5895 O O . HIS C 1 256 ? -12.963 47.463 -45.234 1.00 17.02 232 HIS C O 1
ATOM 5902 N N . ILE C 1 257 ? -11.337 45.966 -44.764 1.00 15.85 233 ILE C N 1
ATOM 5903 C CA . ILE C 1 257 ? -12.195 45.102 -43.942 1.00 16.70 233 ILE C CA 1
ATOM 5904 C C . ILE C 1 257 ? -11.571 44.904 -42.578 1.00 17.32 233 ILE C C 1
ATOM 5905 O O . ILE C 1 257 ? -10.386 44.559 -42.457 1.00 18.47 233 ILE C O 1
ATOM 5910 N N . THR C 1 258 ? -12.373 45.140 -41.544 1.00 17.03 234 THR C N 1
ATOM 5911 C CA . THR C 1 258 ? -11.961 44.997 -40.155 1.00 17.77 234 THR C CA 1
ATOM 5912 C C . THR C 1 258 ? -12.928 44.053 -39.437 1.00 16.32 234 THR C C 1
ATOM 5913 O O . THR C 1 258 ? -14.129 44.076 -39.679 1.00 17.40 234 THR C O 1
ATOM 5917 N N . LEU C 1 259 ? -12.397 43.215 -38.567 1.00 14.33 235 LEU C N 1
ATOM 5918 C CA . LEU C 1 259 ? -13.217 42.372 -37.707 1.00 13.67 235 LEU C CA 1
ATOM 5919 C C . LEU C 1 259 ? -13.368 43.118 -36.379 1.00 13.82 235 LEU C C 1
ATOM 5920 O O . LEU C 1 259 ? -12.368 43.551 -35.806 1.00 14.66 235 LEU C O 1
ATOM 5925 N N . ALA C 1 260 ? -14.597 43.296 -35.881 1.00 12.34 236 ALA C N 1
ATOM 5926 C CA . ALA C 1 260 ? -14.797 44.023 -34.618 1.00 12.08 236 ALA C CA 1
ATOM 5927 C C . ALA C 1 260 ? -14.056 43.363 -33.469 1.00 12.57 236 ALA C C 1
ATOM 5928 O O . ALA C 1 260 ? -13.932 42.135 -33.410 1.00 13.08 236 ALA C O 1
ATOM 5930 N N . HIS C 1 261 ? -13.518 44.216 -32.595 1.00 13.33 237 HIS C N 1
ATOM 5931 C CA . HIS C 1 261 ? -12.930 43.793 -31.310 1.00 13.84 237 HIS C CA 1
ATOM 5932 C C . HIS C 1 261 ? -13.172 44.889 -30.279 1.00 12.96 237 HIS C C 1
ATOM 5933 O O . HIS C 1 261 ? -13.529 46.008 -30.632 1.00 12.60 237 HIS C O 1
ATOM 5940 N N . SER C 1 262 ? -12.981 44.561 -29.006 1.00 12.37 238 SER C N 1
ATOM 5941 C CA . SER C 1 262 ? -13.202 45.532 -27.941 1.00 11.89 238 SER C CA 1
ATOM 5942 C C . SER C 1 262 ? -12.274 46.733 -28.112 1.00 11.58 238 SER C C 1
ATOM 5943 O O . SER C 1 262 ? -11.041 46.588 -28.217 1.00 12.56 238 SER C O 1
ATOM 5946 N N . GLY C 1 263 ? -12.852 47.921 -28.191 1.00 11.75 239 GLY C N 1
ATOM 5947 C CA . GLY C 1 263 ? -12.021 49.117 -28.228 1.00 11.77 239 GLY C CA 1
ATOM 5948 C C . GLY C 1 263 ? -11.552 49.528 -29.605 1.00 12.59 239 GLY C C 1
ATOM 5949 O O . GLY C 1 263 ? -10.786 50.496 -29.726 1.00 13.24 239 GLY C O 1
ATOM 5950 N N . TYR C 1 264 ? -12.012 48.831 -30.650 1.00 11.77 240 TYR C N 1
ATOM 5951 C CA . TYR C 1 264 ? -11.731 49.270 -32.009 1.00 13.48 240 TYR C CA 1
ATOM 5952 C C . TYR C 1 264 ? -12.269 50.686 -32.224 1.00 14.25 240 TYR C C 1
ATOM 5953 O O . TYR C 1 264 ? -13.417 50.962 -31.893 1.00 13.14 240 TYR C O 1
ATOM 5962 N N . VAL C 1 265 ? -11.431 51.574 -32.751 1.00 15.43 241 VAL C N 1
ATOM 5963 C CA . VAL C 1 265 ? -11.804 52.966 -32.992 1.00 15.19 241 VAL C CA 1
ATOM 5964 C C . VAL C 1 265 ? -11.730 53.288 -34.472 1.00 16.01 241 VAL C C 1
ATOM 5965 O O . VAL C 1 265 ? -10.689 53.050 -35.112 1.00 18.89 241 VAL C O 1
ATOM 5969 N N . TRP C 1 266 ? -12.825 53.808 -35.013 1.00 15.28 242 TRP C N 1
ATOM 5970 C CA . TRP C 1 266 ? -12.848 54.346 -36.361 1.00 14.79 242 TRP C CA 1
ATOM 5971 C C . TRP C 1 266 ? -12.845 55.865 -36.288 1.00 15.26 242 TRP C C 1
ATOM 5972 O O . TRP C 1 266 ? -13.579 56.465 -35.500 1.00 15.38 242 TRP C O 1
ATOM 5983 N N . ASN C 1 267 ? -12.010 56.488 -37.115 1.00 19.60 243 ASN C N 1
ATOM 5984 C CA . ASN C 1 267 ? -12.029 57.936 -37.244 1.00 25.26 243 ASN C CA 1
ATOM 5985 C C . ASN C 1 267 ? -12.273 58.290 -38.675 1.00 29.00 243 ASN C C 1
ATOM 5986 O O . ASN C 1 267 ? -11.807 57.602 -39.588 1.00 28.24 243 ASN C O 1
ATOM 5991 N N . SER C 1 268 ? -13.014 59.369 -38.867 1.00 32.89 244 SER C N 1
ATOM 5992 C CA . SER C 1 268 ? -13.140 59.963 -40.179 1.00 36.33 244 SER C CA 1
ATOM 5993 C C . SER C 1 268 ? -11.904 60.813 -40.459 1.00 38.04 244 SER C C 1
ATOM 5994 O O . SER C 1 268 ? -11.320 61.400 -39.542 1.00 38.06 244 SER C O 1
ATOM 5998 N N . LEU D 1 18 ? -4.063 22.003 -39.098 1.00 39.99 -6 LEU D N 1
ATOM 5999 C CA . LEU D 1 18 ? -3.403 22.858 -40.128 1.00 39.60 -6 LEU D CA 1
ATOM 6000 C C . LEU D 1 18 ? -4.202 22.952 -41.430 1.00 37.47 -6 LEU D C 1
ATOM 6001 O O . LEU D 1 18 ? -4.399 24.042 -41.973 1.00 37.62 -6 LEU D O 1
ATOM 6006 N N . TYR D 1 19 ? -4.669 21.805 -41.917 1.00 34.33 -5 TYR D N 1
ATOM 6007 C CA . TYR D 1 19 ? -5.202 21.707 -43.273 1.00 31.08 -5 TYR D CA 1
ATOM 6008 C C . TYR D 1 19 ? -6.360 22.671 -43.599 1.00 30.03 -5 TYR D C 1
ATOM 6009 O O . TYR D 1 19 ? -6.380 23.252 -44.689 1.00 30.67 -5 TYR D O 1
ATOM 6018 N N . PHE D 1 20 ? -7.298 22.847 -42.661 1.00 27.59 -4 PHE D N 1
ATOM 6019 C CA . PHE D 1 20 ? -8.497 23.695 -42.866 1.00 26.79 -4 PHE D CA 1
ATOM 6020 C C . PHE D 1 20 ? -8.459 24.984 -42.042 1.00 28.14 -4 PHE D C 1
ATOM 6021 O O . PHE D 1 20 ? -9.478 25.667 -41.872 1.00 29.44 -4 PHE D O 1
ATOM 6029 N N . GLN D 1 21 ? -7.283 25.314 -41.529 1.00 27.94 -3 GLN D N 1
ATOM 6030 C CA . GLN D 1 21 ? -7.153 26.479 -40.666 1.00 29.07 -3 GLN D CA 1
ATOM 6031 C C . GLN D 1 21 ? -6.715 27.706 -41.455 1.00 28.31 -3 GLN D C 1
ATOM 6032 O O . GLN D 1 21 ? -6.247 27.588 -42.590 1.00 28.37 -3 GLN D O 1
ATOM 6038 N N . SER D 1 22 ? -6.914 28.882 -40.857 1.00 26.74 -2 SER D N 1
ATOM 6039 C CA . SER D 1 22 ? -6.634 30.163 -41.504 1.00 26.97 -2 SER D CA 1
ATOM 6040 C C . SER D 1 22 ? -5.212 30.254 -42.044 1.00 27.77 -2 SER D C 1
ATOM 6041 O O . SER D 1 22 ? -4.248 29.955 -41.333 1.00 29.30 -2 SER D O 1
ATOM 6044 N N . ASN D 1 23 ? -5.110 30.670 -43.305 1.00 27.37 -1 ASN D N 1
ATOM 6045 C CA . ASN D 1 23 ? -3.838 30.931 -43.962 1.00 26.99 -1 ASN D CA 1
ATOM 6046 C C . ASN D 1 23 ? -3.411 32.400 -43.882 1.00 25.40 -1 ASN D C 1
ATOM 6047 O O . ASN D 1 23 ? -2.425 32.813 -44.495 1.00 26.91 -1 ASN D O 1
ATOM 6052 N N . ALA D 1 24 ? -4.169 33.181 -43.123 1.00 22.39 0 ALA D N 1
ATOM 6053 C CA . ALA D 1 24 ? -3.925 34.608 -42.985 1.00 21.09 0 ALA D CA 1
ATOM 6054 C C . ALA D 1 24 ? -2.913 34.860 -41.879 1.00 21.17 0 ALA D C 1
ATOM 6055 O O . ALA D 1 24 ? -2.553 33.950 -41.128 1.00 22.74 0 ALA D O 1
ATOM 6065 N N . LYS D 1 26 ? -2.210 37.114 -38.425 1.00 16.67 2 LYS D N 1
ATOM 6066 C CA . LYS D 1 26 ? -2.879 37.898 -37.411 1.00 18.58 2 LYS D CA 1
ATOM 6067 C C . LYS D 1 26 ? -1.778 38.631 -36.651 1.00 17.83 2 LYS D C 1
ATOM 6068 O O . LYS D 1 26 ? -0.705 38.072 -36.418 1.00 18.45 2 LYS D O 1
ATOM 6082 N N . THR D 1 28 ? -1.606 40.913 -33.042 1.00 11.17 4 THR D N 1
ATOM 6083 C CA . THR D 1 28 ? -2.255 41.518 -31.888 1.00 12.24 4 THR D CA 1
ATOM 6084 C C . THR D 1 28 ? -1.318 42.458 -31.138 1.00 11.70 4 THR D C 1
ATOM 6085 O O . THR D 1 28 ? -0.189 42.065 -30.795 1.00 12.53 4 THR D O 1
ATOM 6089 N N . VAL D 1 29 ? -1.774 43.679 -30.867 1.00 11.90 5 VAL D N 1
ATOM 6090 C CA . VAL D 1 29 ? -1.002 44.607 -30.026 1.00 11.46 5 VAL D CA 1
ATOM 6091 C C . VAL D 1 29 ? -1.135 44.164 -28.581 1.00 12.42 5 VAL D C 1
ATOM 6092 O O . VAL D 1 29 ? -2.238 44.189 -28.012 1.00 12.35 5 VAL D O 1
ATOM 6096 N N . VAL D 1 30 ? -0.018 43.738 -27.993 1.00 11.68 6 VAL D N 1
ATOM 6097 C CA . VAL D 1 30 ? 0.009 43.377 -26.592 1.00 12.45 6 VAL D CA 1
ATOM 6098 C C . VAL D 1 30 ? 0.312 44.618 -25.742 1.00 10.67 6 VAL D C 1
ATOM 6099 O O . VAL D 1 30 ? -0.394 44.900 -24.770 1.00 12.53 6 VAL D O 1
ATOM 6103 N N . GLY D 1 31 ? 1.365 45.355 -26.099 1.00 9.72 7 GLY D N 1
ATOM 6104 C CA . GLY D 1 31 ? 1.666 46.649 -25.475 1.00 11.27 7 GLY D CA 1
ATOM 6105 C C . GLY D 1 31 ? 2.168 47.658 -26.502 1.00 11.37 7 GLY D C 1
ATOM 6106 O O . GLY D 1 31 ? 2.728 47.282 -27.538 1.00 11.73 7 GLY D O 1
ATOM 6107 N N . PHE D 1 32 ? 1.959 48.937 -26.207 1.00 10.81 8 PHE D N 1
ATOM 6108 C CA . PHE D 1 32 ? 2.152 49.979 -27.197 1.00 10.78 8 PHE D CA 1
ATOM 6109 C C . PHE D 1 32 ? 2.678 51.305 -26.632 1.00 11.98 8 PHE D C 1
ATOM 6110 O O . PHE D 1 32 ? 2.896 52.236 -27.391 1.00 13.32 8 PHE D O 1
ATOM 6118 N N . TRP D 1 33 ? 2.843 51.411 -25.310 1.00 10.48 9 TRP D N 1
ATOM 6119 C CA . TRP D 1 33 ? 3.292 52.658 -24.681 1.00 10.46 9 TRP D CA 1
ATOM 6120 C C . TRP D 1 33 ? 4.782 52.840 -24.892 1.00 11.45 9 TRP D C 1
ATOM 6121 O O . TRP D 1 33 ? 5.542 51.872 -24.789 1.00 12.82 9 TRP D O 1
ATOM 6132 N N . GLY D 1 34 ? 5.189 54.072 -25.181 1.00 10.06 10 GLY D N 1
ATOM 6133 C CA . GLY D 1 34 ? 6.614 54.395 -25.223 1.00 9.94 10 GLY D CA 1
ATOM 6134 C C . GLY D 1 34 ? 7.183 54.556 -23.827 1.00 10.03 10 GLY D C 1
ATOM 6135 O O . GLY D 1 34 ? 6.580 55.209 -22.980 1.00 11.14 10 GLY D O 1
ATOM 6136 N N . GLY D 1 35 ? 8.344 53.948 -23.583 1.00 11.21 11 GLY D N 1
ATOM 6137 C CA . GLY D 1 35 ? 9.117 54.261 -22.377 1.00 11.39 11 GLY D CA 1
ATOM 6138 C C . GLY D 1 35 ? 8.649 53.540 -21.119 1.00 11.17 11 GLY D C 1
ATOM 6139 O O . GLY D 1 35 ? 9.436 52.848 -20.466 1.00 11.58 11 GLY D O 1
ATOM 6140 N N . PHE D 1 36 ? 7.371 53.705 -20.764 1.00 11.13 12 PHE D N 1
ATOM 6141 C CA . PHE D 1 36 ? 6.806 53.065 -19.574 1.00 12.23 12 PHE D CA 1
ATOM 6142 C C . PHE D 1 36 ? 5.306 52.906 -19.822 1.00 12.17 12 PHE D C 1
ATOM 6143 O O . PHE D 1 36 ? 4.753 53.639 -20.640 1.00 11.83 12 PHE D O 1
ATOM 6151 N N . PRO D 1 37 ? 4.656 51.933 -19.160 1.00 11.17 13 PRO D N 1
ATOM 6152 C CA . PRO D 1 37 ? 3.230 51.711 -19.409 1.00 10.40 13 PRO D CA 1
ATOM 6153 C C . PRO D 1 37 ? 2.340 52.622 -18.591 1.00 13.53 13 PRO D C 1
ATOM 6154 O O . PRO D 1 37 ? 2.700 52.994 -17.471 1.00 14.66 13 PRO D O 1
ATOM 6158 N N A GLU D 1 38 ? 1.190 52.987 -19.161 0.70 13.23 14 GLU D N 1
ATOM 6159 N N B GLU D 1 38 ? 1.182 52.974 -19.140 0.30 13.18 14 GLU D N 1
ATOM 6160 C CA A GLU D 1 38 ? 0.121 53.609 -18.385 0.70 14.28 14 GLU D CA 1
ATOM 6161 C CA B GLU D 1 38 ? 0.153 53.621 -18.338 0.30 13.41 14 GLU D CA 1
ATOM 6162 C C A GLU D 1 38 ? -0.638 52.537 -17.603 0.70 13.09 14 GLU D C 1
ATOM 6163 C C B GLU D 1 38 ? -0.706 52.549 -17.676 0.30 12.84 14 GLU D C 1
ATOM 6164 O O A GLU D 1 38 ? -0.410 51.338 -17.789 0.70 13.33 14 GLU D O 1
ATOM 6165 O O B GLU D 1 38 ? -0.590 51.362 -18.003 0.30 12.27 14 GLU D O 1
ATOM 6176 N N . ALA D 1 39 ? -1.563 52.969 -16.746 1.00 12.60 15 ALA D N 1
ATOM 6177 C CA . ALA D 1 39 ? -2.290 52.045 -15.876 1.00 11.36 15 ALA D CA 1
ATOM 6178 C C . ALA D 1 39 ? -2.870 50.825 -16.577 1.00 11.57 15 ALA D C 1
ATOM 6179 O O . ALA D 1 39 ? -3.604 50.949 -17.568 1.00 13.65 15 ALA D O 1
ATOM 6181 N N . GLY D 1 40 ? -2.525 49.641 -16.072 1.00 12.79 16 GLY D N 1
ATOM 6182 C CA . GLY D 1 40 ? -3.088 48.381 -16.524 1.00 13.12 16 GLY D CA 1
ATOM 6183 C C . GLY D 1 40 ? -2.688 47.947 -17.925 1.00 13.50 16 GLY D C 1
ATOM 6184 O O . GLY D 1 40 ? -3.296 47.033 -18.490 1.00 16.14 16 GLY D O 1
ATOM 6185 N N . GLU D 1 41 ? -1.678 48.602 -18.496 1.00 12.50 17 GLU D N 1
ATOM 6186 C CA . GLU D 1 41 ? -1.274 48.307 -19.878 1.00 13.85 17 GLU D CA 1
ATOM 6187 C C . GLU D 1 41 ? 0.210 47.944 -19.988 1.00 12.75 17 GLU D C 1
ATOM 6188 O O . GLU D 1 41 ? 0.812 47.525 -18.988 1.00 12.15 17 GLU D O 1
ATOM 6194 N N . ALA D 1 42 ? 0.790 48.059 -21.180 1.00 10.09 18 ALA D N 1
ATOM 6195 C CA . ALA D 1 42 ? 2.132 47.541 -21.408 1.00 10.24 18 ALA D CA 1
ATOM 6196 C C . ALA D 1 42 ? 2.896 48.384 -22.423 1.00 10.31 18 ALA D C 1
ATOM 6197 O O . ALA D 1 42 ? 2.296 49.135 -23.210 1.00 11.24 18 ALA D O 1
ATOM 6199 N N . THR D 1 43 ? 4.227 48.289 -22.372 1.00 9.08 19 THR D N 1
ATOM 6200 C CA . THR D 1 43 ? 5.089 48.870 -23.409 1.00 9.73 19 THR D CA 1
ATOM 6201 C C . THR D 1 43 ? 5.268 47.847 -24.547 1.00 10.05 19 THR D C 1
ATOM 6202 O O . THR D 1 43 ? 4.546 46.853 -24.618 1.00 11.86 19 THR D O 1
ATOM 6206 N N . SER D 1 44 ? 6.193 48.107 -25.453 1.00 11.36 20 SER D N 1
ATOM 6207 C CA . SER D 1 44 ? 6.250 47.397 -26.729 1.00 10.47 20 SER D CA 1
ATOM 6208 C C . SER D 1 44 ? 6.185 45.868 -26.657 1.00 10.97 20 SER D C 1
ATOM 6209 O O . SER D 1 44 ? 7.016 45.235 -26.010 1.00 11.77 20 SER D O 1
ATOM 6212 N N . GLY D 1 45 ? 5.187 45.286 -27.337 1.00 10.70 21 GLY D N 1
ATOM 6213 C CA . GLY D 1 45 ? 5.066 43.842 -27.523 1.00 11.34 21 GLY D CA 1
ATOM 6214 C C . GLY D 1 45 ? 3.954 43.581 -28.526 1.00 11.60 21 GLY D C 1
ATOM 6215 O O . GLY D 1 45 ? 2.832 44.088 -28.369 1.00 11.19 21 GLY D O 1
ATOM 6216 N N . TYR D 1 46 ? 4.272 42.830 -29.571 1.00 10.79 22 TYR D N 1
ATOM 6217 C CA . TYR D 1 46 ? 3.360 42.580 -30.685 1.00 10.44 22 TYR D CA 1
ATOM 6218 C C . TYR D 1 46 ? 3.351 41.099 -30.982 1.00 11.67 22 TYR D C 1
ATOM 6219 O O . TYR D 1 46 ? 4.405 40.506 -31.192 1.00 12.31 22 TYR D O 1
ATOM 6228 N N . LEU D 1 47 ? 2.173 40.480 -30.950 1.00 10.18 23 LEU D N 1
ATOM 6229 C CA . LEU D 1 47 ? 2.070 39.043 -31.174 1.00 11.82 23 LEU D CA 1
ATOM 6230 C C . LEU D 1 47 ? 1.705 38.738 -32.617 1.00 12.43 23 LEU D C 1
ATOM 6231 O O . LEU D 1 47 ? 0.639 39.139 -33.064 1.00 13.13 23 LEU D O 1
ATOM 6236 N N . PHE D 1 48 ? 2.599 38.060 -33.341 1.00 10.95 24 PHE D N 1
ATOM 6237 C CA . PHE D 1 48 ? 2.316 37.656 -34.722 1.00 11.62 24 PHE D CA 1
ATOM 6238 C C . PHE D 1 48 ? 1.971 36.188 -34.758 1.00 13.02 24 PHE D C 1
ATOM 6239 O O . PHE D 1 48 ? 2.657 35.368 -34.137 1.00 13.58 24 PHE D O 1
ATOM 6247 N N . GLU D 1 49 ? 0.909 35.855 -35.497 1.00 14.96 25 GLU D N 1
ATOM 6248 C CA . GLU D 1 49 ? 0.477 34.466 -35.656 1.00 14.76 25 GLU D CA 1
ATOM 6249 C C . GLU D 1 49 ? 0.252 34.131 -37.125 1.00 15.78 25 GLU D C 1
ATOM 6250 O O . GLU D 1 49 ? -0.363 34.905 -37.865 1.00 16.23 25 GLU D O 1
ATOM 6256 N N . HIS D 1 50 ? 0.790 32.988 -37.539 1.00 15.01 26 HIS D N 1
ATOM 6257 C CA . HIS D 1 50 ? 0.586 32.458 -38.885 1.00 16.03 26 HIS D CA 1
ATOM 6258 C C . HIS D 1 50 ? 0.847 30.964 -38.816 1.00 16.98 26 HIS D C 1
ATOM 6259 O O . HIS D 1 50 ? 1.836 30.531 -38.221 1.00 16.51 26 HIS D O 1
ATOM 6266 N N . ASP D 1 51 ? -0.039 30.176 -39.421 1.00 19.21 27 ASP D N 1
ATOM 6267 C CA . ASP D 1 51 ? 0.059 28.705 -39.393 1.00 20.18 27 ASP D CA 1
ATOM 6268 C C . ASP D 1 51 ? 0.168 28.141 -37.969 1.00 19.74 27 ASP D C 1
ATOM 6269 O O . ASP D 1 51 ? 0.842 27.130 -37.749 1.00 22.66 27 ASP D O 1
ATOM 6274 N N . GLY D 1 52 ? -0.487 28.790 -37.008 1.00 17.51 28 GLY D N 1
ATOM 6275 C CA . GLY D 1 52 ? -0.433 28.349 -35.612 1.00 18.15 28 GLY D CA 1
ATOM 6276 C C . GLY D 1 52 ? 0.895 28.624 -34.900 1.00 17.28 28 GLY D C 1
ATOM 6277 O O . GLY D 1 52 ? 1.111 28.158 -33.774 1.00 18.47 28 GLY D O 1
ATOM 6278 N N . PHE D 1 53 ? 1.787 29.361 -35.560 1.00 16.67 29 PHE D N 1
ATOM 6279 C CA . PHE D 1 53 ? 3.079 29.703 -34.992 1.00 14.96 29 PHE D CA 1
ATOM 6280 C C . PHE D 1 53 ? 2.985 31.090 -34.357 1.00 14.15 29 PHE D C 1
ATOM 6281 O O . PHE D 1 53 ? 2.551 32.046 -35.003 1.00 14.53 29 PHE D O 1
ATOM 6289 N N . ARG D 1 54 ? 3.367 31.159 -33.083 1.00 13.35 30 ARG D N 1
ATOM 6290 C CA . ARG D 1 54 ? 3.260 32.371 -32.262 1.00 13.92 30 ARG D CA 1
ATOM 6291 C C . ARG D 1 54 ? 4.628 33.026 -32.098 1.00 13.50 30 ARG D C 1
ATOM 6292 O O . ARG D 1 54 ? 5.494 32.494 -31.383 1.00 13.11 30 ARG D O 1
ATOM 6300 N N . LEU D 1 55 ? 4.803 34.164 -32.771 1.00 12.57 31 LEU D N 1
ATOM 6301 C CA . LEU D 1 55 ? 6.047 34.952 -32.684 1.00 11.54 31 LEU D CA 1
ATOM 6302 C C . LEU D 1 55 ? 5.806 36.255 -31.921 1.00 11.66 31 LEU D C 1
ATOM 6303 O O . LEU D 1 55 ? 4.977 37.066 -32.327 1.00 12.87 31 LEU D O 1
ATOM 6308 N N . LEU D 1 56 ? 6.513 36.433 -30.802 1.00 11.99 32 LEU D N 1
ATOM 6309 C CA . LEU D 1 56 ? 6.403 37.675 -30.049 1.00 12.06 32 LEU D CA 1
ATOM 6310 C C . LEU D 1 56 ? 7.513 38.635 -30.462 1.00 12.12 32 LEU D C 1
ATOM 6311 O O . LEU D 1 56 ? 8.702 38.296 -30.356 1.00 11.84 32 LEU D O 1
ATOM 6316 N N . VAL D 1 57 ? 7.121 39.796 -30.983 1.00 10.50 33 VAL D N 1
ATOM 6317 C CA . VAL D 1 57 ? 8.053 40.868 -31.358 1.00 11.62 33 VAL D CA 1
ATOM 6318 C C . VAL D 1 57 ? 8.129 41.906 -30.237 1.00 13.47 33 VAL D C 1
ATOM 6319 O O . VAL D 1 57 ? 7.152 42.611 -29.971 1.00 11.18 33 VAL D O 1
ATOM 6323 N N . ASP D 1 58 ? 9.302 41.979 -29.604 1.00 11.85 34 ASP D N 1
ATOM 6324 C CA . ASP D 1 58 ? 9.581 42.769 -28.401 1.00 10.37 34 ASP D CA 1
ATOM 6325 C C . ASP D 1 58 ? 8.807 42.289 -27.165 1.00 10.67 34 ASP D C 1
ATOM 6326 O O . ASP D 1 58 ? 7.798 41.560 -27.290 1.00 11.43 34 ASP D O 1
ATOM 6331 N N . CYS D 1 59 ? 9.318 42.614 -25.977 1.00 10.55 35 CYS D N 1
ATOM 6332 C CA . CYS D 1 59 ? 8.844 41.984 -24.749 1.00 12.14 35 CYS D CA 1
ATOM 6333 C C . CYS D 1 59 ? 9.042 42.957 -23.583 1.00 10.86 35 CYS D C 1
ATOM 6334 O O . CYS D 1 59 ? 9.791 42.675 -22.628 1.00 10.47 35 CYS D O 1
ATOM 6337 N N . GLY D 1 60 ? 8.362 44.096 -23.686 1.00 10.92 36 GLY D N 1
ATOM 6338 C CA . GLY D 1 60 ? 8.512 45.190 -22.732 1.00 11.08 36 GLY D CA 1
ATOM 6339 C C . GLY D 1 60 ? 7.783 44.994 -21.417 1.00 10.62 36 GLY D C 1
ATOM 6340 O O . GLY D 1 60 ? 7.375 43.869 -21.040 1.00 11.90 36 GLY D O 1
ATOM 6341 N N . SER D 1 61 ? 7.660 46.087 -20.680 1.00 9.93 37 SER D N 1
ATOM 6342 C CA . SER D 1 61 ? 7.057 46.050 -19.347 1.00 10.16 37 SER D CA 1
ATOM 6343 C C . SER D 1 61 ? 5.552 45.805 -19.411 1.00 10.63 37 SER D C 1
ATOM 6344 O O . SER D 1 61 ? 4.850 46.449 -20.185 1.00 11.02 37 SER D O 1
ATOM 6347 N N . GLY D 1 62 ? 5.071 44.881 -18.583 1.00 11.29 38 GLY D N 1
ATOM 6348 C CA . GLY D 1 62 ? 3.641 44.538 -18.572 1.00 12.42 38 GLY D CA 1
ATOM 6349 C C . GLY D 1 62 ? 3.240 43.615 -19.703 1.00 12.37 38 GLY D C 1
ATOM 6350 O O . GLY D 1 62 ? 2.079 43.209 -19.809 1.00 12.86 38 GLY D O 1
ATOM 6351 N N . VAL D 1 63 ? 4.185 43.268 -20.566 1.00 11.05 39 VAL D N 1
ATOM 6352 C CA . VAL D 1 63 ? 3.856 42.455 -21.734 1.00 11.28 39 VAL D CA 1
ATOM 6353 C C . VAL D 1 63 ? 3.475 41.020 -21.390 1.00 11.66 39 VAL D C 1
ATOM 6354 O O . VAL D 1 63 ? 2.547 40.474 -22.006 1.00 12.99 39 VAL D O 1
ATOM 6358 N N . LEU D 1 64 ? 4.170 40.390 -20.442 1.00 10.72 40 LEU D N 1
ATOM 6359 C CA . LEU D 1 64 ? 3.838 38.992 -20.140 1.00 11.11 40 LEU D CA 1
ATOM 6360 C C . LEU D 1 64 ? 2.435 38.931 -19.524 1.00 11.77 40 LEU D C 1
ATOM 6361 O O . LEU D 1 64 ? 1.658 38.013 -19.840 1.00 13.30 40 LEU D O 1
ATOM 6366 N N . ALA D 1 65 ? 2.112 39.917 -18.687 1.00 11.26 41 ALA D N 1
ATOM 6367 C CA . ALA D 1 65 ? 0.770 40.018 -18.086 1.00 11.17 41 ALA D CA 1
ATOM 6368 C C . ALA D 1 65 ? -0.280 40.215 -19.163 1.00 12.36 41 ALA D C 1
ATOM 6369 O O . ALA D 1 65 ? -1.320 39.547 -19.159 1.00 13.53 41 ALA D O 1
ATOM 6371 N N . GLN D 1 66 ? -0.033 41.131 -20.093 1.00 11.18 42 GLN D N 1
ATOM 6372 C CA . GLN D 1 66 ? -1.021 41.381 -21.142 1.00 10.34 42 GLN D CA 1
ATOM 6373 C C . GLN D 1 66 ? -1.130 40.241 -22.151 1.00 10.89 42 GLN D C 1
ATOM 6374 O O . GLN D 1 66 ? -2.221 39.947 -22.656 1.00 11.68 42 GLN D O 1
ATOM 6380 N N . LEU D 1 67 ? -0.006 39.596 -22.453 1.00 11.19 43 LEU D N 1
ATOM 6381 C CA . LEU D 1 67 ? 0.012 38.540 -23.453 1.00 11.24 43 LEU D CA 1
ATOM 6382 C C . LEU D 1 67 ? -0.948 37.423 -23.124 1.00 12.44 43 LEU D C 1
ATOM 6383 O O . LEU D 1 67 ? -1.513 36.821 -24.026 1.00 12.89 43 LEU D O 1
ATOM 6388 N N . GLN D 1 68 ? -1.111 37.149 -21.828 1.00 11.21 44 GLN D N 1
ATOM 6389 C CA . GLN D 1 68 ? -1.910 36.011 -21.408 1.00 12.64 44 GLN D CA 1
ATOM 6390 C C . GLN D 1 68 ? -3.406 36.286 -21.495 1.00 13.75 44 GLN D C 1
ATOM 6391 O O . GLN D 1 68 ? -4.225 35.388 -21.234 1.00 15.64 44 GLN D O 1
ATOM 6397 N N . LYS D 1 69 ? -3.768 37.506 -21.896 1.00 12.92 45 LYS D N 1
ATOM 6398 C CA . LYS D 1 69 ? -5.126 37.754 -22.401 1.00 13.27 45 LYS D CA 1
ATOM 6399 C C . LYS D 1 69 ? -5.389 37.028 -23.727 1.00 15.64 45 LYS D C 1
ATOM 6400 O O . LYS D 1 69 ? -6.556 36.831 -24.094 1.00 17.09 45 LYS D O 1
ATOM 6406 N N . TYR D 1 70 ? -4.324 36.624 -24.436 1.00 13.46 46 TYR D N 1
ATOM 6407 C CA . TYR D 1 70 ? -4.420 36.097 -25.819 1.00 13.69 46 TYR D CA 1
ATOM 6408 C C . TYR D 1 70 ? -3.935 34.663 -25.928 1.00 14.44 46 TYR D C 1
ATOM 6409 O O . TYR D 1 70 ? -4.592 33.835 -26.571 1.00 17.38 46 TYR D O 1
ATOM 6418 N N . ILE D 1 71 ? -2.787 34.362 -25.316 1.00 14.14 47 ILE D N 1
ATOM 6419 C CA . ILE D 1 71 ? -2.165 33.031 -25.388 1.00 14.52 47 ILE D CA 1
ATOM 6420 C C . ILE D 1 71 ? -1.442 32.729 -24.076 1.00 14.14 47 ILE D C 1
ATOM 6421 O O . ILE D 1 71 ? -1.207 33.640 -23.271 1.00 15.83 47 ILE D O 1
ATOM 6426 N N . THR D 1 72 ? -1.083 31.468 -23.843 1.00 15.59 48 THR D N 1
ATOM 6427 C CA . THR D 1 72 ? -0.310 31.106 -22.651 1.00 15.25 48 THR D CA 1
ATOM 6428 C C . THR D 1 72 ? 1.192 31.262 -22.893 1.00 14.88 48 THR D C 1
ATOM 6429 O O . THR D 1 72 ? 1.639 31.326 -24.040 1.00 15.23 48 THR D O 1
ATOM 6433 N N . PRO D 1 73 ? 1.991 31.312 -21.816 1.00 14.09 49 PRO D N 1
ATOM 6434 C CA . PRO D 1 73 ? 3.447 31.358 -22.054 1.00 15.71 49 PRO D CA 1
ATOM 6435 C C . PRO D 1 73 ? 3.971 30.111 -22.785 1.00 14.86 49 PRO D C 1
ATOM 6436 O O . PRO D 1 73 ? 4.924 30.227 -23.552 1.00 16.48 49 PRO D O 1
ATOM 6440 N N . SER D 1 74 ? 3.312 28.960 -22.601 1.00 15.51 50 SER D N 1
ATOM 6441 C CA . SER D 1 74 ? 3.641 27.734 -23.323 1.00 16.85 50 SER D CA 1
ATOM 6442 C C . SER D 1 74 ? 3.422 27.847 -24.830 1.00 16.80 50 SER D C 1
ATOM 6443 O O . SER D 1 74 ? 4.127 27.183 -25.622 1.00 16.92 50 SER D O 1
ATOM 6446 N N . ASP D 1 75 ? 2.449 28.674 -25.216 1.00 14.69 51 ASP D N 1
ATOM 6447 C CA . ASP D 1 75 ? 2.079 28.851 -26.619 1.00 15.36 51 ASP D CA 1
ATOM 6448 C C . ASP D 1 75 ? 3.100 29.643 -27.427 1.00 15.25 51 ASP D C 1
ATOM 6449 O O . ASP D 1 75 ? 3.086 29.582 -28.656 1.00 15.33 51 ASP D O 1
ATOM 6454 N N . ILE D 1 76 ? 3.963 30.404 -26.751 1.00 14.61 52 ILE D N 1
ATOM 6455 C CA . ILE D 1 76 ? 4.974 31.195 -27.463 1.00 14.51 52 ILE D CA 1
ATOM 6456 C C . ILE D 1 76 ? 5.959 30.260 -28.150 1.00 14.64 52 ILE D C 1
ATOM 6457 O O . ILE D 1 76 ? 6.503 29.360 -27.501 1.00 14.98 52 ILE D O 1
ATOM 6462 N N . ASP D 1 77 ? 6.187 30.480 -29.451 1.00 13.35 53 ASP D N 1
ATOM 6463 C CA . ASP D 1 77 ? 7.105 29.636 -30.229 1.00 13.56 53 ASP D CA 1
ATOM 6464 C C . ASP D 1 77 ? 8.467 30.288 -30.450 1.00 14.17 53 ASP D C 1
ATOM 6465 O O . ASP D 1 77 ? 9.475 29.584 -30.610 1.00 15.72 53 ASP D O 1
ATOM 6470 N N . ALA D 1 78 ? 8.499 31.624 -30.471 1.00 14.04 54 ALA D N 1
ATOM 6471 C CA . ALA D 1 78 ? 9.753 32.365 -30.617 1.00 14.33 54 ALA D CA 1
ATOM 6472 C C . ALA D 1 78 ? 9.538 33.812 -30.214 1.00 13.26 54 ALA D C 1
ATOM 6473 O O . ALA D 1 78 ? 8.407 34.304 -30.246 1.00 13.27 54 ALA D O 1
ATOM 6475 N N . VAL D 1 79 ? 10.632 34.472 -29.844 1.00 12.49 55 VAL D N 1
ATOM 6476 C CA . VAL D 1 79 ? 10.644 35.894 -29.527 1.00 11.36 55 VAL D CA 1
ATOM 6477 C C . VAL D 1 79 ? 11.752 36.527 -30.370 1.00 12.94 55 VAL D C 1
ATOM 6478 O O . VAL D 1 79 ? 12.823 35.936 -30.545 1.00 13.05 55 VAL D O 1
ATOM 6482 N N . VAL D 1 80 ? 11.495 37.722 -30.879 1.00 12.21 56 VAL D N 1
ATOM 6483 C CA . VAL D 1 80 ? 12.534 38.500 -31.569 1.00 12.26 56 VAL D CA 1
ATOM 6484 C C . VAL D 1 80 ? 12.539 39.923 -31.020 1.00 12.73 56 VAL D C 1
ATOM 6485 O O . VAL D 1 80 ? 11.477 40.501 -30.774 1.00 12.20 56 VAL D O 1
ATOM 6489 N N . LEU D 1 81 ? 13.737 40.464 -30.777 1.00 12.24 57 LEU D N 1
ATOM 6490 C CA . LEU D 1 81 ? 13.893 41.736 -30.057 1.00 12.00 57 LEU D CA 1
ATOM 6491 C C . LEU D 1 81 ? 14.589 42.777 -30.907 1.00 13.87 57 LEU D C 1
ATOM 6492 O O . LEU D 1 81 ? 15.653 42.506 -31.484 1.00 13.55 57 LEU D O 1
ATOM 6497 N N . SER D 1 82 ? 14.016 43.973 -30.962 1.00 11.16 58 SER D N 1
ATOM 6498 C CA . SER D 1 82 ? 14.591 45.050 -31.778 1.00 12.05 58 SER D CA 1
ATOM 6499 C C . SER D 1 82 ? 15.821 45.679 -31.128 1.00 13.67 58 SER D C 1
ATOM 6500 O O . SER D 1 82 ? 16.762 46.088 -31.830 1.00 13.33 58 SER D O 1
ATOM 6503 N N . HIS D 1 83 ? 15.793 45.804 -29.799 1.00 11.46 59 HIS D N 1
ATOM 6504 C CA . HIS D 1 83 ? 16.870 46.453 -29.039 1.00 12.27 59 HIS D CA 1
ATOM 6505 C C . HIS D 1 83 ? 16.659 46.224 -27.554 1.00 13.53 59 HIS D C 1
ATOM 6506 O O . HIS D 1 83 ? 15.626 45.667 -27.146 1.00 14.19 59 HIS D O 1
ATOM 6513 N N . TYR D 1 84 ? 17.623 46.627 -26.741 1.00 11.25 60 TYR D N 1
ATOM 6514 C CA . TYR D 1 84 ? 17.660 46.220 -25.337 1.00 11.16 60 TYR D CA 1
ATOM 6515 C C . TYR D 1 84 ? 17.250 47.312 -24.333 1.00 11.88 60 TYR D C 1
ATOM 6516 O O . TYR D 1 84 ? 17.438 47.158 -23.110 1.00 13.15 60 TYR D O 1
ATOM 6525 N N . HIS D 1 85 ? 16.644 48.388 -24.837 1.00 11.12 61 HIS D N 1
ATOM 6526 C CA . HIS D 1 85 ? 15.998 49.358 -23.946 1.00 11.74 61 HIS D CA 1
ATOM 6527 C C . HIS D 1 85 ? 14.947 48.665 -23.063 1.00 11.92 61 HIS D C 1
ATOM 6528 O O . HIS D 1 85 ? 14.281 47.725 -23.501 1.00 11.99 61 HIS D O 1
ATOM 6535 N N . HIS D 1 86 ? 14.815 49.149 -21.825 1.00 11.77 62 HIS D N 1
ATOM 6536 C CA . HIS D 1 86 ? 13.930 48.517 -20.842 1.00 10.92 62 HIS D CA 1
ATOM 6537 C C . HIS D 1 86 ? 12.514 48.328 -21.352 1.00 11.72 62 HIS D C 1
ATOM 6538 O O . HIS D 1 86 ? 11.895 47.304 -21.071 1.00 11.49 62 HIS D O 1
ATOM 6545 N N . ASP D 1 87 ? 11.998 49.319 -22.078 1.00 10.78 63 ASP D N 1
ATOM 6546 C CA . ASP D 1 87 ? 10.621 49.226 -22.564 1.00 10.48 63 ASP D CA 1
ATOM 6547 C C . ASP D 1 87 ? 10.429 48.190 -23.689 1.00 10.39 63 ASP D C 1
ATOM 6548 O O . ASP D 1 87 ? 9.301 47.998 -24.161 1.00 10.99 63 ASP D O 1
ATOM 6553 N N . HIS D 1 88 ? 11.509 47.523 -24.106 1.00 10.79 64 HIS D N 1
ATOM 6554 C CA . HIS D 1 88 ? 11.407 46.483 -25.131 1.00 10.87 64 HIS D CA 1
ATOM 6555 C C . HIS D 1 88 ? 11.822 45.091 -24.644 1.00 10.58 64 HIS D C 1
ATOM 6556 O O . HIS D 1 88 ? 11.578 44.103 -25.335 1.00 11.47 64 HIS D O 1
ATOM 6563 N N . VAL D 1 89 ? 12.416 45.013 -23.450 1.00 10.61 65 VAL D N 1
ATOM 6564 C CA . VAL D 1 89 ? 12.922 43.726 -22.900 1.00 10.78 65 VAL D CA 1
ATOM 6565 C C . VAL D 1 89 ? 12.603 43.461 -21.432 1.00 11.43 65 VAL D C 1
ATOM 6566 O O . VAL D 1 89 ? 13.009 42.427 -20.904 1.00 12.25 65 VAL D O 1
ATOM 6570 N N . ALA D 1 90 ? 11.877 44.371 -20.774 1.00 10.90 66 ALA D N 1
ATOM 6571 C CA . ALA D 1 90 ? 11.650 44.257 -19.313 1.00 11.49 66 ALA D CA 1
ATOM 6572 C C . ALA D 1 90 ? 11.152 42.897 -18.843 1.00 12.77 66 ALA D C 1
ATOM 6573 O O . ALA D 1 90 ? 11.528 42.440 -17.764 1.00 13.90 66 ALA D O 1
ATOM 6575 N N . ASP D 1 91 ? 10.314 42.258 -19.653 1.00 10.73 67 ASP D N 1
ATOM 6576 C CA . ASP D 1 91 ? 9.686 41.007 -19.237 1.00 10.85 67 ASP D CA 1
ATOM 6577 C C . ASP D 1 91 ? 10.407 39.719 -19.684 1.00 10.72 67 ASP D C 1
ATOM 6578 O O . ASP D 1 91 ? 9.909 38.619 -19.489 1.00 11.74 67 ASP D O 1
ATOM 6583 N N . ILE D 1 92 ? 11.606 39.841 -20.241 1.00 11.88 68 ILE D N 1
ATOM 6584 C CA . ILE D 1 92 ? 12.309 38.634 -20.665 1.00 11.59 68 ILE D CA 1
ATOM 6585 C C . ILE D 1 92 ? 12.628 37.704 -19.486 1.00 11.45 68 ILE D C 1
ATOM 6586 O O . ILE D 1 92 ? 12.490 36.482 -19.603 1.00 11.62 68 ILE D O 1
ATOM 6591 N N . GLY D 1 93 ? 13.066 38.276 -18.367 1.00 11.66 69 GLY D N 1
ATOM 6592 C CA . GLY D 1 93 ? 13.447 37.476 -17.204 1.00 12.46 69 GLY D CA 1
ATOM 6593 C C . GLY D 1 93 ? 12.295 36.683 -16.630 1.00 12.50 69 GLY D C 1
ATOM 6594 O O . GLY D 1 93 ? 12.403 35.485 -16.381 1.00 12.26 69 GLY D O 1
ATOM 6595 N N . VAL D 1 94 ? 11.170 37.352 -16.418 1.00 11.80 70 VAL D N 1
ATOM 6596 C CA . VAL D 1 94 ? 10.000 36.610 -15.927 1.00 10.70 70 VAL D CA 1
ATOM 6597 C C . VAL D 1 94 ? 9.431 35.648 -16.970 1.00 11.43 70 VAL D C 1
ATOM 6598 O O . VAL D 1 94 ? 8.810 34.653 -16.594 1.00 11.69 70 VAL D O 1
ATOM 6602 N N . LEU D 1 95 ? 9.647 35.917 -18.264 1.00 10.00 71 LEU D N 1
ATOM 6603 C CA . LEU D 1 95 ? 9.282 34.942 -19.306 1.00 10.23 71 LEU D CA 1
ATOM 6604 C C . LEU D 1 95 ? 10.127 33.683 -19.141 1.00 11.03 71 LEU D C 1
ATOM 6605 O O . LEU D 1 95 ? 9.627 32.583 -19.236 1.00 11.65 71 LEU D O 1
ATOM 6610 N N . GLN D 1 96 ? 11.420 33.863 -18.878 1.00 10.67 72 GLN D N 1
ATOM 6611 C CA . GLN D 1 96 ? 12.294 32.731 -18.562 1.00 12.77 72 GLN D CA 1
ATOM 6612 C C . GLN D 1 96 ? 11.793 31.948 -17.366 1.00 11.74 72 GLN D C 1
ATOM 6613 O O . GLN D 1 96 ? 11.770 30.711 -17.409 1.00 13.89 72 GLN D O 1
ATOM 6619 N N . TYR D 1 97 ? 11.371 32.652 -16.311 1.00 11.69 73 TYR D N 1
ATOM 6620 C CA . TYR D 1 97 ? 10.831 31.978 -15.137 1.00 12.45 73 TYR D CA 1
ATOM 6621 C C . TYR D 1 97 ? 9.530 31.246 -15.469 1.00 13.62 73 TYR D C 1
ATOM 6622 O O . TYR D 1 97 ? 9.293 30.160 -14.945 1.00 14.15 73 TYR D O 1
ATOM 6631 N N . ALA D 1 98 ? 8.675 31.852 -16.292 1.00 11.80 74 ALA D N 1
ATOM 6632 C CA . ALA D 1 98 ? 7.422 31.222 -16.686 1.00 13.30 74 ALA D CA 1
ATOM 6633 C C . ALA D 1 98 ? 7.674 29.891 -17.400 1.00 12.67 74 ALA D C 1
ATOM 6634 O O . ALA D 1 98 ? 6.984 28.908 -17.131 1.00 13.92 74 ALA D O 1
ATOM 6636 N N . ARG D 1 99 ? 8.652 29.856 -18.309 1.00 12.51 75 ARG D N 1
ATOM 6637 C CA . ARG D 1 99 ? 8.953 28.607 -19.022 1.00 12.21 75 ARG D CA 1
ATOM 6638 C C . ARG D 1 99 ? 9.510 27.553 -18.051 1.00 15.26 75 ARG D C 1
ATOM 6639 O O . ARG D 1 99 ? 9.108 26.385 -18.102 1.00 14.76 75 ARG D O 1
ATOM 6647 N N . LEU D 1 100 ? 10.410 27.974 -17.166 1.00 14.03 76 LEU D N 1
ATOM 6648 C CA . LEU D 1 100 ? 10.991 27.088 -16.156 1.00 14.93 76 LEU D CA 1
ATOM 6649 C C . LEU D 1 100 ? 9.917 26.468 -15.265 1.00 15.18 76 LEU D C 1
ATOM 6650 O O . LEU D 1 100 ? 9.868 25.234 -15.089 1.00 16.70 76 LEU D O 1
ATOM 6655 N N . ILE D 1 101 ? 9.078 27.323 -14.684 1.00 13.61 77 ILE D N 1
ATOM 6656 C CA . ILE D 1 101 ? 8.081 26.902 -13.708 1.00 13.88 77 ILE D CA 1
ATOM 6657 C C . ILE D 1 101 ? 7.040 26.007 -14.388 1.00 15.46 77 ILE D C 1
ATOM 6658 O O . ILE D 1 101 ? 6.648 24.966 -13.844 1.00 17.24 77 ILE D O 1
ATOM 6663 N N . THR D 1 102 ? 6.617 26.399 -15.586 1.00 15.16 78 THR D N 1
ATOM 6664 C CA . THR D 1 102 ? 5.624 25.636 -16.336 1.00 16.84 78 THR D CA 1
ATOM 6665 C C . THR D 1 102 ? 6.177 24.255 -16.711 1.00 17.68 78 THR D C 1
ATOM 6666 O O . THR D 1 102 ? 5.452 23.260 -16.642 1.00 18.19 78 THR D O 1
ATOM 6670 N N . SER D 1 103 ? 7.453 24.193 -17.094 1.00 16.43 79 SER D N 1
ATOM 6671 C CA . SER D 1 103 ? 8.085 22.917 -17.462 1.00 18.24 79 SER D CA 1
ATOM 6672 C C . SER D 1 103 ? 8.133 21.954 -16.286 1.00 19.71 79 SER D C 1
ATOM 6673 O O . SER D 1 103 ? 7.953 20.741 -16.451 1.00 21.33 79 SER D O 1
ATOM 6676 N N . ALA D 1 104 ? 8.372 22.501 -15.100 1.00 21.11 80 ALA D N 1
ATOM 6677 C CA . ALA D 1 104 ? 8.490 21.691 -13.891 1.00 24.44 80 ALA D CA 1
ATOM 6678 C C . ALA D 1 104 ? 7.156 21.165 -13.395 1.00 26.56 80 ALA D C 1
ATOM 6679 O O . ALA D 1 104 ? 7.082 20.064 -12.841 1.00 27.39 80 ALA D O 1
ATOM 6681 N N . THR D 1 105 ? 6.103 21.947 -13.591 1.00 28.20 81 THR D N 1
ATOM 6682 C CA . THR D 1 105 ? 4.856 21.725 -12.869 1.00 30.00 81 THR D CA 1
ATOM 6683 C C . THR D 1 105 ? 3.735 21.246 -13.767 1.00 31.44 81 THR D C 1
ATOM 6684 O O . THR D 1 105 ? 2.763 20.660 -13.289 1.00 35.07 81 THR D O 1
ATOM 6688 N N . LYS D 1 106 ? 3.859 21.498 -15.065 1.00 31.81 82 LYS D N 1
ATOM 6689 C CA . LYS D 1 106 ? 2.793 21.161 -16.000 1.00 32.30 82 LYS D CA 1
ATOM 6690 C C . LYS D 1 106 ? 3.251 20.219 -17.117 1.00 32.94 82 LYS D C 1
ATOM 6691 O O . LYS D 1 106 ? 2.425 19.533 -17.726 1.00 36.58 82 LYS D O 1
ATOM 6697 N N . GLY D 1 107 ? 4.557 20.169 -17.364 1.00 31.97 83 GLY D N 1
ATOM 6698 C CA . GLY D 1 107 ? 5.119 19.313 -18.410 1.00 31.16 83 GLY D CA 1
ATOM 6699 C C . GLY D 1 107 ? 6.212 20.023 -19.189 1.00 30.67 83 GLY D C 1
ATOM 6700 O O . GLY D 1 107 ? 6.087 21.208 -19.507 1.00 30.27 83 GLY D O 1
ATOM 6701 N N . GLN D 1 108 ? 7.277 19.290 -19.502 1.00 30.98 84 GLN D N 1
ATOM 6702 C CA . GLN D 1 108 ? 8.472 19.854 -20.130 1.00 31.13 84 GLN D CA 1
ATOM 6703 C C . GLN D 1 108 ? 8.161 20.576 -21.444 1.00 28.35 84 GLN D C 1
ATOM 6704 O O . GLN D 1 108 ? 7.480 20.033 -22.317 1.00 30.90 84 GLN D O 1
ATOM 6710 N N . LEU D 1 109 ? 8.643 21.813 -21.549 1.00 24.09 85 LEU D N 1
ATOM 6711 C CA . LEU D 1 109 ? 8.472 22.632 -22.743 1.00 21.52 85 LEU D CA 1
ATOM 6712 C C . LEU D 1 109 ? 9.729 22.592 -23.598 1.00 21.08 85 LEU D C 1
ATOM 6713 O O . LEU D 1 109 ? 10.829 22.406 -23.074 1.00 22.01 85 LEU D O 1
ATOM 6718 N N . PRO D 1 110 ? 9.575 22.769 -24.921 1.00 20.20 86 PRO D N 1
ATOM 6719 C CA . PRO D 1 110 ? 10.784 22.902 -25.738 1.00 21.18 86 PRO D CA 1
ATOM 6720 C C . PRO D 1 110 ? 11.553 24.194 -25.424 1.00 20.81 86 PRO D C 1
ATOM 6721 O O . PRO D 1 110 ? 10.959 25.174 -24.966 1.00 19.97 86 PRO D O 1
ATOM 6725 N N . GLU D 1 111 ? 12.860 24.190 -25.666 1.00 20.42 87 GLU D N 1
ATOM 6726 C CA . GLU D 1 111 ? 13.683 25.378 -25.490 1.00 20.39 87 GLU D CA 1
ATOM 6727 C C . GLU D 1 111 ? 13.129 26.505 -26.358 1.00 20.06 87 GLU D C 1
ATOM 6728 O O . GLU D 1 111 ? 12.897 26.311 -27.551 1.00 22.46 87 GLU D O 1
ATOM 6734 N N . LEU D 1 112 ? 12.909 27.673 -25.755 1.00 15.86 88 LEU D N 1
ATOM 6735 C CA . LEU D 1 112 ? 12.361 28.818 -26.475 1.00 15.40 88 LEU D CA 1
ATOM 6736 C C . LEU D 1 112 ? 13.485 29.661 -27.086 1.00 14.48 88 LEU D C 1
ATOM 6737 O O . LEU D 1 112 ? 14.327 30.186 -26.345 1.00 15.27 88 LEU D O 1
ATOM 6742 N N . PRO D 1 113 ? 13.506 29.795 -28.425 1.00 14.72 89 PRO D N 1
ATOM 6743 C CA . PRO D 1 113 ? 14.520 30.675 -29.032 1.00 13.73 89 PRO D CA 1
ATOM 6744 C C . PRO D 1 113 ? 14.130 32.139 -28.897 1.00 14.29 89 PRO D C 1
ATOM 6745 O O . PRO D 1 113 ? 12.975 32.513 -29.125 1.00 14.11 89 PRO D O 1
ATOM 6749 N N . ILE D 1 114 ? 15.090 32.954 -28.484 1.00 13.29 90 ILE D N 1
ATOM 6750 C CA . ILE D 1 114 ? 14.907 34.392 -28.383 1.00 12.27 90 ILE D CA 1
ATOM 6751 C C . ILE D 1 114 ? 15.981 35.041 -29.241 1.00 13.39 90 ILE D C 1
ATOM 6752 O O . ILE D 1 114 ? 17.168 34.951 -28.925 1.00 14.28 90 ILE D O 1
ATOM 6757 N N . TYR D 1 115 ? 15.556 35.674 -30.322 1.00 13.12 91 TYR D N 1
ATOM 6758 C CA . TYR D 1 115 ? 16.472 36.242 -31.319 1.00 12.80 91 TYR D CA 1
ATOM 6759 C C . TYR D 1 115 ? 16.779 37.679 -30.961 1.00 14.75 91 TYR D C 1
ATOM 6760 O O . TYR D 1 115 ? 15.868 38.488 -30.756 1.00 14.04 91 TYR D O 1
ATOM 6769 N N . GLY D 1 116 ? 18.066 38.002 -30.860 1.00 14.43 92 GLY D N 1
ATOM 6770 C CA . GLY D 1 116 ? 18.499 39.359 -30.538 1.00 15.20 92 GLY D CA 1
ATOM 6771 C C . GLY D 1 116 ? 19.775 39.703 -31.270 1.00 15.35 92 GLY D C 1
ATOM 6772 O O . GLY D 1 116 ? 20.448 38.810 -31.805 1.00 16.40 92 GLY D O 1
ATOM 6773 N N . HIS D 1 117 ? 20.105 40.990 -31.296 1.00 14.44 93 HIS D N 1
ATOM 6774 C CA . HIS D 1 117 ? 21.360 41.439 -31.913 1.00 13.71 93 HIS D CA 1
ATOM 6775 C C . HIS D 1 117 ? 22.492 41.310 -30.899 1.00 14.35 93 HIS D C 1
ATOM 6776 O O . HIS D 1 117 ? 22.267 41.193 -29.692 1.00 14.89 93 HIS D O 1
ATOM 6783 N N . THR D 1 118 ? 23.731 41.302 -31.392 1.00 15.34 94 THR D N 1
ATOM 6784 C CA . THR D 1 118 ? 24.886 41.076 -30.515 1.00 17.07 94 THR D CA 1
ATOM 6785 C C . THR D 1 118 ? 25.782 42.304 -30.301 1.00 17.18 94 THR D C 1
ATOM 6786 O O . THR D 1 118 ? 26.933 42.176 -29.864 1.00 19.96 94 THR D O 1
ATOM 6790 N N . PHE D 1 119 ? 25.257 43.490 -30.584 1.00 15.73 95 PHE D N 1
ATOM 6791 C CA . PHE D 1 119 ? 26.032 44.702 -30.387 1.00 16.01 95 PHE D CA 1
ATOM 6792 C C . PHE D 1 119 ? 26.078 45.052 -28.900 1.00 17.37 95 PHE D C 1
ATOM 6793 O O . PHE D 1 119 ? 26.956 45.798 -28.462 1.00 17.98 95 PHE D O 1
ATOM 6801 N N . ASP D 1 120 ? 25.107 44.545 -28.131 1.00 14.76 96 ASP D N 1
ATOM 6802 C CA . ASP D 1 120 ? 25.073 44.709 -26.673 1.00 14.34 96 ASP D CA 1
ATOM 6803 C C . ASP D 1 120 ? 25.227 43.302 -26.120 1.00 16.09 96 ASP D C 1
ATOM 6804 O O . ASP D 1 120 ? 24.247 42.553 -26.022 1.00 15.70 96 ASP D O 1
ATOM 6809 N N A GLU D 1 121 ? 26.459 42.934 -25.773 0.50 15.64 97 GLU D N 1
ATOM 6810 N N B GLU D 1 121 ? 26.463 42.949 -25.776 0.50 15.62 97 GLU D N 1
ATOM 6811 C CA A GLU D 1 121 ? 26.784 41.561 -25.388 0.50 17.17 97 GLU D CA 1
ATOM 6812 C CA B GLU D 1 121 ? 26.822 41.595 -25.380 0.50 17.10 97 GLU D CA 1
ATOM 6813 C C A GLU D 1 121 ? 26.110 41.126 -24.090 0.50 16.76 97 GLU D C 1
ATOM 6814 C C B GLU D 1 121 ? 26.100 41.148 -24.110 0.50 16.58 97 GLU D C 1
ATOM 6815 O O A GLU D 1 121 ? 25.614 39.999 -23.998 0.50 17.34 97 GLU D O 1
ATOM 6816 O O B GLU D 1 121 ? 25.564 40.037 -24.061 0.50 16.90 97 GLU D O 1
ATOM 6827 N N . ASN D 1 122 ? 26.082 42.015 -23.099 1.00 16.30 98 ASN D N 1
ATOM 6828 C CA . ASN D 1 122 ? 25.415 41.727 -21.831 1.00 16.93 98 ASN D CA 1
ATOM 6829 C C . ASN D 1 122 ? 23.919 41.520 -22.061 1.00 16.47 98 ASN D C 1
ATOM 6830 O O . ASN D 1 122 ? 23.329 40.584 -21.512 1.00 16.40 98 ASN D O 1
ATOM 6835 N N . GLY D 1 123 ? 23.321 42.379 -22.891 1.00 15.29 99 GLY D N 1
ATOM 6836 C CA . GLY D 1 123 ? 21.901 42.249 -23.256 1.00 15.24 99 GLY D CA 1
ATOM 6837 C C . GLY D 1 123 ? 21.660 40.896 -23.898 1.00 14.38 99 GLY D C 1
ATOM 6838 O O . GLY D 1 123 ? 20.742 40.153 -23.511 1.00 15.25 99 GLY D O 1
ATOM 6839 N N . PHE D 1 124 ? 22.468 40.571 -24.900 1.00 13.05 100 PHE D N 1
ATOM 6840 C CA . PHE D 1 124 ? 22.322 39.301 -25.600 1.00 13.81 100 PHE D CA 1
ATOM 6841 C C . PHE D 1 124 ? 22.488 38.083 -24.680 1.00 13.31 100 PHE D C 1
ATOM 6842 O O . PHE D 1 124 ? 21.715 37.111 -24.779 1.00 14.39 100 PHE D O 1
ATOM 6850 N N A HIS D 1 125 ? 23.476 38.136 -23.791 0.70 15.95 101 HIS D N 1
ATOM 6851 N N B HIS D 1 125 ? 23.476 38.133 -23.785 0.30 14.91 101 HIS D N 1
ATOM 6852 C CA A HIS D 1 125 ? 23.737 37.035 -22.870 0.70 17.24 101 HIS D CA 1
ATOM 6853 C CA B HIS D 1 125 ? 23.756 37.035 -22.847 0.30 15.58 101 HIS D CA 1
ATOM 6854 C C A HIS D 1 125 ? 22.525 36.744 -21.993 0.70 16.85 101 HIS D C 1
ATOM 6855 C C B HIS D 1 125 ? 22.586 36.760 -21.900 0.30 15.73 101 HIS D C 1
ATOM 6856 O O A HIS D 1 125 ? 22.226 35.580 -21.716 0.70 17.14 101 HIS D O 1
ATOM 6857 O O B HIS D 1 125 ? 22.382 35.623 -21.459 0.30 16.34 101 HIS D O 1
ATOM 6870 N N . SER D 1 126 ? 21.823 37.807 -21.599 1.00 15.69 102 SER D N 1
ATOM 6871 C CA . SER D 1 126 ? 20.675 37.702 -20.685 1.00 14.69 102 SER D CA 1
ATOM 6872 C C . SER D 1 126 ? 19.528 36.904 -21.274 1.00 16.52 102 SER D C 1
ATOM 6873 O O . SER D 1 126 ? 18.623 36.522 -20.550 1.00 16.65 102 SER D O 1
ATOM 6876 N N . LEU D 1 127 ? 19.557 36.681 -22.582 1.00 14.09 103 LEU D N 1
ATOM 6877 C CA . LEU D 1 127 ? 18.460 35.994 -23.263 1.00 13.29 103 LEU D CA 1
ATOM 6878 C C . LEU D 1 127 ? 18.463 34.482 -23.035 1.00 14.82 103 LEU D C 1
ATOM 6879 O O . LEU D 1 127 ? 17.444 33.817 -23.256 1.00 15.14 103 LEU D O 1
ATOM 6884 N N . THR D 1 128 ? 19.606 33.949 -22.615 1.00 15.63 104 THR D N 1
ATOM 6885 C CA . THR D 1 128 ? 19.761 32.519 -22.401 1.00 16.18 104 THR D CA 1
ATOM 6886 C C . THR D 1 128 ? 19.537 32.157 -20.940 1.00 19.04 104 THR D C 1
ATOM 6887 O O . THR D 1 128 ? 20.149 32.744 -20.053 1.00 19.52 104 THR D O 1
ATOM 6891 N N . HIS D 1 129 ? 18.642 31.196 -20.705 1.00 17.52 105 HIS D N 1
ATOM 6892 C CA . HIS D 1 129 ? 18.479 30.583 -19.402 1.00 19.01 105 HIS D CA 1
ATOM 6893 C C . HIS D 1 129 ? 18.264 29.104 -19.700 1.00 19.58 105 HIS D C 1
ATOM 6894 O O . HIS D 1 129 ? 17.125 28.657 -19.872 1.00 18.26 105 HIS D O 1
ATOM 6901 N N A GLU D 1 130 ? 19.359 28.355 -19.798 0.80 21.05 106 GLU D N 1
ATOM 6902 N N B GLU D 1 130 ? 19.367 28.358 -19.758 0.20 20.14 106 GLU D N 1
ATOM 6903 C CA A GLU D 1 130 ? 19.280 26.955 -20.224 0.80 22.34 106 GLU D CA 1
ATOM 6904 C CA B GLU D 1 130 ? 19.360 26.934 -20.114 0.20 21.00 106 GLU D CA 1
ATOM 6905 C C A GLU D 1 130 ? 18.605 26.074 -19.169 0.80 21.94 106 GLU D C 1
ATOM 6906 C C B GLU D 1 130 ? 18.585 26.066 -19.113 0.20 21.28 106 GLU D C 1
ATOM 6907 O O A GLU D 1 130 ? 18.753 26.323 -17.970 0.80 21.91 106 GLU D O 1
ATOM 6908 O O B GLU D 1 130 ? 18.641 26.317 -17.906 0.20 21.18 106 GLU D O 1
ATOM 6919 N N . PRO D 1 131 ? 17.835 25.059 -19.609 1.00 21.70 107 PRO D N 1
ATOM 6920 C CA . PRO D 1 131 ? 17.502 24.733 -21.003 1.00 21.57 107 PRO D CA 1
ATOM 6921 C C . PRO D 1 131 ? 16.161 25.330 -21.437 1.00 20.98 107 PRO D C 1
ATOM 6922 O O . PRO D 1 131 ? 15.522 24.835 -22.368 1.00 23.34 107 PRO D O 1
ATOM 6926 N N . HIS D 1 132 ? 15.734 26.400 -20.773 1.00 17.78 108 HIS D N 1
ATOM 6927 C CA . HIS D 1 132 ? 14.389 26.946 -20.997 1.00 16.93 108 HIS D CA 1
ATOM 6928 C C . HIS D 1 132 ? 14.264 27.939 -22.147 1.00 16.86 108 HIS D C 1
ATOM 6929 O O . HIS D 1 132 ? 13.275 27.934 -22.870 1.00 17.03 108 HIS D O 1
ATOM 6936 N N . THR D 1 133 ? 15.242 28.833 -22.258 1.00 15.01 109 THR D N 1
ATOM 6937 C CA . THR D 1 133 ? 15.327 29.780 -23.365 1.00 15.30 109 THR D CA 1
ATOM 6938 C C . THR D 1 133 ? 16.753 29.853 -23.848 1.00 15.04 109 THR D C 1
ATOM 6939 O O . THR D 1 133 ? 17.697 29.614 -23.069 1.00 15.77 109 THR D O 1
ATOM 6943 N N . LYS D 1 134 ? 16.906 30.173 -25.129 1.00 15.14 110 LYS D N 1
ATOM 6944 C CA . LYS D 1 134 ? 18.225 30.274 -25.728 1.00 16.98 110 LYS D CA 1
ATOM 6945 C C . LYS D 1 134 ? 18.308 31.521 -26.578 1.00 14.93 110 LYS D C 1
ATOM 6946 O O . LYS D 1 134 ? 17.476 31.737 -27.453 1.00 16.32 110 LYS D O 1
ATOM 6952 N N . GLY D 1 135 ? 19.336 32.327 -26.329 1.00 15.65 111 GLY D N 1
ATOM 6953 C CA . GLY D 1 135 ? 19.634 33.469 -27.180 1.00 15.53 111 GLY D CA 1
ATOM 6954 C C . GLY D 1 135 ? 20.198 33.004 -28.502 1.00 17.18 111 GLY D C 1
ATOM 6955 O O . GLY D 1 135 ? 21.130 32.183 -28.538 1.00 17.52 111 GLY D O 1
ATOM 6956 N N . ILE D 1 136 ? 19.599 33.485 -29.588 1.00 15.48 112 ILE D N 1
ATOM 6957 C CA . ILE D 1 136 ? 20.082 33.195 -30.934 1.00 18.03 112 ILE D CA 1
ATOM 6958 C C . ILE D 1 136 ? 20.382 34.519 -31.635 1.00 18.60 112 ILE D C 1
ATOM 6959 O O . ILE D 1 136 ? 19.545 35.402 -31.694 1.00 16.27 112 ILE D O 1
ATOM 6964 N N . PRO D 1 137 ? 21.610 34.687 -32.130 1.00 18.42 113 PRO D N 1
ATOM 6965 C CA . PRO D 1 137 ? 21.943 35.967 -32.738 1.00 18.01 113 PRO D CA 1
ATOM 6966 C C . PRO D 1 137 ? 21.235 36.128 -34.075 1.00 17.77 113 PRO D C 1
ATOM 6967 O O . PRO D 1 137 ? 21.058 35.135 -34.802 1.00 21.04 113 PRO D O 1
ATOM 6971 N N . TYR D 1 138 ? 20.785 37.344 -34.384 1.00 17.51 114 TYR D N 1
ATOM 6972 C CA . TYR D 1 138 ? 20.429 37.639 -35.761 1.00 17.66 114 TYR D CA 1
ATOM 6973 C C . TYR D 1 138 ? 21.498 38.485 -36.416 1.00 19.64 114 TYR D C 1
ATOM 6974 O O . TYR D 1 138 ? 22.167 39.286 -35.747 1.00 18.04 114 TYR D O 1
ATOM 6983 N N . ASN D 1 139 ? 21.668 38.252 -37.717 1.00 21.21 115 ASN D N 1
ATOM 6984 C CA . ASN D 1 139 ? 22.594 38.991 -38.564 1.00 22.72 115 ASN D CA 1
ATOM 6985 C C . ASN D 1 139 ? 21.769 39.987 -39.368 1.00 22.14 115 ASN D C 1
ATOM 6986 O O . ASN D 1 139 ? 20.987 39.595 -40.240 1.00 22.84 115 ASN D O 1
ATOM 6991 N N . PRO D 1 140 ? 21.899 41.282 -39.048 1.00 23.51 116 PRO D N 1
ATOM 6992 C CA . PRO D 1 140 ? 21.040 42.296 -39.668 1.00 24.39 116 PRO D CA 1
ATOM 6993 C C . PRO D 1 140 ? 21.255 42.497 -41.166 1.00 24.69 116 PRO D C 1
ATOM 6994 O O . PRO D 1 140 ? 20.469 43.198 -41.805 1.00 24.17 116 PRO D O 1
ATOM 6998 N N . GLU D 1 141 ? 22.305 41.881 -41.707 1.00 24.29 117 GLU D N 1
ATOM 6999 C CA . GLU D 1 141 ? 22.579 41.894 -43.146 1.00 27.71 117 GLU D CA 1
ATOM 7000 C C . GLU D 1 141 ? 21.895 40.741 -43.883 1.00 27.38 117 GLU D C 1
ATOM 7001 O O . GLU D 1 141 ? 21.883 40.712 -45.117 1.00 28.35 117 GLU D O 1
ATOM 7007 N N . GLU D 1 142 ? 21.355 39.781 -43.133 1.00 25.70 118 GLU D N 1
ATOM 7008 C CA . GLU D 1 142 ? 20.732 38.605 -43.729 1.00 26.46 118 GLU D CA 1
ATOM 7009 C C . GLU D 1 142 ? 19.246 38.512 -43.412 1.00 25.97 118 GLU D C 1
ATOM 7010 O O . GLU D 1 142 ? 18.726 39.231 -42.546 1.00 25.07 118 GLU D O 1
ATOM 7016 N N . THR D 1 143 ? 18.573 37.622 -44.130 1.00 24.32 119 THR D N 1
ATOM 7017 C CA . THR D 1 143 ? 17.167 37.335 -43.896 1.00 25.23 119 THR D CA 1
ATOM 7018 C C . THR D 1 143 ? 17.092 36.138 -42.954 1.00 25.63 119 THR D C 1
ATOM 7019 O O . THR D 1 143 ? 17.766 35.118 -43.154 1.00 27.48 119 THR D O 1
ATOM 7023 N N . LEU D 1 144 ? 16.282 36.285 -41.908 1.00 23.16 120 LEU D N 1
ATOM 7024 C CA . LEU D 1 144 ? 16.126 35.288 -40.867 1.00 21.50 120 LEU D CA 1
ATOM 7025 C C . LEU D 1 144 ? 14.790 34.561 -41.045 1.00 19.72 120 LEU D C 1
ATOM 7026 O O . LEU D 1 144 ? 13.771 35.197 -41.270 1.00 20.64 120 LEU D O 1
ATOM 7031 N N A GLN D 1 145 ? 14.804 33.236 -40.932 0.40 19.90 121 GLN D N 1
ATOM 7032 N N B GLN D 1 145 ? 14.821 33.234 -40.998 0.60 19.26 121 GLN D N 1
ATOM 7033 C CA A GLN D 1 145 ? 13.587 32.427 -41.043 0.40 20.04 121 GLN D CA 1
ATOM 7034 C CA B GLN D 1 145 ? 13.596 32.451 -40.995 0.60 19.16 121 GLN D CA 1
ATOM 7035 C C A GLN D 1 145 ? 13.170 31.856 -39.685 0.40 19.83 121 GLN D C 1
ATOM 7036 C C B GLN D 1 145 ? 13.285 32.078 -39.556 0.60 19.26 121 GLN D C 1
ATOM 7037 O O A GLN D 1 145 ? 13.856 30.988 -39.136 0.40 20.23 121 GLN D O 1
ATOM 7038 O O B GLN D 1 145 ? 14.156 31.598 -38.818 0.60 18.34 121 GLN D O 1
ATOM 7049 N N . ILE D 1 146 ? 12.049 32.347 -39.151 1.00 18.83 122 ILE D N 1
ATOM 7050 C CA . ILE D 1 146 ? 11.543 31.914 -37.839 1.00 18.71 122 ILE D CA 1
ATOM 7051 C C . ILE D 1 146 ? 10.184 31.298 -38.083 1.00 18.15 122 ILE D C 1
ATOM 7052 O O . ILE D 1 146 ? 9.215 32.018 -38.362 1.00 18.23 122 ILE D O 1
ATOM 7057 N N . GLY D 1 147 ? 10.120 29.972 -37.999 1.00 19.34 123 GLY D N 1
ATOM 7058 C CA . GLY D 1 147 ? 8.913 29.253 -38.399 1.00 20.12 123 GLY D CA 1
ATOM 7059 C C . GLY D 1 147 ? 8.502 29.663 -39.811 1.00 19.92 123 GLY D C 1
ATOM 7060 O O . GLY D 1 147 ? 9.337 29.642 -40.733 1.00 19.69 123 GLY D O 1
ATOM 7061 N N . PRO D 1 148 ? 7.226 30.053 -39.999 1.00 18.17 124 PRO D N 1
ATOM 7062 C CA . PRO D 1 148 ? 6.730 30.452 -41.323 1.00 18.51 124 PRO D CA 1
ATOM 7063 C C . PRO D 1 148 ? 7.065 31.903 -41.709 1.00 18.11 124 PRO D C 1
ATOM 7064 O O . PRO D 1 148 ? 6.737 32.347 -42.821 1.00 19.67 124 PRO D O 1
ATOM 7068 N N . PHE D 1 149 ? 7.725 32.619 -40.798 1.00 17.08 125 PHE D N 1
ATOM 7069 C CA . PHE D 1 149 ? 8.069 34.014 -40.994 1.00 17.97 125 PHE D CA 1
ATOM 7070 C C . PHE D 1 149 ? 9.459 34.199 -41.550 1.00 18.19 125 PHE D C 1
ATOM 7071 O O . PHE D 1 149 ? 10.388 33.498 -41.154 1.00 19.78 125 PHE D O 1
ATOM 7079 N N A SER D 1 150 ? 9.593 35.182 -42.438 0.40 18.78 126 SER D N 1
ATOM 7080 N N B SER D 1 150 ? 9.579 35.132 -42.486 0.60 19.08 126 SER D N 1
ATOM 7081 C CA A SER D 1 150 ? 10.873 35.575 -43.020 0.40 18.58 126 SER D CA 1
ATOM 7082 C CA B SER D 1 150 ? 10.874 35.587 -42.953 0.60 19.14 126 SER D CA 1
ATOM 7083 C C A SER D 1 150 ? 11.125 37.049 -42.681 0.40 19.13 126 SER D C 1
ATOM 7084 C C B SER D 1 150 ? 11.035 37.013 -42.471 0.60 19.44 126 SER D C 1
ATOM 7085 O O A SER D 1 150 ? 10.330 37.918 -43.061 0.40 18.92 126 SER D O 1
ATOM 7086 O O B SER D 1 150 ? 10.098 37.815 -42.538 0.60 18.56 126 SER D O 1
ATOM 7091 N N . ILE D 1 151 ? 12.218 37.323 -41.960 1.00 17.94 127 ILE D N 1
ATOM 7092 C CA . ILE D 1 151 ? 12.476 38.656 -41.401 1.00 17.96 127 ILE D CA 1
ATOM 7093 C C . ILE D 1 151 ? 13.759 39.274 -41.949 1.00 18.93 127 ILE D C 1
ATOM 7094 O O . ILE D 1 151 ? 14.815 38.648 -41.920 1.00 21.13 127 ILE D O 1
ATOM 7099 N N . SER D 1 152 ? 13.656 40.494 -42.455 1.00 17.20 128 SER D N 1
ATOM 7100 C CA . SER D 1 152 ? 14.853 41.266 -42.781 1.00 17.47 128 SER D CA 1
ATOM 7101 C C . SER D 1 152 ? 14.881 42.514 -41.908 1.00 18.62 128 SER D C 1
ATOM 7102 O O . SER D 1 152 ? 13.853 42.902 -41.315 1.00 18.22 128 SER D O 1
ATOM 7105 N N . PHE D 1 153 ? 16.053 43.135 -41.813 1.00 16.87 129 PHE D N 1
ATOM 7106 C CA . PHE D 1 153 ? 16.307 44.162 -40.808 1.00 16.73 129 PHE D CA 1
ATOM 7107 C C . PHE D 1 153 ? 16.835 45.462 -41.394 1.00 17.89 129 PHE D C 1
ATOM 7108 O O . PHE D 1 153 ? 17.482 45.462 -42.446 1.00 19.14 129 PHE D O 1
ATOM 7116 N N . LEU D 1 154 ? 16.549 46.564 -40.707 1.00 16.30 130 LEU D N 1
ATOM 7117 C CA . LEU D 1 154 ? 17.128 47.865 -41.032 1.00 16.76 130 LEU D CA 1
ATOM 7118 C C . LEU D 1 154 ? 17.643 48.516 -39.759 1.00 17.78 130 LEU D C 1
ATOM 7119 O O . LEU D 1 154 ? 16.895 48.676 -38.786 1.00 16.93 130 LEU D O 1
ATOM 7124 N N . LYS D 1 155 ? 18.921 48.883 -39.743 1.00 17.56 131 LYS D N 1
ATOM 7125 C CA . LYS D 1 155 ? 19.506 49.556 -38.589 1.00 16.65 131 LYS D CA 1
ATOM 7126 C C . LYS D 1 155 ? 18.882 50.938 -38.465 1.00 17.22 131 LYS D C 1
ATOM 7127 O O . LYS D 1 155 ? 18.868 51.716 -39.424 1.00 18.87 131 LYS D O 1
ATOM 7133 N N . THR D 1 156 ? 18.337 51.235 -37.287 1.00 16.77 132 THR D N 1
ATOM 7134 C CA . THR D 1 156 ? 17.713 52.525 -37.074 1.00 16.24 132 THR D CA 1
ATOM 7135 C C . THR D 1 156 ? 18.693 53.518 -36.419 1.00 15.45 132 THR D C 1
ATOM 7136 O O . THR D 1 156 ? 19.824 53.162 -36.066 1.00 17.73 132 THR D O 1
ATOM 7140 N N . VAL D 1 157 ? 18.251 54.768 -36.291 1.00 17.95 133 VAL D N 1
ATOM 7141 C CA . VAL D 1 157 ? 19.003 55.793 -35.562 1.00 17.92 133 VAL D CA 1
ATOM 7142 C C . VAL D 1 157 ? 18.319 56.039 -34.219 1.00 17.31 133 VAL D C 1
ATOM 7143 O O . VAL D 1 157 ? 17.213 56.566 -34.150 1.00 16.75 133 VAL D O 1
ATOM 7147 N N . HIS D 1 158 ? 18.997 55.649 -33.148 1.00 16.39 134 HIS D N 1
ATOM 7148 C CA . HIS D 1 158 ? 18.407 55.629 -31.817 1.00 15.53 134 HIS D CA 1
ATOM 7149 C C . HIS D 1 158 ? 19.591 55.604 -30.836 1.00 16.23 134 HIS D C 1
ATOM 7150 O O . HIS D 1 158 ? 20.696 55.185 -31.220 1.00 18.46 134 HIS D O 1
ATOM 7157 N N . PRO D 1 159 ? 19.389 56.069 -29.582 1.00 17.44 135 PRO D N 1
ATOM 7158 C CA . PRO D 1 159 ? 20.532 56.128 -28.647 1.00 17.62 135 PRO D CA 1
ATOM 7159 C C . PRO D 1 159 ? 21.262 54.827 -28.354 1.00 18.34 135 PRO D C 1
ATOM 7160 O O . PRO D 1 159 ? 22.385 54.864 -27.844 1.00 18.47 135 PRO D O 1
ATOM 7164 N N . VAL D 1 160 ? 20.627 53.691 -28.637 1.00 14.85 136 VAL D N 1
ATOM 7165 C CA . VAL D 1 160 ? 21.309 52.392 -28.585 1.00 15.41 136 VAL D CA 1
ATOM 7166 C C . VAL D 1 160 ? 21.056 51.662 -29.893 1.00 14.90 136 VAL D C 1
ATOM 7167 O O . VAL D 1 160 ? 20.131 52.020 -30.633 1.00 14.58 136 VAL D O 1
ATOM 7171 N N . THR D 1 161 ? 21.878 50.654 -30.177 1.00 14.93 137 THR D N 1
ATOM 7172 C CA . THR D 1 161 ? 21.747 49.885 -31.406 1.00 15.80 137 THR D CA 1
ATOM 7173 C C . THR D 1 161 ? 20.341 49.300 -31.497 1.00 14.19 137 THR D C 1
ATOM 7174 O O . THR D 1 161 ? 19.821 48.751 -30.520 1.00 14.38 137 THR D O 1
ATOM 7178 N N . CYS D 1 162 ? 19.722 49.429 -32.660 1.00 14.68 138 CYS D N 1
ATOM 7179 C CA . CYS D 1 162 ? 18.325 49.028 -32.804 1.00 13.95 138 CYS D CA 1
ATOM 7180 C C . CYS D 1 162 ? 18.024 48.646 -34.236 1.00 15.71 138 CYS D C 1
ATOM 7181 O O . CYS D 1 162 ? 18.592 49.234 -35.165 1.00 16.10 138 CYS D O 1
ATOM 7184 N N . PHE D 1 163 ? 17.159 47.647 -34.423 1.00 14.47 139 PHE D N 1
ATOM 7185 C CA . PHE D 1 163 ? 16.776 47.209 -35.769 1.00 15.01 139 PHE D CA 1
ATOM 7186 C C . PHE D 1 163 ? 15.271 47.186 -35.991 1.00 13.82 139 PHE D C 1
ATOM 7187 O O . PHE D 1 163 ? 14.529 46.564 -35.208 1.00 15.23 139 PHE D O 1
ATOM 7195 N N . ALA D 1 164 ? 14.835 47.890 -37.036 1.00 13.78 140 ALA D N 1
ATOM 7196 C CA . ALA D 1 164 ? 13.493 47.707 -37.602 1.00 13.68 140 ALA D CA 1
ATOM 7197 C C . ALA D 1 164 ? 13.413 46.366 -38.347 1.00 15.05 140 ALA D C 1
ATOM 7198 O O . ALA D 1 164 ? 14.439 45.776 -38.720 1.00 14.37 140 ALA D O 1
ATOM 7208 N N . ARG D 1 166 ? 11.180 43.815 -41.246 1.00 15.60 142 ARG D N 1
ATOM 7209 C CA . ARG D 1 166 ? 10.224 43.582 -42.320 1.00 14.68 142 ARG D CA 1
ATOM 7210 C C . ARG D 1 166 ? 9.869 42.108 -42.265 1.00 15.00 142 ARG D C 1
ATOM 7211 O O . ARG D 1 166 ? 10.709 41.252 -42.566 1.00 16.63 142 ARG D O 1
ATOM 7219 N N . ILE D 1 167 ? 8.637 41.832 -41.831 1.00 15.00 143 ILE D N 1
ATOM 7220 C CA . ILE D 1 167 ? 8.206 40.493 -41.479 1.00 15.47 143 ILE D CA 1
ATOM 7221 C C . ILE D 1 167 ? 7.228 39.992 -42.535 1.00 17.06 143 ILE D C 1
ATOM 7222 O O . ILE D 1 167 ? 6.205 40.626 -42.790 1.00 17.26 143 ILE D O 1
ATOM 7227 N N . THR D 1 168 ? 7.539 38.854 -43.151 1.00 17.53 144 THR D N 1
ATOM 7228 C CA . THR D 1 168 ? 6.699 38.333 -44.230 1.00 18.96 144 THR D CA 1
ATOM 7229 C C . THR D 1 168 ? 6.288 36.888 -43.946 1.00 19.37 144 THR D C 1
ATOM 7230 O O . THR D 1 168 ? 7.057 36.098 -43.387 1.00 18.78 144 THR D O 1
ATOM 7234 N N . ALA D 1 169 ? 5.048 36.573 -44.304 1.00 21.60 145 ALA D N 1
ATOM 7235 C CA . ALA D 1 169 ? 4.533 35.208 -44.298 1.00 24.06 145 ALA D CA 1
ATOM 7236 C C . ALA D 1 169 ? 3.361 35.216 -45.256 1.00 26.29 145 ALA D C 1
ATOM 7237 O O . ALA D 1 169 ? 2.624 36.204 -45.329 1.00 25.34 145 ALA D O 1
ATOM 7239 N N . GLY D 1 170 ? 3.202 34.133 -46.011 1.00 28.90 146 GLY D N 1
ATOM 7240 C CA . GLY D 1 170 ? 2.232 34.110 -47.113 1.00 30.34 146 GLY D CA 1
ATOM 7241 C C . GLY D 1 170 ? 2.564 35.209 -48.110 1.00 31.08 146 GLY D C 1
ATOM 7242 O O . GLY D 1 170 ? 3.725 35.402 -48.455 1.00 33.03 146 GLY D O 1
ATOM 7243 N N . ASN D 1 171 ? 1.556 35.953 -48.559 1.00 31.75 147 ASN D N 1
ATOM 7244 C CA . ASN D 1 171 ? 1.821 37.127 -49.385 1.00 31.53 147 ASN D CA 1
ATOM 7245 C C . ASN D 1 171 ? 1.590 38.429 -48.618 1.00 28.29 147 ASN D C 1
ATOM 7246 O O . ASN D 1 171 ? 1.299 39.469 -49.207 1.00 29.17 147 ASN D O 1
ATOM 7251 N N . ASP D 1 172 ? 1.748 38.360 -47.299 1.00 23.39 148 ASP D N 1
ATOM 7252 C CA . ASP D 1 172 ? 1.610 39.537 -46.450 1.00 21.73 148 ASP D CA 1
ATOM 7253 C C . ASP D 1 172 ? 2.971 40.082 -46.028 1.00 18.98 148 ASP D C 1
ATOM 7254 O O . ASP D 1 172 ? 3.913 39.316 -45.769 1.00 19.59 148 ASP D O 1
ATOM 7259 N N . ILE D 1 173 ? 3.058 41.405 -45.965 1.00 18.32 149 ILE D N 1
ATOM 7260 C CA . ILE D 1 173 ? 4.263 42.091 -45.504 1.00 17.95 149 ILE D CA 1
ATOM 7261 C C . ILE D 1 173 ? 3.882 43.049 -44.376 1.00 16.99 149 ILE D C 1
ATOM 7262 O O . ILE D 1 173 ? 3.042 43.922 -44.566 1.00 18.11 149 ILE D O 1
ATOM 7267 N N . VAL D 1 174 ? 4.517 42.886 -43.215 1.00 15.94 150 VAL D N 1
ATOM 7268 C CA . VAL D 1 174 ? 4.354 43.823 -42.106 1.00 15.40 150 VAL D CA 1
ATOM 7269 C C . VAL D 1 174 ? 5.710 44.408 -41.744 1.00 14.48 150 VAL D C 1
ATOM 7270 O O . VAL D 1 174 ? 6.676 43.675 -41.516 1.00 16.72 150 VAL D O 1
ATOM 7274 N N . VAL D 1 175 ? 5.791 45.735 -41.703 1.00 13.45 151 VAL D N 1
ATOM 7275 C CA . VAL D 1 175 ? 7.006 46.384 -41.244 1.00 14.13 151 VAL D CA 1
ATOM 7276 C C . VAL D 1 175 ? 6.799 46.974 -39.852 1.00 13.55 151 VAL D C 1
ATOM 7277 O O . VAL D 1 175 ? 5.797 47.656 -39.597 1.00 14.37 151 VAL D O 1
ATOM 7281 N N . TYR D 1 176 ? 7.749 46.694 -38.967 1.00 13.99 152 TYR D N 1
ATOM 7282 C CA . TYR D 1 176 ? 7.800 47.265 -37.620 1.00 13.90 152 TYR D CA 1
ATOM 7283 C C . TYR D 1 176 ? 9.000 48.196 -37.536 1.00 13.63 152 TYR D C 1
ATOM 7284 O O . TYR D 1 176 ? 10.144 47.752 -37.730 1.00 14.75 152 TYR D O 1
ATOM 7293 N N . SER D 1 177 ? 8.757 49.469 -37.240 1.00 13.41 153 SER D N 1
ATOM 7294 C CA . SER D 1 177 ? 9.828 50.464 -37.247 1.00 12.97 153 SER D CA 1
ATOM 7295 C C . SER D 1 177 ? 10.824 50.288 -36.110 1.00 14.13 153 SER D C 1
ATOM 7296 O O . SER D 1 177 ? 11.913 50.858 -36.155 1.00 15.81 153 SER D O 1
ATOM 7299 N N . ALA D 1 178 ? 10.439 49.569 -35.053 1.00 14.16 154 ALA D N 1
ATOM 7300 C CA . ALA D 1 178 ? 11.130 49.676 -33.769 1.00 13.19 154 ALA D CA 1
ATOM 7301 C C . ALA D 1 178 ? 11.218 51.177 -33.431 1.00 14.72 154 ALA D C 1
ATOM 7302 O O . ALA D 1 178 ? 10.264 51.918 -33.678 1.00 14.88 154 ALA D O 1
ATOM 7304 N N . ASP D 1 179 ? 12.336 51.637 -32.880 1.00 13.85 155 ASP D N 1
ATOM 7305 C CA . ASP D 1 179 ? 12.459 53.035 -32.506 1.00 14.96 155 ASP D CA 1
ATOM 7306 C C . ASP D 1 179 ? 13.482 53.686 -33.432 1.00 14.00 155 ASP D C 1
ATOM 7307 O O . ASP D 1 179 ? 14.528 53.086 -33.702 1.00 14.67 155 ASP D O 1
ATOM 7312 N N . SER D 1 180 ? 13.206 54.909 -33.886 1.00 13.25 156 SER D N 1
ATOM 7313 C CA . SER D 1 180 ? 14.148 55.592 -34.774 1.00 14.35 156 SER D CA 1
ATOM 7314 C C . SER D 1 180 ? 13.791 57.046 -34.955 1.00 15.67 156 SER D C 1
ATOM 7315 O O . SER D 1 180 ? 12.623 57.414 -34.872 1.00 14.99 156 SER D O 1
ATOM 7318 N N . SER D 1 181 ? 14.805 57.859 -35.238 1.00 17.46 157 SER D N 1
ATOM 7319 C CA . SER D 1 181 ? 14.554 59.150 -35.873 1.00 18.30 157 SER D CA 1
ATOM 7320 C C . SER D 1 181 ? 14.435 58.923 -37.381 1.00 19.29 157 SER D C 1
ATOM 7321 O O . SER D 1 181 ? 14.791 57.849 -37.895 1.00 18.92 157 SER D O 1
ATOM 7324 N N . TYR D 1 182 ? 13.918 59.926 -38.087 1.00 20.29 158 TYR D N 1
ATOM 7325 C CA . TYR D 1 182 ? 13.674 59.794 -39.516 1.00 22.60 158 TYR D CA 1
ATOM 7326 C C . TYR D 1 182 ? 14.958 59.545 -40.295 1.00 23.38 158 TYR D C 1
ATOM 7327 O O . TYR D 1 182 ? 15.954 60.265 -40.126 1.00 23.97 158 TYR D O 1
ATOM 7336 N N . ILE D 1 183 ? 14.922 58.500 -41.116 1.00 22.72 159 ILE D N 1
ATOM 7337 C CA . ILE D 1 183 ? 15.954 58.225 -42.121 1.00 23.28 159 ILE D CA 1
ATOM 7338 C C . ILE D 1 183 ? 15.288 57.839 -43.442 1.00 24.45 159 ILE D C 1
ATOM 7339 O O . ILE D 1 183 ? 14.298 57.101 -43.444 1.00 22.38 159 ILE D O 1
ATOM 7344 N N . PRO D 1 184 ? 15.812 58.343 -44.579 1.00 23.64 160 PRO D N 1
ATOM 7345 C CA . PRO D 1 184 ? 15.189 57.995 -45.868 1.00 23.95 160 PRO D CA 1
ATOM 7346 C C . PRO D 1 184 ? 15.251 56.505 -46.228 1.00 22.60 160 PRO D C 1
ATOM 7347 O O . PRO D 1 184 ? 14.462 56.043 -47.056 1.00 24.31 160 PRO D O 1
ATOM 7351 N N . GLU D 1 185 ? 16.164 55.762 -45.600 1.00 23.39 161 GLU D N 1
ATOM 7352 C CA . GLU D 1 185 ? 16.245 54.305 -45.770 1.00 24.18 161 GLU D CA 1
ATOM 7353 C C . GLU D 1 185 ? 14.934 53.576 -45.425 1.00 22.85 161 GLU D C 1
ATOM 7354 O O . GLU D 1 185 ? 14.666 52.485 -45.941 1.00 23.20 161 GLU D O 1
ATOM 7360 N N . PHE D 1 186 ? 14.103 54.177 -44.573 1.00 21.19 162 PHE D N 1
ATOM 7361 C CA . PHE D 1 186 ? 12.780 53.602 -44.316 1.00 20.74 162 PHE D CA 1
ATOM 7362 C C . PHE D 1 186 ? 11.874 53.441 -45.534 1.00 20.84 162 PHE D C 1
ATOM 7363 O O . PHE D 1 186 ? 11.047 52.524 -45.562 1.00 22.24 162 PHE D O 1
ATOM 7371 N N A ILE D 1 187 ? 12.034 54.312 -46.531 0.60 21.89 163 ILE D N 1
ATOM 7372 N N B ILE D 1 187 ? 12.012 54.327 -46.522 0.40 21.46 163 ILE D N 1
ATOM 7373 C CA A ILE D 1 187 ? 11.150 54.303 -47.700 0.60 23.14 163 ILE D CA 1
ATOM 7374 C CA B ILE D 1 187 ? 11.131 54.304 -47.696 0.40 22.10 163 ILE D CA 1
ATOM 7375 C C A ILE D 1 187 ? 11.252 52.999 -48.509 0.60 22.52 163 ILE D C 1
ATOM 7376 C C B ILE D 1 187 ? 11.247 52.996 -48.510 0.40 22.23 163 ILE D C 1
ATOM 7377 O O A ILE D 1 187 ? 10.244 52.317 -48.685 0.60 22.59 163 ILE D O 1
ATOM 7378 O O B ILE D 1 187 ? 10.242 52.306 -48.687 0.40 22.29 163 ILE D O 1
ATOM 7387 N N . PRO D 1 188 ? 12.458 52.649 -49.003 1.00 23.34 164 PRO D N 1
ATOM 7388 C CA . PRO D 1 188 ? 12.542 51.359 -49.711 1.00 22.61 164 PRO D CA 1
ATOM 7389 C C . PRO D 1 188 ? 12.320 50.135 -48.807 1.00 22.79 164 PRO D C 1
ATOM 7390 O O . PRO D 1 188 ? 11.821 49.110 -49.278 1.00 24.48 164 PRO D O 1
ATOM 7394 N N . PHE D 1 189 ? 12.663 50.248 -47.522 1.00 22.63 165 PHE D N 1
ATOM 7395 C CA . PHE D 1 189 ? 12.466 49.135 -46.573 1.00 21.04 165 PHE D CA 1
ATOM 7396 C C . PHE D 1 189 ? 10.981 48.845 -46.353 1.00 21.84 165 PHE D C 1
ATOM 7397 O O . PHE D 1 189 ? 10.560 47.691 -46.250 1.00 21.45 165 PHE D O 1
ATOM 7405 N N . THR D 1 190 ? 10.187 49.909 -46.317 1.00 20.99 166 THR D N 1
ATOM 7406 C CA . THR D 1 190 ? 8.775 49.819 -45.975 1.00 20.02 166 THR D CA 1
ATOM 7407 C C . THR D 1 190 ? 7.881 49.689 -47.216 1.00 20.80 166 THR D C 1
ATOM 7408 O O . THR D 1 190 ? 6.668 49.520 -47.103 1.00 20.45 166 THR D O 1
ATOM 7412 N N . LYS D 1 191 ? 8.501 49.729 -48.399 1.00 20.79 167 LYS D N 1
ATOM 7413 C CA . LYS D 1 191 ? 7.767 49.720 -49.662 1.00 21.95 167 LYS D CA 1
ATOM 7414 C C . LYS D 1 191 ? 6.621 48.701 -49.710 1.00 20.80 167 LYS D C 1
ATOM 7415 O O . LYS D 1 191 ? 6.830 47.502 -49.491 1.00 22.35 167 LYS D O 1
ATOM 7421 N N . ASP D 1 192 ? 5.416 49.201 -49.973 1.00 21.09 168 ASP D N 1
ATOM 7422 C CA . ASP D 1 192 ? 4.215 48.380 -50.208 1.00 23.30 168 ASP D CA 1
ATOM 7423 C C . ASP D 1 192 ? 3.801 47.465 -49.055 1.00 23.04 168 ASP D C 1
ATOM 7424 O O . ASP D 1 192 ? 3.070 46.487 -49.254 1.00 23.93 168 ASP D O 1
ATOM 7429 N N . ALA D 1 193 ? 4.230 47.803 -47.841 1.00 20.92 169 ALA D N 1
ATOM 7430 C CA . ALA D 1 193 ? 3.843 47.018 -46.676 1.00 19.98 169 ALA D CA 1
ATOM 7431 C C . ALA D 1 193 ? 2.325 46.985 -46.536 1.00 18.86 169 ALA D C 1
ATOM 7432 O O . ALA D 1 193 ? 1.661 48.000 -46.716 1.00 18.58 169 ALA D O 1
ATOM 7434 N N . ASP D 1 194 ? 1.790 45.821 -46.176 1.00 19.12 170 ASP D N 1
ATOM 7435 C CA . ASP D 1 194 ? 0.370 45.683 -45.904 1.00 19.31 170 ASP D CA 1
ATOM 7436 C C . ASP D 1 194 ? -0.008 46.409 -44.607 1.00 19.09 170 ASP D C 1
ATOM 7437 O O . ASP D 1 194 ? -1.098 46.983 -44.491 1.00 20.31 170 ASP D O 1
ATOM 7442 N N . LEU D 1 195 ? 0.918 46.387 -43.649 1.00 17.69 171 LEU D N 1
ATOM 7443 C CA . LEU D 1 195 ? 0.780 47.090 -42.374 1.00 15.98 171 LEU D CA 1
ATOM 7444 C C . LEU D 1 195 ? 2.139 47.630 -41.968 1.00 14.94 171 LEU D C 1
ATOM 7445 O O . LEU D 1 195 ? 3.132 46.895 -41.981 1.00 15.29 171 LEU D O 1
ATOM 7450 N N . PHE D 1 196 ? 2.173 48.916 -41.624 1.00 15.69 172 PHE D N 1
ATOM 7451 C CA . PHE D 1 196 ? 3.375 49.571 -41.106 1.00 14.84 172 PHE D CA 1
ATOM 7452 C C . PHE D 1 196 ? 3.066 49.928 -39.658 1.00 14.99 172 PHE D C 1
ATOM 7453 O O . PHE D 1 196 ? 2.236 50.806 -39.400 1.00 15.74 172 PHE D O 1
ATOM 7461 N N . ILE D 1 197 ? 3.698 49.201 -38.734 1.00 12.81 173 ILE D N 1
ATOM 7462 C CA . ILE D 1 197 ? 3.599 49.479 -37.301 1.00 13.04 173 ILE D CA 1
ATOM 7463 C C . ILE D 1 197 ? 4.750 50.411 -36.993 1.00 12.47 173 ILE D C 1
ATOM 7464 O O . ILE D 1 197 ? 5.900 49.979 -36.971 1.00 14.73 173 ILE D O 1
ATOM 7469 N N . CYS D 1 198 ? 4.452 51.687 -36.784 1.00 13.27 174 CYS D N 1
ATOM 7470 C CA . CYS D 1 198 ? 5.494 52.698 -36.670 1.00 13.51 174 CYS D CA 1
ATOM 7471 C C . CYS D 1 198 ? 5.413 53.514 -35.373 1.00 13.92 174 CYS D C 1
ATOM 7472 O O . CYS D 1 198 ? 4.349 54.002 -34.994 1.00 12.55 174 CYS D O 1
ATOM 7475 N N . GLU D 1 199 ? 6.555 53.645 -34.698 1.00 14.54 175 GLU D N 1
ATOM 7476 C CA . GLU D 1 199 ? 6.663 54.514 -33.538 1.00 14.19 175 GLU D CA 1
ATOM 7477 C C . GLU D 1 199 ? 6.261 55.934 -33.889 1.00 15.15 175 GLU D C 1
ATOM 7478 O O . GLU D 1 199 ? 6.532 56.421 -34.996 1.00 17.48 175 GLU D O 1
ATOM 7484 N N . CYS D 1 200 ? 5.567 56.580 -32.969 1.00 14.99 176 CYS D N 1
ATOM 7485 C CA . CYS D 1 200 ? 5.180 57.966 -33.165 1.00 15.55 176 CYS D CA 1
ATOM 7486 C C . CYS D 1 200 ? 5.203 58.653 -31.814 1.00 14.99 176 CYS D C 1
ATOM 7487 O O . CYS D 1 200 ? 4.158 58.934 -31.220 1.00 17.01 176 CYS D O 1
ATOM 7490 N N . ASN D 1 201 ? 6.412 58.910 -31.325 1.00 14.36 177 ASN D N 1
ATOM 7491 C CA . ASN D 1 201 ? 6.541 59.375 -29.962 1.00 14.43 177 ASN D CA 1
ATOM 7492 C C . ASN D 1 201 ? 6.262 60.861 -29.812 1.00 16.09 177 ASN D C 1
ATOM 7493 O O . ASN D 1 201 ? 5.943 61.315 -28.709 1.00 17.54 177 ASN D O 1
ATOM 7506 N N . TYR D 1 203 ? 4.342 64.587 -31.186 1.00 18.86 179 TYR D N 1
ATOM 7507 C CA . TYR D 1 203 ? 3.332 65.332 -31.937 1.00 19.41 179 TYR D CA 1
ATOM 7508 C C . TYR D 1 203 ? 4.008 66.172 -33.028 1.00 19.60 179 TYR D C 1
ATOM 7509 O O . TYR D 1 203 ? 5.218 66.418 -32.980 1.00 19.48 179 TYR D O 1
ATOM 7518 N N . ALA D 1 204 ? 3.218 66.616 -34.002 1.00 20.83 180 ALA D N 1
ATOM 7519 C CA . ALA D 1 204 ? 3.753 67.345 -35.170 1.00 22.93 180 ALA D CA 1
ATOM 7520 C C . ALA D 1 204 ? 4.548 68.596 -34.793 1.00 24.62 180 ALA D C 1
ATOM 7521 O O . ALA D 1 204 ? 5.543 68.938 -35.456 1.00 25.18 180 ALA D O 1
ATOM 7523 N N . HIS D 1 205 ? 4.124 69.254 -33.713 1.00 25.66 181 HIS D N 1
ATOM 7524 C CA . HIS D 1 205 ? 4.763 70.489 -33.252 1.00 28.19 181 HIS D CA 1
ATOM 7525 C C . HIS D 1 205 ? 6.071 70.267 -32.476 1.00 29.32 181 HIS D C 1
ATOM 7526 O O . HIS D 1 205 ? 6.710 71.232 -32.041 1.00 31.19 181 HIS D O 1
ATOM 7533 N N . GLN D 1 206 ? 6.471 69.004 -32.320 1.00 28.66 182 GLN D N 1
ATOM 7534 C CA . GLN D 1 206 ? 7.658 68.663 -31.546 1.00 27.37 182 GLN D CA 1
ATOM 7535 C C . GLN D 1 206 ? 8.792 68.123 -32.402 1.00 28.04 182 GLN D C 1
ATOM 7536 O O . GLN D 1 206 ? 8.578 67.288 -33.286 1.00 29.05 182 GLN D O 1
ATOM 7542 N N . GLU D 1 207 ? 10.004 68.593 -32.118 1.00 29.21 183 GLU D N 1
ATOM 7543 C CA . GLU D 1 207 ? 11.215 68.047 -32.723 1.00 30.32 183 GLU D CA 1
ATOM 7544 C C . GLU D 1 207 ? 11.491 66.678 -32.102 1.00 30.44 183 GLU D C 1
ATOM 7545 O O . GLU D 1 207 ? 11.515 66.533 -30.876 1.00 30.68 183 GLU D O 1
ATOM 7551 N N . ALA D 1 208 ? 11.711 65.679 -32.955 1.00 29.18 184 ALA D N 1
ATOM 7552 C CA . ALA D 1 208 ? 11.800 64.292 -32.500 1.00 28.94 184 ALA D CA 1
ATOM 7553 C C . ALA D 1 208 ? 13.147 63.625 -32.770 1.00 28.72 184 ALA D C 1
ATOM 7554 O O . ALA D 1 208 ? 13.511 62.654 -32.090 1.00 28.58 184 ALA D O 1
ATOM 7556 N N . ALA D 1 209 ? 13.886 64.149 -33.748 1.00 29.87 185 ALA D N 1
ATOM 7557 C CA . ALA D 1 209 ? 15.126 63.521 -34.206 1.00 32.16 185 ALA D CA 1
ATOM 7558 C C . ALA D 1 209 ? 16.193 63.395 -33.122 1.00 33.14 185 ALA D C 1
ATOM 7559 O O . ALA D 1 209 ? 16.834 62.350 -33.003 1.00 32.42 185 ALA D O 1
ATOM 7561 N N . LYS D 1 210 ? 16.374 64.451 -32.327 1.00 33.65 186 LYS D N 1
ATOM 7562 C CA . LYS D 1 210 ? 17.380 64.462 -31.254 1.00 33.95 186 LYS D CA 1
ATOM 7563 C C . LYS D 1 210 ? 17.152 63.362 -30.214 1.00 32.30 186 LYS D C 1
ATOM 7564 O O . LYS D 1 210 ? 18.081 62.962 -29.505 1.00 32.17 186 LYS D O 1
ATOM 7570 N N . ALA D 1 211 ? 15.912 62.888 -30.122 1.00 29.49 187 ALA D N 1
ATOM 7571 C CA . ALA D 1 211 ? 15.544 61.835 -29.171 1.00 27.93 187 ALA D CA 1
ATOM 7572 C C . ALA D 1 211 ? 15.641 60.418 -29.764 1.00 25.36 187 ALA D C 1
ATOM 7573 O O . ALA D 1 211 ? 15.438 59.427 -29.051 1.00 26.07 187 ALA D O 1
ATOM 7575 N N . GLY D 1 212 ? 15.958 60.315 -31.052 1.00 23.37 188 GLY D N 1
ATOM 7576 C CA . GLY D 1 212 ? 15.932 59.017 -31.730 1.00 19.41 188 GLY D CA 1
ATOM 7577 C C . GLY D 1 212 ? 14.503 58.518 -31.897 1.00 18.55 188 GLY D C 1
ATOM 7578 O O . GLY D 1 212 ? 14.247 57.309 -31.850 1.00 17.19 188 GLY D O 1
ATOM 7579 N N . HIS D 1 213 ? 13.578 59.465 -32.078 1.00 18.78 189 HIS D N 1
ATOM 7580 C CA . HIS D 1 213 ? 12.150 59.184 -32.290 1.00 17.36 189 HIS D CA 1
ATOM 7581 C C . HIS D 1 213 ? 11.631 59.954 -33.501 1.00 17.64 189 HIS D C 1
ATOM 7582 O O . HIS D 1 213 ? 12.366 60.765 -34.083 1.00 18.27 189 HIS D O 1
ATOM 7597 N N . ASN D 1 215 ? 8.095 62.149 -35.270 1.00 18.65 191 ASN D N 1
ATOM 7598 C CA . ASN D 1 215 ? 6.795 62.783 -35.070 1.00 17.77 191 ASN D CA 1
ATOM 7599 C C . ASN D 1 215 ? 5.775 62.340 -36.121 1.00 19.51 191 ASN D C 1
ATOM 7600 O O . ASN D 1 215 ? 6.134 61.649 -37.078 1.00 17.29 191 ASN D O 1
ATOM 7605 N N . SER D 1 216 ? 4.510 62.708 -35.926 1.00 18.80 192 SER D N 1
ATOM 7606 C CA . SER D 1 216 ? 3.445 62.254 -36.820 1.00 21.11 192 SER D CA 1
ATOM 7607 C C . SER D 1 216 ? 3.683 62.649 -38.274 1.00 21.30 192 SER D C 1
ATOM 7608 O O . SER D 1 216 ? 3.367 61.876 -39.185 1.00 22.48 192 SER D O 1
ATOM 7611 N N . THR D 1 217 ? 4.230 63.847 -38.485 1.00 22.50 193 THR D N 1
ATOM 7612 C CA . THR D 1 217 ? 4.579 64.327 -39.826 1.00 23.09 193 THR D CA 1
ATOM 7613 C C . THR D 1 217 ? 5.573 63.393 -40.530 1.00 22.27 193 THR D C 1
ATOM 7614 O O . THR D 1 217 ? 5.360 62.990 -41.675 1.00 24.52 193 THR D O 1
ATOM 7618 N N . GLU D 1 218 ? 6.647 63.048 -39.829 1.00 21.02 194 GLU D N 1
ATOM 7619 C CA . GLU D 1 218 ? 7.704 62.188 -40.365 1.00 20.18 194 GLU D CA 1
ATOM 7620 C C . GLU D 1 218 ? 7.186 60.778 -40.651 1.00 20.27 194 GLU D C 1
ATOM 7621 O O . GLU D 1 218 ? 7.444 60.203 -41.715 1.00 19.06 194 GLU D O 1
ATOM 7627 N N . VAL D 1 219 ? 6.429 60.239 -39.699 1.00 18.18 195 VAL D N 1
ATOM 7628 C CA . VAL D 1 219 ? 5.850 58.915 -39.845 1.00 17.70 195 VAL D CA 1
ATOM 7629 C C . VAL D 1 219 ? 4.924 58.858 -41.059 1.00 18.82 195 VAL D C 1
ATOM 7630 O O . VAL D 1 219 ? 5.022 57.939 -41.883 1.00 18.73 195 VAL D O 1
ATOM 7634 N N . ALA D 1 220 ? 4.026 59.841 -41.163 1.00 19.48 196 ALA D N 1
ATOM 7635 C CA . ALA D 1 220 ? 3.081 59.921 -42.283 1.00 20.50 196 ALA D CA 1
ATOM 7636 C C . ALA D 1 220 ? 3.787 60.055 -43.635 1.00 21.41 196 ALA D C 1
ATOM 7637 O O . ALA D 1 220 ? 3.306 59.507 -44.636 1.00 22.13 196 ALA D O 1
ATOM 7639 N N A SER D 1 221 ? 4.909 60.778 -43.660 0.80 21.94 197 SER D N 1
ATOM 7640 N N B SER D 1 221 ? 4.918 60.764 -43.646 0.20 21.47 197 SER D N 1
ATOM 7641 C CA A SER D 1 221 ? 5.694 60.926 -44.887 0.80 23.30 197 SER D CA 1
ATOM 7642 C CA B SER D 1 221 ? 5.738 60.948 -44.846 0.20 21.80 197 SER D CA 1
ATOM 7643 C C A SER D 1 221 ? 6.186 59.563 -45.382 0.80 23.19 197 SER D C 1
ATOM 7644 C C B SER D 1 221 ? 6.308 59.628 -45.371 0.20 21.72 197 SER D C 1
ATOM 7645 O O A SER D 1 221 ? 6.120 59.275 -46.580 0.80 22.85 197 SER D O 1
ATOM 7646 O O B SER D 1 221 ? 6.435 59.444 -46.579 0.20 21.43 197 SER D O 1
ATOM 7651 N N . ILE D 1 222 ? 6.658 58.723 -44.460 1.00 21.56 198 ILE D N 1
ATOM 7652 C CA . ILE D 1 222 ? 7.089 57.370 -44.825 1.00 20.77 198 ILE D CA 1
ATOM 7653 C C . ILE D 1 222 ? 5.913 56.554 -45.366 1.00 20.44 198 ILE D C 1
ATOM 7654 O O . ILE D 1 222 ? 6.024 55.886 -46.402 1.00 21.13 198 ILE D O 1
ATOM 7659 N N . ALA D 1 223 ? 4.781 56.616 -44.668 1.00 19.30 199 ALA D N 1
ATOM 7660 C CA . ALA D 1 223 ? 3.606 55.861 -45.071 1.00 20.02 199 ALA D CA 1
ATOM 7661 C C . ALA D 1 223 ? 3.191 56.223 -46.504 1.00 21.63 199 ALA D C 1
ATOM 7662 O O . ALA D 1 223 ? 2.921 55.339 -47.320 1.00 21.03 199 ALA D O 1
ATOM 7664 N N . LYS D 1 224 ? 3.177 57.523 -46.786 1.00 21.98 200 LYS D N 1
ATOM 7665 C CA . LYS D 1 224 ? 2.884 58.056 -48.119 1.00 23.30 200 LYS D CA 1
ATOM 7666 C C . LYS D 1 224 ? 3.940 57.601 -49.130 1.00 23.17 200 LYS D C 1
ATOM 7667 O O . LYS D 1 224 ? 3.612 56.921 -50.101 1.00 23.97 200 LYS D O 1
ATOM 7673 N N . ASP D 1 225 ? 5.203 57.946 -48.883 1.00 22.61 201 ASP D N 1
ATOM 7674 C CA . ASP D 1 225 ? 6.292 57.668 -49.828 1.00 24.87 201 ASP D CA 1
ATOM 7675 C C . ASP D 1 225 ? 6.492 56.179 -50.127 1.00 26.21 201 ASP D C 1
ATOM 7676 O O . ASP D 1 225 ? 6.882 55.818 -51.241 1.00 27.64 201 ASP D O 1
ATOM 7681 N N . ALA D 1 226 ? 6.222 55.323 -49.141 1.00 24.88 202 ALA D N 1
ATOM 7682 C CA . ALA D 1 226 ? 6.370 53.868 -49.293 1.00 24.83 202 ALA D CA 1
ATOM 7683 C C . ALA D 1 226 ? 5.091 53.173 -49.780 1.00 24.53 202 ALA D C 1
ATOM 7684 O O . ALA D 1 226 ? 5.076 51.955 -49.985 1.00 26.41 202 ALA D O 1
ATOM 7686 N N . ASN D 1 227 ? 4.018 53.946 -49.944 1.00 22.88 203 ASN D N 1
ATOM 7687 C CA . ASN D 1 227 ? 2.734 53.426 -50.390 1.00 24.28 203 ASN D CA 1
ATOM 7688 C C . ASN D 1 227 ? 2.244 52.269 -49.507 1.00 23.04 203 ASN D C 1
ATOM 7689 O O . ASN D 1 227 ? 1.846 51.213 -49.994 1.00 22.59 203 ASN D O 1
ATOM 7694 N N . VAL D 1 228 ? 2.301 52.461 -48.191 1.00 22.70 204 VAL D N 1
ATOM 7695 C CA . VAL D 1 228 ? 1.738 51.456 -47.291 1.00 22.13 204 VAL D CA 1
ATOM 7696 C C . VAL D 1 228 ? 0.207 51.458 -47.330 1.00 21.12 204 VAL D C 1
ATOM 7697 O O . VAL D 1 228 ? -0.432 52.482 -47.595 1.00 22.11 204 VAL D O 1
ATOM 7701 N N . LYS D 1 229 ? -0.368 50.303 -47.041 1.00 21.46 205 LYS D N 1
ATOM 7702 C CA . LYS D 1 229 ? -1.801 50.122 -47.114 1.00 21.32 205 LYS D CA 1
ATOM 7703 C C . LYS D 1 229 ? -2.501 50.505 -45.813 1.00 22.79 205 LYS D C 1
ATOM 7704 O O . LYS D 1 229 ? -3.633 51.002 -45.823 1.00 24.92 205 LYS D O 1
ATOM 7710 N N . GLU D 1 230 ? -1.817 50.274 -44.695 1.00 18.78 206 GLU D N 1
ATOM 7711 C CA . GLU D 1 230 ? -2.343 50.625 -43.380 1.00 19.50 206 GLU D CA 1
ATOM 7712 C C . GLU D 1 230 ? -1.217 51.068 -42.485 1.00 16.62 206 GLU D C 1
ATOM 7713 O O . GLU D 1 230 ? -0.150 50.456 -42.473 1.00 17.11 206 GLU D O 1
ATOM 7719 N N . LEU D 1 231 ? -1.467 52.144 -41.749 1.00 16.26 207 LEU D N 1
ATOM 7720 C CA . LEU D 1 231 ? -0.511 52.682 -40.799 1.00 15.11 207 LEU D CA 1
ATOM 7721 C C . LEU D 1 231 ? -1.053 52.547 -39.381 1.00 15.20 207 LEU D C 1
ATOM 7722 O O . LEU D 1 231 ? -2.152 53.013 -39.076 1.00 15.78 207 LEU D O 1
ATOM 7727 N N . LEU D 1 232 ? -0.255 51.916 -38.525 1.00 14.86 208 LEU D N 1
ATOM 7728 C CA . LEU D 1 232 ? -0.580 51.790 -37.105 1.00 12.47 208 LEU D CA 1
ATOM 7729 C C . LEU D 1 232 ? 0.438 52.583 -36.268 1.00 12.77 208 LEU D C 1
ATOM 7730 O O . LEU D 1 232 ? 1.640 52.269 -36.286 1.00 13.75 208 LEU D O 1
ATOM 7735 N N . LEU D 1 233 ? -0.033 53.616 -35.570 1.00 13.26 209 LEU D N 1
ATOM 7736 C CA . LEU D 1 233 ? 0.831 54.475 -34.771 1.00 13.43 209 LEU D CA 1
ATOM 7737 C C . LEU D 1 233 ? 0.980 53.899 -33.395 1.00 13.14 209 LEU D C 1
ATOM 7738 O O . LEU D 1 233 ? -0.016 53.615 -32.723 1.00 13.96 209 LEU D O 1
ATOM 7743 N N . THR D 1 234 ? 2.228 53.727 -32.968 1.00 12.66 210 THR D N 1
ATOM 7744 C CA . THR D 1 234 ? 2.483 53.082 -31.689 1.00 10.93 210 THR D CA 1
ATOM 7745 C C . THR D 1 234 ? 3.629 53.763 -30.904 1.00 11.32 210 THR D C 1
ATOM 7746 O O . THR D 1 234 ? 4.100 54.849 -31.300 1.00 12.17 210 THR D O 1
ATOM 7750 N N . HIS D 1 235 ? 4.038 53.163 -29.778 1.00 11.29 211 HIS D N 1
ATOM 7751 C CA . HIS D 1 235 ? 5.095 53.728 -28.930 1.00 12.12 211 HIS D CA 1
ATOM 7752 C C . HIS D 1 235 ? 4.701 55.131 -28.491 1.00 11.27 211 HIS D C 1
ATOM 7753 O O . HIS D 1 235 ? 5.481 56.087 -28.601 1.00 12.53 211 HIS D O 1
ATOM 7760 N N . LEU D 1 236 ? 3.492 55.220 -27.944 1.00 12.27 212 LEU D N 1
ATOM 7761 C CA . LEU D 1 236 ? 2.809 56.499 -27.729 1.00 12.61 212 LEU D CA 1
ATOM 7762 C C . LEU D 1 236 ? 3.326 57.317 -26.544 1.00 13.73 212 LEU D C 1
ATOM 7763 O O . LEU D 1 236 ? 3.827 56.746 -25.555 1.00 12.81 212 LEU D O 1
ATOM 7768 N N . PRO D 1 237 ? 3.213 58.657 -26.635 1.00 12.77 213 PRO D N 1
ATOM 7769 C CA . PRO D 1 237 ? 3.628 59.555 -25.567 1.00 14.31 213 PRO D CA 1
ATOM 7770 C C . PRO D 1 237 ? 2.622 59.658 -24.427 1.00 13.64 213 PRO D C 1
ATOM 7771 O O . PRO D 1 237 ? 1.477 59.196 -24.538 1.00 15.57 213 PRO D O 1
ATOM 7775 N N . HIS D 1 238 ? 3.061 60.309 -23.352 1.00 13.67 214 HIS D N 1
ATOM 7776 C CA . HIS D 1 238 ? 2.342 60.388 -22.091 1.00 15.63 214 HIS D CA 1
ATOM 7777 C C . HIS D 1 238 ? 1.844 61.802 -21.785 1.00 16.92 214 HIS D C 1
ATOM 7778 O O . HIS D 1 238 ? 1.430 62.094 -20.662 1.00 20.52 214 HIS D O 1
ATOM 7785 N N . THR D 1 239 ? 1.868 62.656 -22.805 1.00 17.23 215 THR D N 1
ATOM 7786 C CA . THR D 1 239 ? 1.248 63.981 -22.720 1.00 19.45 215 THR D CA 1
ATOM 7787 C C . THR D 1 239 ? 0.233 64.101 -23.826 1.00 19.60 215 THR D C 1
ATOM 7788 O O . THR D 1 239 ? 0.287 63.362 -24.812 1.00 19.91 215 THR D O 1
ATOM 7792 N N . GLY D 1 240 ? -0.682 65.048 -23.662 1.00 20.55 216 GLY D N 1
ATOM 7793 C CA . GLY D 1 240 ? -1.654 65.367 -24.697 1.00 21.03 216 GLY D CA 1
ATOM 7794 C C . GLY D 1 240 ? -2.662 64.265 -24.941 1.00 20.75 216 GLY D C 1
ATOM 7795 O O . GLY D 1 240 ? -2.848 63.372 -24.112 1.00 20.55 216 GLY D O 1
ATOM 7796 N N A ASN D 1 241 ? -3.331 64.344 -26.086 0.50 20.36 217 ASN D N 1
ATOM 7797 N N B ASN D 1 241 ? -3.342 64.360 -26.080 0.50 20.60 217 ASN D N 1
ATOM 7798 C CA A ASN D 1 241 ? -4.289 63.326 -26.493 0.50 20.55 217 ASN D CA 1
ATOM 7799 C CA B ASN D 1 241 ? -4.287 63.343 -26.519 0.50 21.09 217 ASN D CA 1
ATOM 7800 C C A ASN D 1 241 ? -3.746 62.595 -27.712 0.50 20.41 217 ASN D C 1
ATOM 7801 C C B ASN D 1 241 ? -3.679 62.619 -27.715 0.50 20.67 217 ASN D C 1
ATOM 7802 O O A ASN D 1 241 ? -3.754 63.149 -28.809 0.50 20.87 217 ASN D O 1
ATOM 7803 O O B ASN D 1 241 ? -3.556 63.210 -28.789 0.50 20.72 217 ASN D O 1
ATOM 7812 N N . PRO D 1 242 ? -3.246 61.355 -27.526 1.00 20.16 218 PRO D N 1
ATOM 7813 C CA . PRO D 1 242 ? -2.620 60.635 -28.658 1.00 20.29 218 PRO D CA 1
ATOM 7814 C C . PRO D 1 242 ? -3.492 60.466 -29.916 1.00 20.79 218 PRO D C 1
ATOM 7815 O O . PRO D 1 242 ? -2.952 60.315 -31.012 1.00 18.60 218 PRO D O 1
ATOM 7819 N N . ALA D 1 243 ? -4.813 60.522 -29.765 1.00 19.92 219 ALA D N 1
ATOM 7820 C CA . ALA D 1 243 ? -5.703 60.532 -30.927 1.00 22.59 219 ALA D CA 1
ATOM 7821 C C . ALA D 1 243 ? -5.357 61.652 -31.908 1.00 21.90 219 ALA D C 1
ATOM 7822 O O . ALA D 1 243 ? -5.560 61.501 -33.123 1.00 23.15 219 ALA D O 1
ATOM 7824 N N . ASP D 1 244 ? -4.812 62.762 -31.396 1.00 23.34 220 ASP D N 1
ATOM 7825 C CA . ASP D 1 244 ? -4.388 63.876 -32.248 1.00 23.41 220 ASP D CA 1
ATOM 7826 C C . ASP D 1 244 ? -3.285 63.471 -33.219 1.00 22.59 220 ASP D C 1
ATOM 7827 O O . ASP D 1 244 ? -3.112 64.095 -34.268 1.00 22.18 220 ASP D O 1
ATOM 7832 N N . LEU D 1 245 ? -2.520 62.437 -32.863 1.00 20.43 221 LEU D N 1
ATOM 7833 C CA . LEU D 1 245 ? -1.469 61.936 -33.747 1.00 20.50 221 LEU D CA 1
ATOM 7834 C C . LEU D 1 245 ? -2.047 61.387 -35.059 1.00 19.96 221 LEU D C 1
ATOM 7835 O O . LEU D 1 245 ? -1.421 61.516 -36.110 1.00 20.79 221 LEU D O 1
ATOM 7840 N N . VAL D 1 246 ? -3.234 60.782 -34.980 1.00 19.72 222 VAL D N 1
ATOM 7841 C CA . VAL D 1 246 ? -3.933 60.263 -36.168 1.00 21.08 222 VAL D CA 1
ATOM 7842 C C . VAL D 1 246 ? -4.372 61.442 -37.045 1.00 21.52 222 VAL D C 1
ATOM 7843 O O . VAL D 1 246 ? -4.118 61.441 -38.254 1.00 20.64 222 VAL D O 1
ATOM 7847 N N . THR D 1 247 ? -4.981 62.458 -36.423 1.00 22.35 223 THR D N 1
ATOM 7848 C CA . THR D 1 247 ? -5.369 63.692 -37.132 1.00 23.65 223 THR D CA 1
ATOM 7849 C C . THR D 1 247 ? -4.196 64.340 -37.865 1.00 23.74 223 THR D C 1
ATOM 7850 O O . THR D 1 247 ? -4.291 64.670 -39.054 1.00 24.46 223 THR D O 1
ATOM 7854 N N . GLU D 1 248 ? -3.083 64.509 -37.158 1.00 22.07 224 GLU D N 1
ATOM 7855 C CA . GLU D 1 248 ? -1.894 65.121 -37.745 1.00 22.55 224 GLU D CA 1
ATOM 7856 C C . GLU D 1 248 ? -1.377 64.284 -38.916 1.00 22.28 224 GLU D C 1
ATOM 7857 O O . GLU D 1 248 ? -1.029 64.828 -39.966 1.00 24.20 224 GLU D O 1
ATOM 7863 N N . ALA D 1 249 ? -1.343 62.958 -38.742 1.00 21.27 225 ALA D N 1
ATOM 7864 C CA . ALA D 1 249 ? -0.889 62.054 -39.803 1.00 18.87 225 ALA D CA 1
ATOM 7865 C C . ALA D 1 249 ? -1.793 62.068 -41.039 1.00 20.66 225 ALA D C 1
ATOM 7866 O O . ALA D 1 249 ? -1.300 61.993 -42.170 1.00 20.23 225 ALA D O 1
ATOM 7868 N N . LYS D 1 250 ? -3.103 62.164 -40.812 1.00 20.98 226 LYS D N 1
ATOM 7869 C CA . LYS D 1 250 ? -4.080 62.141 -41.909 1.00 23.80 226 LYS D CA 1
ATOM 7870 C C . LYS D 1 250 ? -3.933 63.329 -42.860 1.00 25.34 226 LYS D C 1
ATOM 7871 O O . LYS D 1 250 ? -4.391 63.266 -44.002 1.00 26.80 226 LYS D O 1
ATOM 7877 N N . GLN D 1 251 ? -3.305 64.402 -42.385 1.00 25.12 227 GLN D N 1
ATOM 7878 C CA . GLN D 1 251 ? -3.037 65.582 -43.224 1.00 28.31 227 GLN D CA 1
ATOM 7879 C C . GLN D 1 251 ? -2.084 65.269 -44.376 1.00 27.88 227 GLN D C 1
ATOM 7880 O O . GLN D 1 251 ? -2.122 65.932 -45.420 1.00 27.52 227 GLN D O 1
ATOM 7886 N N . ILE D 1 252 ? -1.236 64.260 -44.179 1.00 27.21 228 ILE D N 1
ATOM 7887 C CA . ILE D 1 252 ? -0.145 63.933 -45.101 1.00 26.99 228 ILE D CA 1
ATOM 7888 C C . ILE D 1 252 ? -0.374 62.599 -45.820 1.00 26.28 228 ILE D C 1
ATOM 7889 O O . ILE D 1 252 ? -0.160 62.491 -47.031 1.00 26.82 228 ILE D O 1
ATOM 7894 N N . PHE D 1 253 ? -0.812 61.591 -45.069 1.00 25.16 229 PHE D N 1
ATOM 7895 C CA . PHE D 1 253 ? -1.040 60.258 -45.609 1.00 24.54 229 PHE D CA 1
ATOM 7896 C C . PHE D 1 253 ? -2.543 60.004 -45.690 1.00 24.42 229 PHE D C 1
ATOM 7897 O O . PHE D 1 253 ? -3.268 60.154 -44.698 1.00 23.92 229 PHE D O 1
ATOM 7905 N N . SER D 1 254 ? -3.016 59.640 -46.884 1.00 27.32 230 SER D N 1
ATOM 7906 C CA . SER D 1 254 ? -4.449 59.507 -47.137 1.00 28.26 230 SER D CA 1
ATOM 7907 C C . SER D 1 254 ? -4.995 58.088 -46.952 1.00 28.45 230 SER D C 1
ATOM 7908 O O . SER D 1 254 ? -6.202 57.876 -47.057 1.00 30.12 230 SER D O 1
ATOM 7911 N N . GLY D 1 255 ? -4.113 57.131 -46.661 1.00 26.21 231 GLY D N 1
ATOM 7912 C CA . GLY D 1 255 ? -4.514 55.737 -46.453 1.00 24.06 231 GLY D CA 1
ATOM 7913 C C . GLY D 1 255 ? -5.075 55.500 -45.059 1.00 22.05 231 GLY D C 1
ATOM 7914 O O . GLY D 1 255 ? -5.334 56.443 -44.314 1.00 23.06 231 GLY D O 1
ATOM 7915 N N . HIS D 1 256 ? -5.270 54.232 -44.708 1.00 21.67 232 HIS D N 1
ATOM 7916 C CA . HIS D 1 256 ? -5.883 53.883 -43.430 1.00 20.68 232 HIS D CA 1
ATOM 7917 C C . HIS D 1 256 ? -4.901 54.107 -42.277 1.00 19.13 232 HIS D C 1
ATOM 7918 O O . HIS D 1 256 ? -3.757 53.658 -42.351 1.00 19.36 232 HIS D O 1
ATOM 7925 N N . ILE D 1 257 ? -5.353 54.802 -41.229 1.00 18.64 233 ILE D N 1
ATOM 7926 C CA . ILE D 1 257 ? -4.518 55.095 -40.060 1.00 19.74 233 ILE D CA 1
ATOM 7927 C C . ILE D 1 257 ? -5.262 54.755 -38.777 1.00 19.23 233 ILE D C 1
ATOM 7928 O O . ILE D 1 257 ? -6.428 55.120 -38.604 1.00 21.52 233 ILE D O 1
ATOM 7933 N N . THR D 1 258 ? -4.560 54.068 -37.880 1.00 18.35 234 THR D N 1
ATOM 7934 C CA . THR D 1 258 ? -5.128 53.627 -36.612 1.00 19.43 234 THR D CA 1
ATOM 7935 C C . THR D 1 258 ? -4.122 53.911 -35.499 1.00 16.18 234 THR D C 1
ATOM 7936 O O . THR D 1 258 ? -2.913 53.814 -35.697 1.00 16.83 234 THR D O 1
ATOM 7940 N N . LEU D 1 259 ? -4.630 54.265 -34.329 1.00 15.41 235 LEU D N 1
ATOM 7941 C CA . LEU D 1 259 ? -3.808 54.358 -33.148 1.00 14.06 235 LEU D CA 1
ATOM 7942 C C . LEU D 1 259 ? -3.743 52.979 -32.477 1.00 13.87 235 LEU D C 1
ATOM 7943 O O . LEU D 1 259 ? -4.767 52.311 -32.313 1.00 14.38 235 LEU D O 1
ATOM 7948 N N . ALA D 1 260 ? -2.546 52.546 -32.076 1.00 12.58 236 ALA D N 1
ATOM 7949 C CA . ALA D 1 260 ? -2.439 51.298 -31.319 1.00 11.01 236 ALA D CA 1
ATOM 7950 C C . ALA D 1 260 ? -3.239 51.410 -30.012 1.00 12.15 236 ALA D C 1
ATOM 7951 O O . ALA D 1 260 ? -3.348 52.481 -29.421 1.00 12.22 236 ALA D O 1
ATOM 7953 N N . HIS D 1 261 ? -3.804 50.279 -29.598 1.00 12.43 237 HIS D N 1
ATOM 7954 C CA . HIS D 1 261 ? -4.500 50.151 -28.324 1.00 12.15 237 HIS D CA 1
ATOM 7955 C C . HIS D 1 261 ? -4.414 48.694 -27.881 1.00 12.04 237 HIS D C 1
ATOM 7956 O O . HIS D 1 261 ? -4.119 47.818 -28.695 1.00 12.78 237 HIS D O 1
ATOM 7963 N N . SER D 1 262 ? -4.682 48.432 -26.600 1.00 12.73 238 SER D N 1
ATOM 7964 C CA . SER D 1 262 ? -4.557 47.070 -26.080 1.00 13.00 238 SER D CA 1
ATOM 7965 C C . SER D 1 262 ? -5.501 46.122 -26.773 1.00 12.65 238 SER D C 1
ATOM 7966 O O . SER D 1 262 ? -6.721 46.349 -26.779 1.00 14.04 238 SER D O 1
ATOM 7969 N N . GLY D 1 263 ? -4.962 45.062 -27.361 1.00 11.88 239 GLY D N 1
ATOM 7970 C CA . GLY D 1 263 ? -5.803 44.061 -28.001 1.00 10.39 239 GLY D CA 1
ATOM 7971 C C . GLY D 1 263 ? -6.245 44.448 -29.407 1.00 13.78 239 GLY D C 1
ATOM 7972 O O . GLY D 1 263 ? -7.072 43.741 -30.013 1.00 16.28 239 GLY D O 1
ATOM 7973 N N . TYR D 1 264 ? -5.698 45.533 -29.958 1.00 13.07 240 TYR D N 1
ATOM 7974 C CA . TYR D 1 264 ? -5.904 45.798 -31.385 1.00 13.77 240 TYR D CA 1
ATOM 7975 C C . TYR D 1 264 ? -5.449 44.586 -32.180 1.00 14.96 240 TYR D C 1
ATOM 7976 O O . TYR D 1 264 ? -4.344 44.087 -31.976 1.00 13.68 240 TYR D O 1
ATOM 7985 N N . VAL D 1 265 ? -6.295 44.100 -33.079 1.00 14.77 241 VAL D N 1
ATOM 7986 C CA . VAL D 1 265 ? -5.946 42.969 -33.944 1.00 13.73 241 VAL D CA 1
ATOM 7987 C C . VAL D 1 265 ? -6.014 43.365 -35.424 1.00 15.43 241 VAL D C 1
ATOM 7988 O O . VAL D 1 265 ? -7.009 43.948 -35.877 1.00 16.14 241 VAL D O 1
ATOM 7992 N N . TRP D 1 266 ? -4.946 43.056 -36.151 1.00 15.24 242 TRP D N 1
ATOM 7993 C CA . TRP D 1 266 ? -4.907 43.190 -37.606 1.00 14.00 242 TRP D CA 1
ATOM 7994 C C . TRP D 1 266 ? -5.057 41.809 -38.202 1.00 16.43 242 TRP D C 1
ATOM 7995 O O . TRP D 1 266 ? -4.346 40.878 -37.834 1.00 14.08 242 TRP D O 1
ATOM 8006 N N . ASN D 1 267 ? -6.029 41.675 -39.101 1.00 15.99 243 ASN D N 1
ATOM 8007 C CA . ASN D 1 267 ? -6.291 40.428 -39.789 1.00 17.86 243 ASN D CA 1
ATOM 8008 C C . ASN D 1 267 ? -6.028 40.635 -41.265 1.00 18.06 243 ASN D C 1
ATOM 8009 O O . ASN D 1 267 ? -6.662 41.490 -41.898 1.00 20.19 243 ASN D O 1
ATOM 8014 N N . SER D 1 268 ? -5.093 39.869 -41.808 1.00 18.56 244 SER D N 1
ATOM 8015 C CA . SER D 1 268 ? -4.733 40.041 -43.211 1.00 21.24 244 SER D CA 1
ATOM 8016 C C . SER D 1 268 ? -5.766 39.454 -44.170 1.00 24.11 244 SER D C 1
ATOM 8017 O O . SER D 1 268 ? -6.605 38.620 -43.807 1.00 23.52 244 SER D O 1
#

Organism: Bacillus anthracis (NCBI:txid1392)

Sequence (978 aa):
LYFQSNAKTVVGFWGGFPEEAGEATSGYLFEHDGFRLLVDCGSGVLAQLQKYITPSSDIDAVVLSHYHHDHVADIGVLQYARLITSATKGQQLPELPIYGHTFDENGFHHSLTHEPHTKGIIPYNPEETLQIGPFSISFLKTVHPVTCFARITAGNDIVVYSADSSYIPEFIPFTKDADLFICECNYAHQEAAKAGHNSTEVASSIAKDANVKELLLTHLPHTGNPADLVTEAKQIFSSGHITLAHSGYVWNSNLYFQSAKTVVGFWGGFPEEAGEATSGYLFEHDGFRLLVDCGSGVLAQLQKYITPSDIDAVVLSHYHHDHVADIGVLQYARLITSATKGQQLPELPIYGHTFDEENGFHSSLTHEPHTKGIPYNPEETLQIGPFSSISFLKTVHPVTCFARITTAGNDIVVYSADSSYIPEFIPFTKKDADLFICECNYAHQEEAAKAGHNSTEVASIAKDANVKKEELLLTHLPHTGNPADLVTEAKQIFSGHITLAHSGYVWNSAKTVVGFWGGFPEEAGEATSGYLFEHDGFRLLVDCGSGVLAQLQKYITPSSDIDAVVLSHYHHDHVADIGVLQYARLITSATKGQLPELPIYGHTFDENGFHSSLTHEPHTKGIPYNPEETLQQIGPFSSISFLKTVHPVTCFARITAGNDIVVYSADSSYIPEFIPFTKDADLFICECNYAHQEEAAKAGHNSTEVASSIAKDANVKKEELLLTHLPHTGNPADLVTEAKQIFSGHITLAHSGYVWNSLYFQSNAKTVVGFWGGFPEEAGEATSGYLFEHDGFRLLVDCGSGVLAQLQKYITPSDIDAVVLSHYHHDHVADIGVLQYARLITSATKGQLPELPIYGHTFDEENGFHHSLTHEEPHTKGIPYNPEETLQQIGPFSSISFLKTVHPVTCFARITAGNDIVVYSADSSYIPEFIIPFTKDADLFICECNYAHQEAAKAGHNSTEVASSIAKDANVKELLLTHLPHTGNNPADLVTEAKQIFSGHITLAHSGYVWNS

B-factor: mean 19.16, std 8.52, range [5.7, 69.58]

Secondary structure (DSSP, 8-state):
--PPS----EEE-BSSS--TT--BSEEEEEETTEEEEE---TTHHHHHTTT--GGG--EEE-S---HHHHTTHHHHHHHHHHHHHHH-PPPPEEEEE-SSSHHHHHTT-BTTTEEEEE--TTS-EEETTEEE---B--SSS--B--EEETTEEEEE--S----TTHHHHHTT-SEEEEE---TTS--GGGT--HHHHHHHHHHTT-SEEEEESB-SSS-THHHHHHHHTT--SEEEE--TT-----/-TT------EEE-BSSS--TT--BSEEEEEETTEEEEE---TTHHHHHTTT--GGG--EEE-S--SHHHHTTHHHHHHHHHHHHHHT-PPPPEEEEE-SSSHHHHHHT-BTTTEEEEE--TTS-EEETTEEE---B--SSS--B--EEETTEEEEE--S----TTHHHHHTT-SEEEEE---TTS--GGGT--HHHHHHHHHHHT-SEEEEESB-SSS-TTHHHHHHHTT--SEEEE--TT-----/---EEE-BSSSPPTT--BSEEEEEETTEEEEE---TTHHHHHTTT--GGG--EEE-S--SHHHHTTHHHHHHHHHHHHHHH-PPPPEEEEE-SSSHHHHHHT-BTTTEEEEE--TTS-EEETTEEE---B--SSS--B--EEETTEEEEE--S----TTHHHHHTT-SEEEEE---TTS--GGGT--HHHHHHHHHHTT-SEEEEESB-SSS-THHHHHHHHTT--SEEEE--TT-----/-TTS-----EEE-BSSSPPTT--BSEEEEEETTEEEEE---TTHHHHHTTTS-GGG--EEE-S---HHHHTTHHHHHHHHHHHHHHT-PPPPEEEEE-SSSHHHHHTT-BTTTEEEEE--TTS-EEETTEEE---B--SSS--B--EEETTEEEEE--S----TTHHHHHTT-SEEEEE---TTS--GGGT--HHHHHHHHHHTT-SEEEEESB-SSS-THHHHHHHHTT--SEEEE--TT-----

Radius of gyration: 28.64 Å; Cα contacts (8 Å, |Δi|>4): 2594; chains: 4; bounding box: 72×58×72 Å

InterPro domains:
  IPR001279 Metallo-beta-lactamase [PF12706] (30-211)
  IPR001279 Metallo-beta-lactamase [SM00849] (18-211)
  IPR036866 Ribonuclease Z/Hydroxyacylglutathione hydrolase-like [G3DSA:3.60.15.10] (1-244)
  IPR036866 Ribonuclease Z/Hydroxyacylglutathione hydrolase-like [SSF56281] (1-242)

Foldseek 3Di:
DPFDPLFKWFQAFAAPADDPPGAFGWDWDDGPQATEIEFDAPCRQVSVVVPPHLLSHQEYEYFDQRRRRCVCLVVSLVSQVVCCVPPNHGAEYEYEYACPPVVSQVVQDDPPRYDYDYDDQVDWDDDPQWIDHWDFAAAPGTGIWWIDGVHATETERTFADADPVLQVVCAAHQEYEFEAQDPVDDDHVHGHHLCRQLQSCASNVYQEYEYGNYHDDDDCVVSVVRSCVRHVHHYHYDDGTDMDTD/DVPDDAQKWFQAFAAPADDPPGAFDWDWDDDPLATEIEFDAGCRQVSCVVPPHLLSHQEYEYFDQRRRRCVCLVVSLVSQVVCCVPPHHGAAYEYEYACPPPVSQVVQDDPPRYHYDYDDQVDWDDDPQKIDHWDFAAAPDTGIWWIDHDPAIETEATFADADPVLQVVCAAHQEYEFEAQDPVDDAHVHGHHLCRQLQSCASRVYAEYEYGNYYDDDDRCVSVVRSCVRHVHHYHYDDGTDMDGD/DKWFQAFAAPADDPPGAFDWDWDDDPQATEIEFDADCRQVSVVVPPHLLSHQEYEYFDQRRRRHVCLVVSLVSQVVCCVPVNHGAAYEYEYACPPPVSQVVQDDPPRYHYDYDDQVDWDDDPQKIDHWDFAAAPDTGTWWIDGDHAIETEGTFFDADPVLQVVCAAHQEYEFEAQDPVDDAHVHGHHLCRQLQSCASRVYAEYEYGNYHDDDDCVNSVVRSCVRHVHHYHYDDGTDMDDD/DVPDDQWKWFQAFAAPADDPPGAFGWDWDDGPLATEIEFDAPCRQVSCVVPPHLLSHQEYEFFDQRRRRCVCLVVSLVSQVVCCVPPHNGAAYEYEYACPPPVSQVVQDDPPRYDYDYDDQVDWDDDPQKIDHWDFAAAPDTGIWWIDGDHAIETERTFADADPVLQVVCAAHQEYEFEAQDPVDDCHVHRHHLCRQLQSCASRVYQEYEYGNYYDDDDCVVSQVRSCVRHVHHYYYDDGTDMDID

Solvent-accessible surface area: 36310 Å² total